Protein AF-0000000074036398 (afdb_homodimer)

Foldseek 3Di:
DEEEEEAAECCPFDQNVLSNLLQVLLVVVVHHYAYEYQYYDDPDPSYDYDPDPVSNVVLQVLLVVQCVQLVVQVPADPFFFTLLQAARPCVLVVCVVSPGQEYEYIHQTSRHHHLLCQLVNPHAYEYEYQAQCLQWLTTRYADPDDLCQLPADACHVRSVRNGRPGSSRVSNVVLLVSLVSRDHYAYEAQFPQSLVSLDSGPSCDLHHYYYFHRFDALVLQAADDLVVLCVVQVHDPPAAEEEFEDQCRQNDVQQPVVLQLVLLVVADDPRYEYEYENDQDHPVCRNVPPPHHYHYPHYDRDSNNLSSNLNNHQEYERAGLAGARDPNLLSNLSNLRAYQYAPHHRSVVQHDDQQQ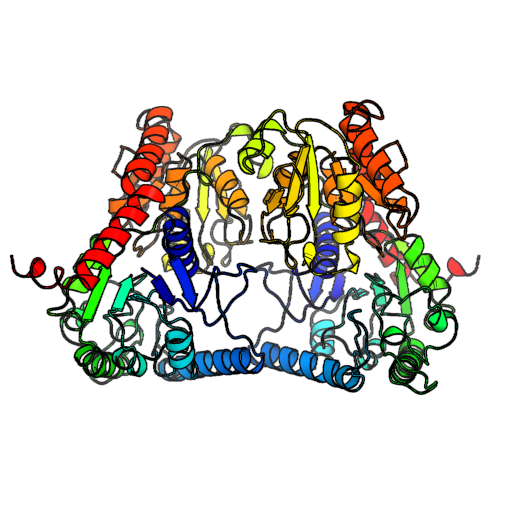FHHFHRSPSNRSSVRSNCSSVQGNNSNRNSVSSNVSSVQRRHSNRSSVVVVVVSVCSSVVNVSPPVVD/DEEEEEAAECCPFDQNVLSNLLQVLLVVVVHHYAYEYQYYDDPDPSYDYDPDPVSNVVLQVLLVVQCVQLVVQVPADPFFFTLLQAARPCVLVVCVVSPGQEYEYIHQTSRHHHLLCQLVNPHAYEYEYQAQCLQWLTTRYADPPDLCQLPADACHVRSVRNGRPGSSRVSNVVNLVSLVSRDHYAYEAQFPQSLVSLCSGPSCDPHHYYYAHRFDALVLQAADDLVVLCVVQVHDPPAAEEEFEDQCRQNDVQQPVVLQLVLVVVADDPRYEYEYENDQDHPVCRNVPPPHHYHYPHYDRDSNNLSSNLNNHQEYERAGLAGAHDPNLLSNLSNLRAYQYAPHHRSVVQHDDQQQFHHFHRSPSNRSSVRSNCSSVQRNNSNRNSVSSNVSSVQRRHSNRSSVVVVVVSVCSSVVNVSPVVVD

Structure (mmCIF, N/CA/C/O backbone):
data_AF-0000000074036398-model_v1
#
loop_
_entity.id
_entity.type
_entity.pdbx_description
1 polymer 'Glycosyltransferase involved in cell wall bisynthesis'
#
loop_
_atom_site.group_PDB
_atom_site.id
_atom_site.type_symbol
_atom_site.label_atom_id
_atom_site.label_alt_id
_atom_site.label_comp_id
_atom_site.label_asym_id
_atom_site.label_entity_id
_atom_site.label_seq_id
_atom_site.pdbx_PDB_ins_code
_atom_site.Cartn_x
_atom_site.Cartn_y
_atom_site.Cartn_z
_atom_site.occupancy
_atom_site.B_iso_or_equiv
_atom_site.auth_seq_id
_atom_site.auth_comp_id
_atom_site.auth_asym_id
_atom_site.auth_atom_id
_atom_site.pdbx_PDB_model_num
ATOM 1 N N . MET A 1 1 ? 15.227 10.672 27.078 1 94.19 1 MET A N 1
ATOM 2 C CA . MET A 1 1 ? 13.859 11.125 26.875 1 94.19 1 MET A CA 1
ATOM 3 C C . MET A 1 1 ? 13.102 10.164 25.969 1 94.19 1 MET A C 1
ATOM 5 O O . MET A 1 1 ? 13.602 9.781 24.906 1 94.19 1 MET A O 1
ATOM 9 N N . LYS A 1 2 ? 11.984 9.711 26.391 1 97.62 2 LYS A N 1
ATOM 10 C CA . LYS A 1 2 ? 11.125 8.828 25.609 1 97.62 2 LYS A CA 1
ATOM 11 C C . LYS A 1 2 ? 9.836 9.531 25.203 1 97.62 2 LYS A C 1
ATOM 13 O O . LYS A 1 2 ? 9.148 10.117 26.047 1 97.62 2 LYS A O 1
ATOM 18 N N . VAL A 1 3 ? 9.555 9.516 23.922 1 98.38 3 VAL A N 1
ATOM 19 C CA . VAL A 1 3 ? 8.359 10.172 23.406 1 98.38 3 VAL A CA 1
ATOM 20 C C . VAL A 1 3 ? 7.359 9.125 22.922 1 98.38 3 VAL A C 1
ATOM 22 O O . VAL A 1 3 ? 7.715 8.227 22.141 1 98.38 3 VAL A O 1
ATOM 25 N N . GLY A 1 4 ? 6.152 9.125 23.375 1 98.38 4 GLY A N 1
ATOM 26 C CA . GLY A 1 4 ? 5.066 8.289 22.891 1 98.38 4 GLY A CA 1
ATOM 27 C C . GLY A 1 4 ? 4.145 9.016 21.938 1 98.38 4 GLY A C 1
ATOM 28 O O . GLY A 1 4 ? 3.328 9.836 22.344 1 98.38 4 GLY A O 1
ATOM 29 N N . ILE A 1 5 ? 4.246 8.711 20.672 1 98.56 5 ILE A N 1
ATOM 30 C CA . ILE A 1 5 ? 3.402 9.32 19.641 1 98.56 5 ILE A CA 1
ATOM 31 C C . ILE A 1 5 ? 2.096 8.539 19.516 1 98.56 5 ILE A C 1
ATOM 33 O O . ILE A 1 5 ? 2.109 7.309 19.406 1 98.56 5 ILE A O 1
ATOM 37 N N . VAL A 1 6 ? 1.003 9.227 19.578 1 98.12 6 VAL A N 1
ATOM 38 C CA . VAL A 1 6 ? -0.309 8.586 19.531 1 98.12 6 VAL A CA 1
ATOM 39 C C . VAL A 1 6 ? -1.063 9.039 18.281 1 98.12 6 VAL A C 1
ATOM 41 O O . VAL A 1 6 ? -1.295 10.234 18.094 1 98.12 6 VAL A O 1
ATOM 44 N N . ASN A 1 7 ? -1.371 8.172 17.406 1 98 7 ASN A N 1
ATOM 45 C CA . ASN A 1 7 ? -2.145 8.391 16.203 1 98 7 ASN A CA 1
ATOM 46 C C . ASN A 1 7 ? -2.984 7.164 15.844 1 98 7 ASN A C 1
ATOM 48 O O . ASN A 1 7 ? -2.545 6.031 16.031 1 98 7 ASN A O 1
ATOM 52 N N . THR A 1 8 ? -4.145 7.383 15.32 1 96.06 8 THR A N 1
ATOM 53 C CA . THR A 1 8 ? -5.074 6.277 15.102 1 96.06 8 THR A CA 1
ATOM 54 C C . THR A 1 8 ? -4.469 5.234 14.172 1 96.06 8 THR A C 1
ATOM 56 O O . THR A 1 8 ? -4.488 4.039 14.469 1 96.06 8 THR A O 1
ATOM 59 N N . SER A 1 9 ? -3.9 5.684 13.109 1 94.06 9 SER A N 1
ATOM 60 C CA . SER A 1 9 ? -3.279 4.781 12.148 1 94.06 9 SER A CA 1
ATOM 61 C C . SER A 1 9 ? -1.773 5.004 12.07 1 94.06 9 SER A C 1
ATOM 63 O O . SER A 1 9 ? -1.288 6.102 12.352 1 94.06 9 SER A O 1
ATOM 65 N N . ASP A 1 10 ? -1.068 3.973 11.688 1 91 10 ASP A N 1
ATOM 66 C CA . ASP A 1 10 ? 0.385 4.105 11.664 1 91 10 ASP A CA 1
ATOM 67 C C . ASP A 1 10 ? 0.859 4.789 10.383 1 91 10 ASP A C 1
ATOM 69 O O . ASP A 1 10 ? 1.585 5.781 10.438 1 91 10 ASP A O 1
ATOM 73 N N . ILE A 1 11 ? 0.384 4.27 9.227 1 89.75 11 ILE A N 1
ATOM 74 C CA . ILE A 1 11 ? 0.991 4.832 8.023 1 89.75 11 ILE A CA 1
ATOM 75 C C . ILE A 1 11 ? -0.092 5.117 6.984 1 89.75 11 ILE A C 1
ATOM 77 O O . ILE A 1 11 ? 0.193 5.668 5.918 1 89.75 11 ILE A O 1
ATOM 81 N N . THR A 1 12 ? -1.3 4.812 7.227 1 87.06 12 THR A N 1
ATOM 82 C CA . THR A 1 12 ? -2.375 5.004 6.262 1 87.06 12 THR A CA 1
ATOM 83 C C . THR A 1 12 ? -3.084 6.336 6.492 1 87.06 12 THR A C 1
ATOM 85 O O . THR A 1 12 ? -3.662 6.559 7.559 1 87.06 12 THR A O 1
ATOM 88 N N . GLY A 1 13 ? -2.986 7.184 5.453 1 90.19 13 GLY A N 1
ATOM 89 C CA . GLY A 1 13 ? -3.574 8.508 5.562 1 90.19 13 GLY A CA 1
ATOM 90 C C . GLY A 1 13 ? -2.539 9.609 5.688 1 90.19 13 GLY A C 1
ATOM 91 O O . GLY A 1 13 ? -1.394 9.352 6.062 1 90.19 13 GLY A O 1
ATOM 92 N N . GLY A 1 14 ? -3.023 10.82 5.43 1 92.62 14 GLY A N 1
ATOM 93 C CA . GLY A 1 14 ? -2.111 11.953 5.465 1 92.62 14 GLY A CA 1
ATOM 94 C C . GLY A 1 14 ? -1.587 12.25 6.855 1 92.62 14 GLY A C 1
ATOM 95 O O . GLY A 1 14 ? -0.382 12.43 7.047 1 92.62 14 GLY A O 1
ATOM 96 N N . ALA A 1 15 ? -2.51 12.297 7.777 1 95 15 ALA A N 1
ATOM 97 C CA . ALA A 1 15 ? -2.109 12.57 9.156 1 95 15 ALA A CA 1
ATOM 98 C C . ALA A 1 15 ? -1.222 11.453 9.703 1 95 15 ALA A C 1
ATOM 100 O O . ALA A 1 15 ? -0.259 11.719 10.422 1 95 15 ALA A O 1
ATOM 101 N N . ALA A 1 16 ? -1.591 10.266 9.375 1 95.94 16 ALA A N 1
ATOM 102 C CA . ALA A 1 16 ? -0.818 9.109 9.836 1 95.94 16 ALA A CA 1
ATOM 103 C C . ALA A 1 16 ? 0.603 9.148 9.281 1 95.94 16 ALA A C 1
ATOM 105 O O . ALA A 1 16 ? 1.569 8.945 10.016 1 95.94 16 ALA A O 1
ATOM 106 N N . ARG A 1 17 ? 0.719 9.438 8 1 95.69 17 ARG A N 1
ATOM 107 C CA . ARG A 1 17 ? 2.035 9.531 7.379 1 95.69 17 ARG A CA 1
ATOM 108 C C . ARG A 1 17 ? 2.869 10.633 8.016 1 95.69 17 ARG A C 1
ATOM 110 O O . ARG A 1 17 ? 4.066 10.461 8.242 1 95.69 17 ARG A O 1
ATOM 117 N N . ALA A 1 18 ? 2.236 11.742 8.242 1 97.12 18 ALA A N 1
ATOM 118 C CA . ALA A 1 18 ? 2.928 12.859 8.875 1 97.12 18 ALA A CA 1
ATOM 119 C C . ALA A 1 18 ? 3.432 12.477 10.266 1 97.12 18 ALA A C 1
ATOM 121 O O . ALA A 1 18 ? 4.582 12.758 10.609 1 97.12 18 ALA A O 1
ATOM 122 N N . ALA A 1 19 ? 2.566 11.836 11.078 1 98.06 19 ALA A N 1
ATOM 123 C CA . ALA A 1 19 ? 2.953 11.398 12.414 1 98.06 19 ALA A CA 1
ATOM 124 C C . ALA A 1 19 ? 4.094 10.391 12.352 1 98.06 19 ALA A C 1
ATOM 126 O O . ALA A 1 19 ? 5.031 10.453 13.148 1 98.06 19 ALA A O 1
ATOM 127 N N . TYR A 1 20 ? 4.043 9.469 11.43 1 97.44 20 TYR A N 1
ATOM 128 C CA . TYR A 1 20 ? 5.074 8.453 11.258 1 97.44 20 TYR A CA 1
ATOM 129 C C . TYR A 1 20 ? 6.406 9.094 10.875 1 97.44 20 TYR A C 1
ATOM 131 O O . TYR A 1 20 ? 7.465 8.656 11.344 1 97.44 20 TYR A O 1
ATOM 139 N N . ARG A 1 21 ? 6.34 10.117 10.016 1 98.25 21 ARG A N 1
ATOM 140 C CA . ARG A 1 21 ? 7.559 10.812 9.609 1 98.25 21 ARG A CA 1
ATOM 141 C C . ARG A 1 21 ? 8.219 11.492 10.805 1 98.25 21 ARG A C 1
ATOM 143 O O . ARG A 1 21 ? 9.445 11.484 10.93 1 98.25 21 ARG A O 1
ATOM 150 N N . LEU A 1 22 ? 7.383 12.094 11.625 1 98.5 22 LEU A N 1
ATOM 151 C CA . LEU A 1 22 ? 7.969 12.695 12.82 1 98.5 22 LEU A CA 1
ATOM 152 C C . LEU A 1 22 ? 8.609 11.625 13.703 1 98.5 22 LEU A C 1
ATOM 154 O O . LEU A 1 22 ? 9.719 11.805 14.195 1 98.5 22 LEU A O 1
ATOM 158 N N . HIS A 1 23 ? 7.891 10.5 13.906 1 98.19 23 HIS A N 1
ATOM 159 C CA . HIS A 1 23 ? 8.406 9.359 14.648 1 98.19 23 HIS A CA 1
ATOM 160 C C . HIS A 1 23 ? 9.773 8.93 14.117 1 98.19 23 HIS A C 1
ATOM 162 O O . HIS A 1 23 ? 10.727 8.789 14.891 1 98.19 23 HIS A O 1
ATOM 168 N N . GLN A 1 24 ? 9.859 8.828 12.828 1 96.75 24 GLN A N 1
ATOM 169 C CA . GLN A 1 24 ? 11.109 8.398 12.195 1 96.75 24 GLN A CA 1
ATOM 170 C C . GLN A 1 24 ? 12.195 9.461 12.352 1 96.75 24 GLN A C 1
ATOM 172 O O . GLN A 1 24 ? 13.352 9.133 12.609 1 96.75 24 GLN A O 1
ATOM 177 N N . ALA A 1 25 ? 11.812 10.727 12.148 1 98.25 25 ALA A N 1
ATOM 178 C CA . ALA A 1 25 ? 12.773 11.82 12.266 1 98.25 25 ALA A CA 1
ATOM 179 C C . ALA A 1 25 ? 13.398 11.859 13.656 1 98.25 25 ALA A C 1
ATOM 181 O O . ALA A 1 25 ? 14.602 12.078 13.797 1 98.25 25 ALA A O 1
ATOM 182 N N . LEU A 1 26 ? 12.594 11.664 14.656 1 98.25 26 LEU A N 1
ATOM 183 C CA . LEU A 1 26 ? 13.078 11.633 16.031 1 98.25 26 LEU A CA 1
ATOM 184 C C . LEU A 1 26 ? 14.055 10.477 16.234 1 98.25 26 LEU A C 1
ATOM 186 O O . LEU A 1 26 ? 15.125 10.656 16.828 1 98.25 26 LEU A O 1
ATOM 190 N N . ARG A 1 27 ? 13.711 9.312 15.672 1 95.94 27 ARG A N 1
ATOM 191 C CA . ARG A 1 27 ? 14.555 8.133 15.836 1 95.94 27 ARG A CA 1
ATOM 192 C C . ARG A 1 27 ? 15.891 8.312 15.125 1 95.94 27 ARG A C 1
ATOM 194 O O . ARG A 1 27 ? 16.922 7.867 15.625 1 95.94 27 ARG A O 1
ATOM 201 N N . VAL A 1 28 ? 15.812 8.961 14.016 1 93.25 28 VAL A N 1
ATOM 202 C CA . VAL A 1 28 ? 17.031 9.227 13.266 1 93.25 28 VAL A CA 1
ATOM 203 C C . VAL A 1 28 ? 17.969 10.109 14.102 1 93.25 28 VAL A C 1
ATOM 205 O O . VAL A 1 28 ? 19.188 10 13.984 1 93.25 28 VAL A O 1
ATOM 208 N N . ARG A 1 29 ? 17.438 10.906 14.938 1 92.88 29 ARG A N 1
ATOM 209 C CA . ARG A 1 29 ? 18.219 11.773 15.812 1 92.88 29 ARG A CA 1
ATOM 210 C C . ARG A 1 29 ? 18.438 11.125 17.172 1 92.88 29 ARG A C 1
ATOM 212 O O . ARG A 1 29 ? 18.734 11.812 18.156 1 92.88 29 ARG A O 1
ATOM 219 N N . ASP A 1 30 ? 18.203 9.844 17.312 1 93.38 30 ASP A N 1
ATOM 220 C CA . ASP A 1 30 ? 18.484 9.008 18.469 1 93.38 30 ASP A CA 1
ATOM 221 C C . ASP A 1 30 ? 17.562 9.359 19.641 1 93.38 30 ASP A C 1
ATOM 223 O O . ASP A 1 30 ? 17.969 9.312 20.797 1 93.38 30 ASP A O 1
ATOM 227 N N . VAL A 1 31 ? 16.453 9.961 19.312 1 95.56 31 VAL A N 1
ATOM 228 C CA . VAL A 1 31 ? 15.406 10.109 20.328 1 95.56 31 VAL A CA 1
ATOM 229 C C . VAL A 1 31 ? 14.586 8.82 20.406 1 95.56 31 VAL A C 1
ATOM 231 O O . VAL A 1 31 ? 14.219 8.25 19.391 1 95.56 31 VAL A O 1
ATOM 234 N N . ASP A 1 32 ? 14.391 8.312 21.625 1 96.94 32 ASP A N 1
ATOM 235 C CA . ASP A 1 32 ? 13.578 7.117 21.828 1 96.94 32 ASP A CA 1
ATOM 236 C C . ASP A 1 32 ? 12.094 7.41 21.578 1 96.94 32 ASP A C 1
ATOM 238 O O . ASP A 1 32 ? 11.398 7.93 22.453 1 96.94 32 ASP A O 1
ATOM 242 N N . SER A 1 33 ? 11.656 7.102 20.422 1 97.56 33 SER A N 1
ATOM 243 C CA . SER A 1 33 ? 10.273 7.355 20.031 1 97.56 33 SER A CA 1
ATOM 244 C C . SER A 1 33 ? 9.523 6.055 19.766 1 97.56 33 SER A C 1
ATOM 246 O O . SER A 1 33 ? 10.047 5.152 19.109 1 97.56 33 SER A O 1
ATOM 248 N N . GLU A 1 34 ? 8.336 5.949 20.25 1 97.19 34 GLU A N 1
ATOM 249 C CA . GLU A 1 34 ? 7.41 4.852 20 1 97.19 34 GLU A CA 1
ATOM 250 C C . GLU A 1 34 ? 6.051 5.371 19.547 1 97.19 34 GLU A C 1
ATOM 252 O O . GLU A 1 34 ? 5.598 6.426 20 1 97.19 34 GLU A O 1
ATOM 257 N N . MET A 1 35 ? 5.48 4.629 18.641 1 96.88 35 MET A N 1
ATOM 258 C CA . MET A 1 35 ? 4.156 5.023 18.172 1 96.88 35 MET A CA 1
ATOM 259 C C . MET A 1 35 ? 3.088 4.066 18.688 1 96.88 35 MET A C 1
ATOM 261 O O . MET A 1 35 ? 3.23 2.848 18.562 1 96.88 35 MET A O 1
ATOM 265 N N . LEU A 1 36 ? 2.096 4.559 19.328 1 96.19 36 LEU A N 1
ATOM 266 C CA . LEU A 1 36 ? 0.922 3.814 19.766 1 96.19 36 LEU A CA 1
ATOM 267 C C . LEU A 1 36 ? -0.267 4.078 18.859 1 96.19 36 LEU A C 1
ATOM 269 O O . LEU A 1 36 ? -0.692 5.223 18.688 1 96.19 36 LEU A O 1
ATOM 273 N N . VAL A 1 37 ? -0.798 3.018 18.203 1 95.94 37 VAL A N 1
ATOM 274 C CA . VAL A 1 37 ? -1.821 3.211 17.172 1 95.94 37 VAL A CA 1
ATOM 275 C C . VAL A 1 37 ? -2.979 2.242 17.422 1 95.94 37 VAL A C 1
ATOM 277 O O . VAL A 1 37 ? -2.842 1.273 18.172 1 95.94 37 VAL A O 1
ATOM 280 N N . ALA A 1 38 ? -4.176 2.539 16.844 1 92.12 38 ALA A N 1
ATOM 281 C CA . ALA A 1 38 ? -5.32 1.633 16.859 1 92.12 38 ALA A CA 1
ATOM 282 C C . ALA A 1 38 ? -5.281 0.664 15.688 1 92.12 38 ALA A C 1
ATOM 284 O O . ALA A 1 38 ? -5.777 -0.461 15.781 1 92.12 38 ALA A O 1
ATOM 285 N N . ARG A 1 39 ? -4.742 1.114 14.586 1 87.81 39 ARG A N 1
ATOM 286 C CA . ARG A 1 39 ? -4.637 0.343 13.352 1 87.81 39 ARG A CA 1
ATOM 287 C C . ARG A 1 39 ? -3.197 0.294 12.852 1 87.81 39 ARG A C 1
ATOM 289 O O . ARG A 1 39 ? -2.654 1.306 12.406 1 87.81 39 ARG A O 1
ATOM 296 N N . ALA A 1 40 ? -2.627 -0.836 12.961 1 86.75 40 ALA A N 1
ATOM 297 C CA . ALA A 1 40 ? -1.254 -1.031 12.5 1 86.75 40 ALA A CA 1
ATOM 298 C C . ALA A 1 40 ? -1.216 -1.896 11.242 1 86.75 40 ALA A C 1
ATOM 300 O O . ALA A 1 40 ? -1.769 -2.998 11.227 1 86.75 40 ALA A O 1
ATOM 301 N N . VAL A 1 41 ? -0.63 -1.357 10.188 1 79.69 41 VAL A N 1
ATOM 302 C CA . VAL A 1 41 ? -0.542 -2.146 8.961 1 79.69 41 VAL A CA 1
ATOM 303 C C . VAL A 1 41 ? 0.922 -2.369 8.594 1 79.69 41 VAL A C 1
ATOM 305 O O . VAL A 1 41 ? 1.241 -3.262 7.805 1 79.69 41 VAL A O 1
ATOM 308 N N . SER A 1 42 ? 1.848 -1.572 9.141 1 81.44 42 SER A N 1
ATOM 309 C CA . SER A 1 42 ? 3.271 -1.724 8.859 1 81.44 42 SER A CA 1
ATOM 310 C C . SER A 1 42 ? 3.889 -2.828 9.711 1 81.44 42 SER A C 1
ATOM 312 O O . SER A 1 42 ? 3.271 -3.301 10.664 1 81.44 42 SER A O 1
ATOM 314 N N . ASP A 1 43 ? 5.07 -3.295 9.32 1 78.88 43 ASP A N 1
ATOM 315 C CA . ASP A 1 43 ? 5.805 -4.281 10.102 1 78.88 43 ASP A CA 1
ATOM 316 C C . ASP A 1 43 ? 6.902 -3.617 10.93 1 78.88 43 ASP A C 1
ATOM 318 O O . ASP A 1 43 ? 7.875 -4.27 11.32 1 78.88 43 ASP A O 1
ATOM 322 N N . ASP A 1 44 ? 6.789 -2.307 11.156 1 84.12 44 ASP A N 1
ATOM 323 C CA . ASP A 1 44 ? 7.746 -1.552 11.961 1 84.12 44 ASP A CA 1
ATOM 324 C C . ASP A 1 44 ? 7.629 -1.912 13.438 1 84.12 44 ASP A C 1
ATOM 326 O O . ASP A 1 44 ? 6.578 -1.709 14.055 1 84.12 44 ASP A O 1
ATOM 330 N N . LEU A 1 45 ? 8.672 -2.398 14.016 1 82.69 45 LEU A N 1
ATOM 331 C CA . LEU A 1 45 ? 8.656 -2.934 15.375 1 82.69 45 LEU A CA 1
ATOM 332 C C . LEU A 1 45 ? 8.484 -1.815 16.391 1 82.69 45 LEU A C 1
ATOM 334 O O . LEU A 1 45 ? 8.156 -2.074 17.547 1 82.69 45 LEU A O 1
ATOM 338 N N . SER A 1 46 ? 8.75 -0.591 16 1 88.88 46 SER A N 1
ATOM 339 C CA . SER A 1 46 ? 8.617 0.537 16.922 1 88.88 46 SER A CA 1
ATOM 340 C C . SER A 1 46 ? 7.172 1.027 16.984 1 88.88 46 SER A C 1
ATOM 342 O O . SER A 1 46 ? 6.859 1.952 17.734 1 88.88 46 SER A O 1
ATOM 344 N N . ILE A 1 47 ? 6.324 0.45 16.234 1 91 47 ILE A N 1
ATOM 345 C CA . ILE A 1 47 ? 4.898 0.752 16.25 1 91 47 ILE A CA 1
ATOM 346 C C . ILE A 1 47 ? 4.145 -0.322 17.031 1 91 47 ILE A C 1
ATOM 348 O O . ILE A 1 47 ? 4.309 -1.517 16.766 1 91 47 ILE A O 1
ATOM 352 N N . ARG A 1 48 ? 3.35 0.107 17.906 1 89.31 48 ARG A N 1
ATOM 353 C CA . ARG A 1 48 ? 2.574 -0.816 18.734 1 89.31 48 ARG A CA 1
ATOM 354 C C . ARG A 1 48 ? 1.078 -0.642 18.484 1 89.31 48 ARG A C 1
ATOM 356 O O . ARG A 1 48 ? 0.517 0.418 18.781 1 89.31 48 ARG A O 1
ATOM 363 N N . GLY A 1 49 ? 0.517 -1.555 17.828 1 84.75 49 GLY A N 1
ATOM 364 C CA . GLY A 1 49 ? -0.924 -1.623 17.641 1 84.75 49 GLY A CA 1
ATOM 365 C C . GLY A 1 49 ? -1.592 -2.65 18.531 1 84.75 49 GLY A C 1
ATOM 366 O O . GLY A 1 49 ? -0.952 -3.221 19.422 1 84.75 49 GLY A O 1
ATOM 367 N N . PRO A 1 50 ? -2.971 -2.74 18.328 1 75.56 50 PRO A N 1
ATOM 368 C CA . PRO A 1 50 ? -3.617 -3.795 19.109 1 75.56 50 PRO A CA 1
ATOM 369 C C . PRO A 1 50 ? -3.053 -5.184 18.812 1 75.56 50 PRO A C 1
ATOM 371 O O . PRO A 1 50 ? -2.773 -5.504 17.656 1 75.56 50 PRO A O 1
ATOM 374 N N . VAL A 1 51 ? -2.775 -5.852 19.75 1 66.12 51 VAL A N 1
ATOM 375 C CA . VAL A 1 51 ? -2.123 -7.148 19.578 1 66.12 51 VAL A CA 1
ATOM 376 C C . VAL A 1 51 ? -3.174 -8.227 19.312 1 66.12 51 VAL A C 1
ATOM 378 O O . VAL A 1 51 ? -2.959 -9.117 18.484 1 66.12 51 VAL A O 1
ATOM 381 N N . SER A 1 52 ? -4.316 -8.031 19.844 1 67.25 52 SER A N 1
ATOM 382 C CA . SER A 1 52 ? -5.289 -9.117 19.797 1 67.25 52 SER A CA 1
ATOM 383 C C . SER A 1 52 ? -6.363 -8.844 18.75 1 67.25 52 SER A C 1
ATOM 385 O O . SER A 1 52 ? -6.664 -7.691 18.438 1 67.25 52 SER A O 1
ATOM 387 N N . SER A 1 53 ? -6.855 -9.883 18.094 1 69.5 53 SER A N 1
ATOM 388 C CA . SER A 1 53 ? -8.008 -9.797 17.203 1 69.5 53 SER A CA 1
ATOM 389 C C . SER A 1 53 ? -9.203 -9.156 17.906 1 69.5 53 SER A C 1
ATOM 391 O O . SER A 1 53 ? -9.984 -8.438 17.281 1 69.5 53 SER A O 1
ATOM 393 N N . ILE A 1 54 ? -9.25 -9.344 19.125 1 69 54 ILE A N 1
ATOM 394 C CA . ILE A 1 54 ? -10.32 -8.75 19.922 1 69 54 ILE A CA 1
ATOM 395 C C . ILE A 1 54 ? -10.164 -7.23 19.953 1 69 54 ILE A C 1
ATOM 397 O O . ILE A 1 54 ? -11.141 -6.496 19.766 1 69 54 ILE A O 1
ATOM 401 N N . GLY A 1 55 ? -8.938 -6.875 20.156 1 71.56 55 GLY A N 1
ATOM 402 C CA . GLY A 1 55 ? -8.68 -5.441 20.141 1 71.56 55 GLY A CA 1
ATOM 403 C C . GLY A 1 55 ? -9.023 -4.793 18.812 1 71.56 55 GLY A C 1
ATOM 404 O O . GLY A 1 55 ? -9.594 -3.697 18.781 1 71.56 55 GLY A O 1
ATOM 405 N N . LYS A 1 56 ? -8.742 -5.477 17.734 1 72.44 56 LYS A N 1
ATOM 406 C CA . LYS A 1 56 ? -9.07 -4.977 16.406 1 72.44 56 LYS A CA 1
ATOM 407 C C . LYS A 1 56 ? -10.586 -4.895 16.203 1 72.44 56 LYS A C 1
ATOM 409 O O . LYS A 1 56 ? -11.086 -3.914 15.656 1 72.44 56 LYS A O 1
ATOM 414 N N . GLY A 1 57 ? -11.234 -5.906 16.641 1 74.56 57 GLY A N 1
ATOM 415 C CA . GLY A 1 57 ? -12.68 -5.91 16.562 1 74.56 57 GLY A CA 1
ATOM 416 C C . GLY A 1 57 ? -13.328 -4.824 17.406 1 74.56 57 GLY A C 1
ATOM 417 O O . GLY A 1 57 ? -14.266 -4.156 16.969 1 74.56 57 GLY A O 1
ATOM 418 N N . LEU A 1 58 ? -12.797 -4.664 18.562 1 76.31 58 LEU A N 1
ATOM 419 C CA . LEU A 1 58 ? -13.32 -3.65 19.469 1 76.31 58 LEU A CA 1
ATOM 420 C C . LEU A 1 58 ? -13.125 -2.252 18.891 1 76.31 58 LEU A C 1
ATOM 422 O O . LEU A 1 58 ? -14.008 -1.397 19 1 76.31 58 LEU A O 1
ATOM 426 N N . HIS A 1 59 ? -11.984 -2.021 18.312 1 79.38 59 HIS A N 1
ATOM 427 C CA . HIS A 1 59 ? -11.75 -0.725 17.688 1 79.38 59 HIS A CA 1
ATOM 428 C C . HIS A 1 59 ? -12.742 -0.481 16.547 1 79.38 59 HIS A C 1
ATOM 430 O O . HIS A 1 59 ? -13.227 0.639 16.375 1 79.38 59 HIS A O 1
ATOM 436 N N . TYR A 1 60 ? -12.93 -1.501 15.758 1 76.62 60 TYR A N 1
ATOM 437 C CA . TYR A 1 60 ? -13.906 -1.395 14.68 1 76.62 60 TYR A CA 1
ATOM 438 C C . TYR A 1 60 ? -15.266 -0.979 15.219 1 76.62 60 TYR A C 1
ATOM 440 O O . TYR A 1 60 ? -15.906 -0.067 14.68 1 76.62 60 TYR A O 1
ATOM 448 N N . LEU A 1 61 ? -15.672 -1.607 16.25 1 77.88 61 LEU A N 1
ATOM 449 C CA . LEU A 1 61 ? -16.953 -1.301 16.875 1 77.88 61 LEU A CA 1
ATOM 450 C C . LEU A 1 61 ? -16.969 0.116 17.438 1 77.88 61 LEU A C 1
ATOM 452 O O . LEU A 1 61 ? -17.953 0.839 17.297 1 77.88 61 LEU A O 1
ATOM 456 N N . SER A 1 62 ? -15.891 0.481 18.062 1 83.06 62 SER A N 1
ATOM 457 C CA . SER A 1 62 ? -15.781 1.822 18.625 1 83.06 62 SER A CA 1
ATOM 458 C C . SER A 1 62 ? -15.891 2.891 17.531 1 83.06 62 SER A C 1
ATOM 460 O O . SER A 1 62 ? -16.516 3.928 17.75 1 83.06 62 SER A O 1
ATOM 462 N N . SER A 1 63 ? -15.219 2.619 16.453 1 83.56 63 SER A N 1
ATOM 463 C CA . SER A 1 63 ? -15.258 3.555 15.328 1 83.56 63 SER A CA 1
ATOM 464 C C . SER A 1 63 ? -16.672 3.717 14.797 1 83.56 63 SER A C 1
ATOM 466 O O . SER A 1 63 ? -17.109 4.832 14.5 1 83.56 63 SER A O 1
ATOM 468 N N . ARG A 1 64 ? -17.375 2.658 14.75 1 81.44 64 ARG A N 1
ATOM 469 C CA . ARG A 1 64 ? -18.75 2.693 14.266 1 81.44 64 ARG A CA 1
ATOM 470 C C . ARG A 1 64 ? -19.656 3.42 15.258 1 81.44 64 ARG A C 1
ATOM 472 O O . ARG A 1 64 ? -20.469 4.262 14.859 1 81.44 64 ARG A O 1
ATOM 479 N N . LEU A 1 65 ? -19.484 3.082 16.469 1 84.56 65 LEU A N 1
ATOM 480 C CA . LEU A 1 65 ? -20.297 3.699 17.5 1 84.56 65 LEU A CA 1
ATOM 481 C C . LEU A 1 65 ? -20.078 5.207 17.547 1 84.56 65 LEU A C 1
ATOM 483 O O . LEU A 1 65 ? -21.016 5.977 17.75 1 84.56 65 LEU A O 1
ATOM 487 N N . ASP A 1 66 ? -18.875 5.609 17.359 1 87.5 66 ASP A N 1
ATOM 488 C CA . ASP A 1 66 ? -18.5 7.02 17.438 1 87.5 66 ASP A CA 1
ATOM 489 C C . ASP A 1 66 ? -19.094 7.809 16.266 1 87.5 66 ASP A C 1
ATOM 491 O O . ASP A 1 66 ? -19.266 9.023 16.359 1 87.5 66 ASP A O 1
ATOM 495 N N . SER A 1 67 ? -19.406 7.117 15.234 1 86.62 67 SER A N 1
ATOM 496 C CA . SER A 1 67 ? -19.922 7.793 14.047 1 86.62 67 SER A CA 1
ATOM 497 C C . SER A 1 67 ? -21.453 7.879 14.086 1 86.62 67 SER A C 1
ATOM 499 O O . SER A 1 67 ? -22.047 8.648 13.328 1 86.62 67 SER A O 1
ATOM 501 N N . LEU A 1 68 ? -22.141 7.207 14.938 1 87.94 68 LEU A N 1
ATOM 502 C CA . LEU A 1 68 ? -23.594 7.039 14.945 1 87.94 68 LEU A CA 1
ATOM 503 C C . LEU A 1 68 ? -24.297 8.367 15.227 1 87.94 68 LEU A C 1
ATOM 505 O O . LEU A 1 68 ? -25.281 8.695 14.578 1 87.94 68 LEU A O 1
ATOM 509 N N . PRO A 1 69 ? -23.766 9.156 16.172 1 90.88 69 PRO A N 1
ATOM 510 C CA . PRO A 1 69 ? -24.5 10.383 16.5 1 90.88 69 PRO A CA 1
ATOM 511 C C . PRO A 1 69 ? -24.609 11.336 15.32 1 90.88 69 PRO A C 1
ATOM 513 O O . PRO A 1 69 ? -25.625 12.023 15.164 1 90.88 69 PRO A O 1
ATOM 516 N N . SER A 1 70 ? -23.609 11.391 14.523 1 90.25 70 SER A N 1
ATOM 517 C CA . SER A 1 70 ? -23.625 12.32 13.398 1 90.25 70 SER A CA 1
ATOM 518 C C . SER A 1 70 ? -24.609 11.867 12.328 1 90.25 70 SER A C 1
ATOM 520 O O . SER A 1 70 ? -25.047 12.664 11.5 1 90.25 70 SER A O 1
ATOM 522 N N . ARG A 1 71 ? -24.969 10.578 12.328 1 88.69 71 ARG A N 1
ATOM 523 C CA . ARG A 1 71 ? -25.875 10.031 11.328 1 88.69 71 ARG A CA 1
ATOM 524 C C . ARG A 1 71 ? -27.297 10.539 11.547 1 88.69 71 ARG A C 1
ATOM 526 O O . ARG A 1 71 ? -28.141 10.461 10.648 1 88.69 71 ARG A O 1
ATOM 533 N N . ARG A 1 72 ? -27.531 11.055 12.664 1 91.19 72 ARG A N 1
ATOM 534 C CA . ARG A 1 72 ? -28.844 11.586 13 1 91.19 72 ARG A CA 1
ATOM 535 C C . ARG A 1 72 ? -29.109 12.914 12.297 1 91.19 72 ARG A C 1
ATOM 537 O O . ARG A 1 72 ? -30.203 13.477 12.383 1 91.19 72 ARG A O 1
ATOM 544 N N . TYR A 1 73 ? -28.156 13.422 11.664 1 94.44 73 TYR A N 1
ATOM 545 C CA . TYR A 1 73 ? -28.266 14.672 10.922 1 94.44 73 TYR A CA 1
ATOM 546 C C . TYR A 1 73 ? -28.266 14.422 9.414 1 94.44 73 TYR A C 1
ATOM 548 O O . TYR A 1 73 ? -27.234 14.5 8.766 1 94.44 73 TYR A O 1
ATOM 556 N N . PRO A 1 74 ? -29.328 14.133 8.836 1 89.31 74 PRO A N 1
ATOM 557 C CA . PRO A 1 74 ? -29.422 13.719 7.434 1 89.31 74 PRO A CA 1
ATOM 558 C C . PRO A 1 74 ? -28.969 14.805 6.461 1 89.31 74 PRO A C 1
ATOM 560 O O . PRO A 1 74 ? -28.594 14.508 5.32 1 89.31 74 PRO A O 1
ATOM 563 N N . SER A 1 75 ? -29 16.094 6.945 1 90.06 75 SER A N 1
ATOM 564 C CA . SER A 1 75 ? -28.625 17.203 6.066 1 90.06 75 SER A CA 1
ATOM 565 C C . SER A 1 75 ? -27.141 17.547 6.215 1 90.06 75 SER A C 1
ATOM 567 O O . SER A 1 75 ? -26.703 18.609 5.762 1 90.06 75 SER A O 1
ATOM 569 N N . ARG A 1 76 ? -26.484 16.766 6.836 1 90.81 76 ARG A N 1
ATOM 570 C CA . ARG A 1 76 ? -25.078 17.062 7.066 1 90.81 76 ARG A CA 1
ATOM 571 C C . ARG A 1 76 ? -24.297 17.047 5.754 1 90.81 76 ARG A C 1
ATOM 573 O O . ARG A 1 76 ? -24.641 16.312 4.824 1 90.81 76 ARG A O 1
ATOM 580 N N . SER A 1 77 ? -23.281 17.875 5.715 1 87.75 77 SER A N 1
ATOM 581 C CA . SER A 1 77 ? -22.406 17.922 4.551 1 87.75 77 SER A CA 1
ATOM 582 C C . SER A 1 77 ? -21.469 16.719 4.527 1 87.75 77 SER A C 1
ATOM 584 O O . SER A 1 77 ? -21.516 15.859 5.414 1 87.75 77 SER A O 1
ATOM 586 N N . ARG A 1 78 ? -20.609 16.625 3.482 1 84.62 78 ARG A N 1
ATOM 587 C CA . ARG A 1 78 ? -19.641 15.539 3.33 1 84.62 78 ARG A CA 1
ATOM 588 C C . ARG A 1 78 ? -18.359 15.836 4.09 1 84.62 78 ARG A C 1
ATOM 590 O O . ARG A 1 78 ? -17.406 15.047 4.051 1 84.62 78 ARG A O 1
ATOM 597 N N . THR A 1 79 ? -18.375 16.922 4.809 1 87.62 79 THR A N 1
ATOM 598 C CA . THR A 1 79 ? -17.219 17.281 5.621 1 87.62 79 THR A CA 1
ATOM 599 C C . THR A 1 79 ? -17.016 16.266 6.742 1 87.62 79 THR A C 1
ATOM 601 O O . THR A 1 79 ? -17.969 15.906 7.453 1 87.62 79 THR A O 1
ATOM 604 N N . PRO A 1 80 ? -15.734 15.859 6.898 1 90.69 80 PRO A N 1
ATOM 605 C CA . PRO A 1 80 ? -15.484 14.906 7.984 1 90.69 80 PRO A CA 1
ATOM 606 C C . PRO A 1 80 ? -15.859 15.461 9.359 1 90.69 80 PRO A C 1
ATOM 608 O O . PRO A 1 80 ? -15.625 16.641 9.633 1 90.69 80 PRO A O 1
ATOM 611 N N . PHE A 1 81 ? -16.516 14.664 10.109 1 94.44 81 PHE A N 1
ATOM 612 C CA . PHE A 1 81 ? -17.031 15.031 11.422 1 94.44 81 PHE A CA 1
ATOM 613 C C . PHE A 1 81 ? -16.828 13.898 12.422 1 94.44 81 PHE A C 1
ATOM 615 O O . PHE A 1 81 ? -17.125 12.734 12.125 1 94.44 81 PHE A O 1
ATOM 622 N N . SER A 1 82 ? -16.203 14.203 13.594 1 96.31 82 SER A N 1
ATOM 623 C CA . SER A 1 82 ? -15.93 13.18 14.594 1 96.31 82 SER A CA 1
ATOM 624 C C . SER A 1 82 ? -16.469 13.586 15.961 1 96.31 82 SER A C 1
ATOM 626 O O . SER A 1 82 ? -16.438 14.758 16.328 1 96.31 82 SER A O 1
ATOM 628 N N . VAL A 1 83 ? -16.922 12.617 16.703 1 96 83 VAL A N 1
ATOM 629 C CA . VAL A 1 83 ? -17.516 12.875 18.016 1 96 83 VAL A CA 1
ATOM 630 C C . VAL A 1 83 ? -16.484 12.602 19.109 1 96 83 VAL A C 1
ATOM 632 O O . VAL A 1 83 ? -16.406 13.336 20.094 1 96 83 VAL A O 1
ATOM 635 N N . ALA A 1 84 ? -15.688 11.531 18.938 1 95.12 84 ALA A N 1
ATOM 636 C CA . ALA A 1 84 ? -14.633 11.117 19.859 1 95.12 84 ALA A CA 1
ATOM 637 C C . ALA A 1 84 ? -15.195 10.867 21.266 1 95.12 84 ALA A C 1
ATOM 639 O O . ALA A 1 84 ? -14.617 11.305 22.25 1 95.12 84 ALA A O 1
ATOM 640 N N . ARG A 1 85 ? -16.297 10.188 21.328 1 91.5 85 ARG A N 1
ATOM 641 C CA . ARG A 1 85 ? -16.922 9.828 22.594 1 91.5 85 ARG A CA 1
ATOM 642 C C . ARG A 1 85 ? -16.375 8.508 23.109 1 91.5 85 ARG A C 1
ATOM 644 O O . ARG A 1 85 ? -16.328 8.281 24.328 1 91.5 85 ARG A O 1
ATOM 651 N N . VAL A 1 86 ? -16.031 7.754 22.188 1 90.5 86 VAL A N 1
ATOM 652 C CA . VAL A 1 86 ? -15.539 6.422 22.531 1 90.5 86 VAL A CA 1
ATOM 653 C C . VAL A 1 86 ? -14.031 6.355 22.281 1 90.5 86 VAL A C 1
ATOM 655 O O . VAL A 1 86 ? -13.516 6.984 21.359 1 90.5 86 VAL A O 1
ATOM 658 N N . GLY A 1 87 ? -13.328 5.652 23.203 1 89.88 87 GLY A N 1
ATOM 659 C CA . GLY A 1 87 ? -11.891 5.441 23.062 1 89.88 87 GLY A CA 1
ATOM 660 C C . GLY A 1 87 ? -11.477 4 23.297 1 89.88 87 GLY A C 1
ATOM 661 O O . GLY A 1 87 ? -12.266 3.189 23.781 1 89.88 87 GLY A O 1
ATOM 662 N N . ALA A 1 88 ? -10.305 3.738 22.812 1 89.06 88 ALA A N 1
ATOM 663 C CA . ALA A 1 88 ? -9.766 2.4 23.047 1 89.06 88 ALA A CA 1
ATOM 664 C C . ALA A 1 88 ? -9.641 2.105 24.531 1 89.06 88 ALA A C 1
ATOM 666 O O . ALA A 1 88 ? -9.062 2.898 25.281 1 89.06 88 ALA A O 1
ATOM 667 N N . HIS A 1 89 ? -10.117 0.937 24.938 1 86.38 89 HIS A N 1
ATOM 668 C CA . HIS A 1 89 ? -10.188 0.589 26.344 1 86.38 89 HIS A CA 1
ATOM 669 C C . HIS A 1 89 ? -8.797 0.372 26.938 1 86.38 89 HIS A C 1
ATOM 671 O O . HIS A 1 89 ? -8.602 0.506 28.141 1 86.38 89 HIS A O 1
ATOM 677 N N . ASP A 1 90 ? -7.867 0.06 26.078 1 90.31 90 ASP A N 1
ATOM 678 C CA . ASP A 1 90 ? -6.547 -0.308 26.578 1 90.31 90 ASP A CA 1
ATOM 679 C C . ASP A 1 90 ? -5.539 0.812 26.328 1 90.31 90 ASP A C 1
ATOM 681 O O . ASP A 1 90 ? -4.332 0.615 26.5 1 90.31 90 ASP A O 1
ATOM 685 N N . LEU A 1 91 ? -5.992 1.961 25.906 1 91.31 91 LEU A N 1
ATOM 686 C CA . LEU A 1 91 ? -5.09 3.049 25.547 1 91.31 91 LEU A CA 1
ATOM 687 C C . LEU A 1 91 ? -4.219 3.449 26.734 1 91.31 91 LEU A C 1
ATOM 689 O O . LEU A 1 91 ? -2.996 3.529 26.609 1 91.31 91 LEU A O 1
ATOM 693 N N . LEU A 1 92 ? -4.832 3.695 27.859 1 94.5 92 LEU A N 1
ATOM 694 C CA . LEU A 1 92 ? -4.121 4.176 29.047 1 94.5 92 LEU A CA 1
ATOM 695 C C . LEU A 1 92 ? -3.141 3.125 29.547 1 94.5 92 LEU A C 1
ATOM 697 O O . LEU A 1 92 ? -2.039 3.461 29.984 1 94.5 92 LEU A O 1
ATOM 701 N N . GLN A 1 93 ? -3.58 1.913 29.453 1 93.88 93 GLN A N 1
ATOM 702 C CA . GLN A 1 93 ? -2.697 0.817 29.828 1 93.88 93 GLN A CA 1
ATOM 703 C C . GLN A 1 93 ? -1.478 0.745 28.922 1 93.88 93 GLN A C 1
ATOM 705 O O . GLN A 1 93 ? -0.359 0.518 29.391 1 93.88 93 GLN A O 1
ATOM 710 N N . ARG A 1 94 ? -1.688 0.936 27.734 1 94.25 94 ARG A N 1
ATOM 711 C CA . ARG A 1 94 ? -0.601 0.895 26.766 1 94.25 94 ARG A CA 1
ATOM 712 C C . ARG A 1 94 ? 0.377 2.043 26.984 1 94.25 94 ARG A C 1
ATOM 714 O O . ARG A 1 94 ? 1.592 1.858 26.891 1 94.25 94 ARG A O 1
ATOM 721 N N . ILE A 1 95 ? -0.158 3.24 27.234 1 95.94 95 ILE A N 1
ATOM 722 C CA . ILE A 1 95 ? 0.688 4.398 27.484 1 95.94 95 ILE A CA 1
ATOM 723 C C . ILE A 1 95 ? 1.512 4.164 28.75 1 95.94 95 ILE A C 1
ATOM 725 O O . ILE A 1 95 ? 2.717 4.426 28.781 1 95.94 95 ILE A O 1
ATOM 729 N N . SER A 1 96 ? 0.852 3.658 29.75 1 95.25 96 SER A N 1
ATOM 730 C CA . SER A 1 96 ? 1.541 3.371 31 1 95.25 96 SER A CA 1
ATOM 731 C C . SER A 1 96 ? 2.646 2.34 30.797 1 95.25 96 SER A C 1
ATOM 733 O O . SER A 1 96 ? 3.746 2.488 31.328 1 95.25 96 SER A O 1
ATOM 735 N N . ALA A 1 97 ? 2.359 1.311 30.047 1 94.25 97 ALA A N 1
ATOM 736 C CA . ALA A 1 97 ? 3.326 0.249 29.781 1 94.25 97 ALA A CA 1
ATOM 737 C C . ALA A 1 97 ? 4.535 0.783 29.031 1 94.25 97 ALA A C 1
ATOM 739 O O . ALA A 1 97 ? 5.668 0.356 29.266 1 94.25 97 ALA A O 1
ATOM 740 N N . SER A 1 98 ? 4.293 1.659 28.141 1 94.38 98 SER A N 1
ATOM 741 C CA . SER A 1 98 ? 5.371 2.268 27.359 1 94.38 98 SER A CA 1
ATOM 742 C C . SER A 1 98 ? 6.184 3.236 28.219 1 94.38 98 SER A C 1
ATOM 744 O O . SER A 1 98 ? 7.363 3.471 27.938 1 94.38 98 SER A O 1
ATOM 746 N N . ASN A 1 99 ? 5.609 3.846 29.141 1 96.5 99 ASN A N 1
ATOM 747 C CA . ASN A 1 99 ? 6.207 4.746 30.125 1 96.5 99 ASN A CA 1
ATOM 748 C C . ASN A 1 99 ? 6.957 5.891 29.438 1 96.5 99 ASN A C 1
ATOM 750 O O . ASN A 1 99 ? 8.141 6.102 29.703 1 96.5 99 ASN A O 1
ATOM 754 N N . PRO A 1 100 ? 6.305 6.637 28.547 1 98 100 PRO A N 1
ATOM 755 C CA . PRO A 1 100 ? 6.969 7.773 27.906 1 98 100 PRO A CA 1
ATOM 756 C C . PRO A 1 100 ? 7.133 8.969 28.844 1 98 100 PRO A C 1
ATOM 758 O O . PRO A 1 100 ? 6.41 9.078 29.844 1 98 100 PRO A O 1
ATOM 761 N N . ASP A 1 101 ? 8.141 9.805 28.531 1 97.81 101 ASP A N 1
ATOM 762 C CA . ASP A 1 101 ? 8.297 11.062 29.25 1 97.81 101 ASP A CA 1
ATOM 763 C C . ASP A 1 101 ? 7.281 12.094 28.781 1 97.81 101 ASP A C 1
ATOM 765 O O . ASP A 1 101 ? 6.875 12.969 29.547 1 97.81 101 ASP A O 1
ATOM 769 N N . ILE A 1 102 ? 6.926 12.047 27.531 1 97.88 102 ILE A N 1
ATOM 770 C CA . ILE A 1 102 ? 5.984 12.953 26.875 1 97.88 102 ILE A CA 1
ATOM 771 C C . ILE A 1 102 ? 5.062 12.156 25.953 1 97.88 102 ILE A C 1
ATOM 773 O O . ILE A 1 102 ? 5.508 11.227 25.281 1 97.88 102 ILE A O 1
ATOM 777 N N . VAL A 1 103 ? 3.783 12.438 25.984 1 98.5 103 VAL A N 1
ATOM 778 C CA . VAL A 1 103 ? 2.834 11.875 25.031 1 98.5 103 VAL A CA 1
ATOM 779 C C . VAL A 1 103 ? 2.492 12.914 23.969 1 98.5 103 VAL A C 1
ATOM 781 O O . VAL A 1 103 ? 2.057 14.023 24.281 1 98.5 103 VAL A O 1
ATOM 784 N N . HIS A 1 104 ? 2.754 12.617 22.75 1 98.81 104 HIS A N 1
ATOM 785 C CA . HIS A 1 104 ? 2.508 13.5 21.609 1 98.81 104 HIS A CA 1
ATOM 786 C C . HIS A 1 104 ? 1.335 13.016 20.781 1 98.81 104 HIS A C 1
ATOM 788 O O . HIS A 1 104 ? 1.471 12.047 20.016 1 98.81 104 HIS A O 1
ATOM 79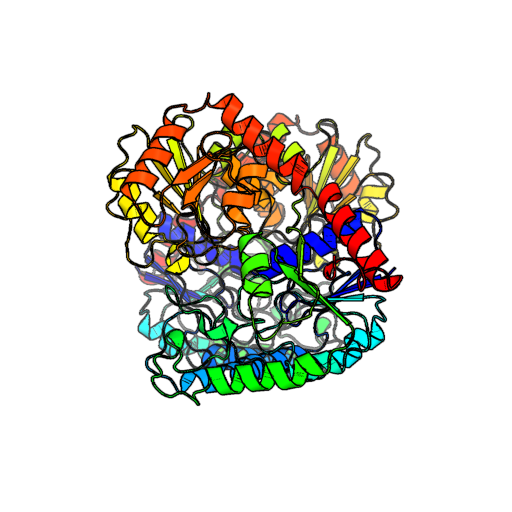4 N N . LEU A 1 105 ? 0.235 13.711 20.859 1 98.75 105 LEU A N 1
ATOM 795 C CA . LEU A 1 105 ? -0.991 13.375 20.141 1 98.75 105 LEU A CA 1
ATOM 796 C C . LEU A 1 105 ? -0.961 13.922 18.719 1 98.75 105 LEU A C 1
ATOM 798 O O . LEU A 1 105 ? -0.455 15.023 18.484 1 98.75 105 LEU A O 1
ATOM 802 N N . HIS A 1 106 ? -1.499 13.156 17.812 1 98.69 106 HIS A N 1
ATOM 803 C CA . HIS A 1 106 ? -1.757 13.57 16.438 1 98.69 106 HIS A CA 1
ATOM 804 C C . HIS A 1 106 ? -3.234 13.422 16.094 1 98.69 106 HIS A C 1
ATOM 806 O O . HIS A 1 106 ? -4.09 14.055 16.719 1 98.69 106 HIS A O 1
ATOM 812 N N . TRP A 1 107 ? -3.543 12.719 15.047 1 98.06 107 TRP A N 1
ATOM 813 C CA . TRP A 1 107 ? -4.945 12.469 14.734 1 98.06 107 TRP A CA 1
ATOM 814 C C . TRP A 1 107 ? -5.492 11.305 15.547 1 98.06 107 TRP A C 1
ATOM 816 O O . TRP A 1 107 ? -5.156 10.148 15.289 1 98.06 107 TRP A O 1
ATOM 826 N N . ILE A 1 108 ? -6.406 11.562 16.422 1 97.19 108 ILE A N 1
ATOM 827 C CA . ILE A 1 108 ? -6.727 10.578 17.453 1 97.19 108 ILE A CA 1
ATOM 828 C C . ILE A 1 108 ? -8.164 10.102 17.297 1 97.19 108 ILE A C 1
ATOM 830 O O . ILE A 1 108 ? -8.703 9.414 18.156 1 97.19 108 ILE A O 1
ATOM 834 N N . ASN A 1 109 ? -8.875 10.531 16.219 1 96.06 109 ASN A N 1
ATOM 835 C CA . ASN A 1 109 ? -10.281 10.211 16.016 1 96.06 109 ASN A CA 1
ATOM 836 C C . ASN A 1 109 ? -10.469 8.797 15.461 1 96.06 109 ASN A C 1
ATOM 838 O O . ASN A 1 109 ? -9.578 7.953 15.602 1 96.06 109 ASN A O 1
ATOM 842 N N . GLY A 1 110 ? -11.633 8.438 15.125 1 91.88 110 GLY A N 1
ATOM 843 C CA . GLY A 1 110 ? -11.93 7.109 14.609 1 91.88 110 GLY A CA 1
ATOM 844 C C . GLY A 1 110 ? -12.125 6.074 15.703 1 91.88 110 GLY A C 1
ATOM 845 O O . GLY A 1 110 ? -11.789 4.902 15.516 1 91.88 110 GLY A O 1
ATOM 846 N N . GLY A 1 111 ? -12.5 6.531 16.828 1 91.62 111 GLY A N 1
ATOM 847 C CA . GLY A 1 111 ? -12.797 5.613 17.922 1 91.62 111 GLY A CA 1
ATOM 848 C C . GLY A 1 111 ? -11.555 5.184 18.688 1 91.62 111 GLY A C 1
ATOM 849 O O . GLY A 1 111 ? -11.578 4.172 19.391 1 91.62 111 GLY A O 1
ATOM 850 N N . PHE A 1 112 ? -10.492 5.98 18.625 1 94.56 112 PHE A N 1
ATOM 851 C CA . PHE A 1 112 ? -9.234 5.578 19.25 1 94.56 112 PHE A CA 1
ATOM 852 C C . PHE A 1 112 ? -9.062 6.25 20.609 1 94.56 112 PHE A C 1
ATOM 854 O O . PHE A 1 112 ? -8.898 5.57 21.625 1 94.56 112 PHE A O 1
ATOM 861 N N . VAL A 1 113 ? -9.125 7.574 20.641 1 95.75 113 VAL A N 1
ATOM 862 C CA . VAL A 1 113 ? -8.992 8.297 21.906 1 95.75 113 VAL A CA 1
ATOM 863 C C . VAL A 1 113 ? -10.273 9.078 22.188 1 95.75 113 VAL A C 1
ATOM 865 O O . VAL A 1 113 ? -10.672 9.945 21.406 1 95.75 113 VAL A O 1
ATOM 868 N N . GLY A 1 114 ? -10.891 8.734 23.234 1 96 114 GLY A N 1
ATOM 869 C CA . GLY A 1 114 ? -11.961 9.586 23.719 1 96 114 GLY A CA 1
ATOM 870 C C . GLY A 1 114 ? -11.453 10.805 24.484 1 96 114 GLY A C 1
ATOM 871 O O . GLY A 1 114 ? -10.469 10.711 25.219 1 96 114 GLY A O 1
ATOM 872 N N . VAL A 1 115 ? -12.156 11.938 24.297 1 97.12 115 VAL A N 1
ATOM 873 C CA . VAL A 1 115 ? -11.695 13.18 24.906 1 97.12 115 VAL A CA 1
ATOM 874 C C . VAL A 1 115 ? -11.633 13.023 26.422 1 97.12 115 VAL A C 1
ATOM 876 O O . VAL A 1 115 ? -10.812 13.664 27.094 1 97.12 115 VAL A O 1
ATOM 879 N N . HIS A 1 116 ? -12.438 12.141 27 1 96.5 116 HIS A N 1
ATOM 880 C CA . HIS A 1 116 ? -12.477 11.914 28.438 1 96.5 116 HIS A CA 1
ATOM 881 C C . HIS A 1 116 ? -11.195 11.234 28.922 1 96.5 116 HIS A C 1
ATOM 883 O O . HIS A 1 116 ? -10.914 11.227 30.125 1 96.5 116 HIS A O 1
ATOM 889 N N . GLN A 1 117 ? -10.469 10.648 28.016 1 97.38 117 GLN A N 1
ATOM 890 C CA . GLN A 1 117 ? -9.266 9.922 28.406 1 97.38 117 GLN A CA 1
ATOM 891 C C . GLN A 1 117 ? -8.07 10.859 28.516 1 97.38 117 GLN A C 1
ATOM 893 O O . GLN A 1 117 ? -7.055 10.508 29.125 1 97.38 117 GLN A O 1
ATOM 898 N N . LEU A 1 118 ? -8.102 12.039 27.969 1 97.88 118 LEU A N 1
ATOM 899 C CA . LEU A 1 118 ? -6.965 12.945 27.859 1 97.88 118 LEU A CA 1
ATOM 900 C C . LEU A 1 118 ? -6.469 13.367 29.234 1 97.88 118 LEU A C 1
ATOM 902 O O . LEU A 1 118 ? -5.273 13.289 29.531 1 97.88 118 LEU A O 1
ATOM 906 N N . PRO A 1 119 ? -7.387 13.703 30.156 1 97.44 119 PRO A N 1
ATOM 907 C CA . PRO A 1 119 ? -6.91 14.117 31.484 1 97.44 119 PRO A CA 1
ATOM 908 C C . PRO A 1 119 ? -6.328 12.961 32.281 1 97.44 119 PRO A C 1
ATOM 910 O O . PRO A 1 119 ? -5.672 13.18 33.312 1 97.44 119 PRO A O 1
ATOM 913 N N . LEU A 1 120 ? -6.613 11.758 31.797 1 96.88 120 LEU A N 1
ATOM 914 C CA . LEU A 1 120 ? -6.164 10.586 32.531 1 96.88 120 LEU A CA 1
ATOM 915 C C . LEU A 1 120 ? -4.742 10.203 32.125 1 96.88 120 LEU A C 1
ATOM 917 O O . LEU A 1 120 ? -4.113 9.367 32.781 1 96.88 120 LEU A O 1
ATOM 921 N N . ILE A 1 121 ? -4.23 10.828 31.094 1 97 121 ILE A N 1
ATOM 922 C CA . ILE A 1 121 ? -2.84 10.625 30.703 1 97 121 ILE A CA 1
ATOM 923 C C . ILE A 1 121 ? -1.924 11.406 31.641 1 97 121 ILE A C 1
ATOM 925 O O . ILE A 1 121 ? -1.936 12.641 31.641 1 97 121 ILE A O 1
ATOM 929 N N . ASN A 1 122 ? -1.163 10.727 32.438 1 92.94 122 ASN A N 1
ATOM 930 C CA . ASN A 1 122 ? -0.344 11.359 33.469 1 92.94 122 ASN A CA 1
ATOM 931 C C . ASN A 1 122 ? 1.04 11.727 32.938 1 92.94 122 ASN A C 1
ATOM 933 O O . ASN A 1 122 ? 2.055 11.359 33.531 1 92.94 122 ASN A O 1
ATOM 937 N N . ARG A 1 123 ? 1.121 12.273 31.828 1 96.69 123 ARG A N 1
ATOM 938 C CA . ARG A 1 123 ? 2.32 12.789 31.172 1 96.69 123 ARG A CA 1
ATOM 939 C C . ARG A 1 123 ? 2.043 14.125 30.5 1 96.69 123 ARG A C 1
ATOM 941 O O . ARG A 1 123 ? 0.906 14.414 30.125 1 96.69 123 ARG A O 1
ATOM 948 N N . PRO A 1 124 ? 3.102 15.023 30.422 1 97.44 124 PRO A N 1
ATOM 949 C CA . PRO A 1 124 ? 2.896 16.203 29.562 1 97.44 124 PRO A CA 1
ATOM 950 C C . PRO A 1 124 ? 2.396 15.836 28.172 1 97.44 124 PRO A C 1
ATOM 952 O O . PRO A 1 124 ? 2.852 14.852 27.578 1 97.44 124 PRO A O 1
ATOM 955 N N . LEU A 1 125 ? 1.407 16.609 27.703 1 98.19 125 LEU A N 1
ATOM 956 C CA . LEU A 1 125 ? 0.799 16.344 26.391 1 98.19 125 LEU A CA 1
ATOM 957 C C . LEU A 1 125 ? 1.231 17.391 25.375 1 98.19 125 LEU A C 1
ATOM 959 O O . LEU A 1 125 ? 1.269 18.594 25.688 1 98.19 125 LEU A O 1
ATOM 963 N N . VAL A 1 126 ? 1.679 16.938 24.312 1 98.69 126 VAL A N 1
ATOM 964 C CA . VAL A 1 126 ? 1.829 17.75 23.109 1 98.69 126 VAL A CA 1
ATOM 965 C C . VAL A 1 126 ? 0.826 17.281 22.047 1 98.69 126 VAL A C 1
ATOM 967 O O . VAL A 1 126 ? 0.576 16.094 21.906 1 98.69 126 VAL A O 1
ATOM 970 N N . TRP A 1 127 ? 0.183 18.203 21.359 1 98.88 127 TRP A N 1
ATOM 971 C CA . TRP A 1 127 ? -0.824 17.828 20.375 1 98.88 127 TRP A CA 1
ATOM 972 C C . TRP A 1 127 ? -0.579 18.562 19.047 1 98.88 127 TRP A C 1
ATOM 974 O O . TRP A 1 127 ? -0.898 19.734 18.906 1 98.88 127 TRP A O 1
ATOM 984 N N . SER A 1 128 ? -0.055 17.797 18.078 1 98.81 128 SER A N 1
ATOM 985 C CA . SER A 1 128 ? 0.054 18.344 16.734 1 98.81 128 SER A CA 1
ATOM 986 C C . SER A 1 128 ? -1.276 18.234 15.984 1 98.81 128 SER A C 1
ATOM 988 O O . SER A 1 128 ? -1.805 17.141 15.789 1 98.81 128 SER A O 1
ATOM 990 N N . LEU A 1 129 ? -1.748 19.359 15.531 1 98.62 129 LEU A N 1
ATOM 991 C CA . LEU A 1 129 ? -3.059 19.422 14.891 1 98.62 129 LEU A CA 1
ATOM 992 C C . LEU A 1 129 ? -2.941 19.188 13.391 1 98.62 129 LEU A C 1
ATOM 994 O O . LEU A 1 129 ? -2.236 19.922 12.695 1 98.62 129 LEU A O 1
ATOM 998 N N . HIS A 1 130 ? -3.646 18.188 12.891 1 98.06 130 HIS A N 1
ATOM 999 C CA . HIS A 1 130 ? -3.629 17.875 11.469 1 98.06 130 HIS A CA 1
ATOM 1000 C C . HIS A 1 130 ? -4.828 18.5 10.758 1 98.06 130 HIS A C 1
ATOM 1002 O O . HIS A 1 130 ? -4.863 18.562 9.523 1 98.06 130 HIS A O 1
ATOM 1008 N N . ASP A 1 131 ? -5.742 18.906 11.5 1 96.88 131 ASP A N 1
ATOM 1009 C CA . ASP A 1 131 ? -6.941 19.625 11.062 1 96.88 131 ASP A CA 1
ATOM 1010 C C . ASP A 1 131 ? -7.547 20.438 12.211 1 96.88 131 ASP A C 1
ATOM 1012 O O . ASP A 1 131 ? -6.898 20.656 13.234 1 96.88 131 ASP A O 1
ATOM 1016 N N . MET A 1 132 ? -8.781 20.875 12.055 1 97.56 132 MET A N 1
ATOM 1017 C CA . MET A 1 132 ? -9.352 21.828 13.008 1 97.56 132 MET A CA 1
ATOM 1018 C C . MET A 1 132 ? -10.148 21.109 14.086 1 97.56 132 MET A C 1
ATOM 1020 O O . MET A 1 132 ? -10.688 21.734 15 1 97.56 132 MET A O 1
ATOM 1024 N N . TRP A 1 133 ? -10.227 19.844 14.086 1 98.06 133 TRP A N 1
ATOM 1025 C CA . TRP A 1 133 ? -11.164 19.078 14.891 1 98.06 133 TRP A CA 1
ATOM 1026 C C . TRP A 1 133 ? -10.977 19.359 16.375 1 98.06 133 TRP A C 1
ATOM 1028 O O . TRP A 1 133 ? -11.953 19.516 17.109 1 98.06 133 TRP A O 1
ATOM 1038 N N . ALA A 1 134 ? -9.734 19.469 16.797 1 98.56 134 ALA A N 1
ATOM 1039 C CA . ALA A 1 134 ? -9.414 19.562 18.219 1 98.56 134 ALA A CA 1
ATOM 1040 C C . ALA A 1 134 ? -10.078 20.766 18.859 1 98.56 134 ALA A C 1
ATOM 1042 O O . ALA A 1 134 ? -10.406 20.734 20.047 1 98.56 134 ALA A O 1
ATOM 1043 N N . PHE A 1 135 ? -10.305 21.766 18.078 1 98.44 135 PHE A N 1
ATOM 1044 C CA . PHE A 1 135 ? -10.82 22.969 18.719 1 98.44 135 PHE A CA 1
ATOM 1045 C C . PHE A 1 135 ? -12.18 23.359 18.141 1 98.44 135 PHE A C 1
ATOM 1047 O O . PHE A 1 135 ? -12.641 24.484 18.328 1 98.44 135 PHE A O 1
ATOM 1054 N N . THR A 1 136 ? -12.805 22.484 17.406 1 97.88 136 THR A N 1
ATOM 1055 C CA . THR A 1 136 ? -14.156 22.703 16.906 1 97.88 136 THR A CA 1
ATOM 1056 C C . THR A 1 136 ? -15.148 21.766 17.594 1 97.88 136 THR A C 1
ATOM 1058 O O . THR A 1 136 ? -14.758 20.953 18.422 1 97.88 136 THR A O 1
ATOM 1061 N N . GLY A 1 137 ? -16.438 21.938 17.188 1 97.38 137 GLY A N 1
ATOM 1062 C CA . GLY A 1 137 ? -17.484 21.078 17.719 1 97.38 137 GLY A CA 1
ATOM 1063 C C . GLY A 1 137 ? -17.562 19.734 17.031 1 97.38 137 GLY A C 1
ATOM 1064 O O . GLY A 1 137 ? -18.5 18.969 17.25 1 97.38 137 GLY A O 1
ATOM 1065 N N . GLY A 1 138 ? -16.641 19.453 16.188 1 97.25 138 GLY A N 1
ATOM 1066 C CA . GLY A 1 138 ? -16.641 18.125 15.594 1 97.25 138 GLY A CA 1
ATOM 1067 C C . GLY A 1 138 ? -16.188 18.125 14.148 1 97.25 138 GLY A C 1
ATOM 1068 O O . GLY A 1 138 ? -15.852 17.062 13.602 1 97.25 138 GLY A O 1
ATOM 1069 N N . CYS A 1 139 ? -16.219 19.297 13.516 1 96.38 139 CYS A N 1
ATOM 1070 C CA . CYS A 1 139 ? -15.828 19.375 12.109 1 96.38 139 CYS A CA 1
ATOM 1071 C C . CYS A 1 139 ? -14.312 19.406 11.969 1 96.38 139 CYS A C 1
ATOM 1073 O O . CYS A 1 139 ? -13.625 20.016 12.781 1 96.38 139 CYS A O 1
ATOM 1075 N N . HIS A 1 140 ? -13.742 18.703 11 1 95.75 140 HIS A N 1
ATOM 1076 C CA . HIS A 1 140 ? -12.305 18.672 10.758 1 95.75 140 HIS A CA 1
ATOM 1077 C C . HIS A 1 140 ? -11.852 19.875 9.938 1 95.75 140 HIS A C 1
ATOM 1079 O O . HIS A 1 140 ? -10.664 20.219 9.922 1 95.75 140 HIS A O 1
ATOM 1085 N N . TYR A 1 141 ? -12.734 20.391 9.227 1 93.06 141 TYR A N 1
ATOM 1086 C CA . TYR A 1 141 ? -12.578 21.641 8.477 1 93.06 141 TYR A CA 1
ATOM 1087 C C . TYR A 1 141 ? -13.859 22.469 8.508 1 93.06 141 TYR A C 1
ATOM 1089 O O . TYR A 1 141 ? -14.961 21.922 8.422 1 93.06 141 TYR A O 1
ATOM 1097 N N . ASN A 1 142 ? -13.656 23.703 8.625 1 89.69 142 ASN A N 1
ATOM 1098 C CA . ASN A 1 142 ? -14.844 24.531 8.758 1 89.69 142 ASN A CA 1
ATOM 1099 C C . ASN A 1 142 ? -15.5 24.797 7.402 1 89.69 142 ASN A C 1
ATOM 1101 O O . ASN A 1 142 ? -14.844 24.703 6.363 1 89.69 142 ASN A O 1
ATOM 1105 N N . ASN A 1 143 ? -16.891 24.656 7.359 1 76.5 143 ASN A N 1
ATOM 1106 C CA . ASN A 1 143 ? -17.672 24.953 6.164 1 76.5 143 ASN A CA 1
ATOM 1107 C C . ASN A 1 143 ? -17.672 26.438 5.836 1 76.5 143 ASN A C 1
ATOM 1109 O O . ASN A 1 143 ? -18.359 27.219 6.492 1 76.5 143 ASN A O 1
ATOM 1113 N N . GLU A 1 144 ? -16.812 26.828 4.879 1 68.81 144 GLU A N 1
ATOM 1114 C CA . GLU A 1 144 ? -16.719 28.109 4.168 1 68.81 144 GLU A CA 1
ATOM 1115 C C . GLU A 1 144 ? -16.953 29.281 5.109 1 68.81 144 GLU A C 1
ATOM 1117 O O . GLU A 1 144 ? -17.875 30.078 4.895 1 68.81 144 GLU A O 1
ATOM 1122 N N . GLY A 1 145 ? -16.328 29.422 6.297 1 81.75 145 GLY A N 1
ATOM 1123 C CA . GLY A 1 145 ? -16.234 30.688 7.004 1 81.75 145 GLY A CA 1
ATOM 1124 C C . GLY A 1 145 ? -16.719 30.609 8.438 1 81.75 145 GLY A C 1
ATOM 1125 O O . GLY A 1 145 ? -16.672 31.609 9.172 1 81.75 145 GLY A O 1
ATOM 1126 N N . CYS A 1 146 ? -17.203 29.406 8.867 1 94.19 146 CYS A N 1
ATOM 1127 C CA . CYS A 1 146 ? -17.672 29.281 10.242 1 94.19 146 CYS A CA 1
ATOM 1128 C C . CYS A 1 146 ? -16.547 29.547 11.234 1 94.19 146 CYS A C 1
ATOM 1130 O O . CYS A 1 146 ? -15.461 28.953 11.109 1 94.19 146 CYS A O 1
ATOM 1132 N N . ARG A 1 147 ? -16.781 30.391 12.164 1 96.69 147 ARG A N 1
ATOM 1133 C CA . ARG A 1 147 ? -15.773 30.703 13.172 1 96.69 147 ARG A CA 1
ATOM 1134 C C . ARG A 1 147 ? -16.328 30.516 14.578 1 96.69 147 ARG A C 1
ATOM 1136 O O . ARG A 1 147 ? -15.836 31.125 15.531 1 96.69 147 ARG A O 1
ATOM 1143 N N . ALA A 1 148 ? -17.344 29.703 14.695 1 96.69 148 ALA A N 1
ATOM 1144 C CA . ALA A 1 148 ? -18.031 29.516 15.969 1 96.69 148 ALA A CA 1
ATOM 1145 C C . ALA A 1 148 ? -17.078 28.984 17.031 1 96.69 148 ALA A C 1
ATOM 1147 O O . ALA A 1 148 ? -17.266 29.219 18.234 1 96.69 148 ALA A O 1
ATOM 1148 N N . PHE A 1 149 ? -16 28.359 16.641 1 97.44 149 PHE A N 1
ATOM 1149 C CA . PHE A 1 149 ? -15.055 27.734 17.562 1 97.44 149 PHE A CA 1
ATOM 1150 C C . PHE A 1 149 ? -14.367 28.797 18.406 1 97.44 149 PHE A C 1
ATOM 1152 O O . PHE A 1 149 ? -13.742 28.469 19.422 1 97.44 149 PHE A O 1
ATOM 1159 N N . GLU A 1 150 ? -14.359 30.062 17.969 1 97.81 150 GLU A N 1
ATOM 1160 C CA . GLU A 1 150 ? -13.734 31.156 18.719 1 97.81 150 GLU A CA 1
ATOM 1161 C C . GLU A 1 150 ? -14.461 31.391 20.031 1 97.81 150 GLU A C 1
ATOM 1163 O O . GLU A 1 150 ? -13.891 31.984 20.969 1 97.81 150 GLU A O 1
ATOM 1168 N N . GLN A 1 151 ? -15.703 30.953 20.062 1 96.38 151 GLN A N 1
ATOM 1169 C CA . GLN A 1 151 ? -16.5 31.109 21.266 1 96.38 151 GLN A CA 1
ATOM 1170 C C . GLN A 1 151 ? -17.078 29.781 21.734 1 96.38 151 GLN A C 1
ATOM 1172 O O . GLN A 1 151 ? -16.547 29.156 22.672 1 96.38 151 GLN A O 1
ATOM 1177 N N . SER A 1 152 ? -18.141 29.328 21.016 1 96.06 152 SER A N 1
ATOM 1178 C CA . SER A 1 152 ? -18.734 28.016 21.266 1 96.06 152 SER A CA 1
ATOM 1179 C C . SER A 1 152 ? -19.5 27.516 20.047 1 96.06 152 SER A C 1
ATOM 1181 O O . SER A 1 152 ? -20.219 28.281 19.406 1 96.06 152 SER A O 1
ATOM 1183 N N . CYS A 1 153 ? -19.25 26.344 19.641 1 97 153 CYS A N 1
ATOM 1184 C CA . CYS A 1 153 ? -19.906 25.781 18.469 1 97 153 CYS A CA 1
ATOM 1185 C C . CYS A 1 153 ? -21.406 25.594 18.719 1 97 153 CYS A C 1
ATOM 1187 O O . CYS A 1 153 ? -21.844 25.625 19.859 1 97 153 CYS A O 1
ATOM 1189 N N . GLY A 1 154 ? -22.078 25.453 17.719 1 96.06 154 GLY A N 1
ATOM 1190 C CA . GLY A 1 154 ? -23.531 25.359 17.641 1 96.06 154 GLY A CA 1
ATOM 1191 C C . GLY A 1 154 ? -24.078 25.812 16.297 1 96.06 154 GLY A C 1
ATOM 1192 O O . GLY A 1 154 ? -23.359 26.391 15.484 1 96.06 154 GLY A O 1
ATOM 1193 N N . ARG A 1 155 ? -25.375 25.438 16.078 1 95.44 155 ARG A N 1
ATOM 1194 C CA . ARG A 1 155 ? -25.938 25.734 14.766 1 95.44 155 ARG A CA 1
ATOM 1195 C C . ARG A 1 155 ? -24.953 25.406 13.656 1 95.44 155 ARG A C 1
ATOM 1197 O O . ARG A 1 155 ? -24.641 26.266 12.82 1 95.44 155 ARG A O 1
ATOM 1204 N N . CYS A 1 156 ? -24.453 24.25 13.727 1 96.12 156 CYS A N 1
ATOM 1205 C CA . CYS A 1 156 ? -23.312 23.812 12.922 1 96.12 156 CYS A CA 1
ATOM 1206 C C . CYS A 1 156 ? -23.688 23.688 11.453 1 96.12 156 CYS A C 1
ATOM 1208 O O . CYS A 1 156 ? -24.531 22.859 11.086 1 96.12 156 CYS A O 1
ATOM 1210 N N . PRO A 1 157 ? -23.078 24.469 10.633 1 95.12 157 PRO A N 1
ATOM 1211 C CA . PRO A 1 157 ? -23.375 24.359 9.195 1 95.12 157 PRO A CA 1
ATOM 1212 C C . PRO A 1 157 ? -23.031 22.984 8.633 1 95.12 157 PRO A C 1
ATOM 1214 O O . PRO A 1 157 ? -23.672 22.516 7.699 1 95.12 157 PRO A O 1
ATOM 1217 N N . VAL A 1 158 ? -22.031 22.297 9.156 1 94.31 158 VAL A N 1
ATOM 1218 C CA . VAL A 1 158 ? -21.625 20.969 8.688 1 94.31 158 VAL A CA 1
ATOM 1219 C C . VAL A 1 158 ? -22.734 19.953 8.977 1 94.31 158 VAL A C 1
ATOM 1221 O O . VAL A 1 158 ? -22.984 19.062 8.164 1 94.31 158 VAL A O 1
ATOM 1224 N N . LEU A 1 159 ? -23.391 20.141 10.102 1 95.31 159 LEU A N 1
ATOM 1225 C CA . LEU A 1 159 ? -24.469 19.25 10.484 1 95.31 159 LEU A CA 1
ATOM 1226 C C . LEU A 1 159 ? -25.781 19.688 9.852 1 95.31 159 LEU A C 1
ATOM 1228 O O . LEU A 1 159 ? -26.781 18.969 9.914 1 95.31 159 LEU A O 1
ATOM 1232 N N . GLY A 1 160 ? -25.781 20.844 9.188 1 94.69 160 GLY A N 1
ATOM 1233 C CA . GLY A 1 160 ? -27.031 21.406 8.688 1 94.69 160 GLY A CA 1
ATOM 1234 C C . GLY A 1 160 ? -28.016 21.734 9.789 1 94.69 160 GLY A C 1
ATOM 1235 O O . GLY A 1 160 ? -29.219 21.547 9.625 1 94.69 160 GLY A O 1
ATOM 1236 N N . SER A 1 161 ? -27.5 22.125 10.906 1 95.12 161 SER A N 1
ATOM 1237 C CA . SER A 1 161 ? -28.328 22.375 12.086 1 95.12 161 SER A CA 1
ATOM 1238 C C . SER A 1 161 ? -28.562 23.859 12.305 1 95.12 161 SER A C 1
ATOM 1240 O O . SER A 1 161 ? -27.656 24.672 12.086 1 95.12 161 SER A O 1
ATOM 1242 N N . THR A 1 162 ? -29.766 24.219 12.734 1 94 162 THR A N 1
ATOM 1243 C CA . THR A 1 162 ? -30.078 25.594 13.078 1 94 162 THR A CA 1
ATOM 1244 C C . THR A 1 162 ? -30.312 25.734 14.586 1 94 162 THR A C 1
ATOM 1246 O O . THR A 1 162 ? -30.688 26.812 15.062 1 94 162 THR A O 1
ATOM 1249 N N . THR A 1 163 ? -30.062 24.656 15.266 1 94.62 163 THR A N 1
ATOM 1250 C CA . THR A 1 163 ? -30.266 24.656 16.719 1 94.62 163 THR A CA 1
ATOM 1251 C C . THR A 1 163 ? -28.953 24.922 17.453 1 94.62 163 THR A C 1
ATOM 1253 O O . THR A 1 163 ? -27.922 24.359 17.094 1 94.62 163 THR A O 1
ATOM 1256 N N . GLU A 1 164 ? -29.047 25.781 18.438 1 95.25 164 GLU A N 1
ATOM 1257 C CA . GLU A 1 164 ? -27.859 26.141 19.219 1 95.25 164 GLU A CA 1
ATOM 1258 C C . GLU A 1 164 ? -27.297 24.922 19.938 1 95.25 164 GLU A C 1
ATOM 1260 O O . GLU A 1 164 ? -26.078 24.766 20.047 1 95.25 164 GLU A O 1
ATOM 1265 N N . ARG A 1 165 ? -28.188 24.062 20.5 1 96.06 165 ARG A N 1
ATOM 1266 C CA . ARG A 1 165 ? -27.75 22.922 21.281 1 96.06 165 ARG A CA 1
ATOM 1267 C C . ARG A 1 165 ? -27.734 21.656 20.438 1 96.06 165 ARG A C 1
ATOM 1269 O O . ARG A 1 165 ? -28.297 20.625 20.828 1 96.06 165 ARG A O 1
ATOM 1276 N N . ASP A 1 166 ? -27.109 21.766 19.344 1 97.25 166 ASP A N 1
ATOM 1277 C CA . ASP A 1 166 ? -26.969 20.594 18.484 1 97.25 166 ASP A CA 1
ATOM 1278 C C . ASP A 1 166 ? -25.766 19.75 18.891 1 97.25 166 ASP A C 1
ATOM 1280 O O . ASP A 1 166 ? -25.188 19.969 19.969 1 97.25 166 ASP A O 1
ATOM 1284 N N . LEU A 1 167 ? -25.453 18.766 18.141 1 97.56 167 LEU A N 1
ATOM 1285 C CA . LEU A 1 167 ? -24.375 17.828 18.453 1 97.56 167 LEU A CA 1
ATOM 1286 C C . LEU A 1 167 ? -23.031 18.578 18.562 1 97.56 167 LEU A C 1
ATOM 1288 O O . LEU A 1 167 ? -22.219 18.25 19.422 1 97.56 167 LEU A O 1
ATOM 1292 N N . SER A 1 168 ? -22.781 19.578 17.703 1 97.81 168 SER A N 1
ATOM 1293 C CA . SER A 1 168 ? -21.531 20.344 17.734 1 97.81 168 SER A CA 1
ATOM 1294 C C . SER A 1 168 ? -21.359 21.047 19.078 1 97.81 168 SER A C 1
ATOM 1296 O O . SER A 1 168 ? -20.266 21.062 19.641 1 97.81 168 SER A O 1
ATOM 1298 N 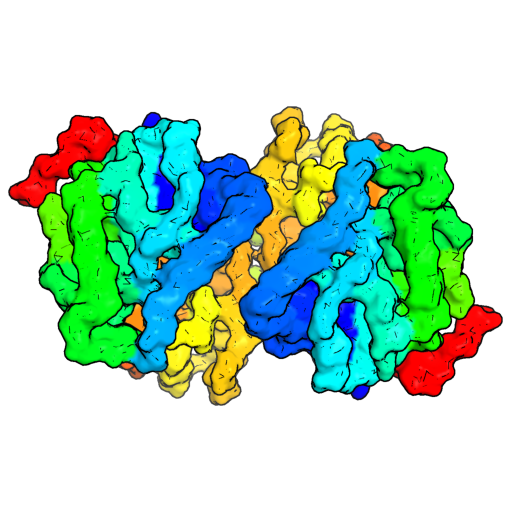N . ARG A 1 169 ? -22.391 21.594 19.594 1 98.38 169 ARG A N 1
ATOM 1299 C CA . ARG A 1 169 ? -22.344 22.234 20.906 1 98.38 169 ARG A CA 1
ATOM 1300 C C . ARG A 1 169 ? -22.016 21.219 21.984 1 98.38 169 ARG A C 1
ATOM 1302 O O . ARG A 1 169 ? -21.188 21.469 22.859 1 98.38 169 ARG A O 1
ATOM 1309 N N . ARG A 1 170 ? -22.672 20.125 21.953 1 97.81 170 ARG A N 1
ATOM 1310 C CA . ARG A 1 170 ? -22.469 19.078 22.953 1 97.81 170 ARG A CA 1
ATOM 1311 C C . ARG A 1 170 ? -21.016 18.594 22.953 1 97.81 170 ARG A C 1
ATOM 1313 O O . ARG A 1 170 ? -20.422 18.406 24.016 1 97.81 170 ARG A O 1
ATOM 1320 N N . ILE A 1 171 ? -20.516 18.391 21.797 1 98.19 171 ILE A N 1
ATOM 1321 C CA . ILE A 1 171 ? -19.141 17.922 21.672 1 98.19 171 ILE A CA 1
ATOM 1322 C C . ILE A 1 171 ? -18.188 19.016 22.172 1 98.19 171 ILE A C 1
ATOM 1324 O O . ILE A 1 171 ? -17.234 18.734 22.906 1 98.19 171 ILE A O 1
ATOM 1328 N N . TRP A 1 172 ? -18.453 20.219 21.75 1 98.31 172 TRP A N 1
ATOM 1329 C CA . TRP A 1 172 ? -17.641 21.359 22.156 1 98.31 172 TRP A CA 1
ATOM 1330 C C . TRP A 1 172 ? -17.609 21.5 23.672 1 98.31 172 TRP A C 1
ATOM 1332 O O . TRP A 1 172 ? -16.531 21.656 24.281 1 98.31 172 TRP A O 1
ATOM 1342 N N . ASP A 1 173 ? -18.734 21.359 24.297 1 98.44 173 ASP A N 1
ATOM 1343 C CA . ASP A 1 173 ? -18.844 21.453 25.75 1 98.44 173 ASP A CA 1
ATOM 1344 C C . ASP A 1 173 ? -18.078 20.328 26.438 1 98.44 173 ASP A C 1
ATOM 1346 O O . ASP A 1 173 ? -17.438 20.531 27.469 1 98.44 173 ASP A O 1
ATOM 1350 N N . ARG A 1 174 ? -18.25 19.234 25.891 1 97.88 174 ARG A N 1
ATOM 1351 C CA . ARG A 1 174 ? -17.531 18.078 26.422 1 97.88 174 ARG A CA 1
ATOM 1352 C C . ARG A 1 174 ? -16.016 18.281 26.344 1 97.88 174 ARG A C 1
ATOM 1354 O O . ARG A 1 174 ? -15.305 18.016 27.312 1 97.88 174 ARG A O 1
ATOM 1361 N N . LYS A 1 175 ? -15.547 18.75 25.203 1 98.5 175 LYS A N 1
ATOM 1362 C CA . LYS A 1 175 ? -14.125 19.062 25.062 1 98.5 175 LYS A CA 1
ATOM 1363 C C . LYS A 1 175 ? -13.68 20.078 26.094 1 98.5 175 LYS A C 1
ATOM 1365 O O . LYS A 1 175 ? -12.641 19.906 26.75 1 98.5 175 LYS A O 1
ATOM 1370 N N . ARG A 1 176 ? -14.445 21.109 26.203 1 98.12 176 ARG A N 1
ATOM 1371 C CA . ARG A 1 176 ? -14.117 22.141 27.172 1 98.12 176 ARG A CA 1
ATOM 1372 C C . ARG A 1 176 ? -13.953 21.547 28.562 1 98.12 176 ARG A C 1
ATOM 1374 O O . ARG A 1 176 ? -12.969 21.828 29.25 1 98.12 176 ARG A O 1
ATOM 1381 N N . ARG A 1 177 ? -14.898 20.734 28.953 1 97.81 177 ARG A N 1
ATOM 1382 C CA . ARG A 1 177 ? -14.906 20.109 30.281 1 97.81 177 ARG A CA 1
ATOM 1383 C C . ARG A 1 177 ? -13.641 19.281 30.5 1 97.81 177 ARG A C 1
ATOM 1385 O O . ARG A 1 177 ? -13.016 19.375 31.562 1 97.81 177 ARG A O 1
ATOM 1392 N N . PHE A 1 178 ? -13.273 18.547 29.562 1 97.81 178 PHE A N 1
ATOM 1393 C CA . PHE A 1 178 ? -12.172 17.625 29.766 1 97.81 178 PHE A CA 1
ATOM 1394 C C . PHE A 1 178 ? -10.828 18.297 29.516 1 97.81 178 PHE A C 1
ATOM 1396 O O . PHE A 1 178 ? -9.836 17.984 30.172 1 97.81 178 PHE A O 1
ATOM 1403 N N . PHE A 1 179 ? -10.766 19.219 28.516 1 97.88 179 PHE A N 1
ATOM 1404 C CA . PHE A 1 179 ? -9.531 19.953 28.281 1 97.88 179 PHE A CA 1
ATOM 1405 C C . PHE A 1 179 ? -9.117 20.766 29.5 1 97.88 179 PHE A C 1
ATOM 1407 O O . PHE A 1 179 ? -7.93 20.875 29.812 1 97.88 179 PHE A O 1
ATOM 1414 N N . ASP A 1 180 ? -10.047 21.25 30.188 1 96.25 180 ASP A N 1
ATOM 1415 C CA . ASP A 1 180 ? -9.789 22.047 31.391 1 96.25 180 ASP A CA 1
ATOM 1416 C C . ASP A 1 180 ? -9.078 21.234 32.438 1 96.25 180 ASP A C 1
ATOM 1418 O O . ASP A 1 180 ? -8.398 21.781 33.312 1 96.25 180 ASP A O 1
ATOM 1422 N N . LYS A 1 181 ? -9.242 19.969 32.375 1 97 181 LYS A N 1
ATOM 1423 C CA . LYS A 1 181 ? -8.664 19.078 33.375 1 97 181 LYS A CA 1
ATOM 1424 C C . LYS A 1 181 ? -7.266 18.625 32.969 1 97 181 LYS A C 1
ATOM 1426 O O . LYS A 1 181 ? -6.586 17.938 33.75 1 97 181 LYS A O 1
ATOM 1431 N N . VAL A 1 182 ? -6.855 18.953 31.781 1 96.62 182 VAL A N 1
ATOM 1432 C CA . VAL A 1 182 ? -5.516 18.609 31.328 1 96.62 182 VAL A CA 1
ATOM 1433 C C . VAL A 1 182 ? -4.52 19.688 31.75 1 96.62 182 VAL A C 1
ATOM 1435 O O . VAL A 1 182 ? -4.59 20.828 31.281 1 96.62 182 VAL A O 1
ATOM 1438 N N . GLU A 1 183 ? -3.617 19.422 32.594 1 89.25 183 GLU A N 1
ATOM 1439 C CA . GLU A 1 183 ? -2.74 20.422 33.219 1 89.25 183 GLU A CA 1
ATOM 1440 C C . GLU A 1 183 ? -1.632 20.844 32.25 1 89.25 183 GLU A C 1
ATOM 1442 O O . GLU A 1 183 ? -1.323 22.031 32.156 1 89.25 183 GLU A O 1
ATOM 1447 N N . ASN A 1 184 ? -0.995 20 31.656 1 93.81 184 ASN A N 1
ATOM 1448 C CA . ASN A 1 184 ? 0.153 20.281 30.812 1 93.81 184 ASN A CA 1
ATOM 1449 C C . ASN A 1 184 ? -0.105 19.891 29.359 1 93.81 184 ASN A C 1
ATOM 1451 O O . ASN A 1 184 ? 0.26 18.781 28.938 1 93.81 184 ASN A O 1
ATOM 1455 N N . LEU A 1 185 ? -0.727 20.844 28.609 1 97.38 185 LEU A N 1
ATOM 1456 C CA . LEU A 1 185 ? -1.01 20.641 27.188 1 97.38 185 LEU A CA 1
ATOM 1457 C C . LEU A 1 185 ? -0.377 21.734 26.344 1 97.38 185 LEU A C 1
ATOM 1459 O O . LEU A 1 185 ? -0.62 22.922 26.578 1 97.38 185 LEU A O 1
ATOM 1463 N N . THR A 1 186 ? 0.51 21.375 25.5 1 98.31 186 THR A N 1
ATOM 1464 C CA . THR A 1 186 ? 1.045 22.266 24.484 1 98.31 186 THR A CA 1
ATOM 1465 C C . THR A 1 186 ? 0.488 21.906 23.109 1 98.31 186 THR A C 1
ATOM 1467 O O . THR A 1 186 ? 0.554 20.75 22.688 1 98.31 186 THR A O 1
ATOM 1470 N N . VAL A 1 187 ? -0.081 22.891 22.422 1 98.69 187 VAL A N 1
ATOM 1471 C CA . VAL A 1 187 ? -0.699 22.672 21.109 1 98.69 187 VAL A CA 1
ATOM 1472 C C . VAL A 1 187 ? 0.265 23.094 20 1 98.69 187 VAL A C 1
ATOM 1474 O O . VAL A 1 187 ? 0.922 24.125 20.109 1 98.69 187 VAL A O 1
ATOM 1477 N N . VAL A 1 188 ? 0.363 22.234 19.016 1 98.75 188 VAL A N 1
ATOM 1478 C CA . VAL A 1 188 ? 1.231 22.531 17.875 1 98.75 188 VAL A CA 1
ATOM 1479 C C . VAL A 1 188 ? 0.393 22.688 16.609 1 98.75 188 VAL A C 1
ATOM 1481 O O . VAL A 1 188 ? -0.269 21.734 16.172 1 98.75 188 VAL A O 1
ATOM 1484 N N . GLY A 1 189 ? 0.34 23.891 16.062 1 98.62 189 GLY A N 1
ATOM 1485 C CA . GLY A 1 189 ? -0.131 24.047 14.695 1 98.62 189 GLY A CA 1
ATOM 1486 C C . GLY A 1 189 ? 0.928 23.734 13.656 1 98.62 189 GLY A C 1
ATOM 1487 O O . GLY A 1 189 ? 2.021 24.297 13.68 1 98.62 189 GLY A O 1
ATOM 1488 N N . LEU A 1 190 ? 0.603 22.891 12.727 1 98.5 190 LEU A N 1
ATOM 1489 C CA . LEU A 1 190 ? 1.582 22.438 11.742 1 98.5 190 LEU A CA 1
ATOM 1490 C C . LEU A 1 190 ? 1.838 23.531 10.703 1 98.5 190 LEU A C 1
ATOM 1492 O O . LEU A 1 190 ? 2.828 23.469 9.969 1 98.5 190 LEU A O 1
ATOM 1496 N N . SER A 1 191 ? 0.954 24.469 10.594 1 98.44 191 SER A N 1
ATOM 1497 C CA . SER A 1 191 ? 1.087 25.656 9.766 1 98.44 191 SER A CA 1
ATOM 1498 C C . SER A 1 191 ? 0.804 26.922 10.57 1 98.44 191 SER A C 1
ATOM 1500 O O . SER A 1 191 ? 0.193 26.859 11.641 1 98.44 191 SER A O 1
ATOM 1502 N N . ARG A 1 192 ? 1.314 28.078 10.062 1 97.94 192 ARG A N 1
ATOM 1503 C CA . ARG A 1 192 ? 1.002 29.344 10.711 1 97.94 192 ARG A CA 1
ATOM 1504 C C . ARG A 1 192 ? -0.506 29.562 10.781 1 97.94 192 ARG A C 1
ATOM 1506 O O . ARG A 1 192 ? -1.022 30.031 11.805 1 97.94 192 ARG A O 1
ATOM 1513 N N . TRP A 1 193 ? -1.151 29.203 9.719 1 96.81 193 TRP A N 1
ATOM 1514 C CA . TRP A 1 193 ? -2.602 29.344 9.656 1 96.81 193 TRP A CA 1
ATOM 1515 C C . TRP A 1 193 ? -3.273 28.562 10.781 1 96.81 193 TRP A C 1
ATOM 1517 O O . TRP A 1 193 ? -4.086 29.125 11.531 1 96.81 193 TRP A O 1
ATOM 1527 N N . LEU A 1 194 ? -2.965 27.297 10.891 1 98.06 194 LEU A N 1
ATOM 1528 C CA . LEU A 1 194 ? -3.646 26.453 11.867 1 98.06 194 LEU A CA 1
ATOM 1529 C C . LEU A 1 194 ? -3.252 26.859 13.289 1 98.06 194 LEU A C 1
ATOM 1531 O O . LEU A 1 194 ? -4.07 26.781 14.211 1 98.06 194 LEU A O 1
ATOM 1535 N N . ALA A 1 195 ? -1.988 27.25 13.492 1 98.44 195 ALA A N 1
ATOM 1536 C CA . ALA A 1 195 ? -1.576 27.781 14.797 1 98.44 195 ALA A CA 1
ATOM 1537 C C . ALA A 1 195 ? -2.402 29 15.18 1 98.44 195 ALA A C 1
ATOM 1539 O O . ALA A 1 195 ? -2.85 29.125 16.312 1 98.44 195 ALA A O 1
ATOM 1540 N N . ASP A 1 196 ? -2.59 29.844 14.227 1 97.44 196 ASP A N 1
ATOM 1541 C CA . ASP A 1 196 ? -3.377 31.047 14.461 1 97.44 196 ASP A CA 1
ATOM 1542 C C . ASP A 1 196 ? -4.824 30.703 14.797 1 97.44 196 ASP A C 1
ATOM 1544 O O . ASP A 1 196 ? -5.398 31.234 15.742 1 97.44 196 ASP A O 1
ATOM 1548 N N . GLU A 1 197 ? -5.391 29.812 13.961 1 96.94 197 GLU A N 1
ATOM 1549 C CA . GLU A 1 197 ? -6.762 29.391 14.234 1 96.94 197 GLU A CA 1
ATOM 1550 C C . GLU A 1 197 ? -6.883 28.766 15.625 1 96.94 197 GLU A C 1
ATOM 1552 O O . GLU A 1 197 ? -7.824 29.078 16.359 1 96.94 197 GLU A O 1
ATOM 1557 N N . ALA A 1 198 ? -5.969 27.891 15.977 1 98.19 198 ALA A N 1
ATOM 1558 C CA . ALA A 1 198 ? -5.984 27.25 17.281 1 98.19 198 ALA A CA 1
ATOM 1559 C C . ALA A 1 198 ? -5.848 28.266 18.406 1 98.19 198 ALA A C 1
ATOM 1561 O O . ALA A 1 198 ? -6.52 28.156 19.438 1 98.19 198 ALA A O 1
ATOM 1562 N N . SER A 1 199 ? -5.023 29.266 18.219 1 97.94 199 SER A N 1
ATOM 1563 C CA . SER A 1 199 ? -4.766 30.281 19.234 1 97.94 199 SER A CA 1
ATOM 1564 C C . SER A 1 199 ? -6 31.141 19.484 1 97.94 199 SER A C 1
ATOM 1566 O O . SER A 1 199 ? -6.168 31.688 20.578 1 97.94 199 SER A O 1
ATOM 1568 N N . THR A 1 200 ? -6.852 31.25 18.516 1 97.25 200 THR A N 1
ATOM 1569 C CA . THR A 1 200 ? -8.039 32.094 18.641 1 97.25 200 THR A CA 1
ATOM 1570 C C . THR A 1 200 ? -9.203 31.266 19.203 1 97.25 200 THR A C 1
ATOM 1572 O O . THR A 1 200 ? -10.258 31.828 19.516 1 97.25 200 THR A O 1
ATOM 1575 N N . SER A 1 201 ? -9.047 30 19.297 1 97.88 201 SER A N 1
ATOM 1576 C CA . SER A 1 201 ? -10.133 29.141 19.75 1 97.88 201 SER A CA 1
ATOM 1577 C C . SER A 1 201 ? -10.375 29.281 21.25 1 97.88 201 SER A C 1
ATOM 1579 O O . SER A 1 201 ? -9.43 29.453 22.016 1 97.88 201 SER A O 1
ATOM 1581 N N . ALA A 1 202 ? -11.57 29.141 21.641 1 98.19 202 ALA A N 1
ATOM 1582 C CA . ALA A 1 202 ? -11.922 29.203 23.047 1 98.19 202 ALA A CA 1
ATOM 1583 C C . ALA A 1 202 ? -11.414 27.953 23.797 1 98.19 202 ALA A C 1
ATOM 1585 O O . ALA A 1 202 ? -11.039 28.031 24.969 1 98.19 202 ALA A O 1
ATOM 1586 N N . LEU A 1 203 ? -11.383 26.891 23.141 1 98.38 203 LEU A N 1
ATOM 1587 C CA . LEU A 1 203 ? -11.008 25.625 23.781 1 98.38 203 LEU A CA 1
ATOM 1588 C C . LEU A 1 203 ? -9.539 25.625 24.172 1 98.38 203 LEU A C 1
ATOM 1590 O O . LEU A 1 203 ? -9.141 24.938 25.109 1 98.38 203 LEU A O 1
ATOM 1594 N N . PHE A 1 204 ? -8.727 26.391 23.438 1 98.06 204 PHE A N 1
ATOM 1595 C CA . PHE A 1 204 ? -7.301 26.406 23.719 1 98.06 204 PHE A CA 1
ATOM 1596 C C . PHE A 1 204 ? -6.883 27.719 24.359 1 98.06 204 PHE A C 1
ATOM 1598 O O . PHE A 1 204 ? -5.699 28.062 24.391 1 98.06 204 PHE A O 1
ATOM 1605 N N . ALA A 1 205 ? -7.867 28.5 24.797 1 95.75 205 ALA A N 1
ATOM 1606 C CA . ALA A 1 205 ? -7.562 29.766 25.484 1 95.75 205 ALA A CA 1
ATOM 1607 C C . ALA A 1 205 ? -6.621 29.531 26.656 1 95.75 205 ALA A C 1
ATOM 1609 O O . ALA A 1 205 ? -6.875 28.672 27.5 1 95.75 205 ALA A O 1
ATOM 1610 N N . GLY A 1 206 ? -5.516 30.266 26.641 1 93.06 206 GLY A N 1
ATOM 1611 C CA . GLY A 1 206 ? -4.582 30.188 27.75 1 93.06 206 GLY A CA 1
ATOM 1612 C C . GLY A 1 206 ? -3.574 29.062 27.609 1 93.06 206 GLY A C 1
ATOM 1613 O O . GLY A 1 206 ? -2.697 28.906 28.453 1 93.06 206 GLY A O 1
ATOM 1614 N N . ARG A 1 207 ? -3.73 28.25 26.641 1 96.31 207 ARG A N 1
ATOM 1615 C CA . ARG A 1 207 ? -2.779 27.172 26.391 1 96.31 207 ARG A CA 1
ATOM 1616 C C . ARG A 1 207 ? -1.656 27.641 25.469 1 96.31 207 ARG A C 1
ATOM 1618 O O . ARG A 1 207 ? -1.871 28.469 24.594 1 96.31 207 ARG A O 1
ATOM 1625 N N . PRO A 1 208 ? -0.424 27.125 25.734 1 97 208 PRO A N 1
ATOM 1626 C CA . PRO A 1 208 ? 0.627 27.422 24.75 1 97 208 PRO A CA 1
ATOM 1627 C C . PRO A 1 208 ? 0.331 26.828 23.375 1 97 208 PRO A C 1
ATOM 1629 O O . PRO A 1 208 ? -0.011 25.656 23.266 1 97 208 PRO A O 1
ATOM 1632 N N . VAL A 1 209 ? 0.387 27.656 22.328 1 98.12 209 VAL A N 1
ATOM 1633 C CA . VAL A 1 209 ? 0.276 27.25 20.938 1 98.12 209 VAL A CA 1
ATOM 1634 C C . VAL A 1 209 ? 1.553 27.609 20.188 1 98.12 209 VAL A C 1
ATOM 1636 O O . VAL A 1 209 ? 1.978 28.766 20.203 1 98.12 209 VAL A O 1
ATOM 1639 N N . VAL A 1 210 ? 2.189 26.641 19.609 1 98.19 210 VAL A N 1
ATOM 1640 C CA . VAL A 1 210 ? 3.414 26.875 18.859 1 98.19 210 VAL A CA 1
ATOM 1641 C C . VAL A 1 210 ? 3.238 26.406 17.406 1 98.19 210 VAL A C 1
ATOM 1643 O O . VAL A 1 210 ? 2.34 25.625 17.109 1 98.19 210 VAL A O 1
ATOM 1646 N N . ASN A 1 211 ? 3.988 26.938 16.516 1 98.44 211 ASN A N 1
ATOM 1647 C CA . ASN A 1 211 ? 3.998 26.516 15.117 1 98.44 211 ASN A CA 1
ATOM 1648 C C . ASN A 1 211 ? 5.242 25.703 14.789 1 98.44 211 ASN A C 1
ATOM 1650 O O . ASN A 1 211 ? 6.352 26.234 14.773 1 98.44 211 ASN A O 1
ATOM 1654 N N . LEU A 1 212 ? 5.09 24.438 14.633 1 98.62 212 LEU A N 1
ATOM 1655 C CA . LEU A 1 212 ? 6.133 23.531 14.164 1 98.62 212 LEU A CA 1
ATOM 1656 C C . LEU A 1 212 ? 5.617 22.641 13.031 1 98.62 212 LEU A C 1
ATOM 1658 O O . LEU A 1 212 ? 4.508 22.109 13.102 1 98.62 212 LEU A O 1
ATOM 1662 N N . PRO A 1 213 ? 6.395 22.453 12.016 1 98.5 213 PRO A N 1
ATOM 1663 C CA . PRO A 1 213 ? 5.918 21.734 10.828 1 98.5 213 PRO A CA 1
ATOM 1664 C C . PRO A 1 213 ? 6.148 20.219 10.93 1 98.5 213 PRO A C 1
ATOM 1666 O O . PRO A 1 213 ? 6.789 19.75 11.875 1 98.5 213 PRO A O 1
ATOM 1669 N N . ASN A 1 214 ? 5.461 19.453 9.992 1 98.06 214 ASN A N 1
ATOM 1670 C CA . ASN A 1 214 ? 5.832 18.062 9.742 1 98.06 214 ASN A CA 1
ATOM 1671 C C . ASN A 1 214 ? 7.184 17.953 9.039 1 98.06 214 ASN A C 1
ATOM 1673 O O . ASN A 1 214 ? 7.547 18.844 8.258 1 98.06 214 ASN A O 1
ATOM 1677 N N . PRO A 1 215 ? 7.895 16.906 9.359 1 98.62 215 PRO A N 1
ATOM 1678 C CA . PRO A 1 215 ? 9.172 16.688 8.672 1 98.62 215 PRO A CA 1
ATOM 1679 C C . PRO A 1 215 ? 9.031 15.82 7.426 1 98.62 215 PRO A C 1
ATOM 1681 O O . PRO A 1 215 ? 8.008 15.148 7.25 1 98.62 215 PRO A O 1
ATOM 1684 N N . ILE A 1 216 ? 10.031 15.844 6.613 1 98.56 216 ILE A N 1
ATOM 1685 C CA . ILE A 1 216 ? 10.148 14.953 5.465 1 98.56 216 ILE A CA 1
ATOM 1686 C C . ILE A 1 216 ? 11.602 14.5 5.309 1 98.56 216 ILE A C 1
ATOM 1688 O O . ILE A 1 216 ? 12.531 15.234 5.66 1 98.56 216 ILE A O 1
ATOM 1692 N N . ASP A 1 217 ? 11.812 13.258 4.91 1 98 217 ASP A N 1
ATOM 1693 C CA . ASP A 1 217 ? 13.148 12.711 4.699 1 98 217 ASP A CA 1
ATOM 1694 C C . ASP A 1 217 ? 13.695 13.117 3.334 1 98 217 ASP A C 1
ATOM 1696 O O . ASP A 1 217 ? 13.445 12.453 2.33 1 98 217 ASP A O 1
ATOM 1700 N N . CYS A 1 218 ? 14.594 14.062 3.342 1 98 218 CYS A N 1
ATOM 1701 C CA . CYS A 1 218 ? 15.102 14.602 2.08 1 98 218 CYS A CA 1
ATOM 1702 C C . CYS A 1 218 ? 16.172 13.695 1.488 1 98 218 CYS A C 1
ATOM 1704 O O . CYS A 1 218 ? 16.594 13.891 0.352 1 98 218 CYS A O 1
ATOM 1706 N N . SER A 1 219 ? 16.562 12.711 2.227 1 95.69 219 SER A N 1
ATOM 1707 C CA . SER A 1 219 ? 17.438 11.703 1.631 1 95.69 219 SER A CA 1
ATOM 1708 C C . SER A 1 219 ? 16.641 10.758 0.729 1 95.69 219 SER A C 1
ATOM 1710 O O . SER A 1 219 ? 17.219 10.125 -0.162 1 95.69 219 SER A O 1
ATOM 1712 N N . VAL A 1 220 ? 15.375 10.664 0.987 1 95.75 220 VAL A N 1
ATOM 1713 C CA . VAL A 1 220 ? 14.484 9.828 0.191 1 95.75 220 VAL A CA 1
ATOM 1714 C C . VAL A 1 220 ? 13.828 10.664 -0.905 1 95.75 220 VAL A C 1
ATOM 1716 O O . VAL A 1 220 ? 13.938 10.344 -2.09 1 95.75 220 VAL A O 1
ATOM 1719 N N . TYR A 1 221 ? 13.141 11.711 -0.466 1 98.06 221 TYR A N 1
ATOM 1720 C CA . TYR A 1 221 ? 12.531 12.633 -1.419 1 98.06 221 TYR A CA 1
ATOM 1721 C C . TYR A 1 221 ? 13.562 13.625 -1.95 1 98.06 221 TYR A C 1
ATOM 1723 O O . TYR A 1 221 ? 13.953 14.562 -1.246 1 98.06 221 TYR A O 1
ATOM 1731 N N . ARG A 1 222 ? 13.969 13.516 -3.141 1 97.81 222 ARG A N 1
ATOM 1732 C CA . ARG A 1 222 ? 15.023 14.312 -3.754 1 97.81 222 ARG A CA 1
ATOM 1733 C C . ARG A 1 222 ? 14.93 14.266 -5.277 1 97.81 222 ARG A C 1
ATOM 1735 O O . ARG A 1 222 ? 14.289 13.375 -5.836 1 97.81 222 ARG A O 1
ATOM 1742 N N . PRO A 1 223 ? 15.523 15.25 -5.941 1 97.88 223 PRO A N 1
ATOM 1743 C CA . PRO A 1 223 ? 15.547 15.188 -7.402 1 97.88 223 PRO A CA 1
ATOM 1744 C C . PRO A 1 223 ? 16.266 13.938 -7.93 1 97.88 223 PRO A C 1
ATOM 1746 O O . PRO A 1 223 ? 17.297 13.539 -7.383 1 97.88 223 PRO A O 1
ATOM 1749 N N . ILE A 1 224 ? 15.672 13.281 -8.891 1 96.69 224 ILE A N 1
ATOM 1750 C CA . ILE A 1 224 ? 16.312 12.188 -9.625 1 96.69 224 ILE A CA 1
ATOM 1751 C C . ILE A 1 224 ? 16.203 12.445 -11.125 1 96.69 224 ILE A C 1
ATOM 1753 O O . ILE A 1 224 ? 15.594 13.43 -11.555 1 96.69 224 ILE A O 1
ATOM 1757 N N . ASP A 1 225 ? 16.797 11.594 -11.945 1 95.56 225 ASP A N 1
ATOM 1758 C CA . ASP A 1 225 ? 16.797 11.75 -13.398 1 95.56 225 ASP A CA 1
ATOM 1759 C C . ASP A 1 225 ? 15.367 11.734 -13.945 1 95.56 225 ASP A C 1
ATOM 1761 O O . ASP A 1 225 ? 14.664 10.719 -13.844 1 95.56 225 ASP A O 1
ATOM 1765 N N . ARG A 1 226 ? 15.023 12.82 -14.547 1 94.62 226 ARG A N 1
ATOM 1766 C CA . ARG A 1 226 ? 13.656 13.016 -15.031 1 94.62 226 ARG A CA 1
ATOM 1767 C C . ARG A 1 226 ? 13.336 12.039 -16.156 1 94.62 226 ARG A C 1
ATOM 1769 O O . ARG A 1 226 ? 12.203 11.578 -16.281 1 94.62 226 ARG A O 1
ATOM 1776 N N . THR A 1 227 ? 14.281 11.75 -16.953 1 95.06 227 THR A N 1
ATOM 1777 C CA . THR A 1 227 ? 14.062 10.852 -18.078 1 95.06 227 THR A CA 1
ATOM 1778 C C . THR A 1 227 ? 13.625 9.469 -17.594 1 95.06 227 THR A C 1
ATOM 1780 O O . THR A 1 227 ? 12.664 8.898 -18.109 1 95.06 227 THR A O 1
ATOM 1783 N N . VAL A 1 228 ? 14.297 9.023 -16.578 1 94.75 228 VAL A N 1
ATOM 1784 C CA . VAL A 1 228 ? 13.984 7.711 -16.031 1 94.75 228 VAL A CA 1
ATOM 1785 C C . VAL A 1 228 ? 12.633 7.754 -15.336 1 94.75 228 VAL A C 1
ATOM 1787 O O . VAL A 1 228 ? 11.836 6.82 -15.445 1 94.75 228 VAL A O 1
ATOM 1790 N N . ALA A 1 229 ? 12.422 8.805 -14.562 1 96.69 229 ALA A N 1
ATOM 1791 C CA . ALA A 1 229 ? 11.133 8.969 -13.891 1 96.69 229 ALA A CA 1
ATOM 1792 C C . ALA A 1 229 ? 9.984 8.93 -14.891 1 96.69 229 ALA A C 1
ATOM 1794 O O . ALA A 1 229 ? 8.984 8.234 -14.672 1 96.69 229 ALA A O 1
ATOM 1795 N N . ARG A 1 230 ? 10.102 9.664 -16 1 96.75 230 ARG A N 1
ATOM 1796 C CA . ARG A 1 230 ? 9.062 9.703 -17.016 1 96.75 230 ARG A CA 1
ATOM 1797 C C . ARG A 1 230 ? 8.891 8.344 -17.688 1 96.75 230 ARG A C 1
ATOM 1799 O O . ARG A 1 230 ? 7.773 7.91 -17.953 1 96.75 230 ARG A O 1
ATOM 1806 N N . GLU A 1 231 ? 9.992 7.645 -17.891 1 94.12 231 GLU A N 1
ATOM 1807 C CA . GLU A 1 231 ? 9.922 6.297 -18.453 1 94.12 231 GLU A CA 1
ATOM 1808 C C . GLU A 1 231 ? 9.109 5.371 -17.547 1 94.12 231 GLU A C 1
ATOM 1810 O O . GLU A 1 231 ? 8.297 4.582 -18.031 1 94.12 231 GLU A O 1
ATOM 1815 N N . LEU A 1 232 ? 9.312 5.473 -16.281 1 95.19 232 LEU A N 1
ATOM 1816 C CA . LEU A 1 232 ? 8.648 4.617 -15.312 1 95.19 232 LEU A CA 1
ATOM 1817 C C . LEU A 1 232 ? 7.133 4.824 -15.352 1 95.19 232 LEU A C 1
ATOM 1819 O O . LEU A 1 232 ? 6.367 3.908 -15.047 1 95.19 232 LEU A O 1
ATOM 1823 N N . TRP A 1 233 ? 6.707 5.984 -15.727 1 96.12 233 TRP A N 1
ATOM 1824 C CA . TRP A 1 233 ? 5.281 6.285 -15.68 1 96.12 233 TRP A CA 1
ATOM 1825 C C . TRP A 1 233 ? 4.703 6.395 -17.094 1 96.12 233 TRP A C 1
ATOM 1827 O O . TRP A 1 233 ? 3.574 6.859 -17.266 1 96.12 233 TRP A O 1
ATOM 1837 N N . GLY A 1 234 ? 5.48 6.016 -18.094 1 93.38 234 GLY A N 1
ATOM 1838 C CA . GLY A 1 234 ? 5.012 6.012 -19.484 1 93.38 234 GLY A CA 1
ATOM 1839 C C . GLY A 1 234 ? 4.73 7.402 -20.016 1 93.38 234 GLY A C 1
ATOM 1840 O O . GLY A 1 234 ? 3.797 7.594 -20.797 1 93.38 234 GLY A O 1
ATOM 1841 N N . ILE A 1 235 ? 5.426 8.406 -19.516 1 95.56 235 ILE A N 1
ATOM 1842 C CA . ILE A 1 235 ? 5.258 9.797 -19.922 1 95.56 235 ILE A CA 1
ATOM 1843 C C . ILE A 1 235 ? 6.277 10.141 -21.016 1 95.56 235 ILE A C 1
ATOM 1845 O O . ILE A 1 235 ? 7.445 9.758 -20.922 1 95.56 235 ILE A O 1
ATOM 1849 N N . SER A 1 236 ? 5.789 10.828 -22.031 1 92.81 236 SER A N 1
ATOM 1850 C CA . SER A 1 236 ? 6.668 11.234 -23.125 1 92.81 236 SER A CA 1
ATOM 1851 C C . SER A 1 236 ? 7.766 12.172 -22.625 1 92.81 236 SER A C 1
ATOM 1853 O O . SER A 1 236 ? 7.512 13.055 -21.797 1 92.81 236 SER A O 1
ATOM 1855 N N . PRO A 1 237 ? 8.961 11.977 -23.141 1 93.19 237 PRO A N 1
ATOM 1856 C CA . PRO A 1 237 ? 10.078 12.828 -22.703 1 93.19 237 PRO A CA 1
ATOM 1857 C C . PRO A 1 237 ? 9.836 14.305 -22.984 1 93.19 237 PRO A C 1
ATOM 1859 O O . PRO A 1 237 ? 10.344 15.164 -22.266 1 93.19 237 PRO A O 1
ATOM 1862 N N . ASP A 1 238 ? 9.039 14.602 -23.984 1 93.62 238 ASP A N 1
ATOM 1863 C CA . ASP A 1 238 ? 8.875 15.992 -24.391 1 93.62 238 ASP A CA 1
ATOM 1864 C C . ASP A 1 238 ? 7.566 16.578 -23.844 1 93.62 238 ASP A C 1
ATOM 1866 O O . ASP A 1 238 ? 7.258 17.75 -24.078 1 93.62 238 ASP A O 1
ATOM 1870 N N . ALA A 1 239 ? 6.883 15.844 -23.078 1 95.88 239 ALA A N 1
ATOM 1871 C CA . ALA A 1 239 ? 5.586 16.281 -22.578 1 95.88 239 ALA A CA 1
ATOM 1872 C C . ALA A 1 239 ? 5.758 17.344 -21.5 1 95.88 239 ALA A C 1
ATOM 1874 O O . ALA A 1 239 ? 6.809 17.438 -20.859 1 95.88 239 ALA A O 1
ATOM 1875 N N . LYS A 1 240 ? 4.781 18.234 -21.438 1 97.06 240 LYS A N 1
ATOM 1876 C CA . LYS A 1 240 ? 4.605 19.109 -20.281 1 97.06 240 LYS A CA 1
ATOM 1877 C C . LYS A 1 240 ? 3.633 18.484 -19.266 1 97.06 240 LYS A C 1
ATOM 1879 O O . LYS A 1 240 ? 2.43 18.406 -19.531 1 97.06 240 LYS A O 1
ATOM 1884 N N . VAL A 1 241 ? 4.133 18.094 -18.125 1 97.81 241 VAL A N 1
ATOM 1885 C CA . VAL A 1 241 ? 3.365 17.219 -17.25 1 97.81 241 VAL A CA 1
ATOM 1886 C C . VAL A 1 241 ? 2.871 18 -16.031 1 97.81 241 VAL A C 1
ATOM 1888 O O . VAL A 1 241 ? 3.67 18.562 -15.289 1 97.81 241 VAL A O 1
ATOM 1891 N N . VAL A 1 242 ? 1.569 18.062 -15.852 1 98.12 242 VAL A N 1
ATOM 1892 C CA . VAL A 1 242 ? 0.908 18.578 -14.656 1 98.12 242 VAL A CA 1
ATOM 1893 C C . VAL A 1 242 ? 0.504 17.406 -13.75 1 98.12 242 VAL A C 1
ATOM 1895 O O . VAL A 1 242 ? -0.187 16.484 -14.188 1 98.12 242 VAL A O 1
ATOM 1898 N N . ALA A 1 243 ? 0.978 17.422 -12.539 1 98.25 243 ALA A N 1
ATOM 1899 C CA . ALA A 1 243 ? 0.617 16.375 -11.586 1 98.25 243 ALA A CA 1
ATOM 1900 C C . ALA A 1 243 ? -0.43 16.875 -10.594 1 98.25 243 ALA A C 1
ATOM 1902 O O . ALA A 1 243 ? -0.418 18.047 -10.211 1 98.25 243 ALA A O 1
ATOM 1903 N N . PHE A 1 244 ? -1.299 16.016 -10.258 1 96.94 244 PHE A N 1
ATOM 1904 C CA . PHE A 1 244 ? -2.328 16.234 -9.25 1 96.94 244 PHE A CA 1
ATOM 1905 C C . PHE A 1 244 ? -2.635 14.953 -8.492 1 96.94 244 PHE A C 1
ATOM 1907 O O . PHE A 1 244 ? -2.703 13.875 -9.094 1 96.94 244 PHE A O 1
ATOM 1914 N N . GLY A 1 245 ? -2.707 15.102 -7.188 1 92.44 245 GLY A N 1
ATOM 1915 C CA . GLY A 1 245 ? -3.107 13.883 -6.5 1 92.44 245 GLY A CA 1
ATOM 1916 C C . GLY A 1 245 ? -3.283 14.07 -5.004 1 92.44 245 GLY A C 1
ATOM 1917 O O . GLY A 1 245 ? -2.848 15.078 -4.445 1 92.44 245 GLY A O 1
ATOM 1918 N N . ALA A 1 246 ? -3.994 13.188 -4.41 1 82.5 246 ALA A N 1
ATOM 1919 C CA . ALA A 1 246 ? -4.305 13.055 -2.99 1 82.5 246 ALA A CA 1
ATOM 1920 C C . ALA A 1 246 ? -4.898 11.68 -2.688 1 82.5 246 ALA A C 1
ATOM 1922 O O . ALA A 1 246 ? -5.074 10.859 -3.59 1 82.5 246 ALA A O 1
ATOM 1923 N N . MET A 1 247 ? -4.977 11.508 -1.243 1 74.5 247 MET A N 1
ATOM 1924 C CA . MET A 1 247 ? -5.848 10.391 -0.884 1 74.5 247 MET A CA 1
ATOM 1925 C C . MET A 1 247 ? -7.281 10.648 -1.338 1 74.5 247 MET A C 1
ATOM 1927 O O . MET A 1 247 ? -7.852 11.695 -1.03 1 74.5 247 MET A O 1
ATOM 1931 N N . SER A 1 248 ? -7.883 9.906 -2.324 1 69.81 248 SER A N 1
ATOM 1932 C CA . SER A 1 248 ? -9.195 10.125 -2.932 1 69.81 248 SER A CA 1
ATOM 1933 C C . SER A 1 248 ? -9.211 11.391 -3.773 1 69.81 248 SER A C 1
ATOM 1935 O O . SER A 1 248 ? -10.102 12.227 -3.635 1 69.81 248 SER A O 1
ATOM 1937 N N . ALA A 1 249 ? -8.297 11.594 -4.504 1 77.88 249 ALA A N 1
ATOM 1938 C CA . ALA A 1 249 ? -7.941 12.805 -5.23 1 77.88 249 ALA A CA 1
ATOM 1939 C C . ALA A 1 249 ? -9.125 13.336 -6.035 1 77.88 249 ALA A C 1
ATOM 1941 O O . ALA A 1 249 ? -9.367 14.547 -6.082 1 77.88 249 ALA A O 1
ATOM 1942 N N . THR A 1 250 ? -9.93 12.438 -6.547 1 76.5 250 THR A N 1
ATOM 1943 C CA . THR A 1 250 ? -10.945 12.914 -7.48 1 76.5 250 THR A CA 1
ATOM 1944 C C . THR A 1 250 ? -12.328 12.883 -6.832 1 76.5 250 THR A C 1
ATOM 1946 O O . THR A 1 250 ? -13.289 13.438 -7.375 1 76.5 250 THR A O 1
ATOM 1949 N N . SER A 1 251 ? -12.359 12.281 -5.602 1 74 251 SER A N 1
ATOM 1950 C CA . SER A 1 251 ? -13.672 12.125 -4.988 1 74 251 SER A CA 1
ATOM 1951 C C . SER A 1 251 ? -13.852 13.078 -3.814 1 74 251 SER A C 1
ATOM 1953 O O . SER A 1 251 ? -14.977 13.414 -3.445 1 74 251 SER A O 1
ATOM 1955 N N . ASP A 1 252 ? -12.836 13.516 -3.23 1 78.31 252 ASP A N 1
ATOM 1956 C CA . ASP A 1 252 ? -12.891 14.492 -2.145 1 78.31 252 ASP A CA 1
ATOM 1957 C C . ASP A 1 252 ? -12.953 15.914 -2.689 1 78.31 252 ASP A C 1
ATOM 1959 O O . ASP A 1 252 ? -11.953 16.438 -3.182 1 78.31 252 ASP A O 1
ATOM 1963 N N . SER A 1 253 ? -14.062 16.578 -2.545 1 84.44 253 SER A N 1
ATOM 1964 C CA . SER A 1 253 ? -14.266 17.906 -3.092 1 84.44 253 SER A CA 1
ATOM 1965 C C . SER A 1 253 ? -13.273 18.906 -2.502 1 84.44 253 SER A C 1
ATOM 1967 O O . SER A 1 253 ? -12.922 19.891 -3.148 1 84.44 253 SER A O 1
ATOM 1969 N N . ARG A 1 254 ? -12.844 18.688 -1.339 1 88.69 254 ARG A N 1
ATOM 1970 C CA . ARG A 1 254 ? -11.898 19.578 -0.676 1 88.69 254 ARG A CA 1
ATOM 1971 C C . ARG A 1 254 ? -10.594 19.672 -1.459 1 88.69 254 ARG A C 1
ATOM 1973 O O . ARG A 1 254 ? -9.945 20.719 -1.477 1 88.69 254 ARG A O 1
ATOM 1980 N N . LYS A 1 255 ? -10.266 18.609 -2.23 1 91.56 255 LYS A N 1
ATOM 1981 C CA . LYS A 1 255 ? -8.977 18.547 -2.916 1 91.56 255 LYS A CA 1
ATOM 1982 C C . LYS A 1 255 ? -9.016 19.312 -4.234 1 91.56 255 LYS A C 1
ATOM 1984 O O . LYS A 1 255 ? -7.973 19.609 -4.812 1 91.56 255 LYS A O 1
ATOM 1989 N N . GLY A 1 256 ? -10.156 19.609 -4.762 1 93.69 256 GLY A N 1
ATOM 1990 C CA . GLY A 1 256 ? -10.32 20.625 -5.781 1 93.69 256 GLY A CA 1
ATOM 1991 C C . GLY A 1 256 ? -10.062 20.125 -7.188 1 93.69 256 GLY A C 1
ATOM 1992 O O . GLY A 1 256 ? -9.633 20.875 -8.062 1 93.69 256 GLY A O 1
ATOM 1993 N N . TYR A 1 257 ? -10.32 18.828 -7.43 1 93.56 257 TYR A N 1
ATOM 1994 C CA . TYR A 1 257 ? -10.133 18.297 -8.781 1 93.56 257 TYR A CA 1
ATOM 1995 C C . TYR A 1 257 ? -10.977 19.078 -9.789 1 93.56 257 TYR A C 1
ATOM 1997 O O . TYR A 1 257 ? -10.539 19.312 -10.914 1 93.56 257 TYR A O 1
ATOM 2005 N N . ASP A 1 258 ? -12.203 19.438 -9.414 1 93.75 258 ASP A N 1
ATOM 2006 C CA . ASP A 1 258 ? -13.078 20.219 -10.289 1 93.75 258 ASP A CA 1
ATOM 2007 C C . ASP A 1 258 ? -12.461 21.578 -10.617 1 93.75 258 ASP A C 1
ATOM 2009 O O . ASP A 1 258 ? -12.531 22.031 -11.766 1 93.75 258 ASP A O 1
ATOM 2013 N N . LEU A 1 259 ? -11.852 22.219 -9.664 1 96.06 259 LEU A N 1
ATOM 2014 C CA . LEU A 1 259 ? -11.188 23.5 -9.875 1 96.06 259 LEU A CA 1
ATOM 2015 C C . LEU A 1 259 ? -9.984 23.344 -10.797 1 96.06 259 LEU A C 1
ATOM 2017 O O . LEU A 1 259 ? -9.727 24.203 -11.641 1 96.06 259 LEU A O 1
ATOM 2021 N N . LEU A 1 260 ? -9.234 22.203 -10.688 1 96.25 260 LEU A N 1
ATOM 2022 C CA . LEU A 1 260 ? -8.109 21.922 -11.57 1 96.25 260 LEU A CA 1
ATOM 2023 C C . LEU A 1 260 ? -8.57 21.781 -13.016 1 96.25 260 LEU A C 1
ATOM 2025 O O . LEU A 1 260 ? -7.973 22.359 -13.922 1 96.25 260 LEU A O 1
ATOM 2029 N N . VAL A 1 261 ? -9.594 20.938 -13.172 1 95.38 261 VAL A N 1
ATOM 2030 C CA . VAL A 1 261 ? -10.102 20.672 -14.516 1 95.38 261 VAL A CA 1
ATOM 2031 C C . VAL A 1 261 ? -10.539 21.984 -15.172 1 95.38 261 VAL A C 1
ATOM 2033 O O . VAL A 1 261 ? -10.234 22.234 -16.344 1 95.38 261 VAL A O 1
ATOM 2036 N N . GLU A 1 262 ? -11.219 22.797 -14.398 1 95.88 262 GLU A N 1
ATOM 2037 C CA . GLU A 1 262 ? -11.633 24.094 -14.906 1 95.88 262 GLU A CA 1
ATOM 2038 C C . GLU A 1 262 ? -10.43 24.953 -15.297 1 95.88 262 GLU A C 1
ATOM 2040 O O . GLU A 1 262 ? -10.43 25.578 -16.359 1 95.88 262 GLU A O 1
ATOM 2045 N N . ALA A 1 263 ? -9.43 25.016 -14.477 1 97.75 263 ALA A N 1
ATOM 2046 C CA . ALA A 1 263 ? -8.219 25.781 -14.758 1 97.75 263 ALA A CA 1
ATOM 2047 C C . ALA A 1 263 ? -7.52 25.281 -16.016 1 97.75 263 ALA A C 1
ATOM 2049 O O . ALA A 1 263 ? -7.074 26.062 -16.844 1 97.75 263 ALA A O 1
ATOM 2050 N N . LEU A 1 264 ? -7.445 23.938 -16.172 1 97.12 264 LEU A N 1
ATOM 2051 C CA . LEU A 1 264 ? -6.707 23.312 -17.266 1 97.12 264 LEU A CA 1
ATOM 2052 C C . LEU A 1 264 ? -7.375 23.609 -18.594 1 97.12 264 LEU A C 1
ATOM 2054 O O . LEU A 1 264 ? -6.719 23.594 -19.641 1 97.12 264 LEU A O 1
ATOM 2058 N N . ARG A 1 265 ? -8.656 23.859 -18.562 1 95.06 265 ARG A N 1
ATOM 2059 C CA . ARG A 1 265 ? -9.359 24.234 -19.781 1 95.06 265 ARG A CA 1
ATOM 2060 C C . ARG A 1 265 ? -8.859 25.562 -20.312 1 95.06 265 ARG A C 1
ATOM 2062 O O . ARG A 1 265 ? -9.008 25.859 -21.5 1 95.06 265 ARG A O 1
ATOM 2069 N N . HIS A 1 266 ? -8.266 26.312 -19.438 1 94.62 266 HIS A N 1
ATOM 2070 C CA . HIS A 1 266 ? -7.777 27.625 -19.828 1 94.62 266 HIS A CA 1
ATOM 2071 C C . HIS A 1 266 ? -6.281 27.594 -20.125 1 94.62 266 HIS A C 1
ATOM 2073 O O . HIS A 1 266 ? -5.684 28.625 -20.453 1 94.62 266 HIS A O 1
ATOM 2079 N N . VAL A 1 267 ? -5.641 26.453 -19.969 1 95.69 267 VAL A N 1
ATOM 2080 C CA . VAL A 1 267 ? -4.207 26.328 -20.203 1 95.69 267 VAL A CA 1
ATOM 2081 C C . VAL A 1 267 ? -3.953 25.906 -21.656 1 95.69 267 VAL A C 1
ATOM 2083 O O . VAL A 1 267 ? -4.469 24.875 -22.109 1 95.69 267 VAL A O 1
ATOM 2086 N N . SER A 1 268 ? -3.242 26.703 -22.406 1 91.56 268 SER A N 1
ATOM 2087 C CA . SER A 1 268 ? -2.943 26.422 -23.812 1 91.56 268 SER A CA 1
ATOM 2088 C C . SER A 1 268 ? -1.457 26.156 -24.016 1 91.56 268 SER A C 1
ATOM 2090 O O . SER A 1 268 ? -0.736 26.984 -24.562 1 91.56 268 SER A O 1
ATOM 2092 N N . VAL A 1 269 ? -0.919 25.094 -23.547 1 93.62 269 VAL A N 1
ATOM 2093 C CA . VAL A 1 269 ? 0.47 24.672 -23.688 1 93.62 269 VAL A CA 1
ATOM 2094 C C . VAL A 1 269 ? 0.536 23.375 -24.484 1 93.62 269 VAL A C 1
ATOM 2096 O O . VAL A 1 269 ? -0.132 22.391 -24.141 1 93.62 269 VAL A O 1
ATOM 2099 N N . PRO A 1 270 ? 1.252 23.406 -25.578 1 93.5 270 PRO A N 1
ATOM 2100 C CA . PRO A 1 270 ? 1.357 22.172 -26.359 1 93.5 270 PRO A CA 1
ATOM 2101 C C . PRO A 1 270 ? 2.014 21.031 -25.594 1 93.5 270 PRO A C 1
ATOM 2103 O O . PRO A 1 270 ? 2.932 21.266 -24.812 1 93.5 270 PRO A O 1
ATOM 2106 N N . GLY A 1 271 ? 1.53 19.859 -25.828 1 95 271 GLY A N 1
ATOM 2107 C CA . GLY A 1 271 ? 2.148 18.672 -25.25 1 95 271 GLY A CA 1
ATOM 2108 C C . GLY A 1 271 ? 1.785 18.453 -23.797 1 95 271 GLY A C 1
ATOM 2109 O O . GLY A 1 271 ? 2.494 17.75 -23.078 1 95 271 GLY A O 1
ATOM 2110 N N . LEU A 1 272 ? 0.702 19.062 -23.406 1 96.62 272 LEU A N 1
ATOM 2111 C CA . LEU A 1 272 ? 0.27 18.969 -22.016 1 96.62 272 LEU A CA 1
ATOM 2112 C C . LEU A 1 272 ? -0.263 17.578 -21.703 1 96.62 272 LEU A C 1
ATOM 2114 O O . LEU A 1 272 ? -0.992 16.984 -22.516 1 96.62 272 LEU A O 1
ATOM 2118 N N . GLU A 1 273 ? 0.203 16.938 -20.594 1 96.81 273 GLU A N 1
ATOM 2119 C CA . GLU A 1 273 ? -0.349 15.719 -20.016 1 96.81 273 GLU A CA 1
ATOM 2120 C C . GLU A 1 273 ? -0.67 15.906 -18.531 1 96.81 273 GLU A C 1
ATOM 2122 O O . GLU A 1 273 ? -0.003 16.672 -17.844 1 96.81 273 GLU A O 1
ATOM 2127 N N . LEU A 1 274 ? -1.736 15.273 -18.125 1 96.38 274 LEU A N 1
ATOM 2128 C CA . LEU A 1 274 ? -2.141 15.328 -16.719 1 96.38 274 LEU A CA 1
ATOM 2129 C C . LEU A 1 274 ? -1.877 13.992 -16.031 1 96.38 274 LEU A C 1
ATOM 2131 O O . LEU A 1 274 ? -2.266 12.938 -16.531 1 96.38 274 LEU A O 1
ATOM 2135 N N . LEU A 1 275 ? -1.118 14.039 -14.984 1 96.56 275 LEU A N 1
ATOM 2136 C CA . LEU A 1 275 ? -0.811 12.875 -14.164 1 96.56 275 LEU A CA 1
ATOM 2137 C C . LEU A 1 275 ? -1.582 12.922 -12.852 1 96.56 275 LEU A C 1
ATOM 2139 O O . LEU A 1 275 ? -1.319 13.781 -12 1 96.56 275 LEU A O 1
ATOM 2143 N N . VAL A 1 276 ? -2.525 12.016 -12.664 1 95.06 276 VAL A N 1
ATOM 2144 C CA . VAL A 1 276 ? -3.383 11.984 -11.484 1 95.06 276 VAL A CA 1
ATOM 2145 C C . VAL A 1 276 ? -3.045 10.766 -10.625 1 95.06 276 VAL A C 1
ATOM 2147 O O . VAL A 1 276 ? -3.152 9.625 -11.094 1 95.06 276 VAL A O 1
ATOM 2150 N N . PHE A 1 277 ? -2.57 10.969 -9.398 1 94 277 PHE A N 1
ATOM 2151 C CA . PHE A 1 277 ? -2.328 9.859 -8.492 1 94 277 PHE A CA 1
ATOM 2152 C C . PHE A 1 277 ? -3.316 9.875 -7.332 1 94 277 PHE A C 1
ATOM 2154 O O . PHE A 1 277 ? -3.814 10.938 -6.953 1 94 277 PHE A O 1
ATOM 2161 N N . GLY A 1 278 ? -3.633 8.703 -6.777 1 91.25 278 GLY A N 1
ATOM 2162 C CA . GLY A 1 278 ? -4.637 8.562 -5.734 1 91.25 278 GLY A CA 1
ATOM 2163 C C . GLY A 1 278 ? -6.004 8.18 -6.27 1 91.25 278 GLY A C 1
ATOM 2164 O O . GLY A 1 278 ? -6.969 8.07 -5.508 1 91.25 278 GLY A O 1
ATOM 2165 N N . ALA A 1 279 ? -6.043 8.047 -7.582 1 88.06 279 ALA A N 1
ATOM 2166 C CA . ALA A 1 279 ? -7.281 7.645 -8.242 1 88.06 279 ALA A CA 1
ATOM 2167 C C . ALA A 1 279 ? -6.992 6.801 -9.484 1 88.06 279 ALA A C 1
ATOM 2169 O O . ALA A 1 279 ? -6.059 7.09 -10.234 1 88.06 279 ALA A O 1
ATOM 2170 N N . SER A 1 280 ? -7.789 5.77 -9.656 1 85.38 280 SER A N 1
ATOM 2171 C CA . SER A 1 280 ? -7.605 4.887 -10.805 1 85.38 280 SER A CA 1
ATOM 2172 C C . SER A 1 280 ? -8.445 5.344 -11.992 1 85.38 280 SER A C 1
ATOM 2174 O O . SER A 1 280 ? -8.234 4.895 -13.117 1 85.38 280 SER A O 1
ATOM 2176 N N . ALA A 1 281 ? -9.406 6.098 -11.727 1 80.75 281 ALA A N 1
ATOM 2177 C CA . ALA A 1 281 ? -10.273 6.668 -12.758 1 80.75 281 ALA A CA 1
ATOM 2178 C C . ALA A 1 281 ? -10.961 7.938 -12.258 1 80.75 281 ALA A C 1
ATOM 2180 O O . ALA A 1 281 ? -10.859 8.281 -11.07 1 80.75 281 ALA A O 1
ATOM 2181 N N . SER A 1 282 ? -11.5 8.594 -13.289 1 77.38 282 SER A N 1
ATOM 2182 C CA . SER A 1 282 ? -12.281 9.758 -12.891 1 77.38 282 SER A CA 1
ATOM 2183 C C . SER A 1 282 ? -13.625 9.344 -12.297 1 77.38 282 SER A C 1
ATOM 2185 O O . SER A 1 282 ? -14.32 8.492 -12.859 1 77.38 282 SER A O 1
ATOM 2187 N N . THR A 1 283 ? -13.891 9.695 -11.117 1 67.56 283 THR A N 1
ATOM 2188 C CA . THR A 1 283 ? -15.141 9.336 -10.469 1 67.56 283 THR A CA 1
ATOM 2189 C C . THR A 1 283 ? -16.328 9.812 -11.289 1 67.56 283 THR A C 1
ATOM 2191 O O . THR A 1 283 ? -17.312 9.086 -11.445 1 67.56 283 THR A O 1
ATOM 2194 N N . SER A 1 284 ? -16.375 10.984 -11.656 1 70.38 284 SER A N 1
ATOM 2195 C CA . SER A 1 284 ? -17.547 11.594 -12.281 1 70.38 284 SER A CA 1
ATOM 2196 C C . SER A 1 284 ? -17.344 11.781 -13.781 1 70.38 284 SER A C 1
ATOM 2198 O O . SER A 1 284 ? -18.156 12.43 -14.445 1 70.38 284 SER A O 1
ATOM 2200 N N . GLY A 1 285 ? -16.328 11.094 -14.188 1 80.25 285 GLY A N 1
ATOM 2201 C CA . GLY A 1 285 ? -16.016 11.375 -15.578 1 80.25 285 GLY A CA 1
ATOM 2202 C C . GLY A 1 285 ? -15.398 12.75 -15.789 1 80.25 285 GLY A C 1
ATOM 2203 O O . GLY A 1 285 ? -15.109 13.141 -16.922 1 80.25 285 GLY A O 1
ATOM 2204 N N . MET A 1 286 ? -15.273 13.422 -14.727 1 81.44 286 MET A N 1
ATOM 2205 C CA . MET A 1 286 ? -14.664 14.742 -14.812 1 81.44 286 MET A CA 1
ATOM 2206 C C . MET A 1 286 ? -13.258 14.664 -15.391 1 81.44 286 MET A C 1
ATOM 2208 O O . MET A 1 286 ? -12.461 13.82 -14.969 1 81.44 286 MET A O 1
ATOM 2212 N N . GLY A 1 287 ? -12.961 15.469 -16.391 1 83.44 287 GLY A N 1
ATOM 2213 C CA . GLY A 1 287 ? -11.641 15.492 -17 1 83.44 287 GLY A CA 1
ATOM 2214 C C . GLY A 1 287 ? -11.555 14.633 -18.25 1 83.44 287 GLY A C 1
ATOM 2215 O O . GLY A 1 287 ? -10.539 14.656 -18.953 1 83.44 287 GLY A O 1
ATOM 2216 N N . ASP A 1 288 ? -12.594 13.898 -18.484 1 83.19 288 ASP A N 1
ATOM 2217 C CA . ASP A 1 288 ? -12.562 13.008 -19.641 1 83.19 288 ASP A CA 1
ATOM 2218 C C . ASP A 1 288 ? -12.578 13.805 -20.953 1 83.19 288 ASP A C 1
ATOM 2220 O O . ASP A 1 288 ? -12.188 13.289 -22 1 83.19 288 ASP A O 1
ATOM 2224 N N . ASP A 1 289 ? -13.023 15.016 -20.828 1 86.56 289 ASP A N 1
ATOM 2225 C CA . ASP A 1 289 ? -13.164 15.82 -22.031 1 86.56 289 ASP A CA 1
ATOM 2226 C C . ASP A 1 289 ? -11.953 16.719 -22.25 1 86.56 289 ASP A C 1
ATOM 2228 O O . ASP A 1 289 ? -11.914 17.516 -23.188 1 86.56 289 ASP A O 1
ATOM 2232 N N . LEU A 1 290 ? -10.977 16.578 -21.422 1 91.75 290 LEU A N 1
ATOM 2233 C CA . LEU A 1 290 ? -9.75 17.344 -21.625 1 91.75 290 LEU A CA 1
ATOM 2234 C C . LEU A 1 290 ? -9.047 16.922 -22.906 1 91.75 290 LEU A C 1
ATOM 2236 O O . LEU A 1 290 ? -9.039 15.734 -23.25 1 91.75 290 LEU A O 1
ATOM 2240 N N . PRO A 1 291 ? -8.461 17.875 -23.641 1 91.75 291 PRO A N 1
ATOM 2241 C CA . PRO A 1 291 ? -7.918 17.594 -24.969 1 91.75 291 PRO A CA 1
ATOM 2242 C C . PRO A 1 291 ? -6.52 16.984 -24.922 1 91.75 291 PRO A C 1
ATOM 2244 O O . PRO A 1 291 ? -5.789 17.031 -25.922 1 91.75 291 PRO A O 1
ATOM 2247 N N . PHE A 1 292 ? -6.07 16.594 -23.828 1 93 292 PHE A N 1
ATOM 2248 C CA . PHE A 1 292 ? -4.766 15.961 -23.688 1 93 292 PHE A CA 1
ATOM 2249 C C . PHE A 1 292 ? -4.867 14.711 -22.812 1 93 292 PHE A C 1
ATOM 2251 O O . PHE A 1 292 ? -5.91 14.445 -22.219 1 93 292 PHE A O 1
ATOM 2258 N N . ARG A 1 293 ? -3.783 13.945 -22.859 1 93.25 293 ARG A N 1
ATOM 2259 C CA . ARG A 1 293 ? -3.771 12.641 -22.188 1 93.25 293 ARG A CA 1
ATOM 2260 C C . ARG A 1 293 ? -3.793 12.789 -20.672 1 93.25 293 ARG A C 1
ATOM 2262 O O . ARG A 1 293 ? -3.068 13.617 -20.125 1 93.25 293 ARG A O 1
ATOM 2269 N N . VAL A 1 294 ? -4.648 12.055 -20 1 93.44 294 VAL A N 1
ATOM 2270 C CA . VAL A 1 294 ? -4.707 11.984 -18.547 1 93.44 294 VAL A CA 1
ATOM 2271 C C . VAL A 1 294 ? -4.262 10.602 -18.078 1 93.44 294 VAL A C 1
ATOM 2273 O O . VAL A 1 294 ? -4.816 9.586 -18.516 1 93.44 294 VAL A O 1
ATOM 2276 N N . HIS A 1 295 ? -3.229 10.547 -17.234 1 93.44 295 HIS A N 1
ATOM 2277 C CA . HIS A 1 295 ? -2.723 9.312 -16.641 1 93.44 295 HIS A CA 1
ATOM 2278 C C . HIS A 1 295 ? -3.252 9.117 -15.227 1 93.44 295 HIS A C 1
ATOM 2280 O O . HIS A 1 295 ? -2.973 9.93 -14.344 1 93.44 295 HIS A O 1
ATOM 2286 N N . TYR A 1 296 ? -4.012 8.133 -15.016 1 91.19 296 TYR A N 1
ATOM 2287 C CA . TYR A 1 296 ? -4.422 7.746 -13.672 1 91.19 296 TYR A CA 1
ATOM 2288 C C . TYR A 1 296 ? -3.545 6.617 -13.141 1 91.19 296 TYR A C 1
ATOM 2290 O O . TYR A 1 296 ? -3.477 5.539 -13.734 1 91.19 296 TYR A O 1
ATOM 2298 N N . THR A 1 297 ? -2.902 6.867 -11.984 1 91.69 297 THR A N 1
ATOM 2299 C CA . THR A 1 297 ? -1.922 5.898 -11.508 1 91.69 297 THR A CA 1
ATOM 2300 C C . THR A 1 297 ? -2.521 5.012 -10.422 1 91.69 297 THR A C 1
ATOM 2302 O O . THR A 1 297 ? -1.912 4.02 -10.016 1 91.69 297 THR A O 1
ATOM 2305 N N . GLY A 1 298 ? -3.777 5.359 -9.969 1 90.31 298 GLY A N 1
ATOM 2306 C CA . GLY A 1 298 ? -4.309 4.703 -8.781 1 90.31 298 GLY A CA 1
ATOM 2307 C C . GLY A 1 298 ? -3.686 5.199 -7.492 1 90.31 298 GLY A C 1
ATOM 2308 O O . GLY A 1 298 ? -3.053 6.258 -7.469 1 90.31 298 GLY A O 1
ATOM 2309 N N . ARG A 1 299 ? -3.92 4.418 -6.43 1 90.38 299 ARG A N 1
ATOM 2310 C CA . ARG A 1 299 ? -3.357 4.766 -5.129 1 90.38 299 ARG A CA 1
ATOM 2311 C C . ARG A 1 299 ? -1.919 4.273 -5.008 1 90.38 299 ARG A C 1
ATOM 2313 O O . ARG A 1 299 ? -1.607 3.146 -5.395 1 90.38 299 ARG A O 1
ATOM 2320 N N . LEU A 1 300 ? -1.085 5.152 -4.555 1 93.38 300 LEU A N 1
ATOM 2321 C CA . LEU A 1 300 ? 0.321 4.824 -4.34 1 93.38 300 LEU A CA 1
ATOM 2322 C C . LEU A 1 300 ? 0.638 4.746 -2.852 1 93.38 300 LEU A C 1
ATOM 2324 O O . LEU A 1 300 ? 0.146 5.555 -2.062 1 93.38 300 LEU A O 1
ATOM 2328 N N . HIS A 1 301 ? 1.503 3.818 -2.502 1 91.19 301 HIS A N 1
ATOM 2329 C CA . HIS A 1 301 ? 1.768 3.57 -1.09 1 91.19 301 HIS A CA 1
ATOM 2330 C C . HIS A 1 301 ? 3.248 3.736 -0.769 1 91.19 301 HIS A C 1
ATOM 2332 O O . HIS A 1 301 ? 3.613 4.008 0.377 1 91.19 301 HIS A O 1
ATOM 2338 N N . ASP A 1 302 ? 4.094 3.572 -1.738 1 94.81 302 ASP A N 1
ATOM 2339 C CA . ASP A 1 302 ? 5.531 3.516 -1.485 1 94.81 302 ASP A CA 1
ATOM 2340 C C . ASP A 1 302 ? 6.191 4.863 -1.758 1 94.81 302 ASP A C 1
ATOM 2342 O O . ASP A 1 302 ? 5.855 5.539 -2.736 1 94.81 302 ASP A O 1
ATOM 2346 N N . ASP A 1 303 ? 7.129 5.227 -0.934 1 95.94 303 ASP A N 1
ATOM 2347 C CA . ASP A 1 303 ? 7.828 6.496 -1.102 1 95.94 303 ASP A CA 1
ATOM 2348 C C . ASP A 1 303 ? 8.508 6.574 -2.469 1 95.94 303 ASP A C 1
ATOM 2350 O O . ASP A 1 303 ? 8.461 7.617 -3.127 1 95.94 303 ASP A O 1
ATOM 2354 N N . VAL A 1 304 ? 9.086 5.516 -2.9 1 96.69 304 VAL A N 1
ATOM 2355 C CA . VAL A 1 304 ? 9.812 5.492 -4.168 1 96.69 304 VAL A CA 1
ATOM 2356 C C . VAL A 1 304 ? 8.859 5.832 -5.312 1 96.69 304 VAL A C 1
ATOM 2358 O O . VAL A 1 304 ? 9.25 6.523 -6.262 1 96.69 304 VAL A O 1
ATOM 2361 N N . SER A 1 305 ? 7.641 5.312 -5.238 1 97.25 305 SER A N 1
ATOM 2362 C CA . SER A 1 305 ? 6.645 5.617 -6.258 1 97.25 305 SER A CA 1
ATOM 2363 C C . SER A 1 305 ? 6.344 7.113 -6.309 1 97.25 305 SER A C 1
ATOM 2365 O O . SER A 1 305 ? 6.273 7.703 -7.387 1 97.25 305 SER A O 1
ATOM 2367 N N . LEU A 1 306 ? 6.23 7.691 -5.172 1 97.44 306 LEU A N 1
ATOM 2368 C CA . LEU A 1 306 ? 5.934 9.117 -5.098 1 97.44 306 LEU A CA 1
ATOM 2369 C C . LEU A 1 306 ? 7.117 9.945 -5.582 1 97.44 306 LEU A C 1
ATOM 2371 O O . LEU A 1 306 ? 6.945 10.898 -6.34 1 97.44 306 LEU A O 1
ATOM 2375 N N . VAL A 1 307 ? 8.297 9.555 -5.176 1 98.31 307 VAL A N 1
ATOM 2376 C CA . VAL A 1 307 ? 9.508 10.266 -5.574 1 98.31 307 VAL A CA 1
ATOM 2377 C C . VAL A 1 307 ? 9.617 10.281 -7.098 1 98.31 307 VAL A C 1
ATOM 2379 O O . VAL A 1 307 ? 9.852 11.328 -7.699 1 98.31 307 VAL A O 1
ATOM 2382 N N . THR A 1 308 ? 9.422 9.102 -7.723 1 98.19 308 THR A N 1
ATOM 2383 C CA . THR A 1 308 ? 9.539 9.023 -9.172 1 98.19 308 THR A CA 1
ATOM 2384 C C . THR A 1 308 ? 8.406 9.797 -9.852 1 98.19 308 THR A C 1
ATOM 2386 O O . THR A 1 308 ? 8.609 10.422 -10.891 1 98.19 308 THR A O 1
ATOM 2389 N N . LEU A 1 309 ? 7.242 9.758 -9.25 1 98.06 309 LEU A N 1
ATOM 2390 C CA . LEU A 1 309 ? 6.094 10.469 -9.805 1 98.06 309 LEU A CA 1
ATOM 2391 C C . LEU A 1 309 ? 6.34 11.969 -9.812 1 98.06 309 LEU A C 1
ATOM 2393 O O . LEU A 1 309 ? 6.199 12.625 -10.844 1 98.06 309 LEU A O 1
ATOM 2397 N N . TYR A 1 310 ? 6.73 12.531 -8.672 1 98.5 310 TYR A N 1
ATOM 2398 C CA . TYR A 1 310 ? 6.969 13.969 -8.578 1 98.5 310 TYR A CA 1
ATOM 2399 C C . TYR A 1 310 ? 8.078 14.406 -9.531 1 98.5 310 TYR A C 1
ATOM 2401 O O . TYR A 1 310 ? 7.996 15.477 -10.141 1 98.5 310 TYR A O 1
ATOM 2409 N N . ASN A 1 311 ? 9.109 13.586 -9.664 1 98.06 311 ASN A N 1
ATOM 2410 C CA . ASN A 1 311 ? 10.227 13.914 -10.539 1 98.06 311 ASN A CA 1
ATOM 2411 C C . ASN A 1 311 ? 9.836 13.836 -12.008 1 98.06 311 ASN A C 1
ATOM 2413 O O . ASN A 1 311 ? 10.516 14.398 -12.875 1 98.06 311 ASN A O 1
ATOM 2417 N N . SER A 1 312 ? 8.773 13.125 -12.32 1 97.81 312 SER A N 1
ATOM 2418 C CA . SER A 1 312 ? 8.32 13.008 -13.703 1 97.81 312 SER A CA 1
ATOM 2419 C C . SER A 1 312 ? 7.516 14.234 -14.117 1 97.81 312 SER A C 1
ATOM 2421 O O . SER A 1 312 ? 7.273 14.445 -15.305 1 97.81 312 SER A O 1
ATOM 2423 N N . ALA A 1 313 ? 7.031 15.055 -13.188 1 97.94 313 ALA A N 1
ATOM 2424 C CA . ALA A 1 313 ? 6.137 16.172 -13.461 1 97.94 313 ALA A CA 1
ATOM 2425 C C . ALA A 1 313 ? 6.918 17.484 -13.594 1 97.94 313 ALA A C 1
ATOM 2427 O O . ALA A 1 313 ? 8.023 17.609 -13.062 1 97.94 313 ALA A O 1
ATOM 2428 N N . ASP A 1 314 ? 6.328 18.375 -14.352 1 97.56 314 ASP A N 1
ATOM 2429 C CA . ASP A 1 314 ? 6.883 19.734 -14.445 1 97.56 314 ASP A CA 1
ATOM 2430 C C . ASP A 1 314 ? 6.34 20.625 -13.336 1 97.56 314 ASP A C 1
ATOM 2432 O O . ASP A 1 314 ? 7.023 21.547 -12.883 1 97.56 314 ASP A O 1
ATOM 2436 N N . VAL A 1 315 ? 5.141 20.344 -12.953 1 98.12 315 VAL A N 1
ATOM 2437 C CA . VAL A 1 315 ? 4.48 21.156 -11.938 1 98.12 315 VAL A CA 1
ATOM 2438 C C . VAL A 1 315 ? 3.461 20.312 -11.18 1 98.12 315 VAL A C 1
ATOM 2440 O O . VAL A 1 315 ? 2.779 19.469 -11.781 1 98.12 315 VAL A O 1
ATOM 2443 N N . MET A 1 316 ? 3.463 20.406 -9.891 1 98.62 316 MET A N 1
ATOM 2444 C CA . MET A 1 316 ? 2.424 19.844 -9.031 1 98.62 316 MET A CA 1
ATOM 2445 C C . MET A 1 316 ? 1.354 20.891 -8.719 1 98.62 316 MET A C 1
ATOM 2447 O O . MET A 1 316 ? 1.673 22 -8.305 1 98.62 316 MET A O 1
ATOM 2451 N N . VAL A 1 317 ? 0.12 20.531 -8.961 1 98.62 317 VAL A N 1
ATOM 2452 C CA . VAL A 1 317 ? -0.958 21.484 -8.695 1 98.62 317 VAL A CA 1
ATOM 2453 C C . VAL A 1 317 ? -1.766 21.016 -7.484 1 98.62 317 VAL A C 1
ATOM 2455 O O . VAL A 1 317 ? -2.166 19.844 -7.41 1 98.62 317 VAL A O 1
ATOM 2458 N N . VAL A 1 318 ? -1.928 21.875 -6.512 1 97.88 318 VAL A N 1
ATOM 2459 C CA . VAL A 1 318 ? -2.705 21.625 -5.305 1 97.88 318 VAL A CA 1
ATOM 2460 C C . VAL A 1 318 ? -3.846 22.641 -5.199 1 97.88 318 VAL A C 1
ATOM 2462 O O . VAL A 1 318 ? -3.758 23.609 -4.441 1 97.88 318 VAL A O 1
ATOM 2465 N N . PRO A 1 319 ? -4.895 22.375 -5.879 1 97.19 319 PRO A N 1
ATOM 2466 C CA . PRO A 1 319 ? -6.031 23.297 -5.934 1 97.19 319 PRO A CA 1
ATOM 2467 C C . PRO A 1 319 ? -7.031 23.062 -4.805 1 97.19 319 PRO A C 1
ATOM 2469 O O . PRO A 1 319 ? -8.242 23.141 -5.023 1 97.19 319 PRO A O 1
ATOM 2472 N N . SER A 1 320 ? -6.555 22.703 -3.65 1 95.44 320 SER A N 1
ATOM 2473 C CA . SER A 1 320 ? -7.41 22.375 -2.512 1 95.44 320 SER A CA 1
ATOM 2474 C C . SER A 1 320 ? -8.203 23.594 -2.049 1 95.44 320 SER A C 1
ATOM 2476 O O . SER A 1 320 ? -7.703 24.719 -2.092 1 95.44 320 SER A O 1
ATOM 2478 N N . ARG A 1 321 ? -9.43 23.344 -1.6 1 93.75 321 ARG A N 1
ATOM 2479 C CA . ARG A 1 321 ? -10.258 24.406 -1.016 1 93.75 321 ARG A CA 1
ATOM 2480 C C . ARG A 1 321 ? -9.797 24.734 0.402 1 93.75 321 ARG A C 1
ATOM 2482 O O . ARG A 1 321 ? -9.969 25.859 0.867 1 93.75 321 ARG A O 1
ATOM 2489 N N . GLN A 1 322 ? -9.312 23.781 1.111 1 92.38 322 GLN A N 1
ATOM 2490 C CA . GLN A 1 322 ? -8.711 23.922 2.438 1 92.38 322 GLN A CA 1
ATOM 2491 C C . GLN A 1 322 ? -7.523 22.984 2.605 1 92.38 322 GLN A C 1
ATOM 2493 O O . GLN A 1 322 ? -7.574 21.828 2.184 1 92.38 322 GLN A O 1
ATOM 2498 N N . GLU A 1 323 ? -6.453 23.609 3.129 1 92.62 323 GLU A N 1
ATOM 2499 C CA . GLU A 1 323 ? -5.219 22.859 3.324 1 92.62 323 GLU A CA 1
ATOM 2500 C C . GLU A 1 323 ? -4.449 23.359 4.543 1 92.62 323 GLU A C 1
ATOM 2502 O O . GLU A 1 323 ? -4.336 24.562 4.758 1 92.62 323 GLU A O 1
ATOM 2507 N N . ASN A 1 324 ? -4.062 22.469 5.355 1 94.94 324 ASN A N 1
ATOM 2508 C CA . ASN A 1 324 ? -3.164 22.812 6.457 1 94.94 324 ASN A CA 1
ATOM 2509 C C . ASN A 1 324 ? -1.703 22.766 6.02 1 94.94 324 ASN A C 1
ATOM 2511 O O . ASN A 1 324 ? -1.245 23.672 5.309 1 94.94 324 ASN A O 1
ATOM 2515 N N . LEU A 1 325 ? -0.943 21.844 6.254 1 96.62 325 LEU A N 1
ATOM 2516 C CA . LEU A 1 325 ? 0.405 21.625 5.742 1 96.62 325 LEU A CA 1
ATOM 2517 C C . LEU A 1 325 ? 0.457 20.375 4.863 1 96.62 325 LEU A C 1
ATOM 2519 O O . LEU A 1 325 ? 0.769 19.281 5.348 1 96.62 325 LEU A O 1
ATOM 2523 N N . SER A 1 326 ? 0.264 20.547 3.617 1 96.06 326 SER A N 1
ATOM 2524 C CA . SER A 1 326 ? 0.048 19.469 2.658 1 96.06 326 SER A CA 1
ATOM 2525 C C . SER A 1 326 ? 1.303 18.625 2.49 1 96.06 326 SER A C 1
ATOM 2527 O O . SER A 1 326 ? 2.375 19.141 2.178 1 96.06 326 SER A O 1
ATOM 2529 N N . ASN A 1 327 ? 1.144 17.297 2.664 1 96.69 327 ASN A N 1
ATOM 2530 C CA . ASN A 1 327 ? 2.23 16.375 2.357 1 96.69 327 ASN A CA 1
ATOM 2531 C C . ASN A 1 327 ? 2.621 16.438 0.883 1 96.69 327 ASN A C 1
ATOM 2533 O O . ASN A 1 327 ? 3.805 16.375 0.546 1 96.69 327 ASN A O 1
ATOM 2537 N N . ALA A 1 328 ? 1.633 16.578 0.02 1 97.12 328 ALA A N 1
ATOM 2538 C CA . ALA A 1 328 ? 1.874 16.578 -1.42 1 97.12 328 ALA A CA 1
ATOM 2539 C C . ALA A 1 328 ? 2.756 17.766 -1.821 1 97.12 328 ALA A C 1
ATOM 2541 O O . ALA A 1 328 ? 3.67 17.609 -2.637 1 97.12 328 ALA A O 1
ATOM 2542 N N . ILE A 1 329 ? 2.463 18.906 -1.263 1 98.44 329 ILE A N 1
ATOM 2543 C CA . ILE A 1 329 ? 3.279 20.078 -1.554 1 98.44 329 ILE A CA 1
ATOM 2544 C C . ILE A 1 329 ? 4.715 19.844 -1.087 1 98.44 329 ILE A C 1
ATOM 2546 O O . ILE A 1 329 ? 5.664 20.062 -1.845 1 98.44 329 ILE A O 1
ATOM 2550 N N . MET A 1 330 ? 4.863 19.406 0.112 1 98.44 330 MET A N 1
ATOM 2551 C CA . MET A 1 330 ? 6.18 19.188 0.705 1 98.44 330 MET A CA 1
ATOM 2552 C C . MET A 1 330 ? 6.973 18.156 -0.085 1 98.44 330 MET A C 1
ATOM 2554 O O . MET A 1 330 ? 8.156 18.344 -0.358 1 98.44 330 MET A O 1
ATOM 2558 N N . GLU A 1 331 ? 6.336 17.031 -0.406 1 98.62 331 GLU A N 1
ATOM 2559 C CA . GLU A 1 331 ? 6.961 15.961 -1.174 1 98.62 331 GLU A CA 1
ATOM 2560 C C . GLU A 1 331 ? 7.406 16.453 -2.547 1 98.62 331 GLU A C 1
ATOM 2562 O O . GLU A 1 331 ? 8.523 16.172 -2.98 1 98.62 331 GLU A O 1
ATOM 2567 N N . SER A 1 332 ? 6.551 17.203 -3.209 1 98.69 332 SER A N 1
ATOM 2568 C CA . SER A 1 332 ? 6.848 17.734 -4.535 1 98.69 332 SER A CA 1
ATOM 2569 C C . SER A 1 332 ? 8.039 18.672 -4.496 1 98.69 332 SER A C 1
ATOM 2571 O O . SER A 1 332 ? 8.984 18.531 -5.277 1 98.69 332 SER A O 1
ATOM 2573 N N . LEU A 1 333 ? 7.984 19.625 -3.559 1 98.81 333 LEU A N 1
ATOM 2574 C CA . LEU A 1 333 ? 9.062 20.594 -3.43 1 98.81 333 LEU A CA 1
ATOM 2575 C C . LEU A 1 333 ? 10.375 19.906 -3.074 1 98.81 333 LEU A C 1
ATOM 2577 O O . LEU A 1 333 ? 11.438 20.281 -3.576 1 98.81 333 LEU A O 1
ATOM 2581 N N . ALA A 1 334 ? 10.312 18.891 -2.203 1 98.81 334 ALA A N 1
ATOM 2582 C CA . ALA A 1 334 ? 11.508 18.141 -1.821 1 98.81 334 ALA A CA 1
ATOM 2583 C C . ALA A 1 334 ? 12.172 17.516 -3.043 1 98.81 334 ALA A C 1
ATOM 2585 O O . ALA A 1 334 ? 13.398 17.391 -3.088 1 98.81 334 ALA A O 1
ATOM 2586 N N . CYS A 1 335 ? 11.398 17.172 -4.02 1 98.56 335 CYS A N 1
ATOM 2587 C CA . CYS A 1 335 ? 11.898 16.531 -5.234 1 98.56 335 CYS A CA 1
ATOM 2588 C C . CYS A 1 335 ? 12.297 17.578 -6.27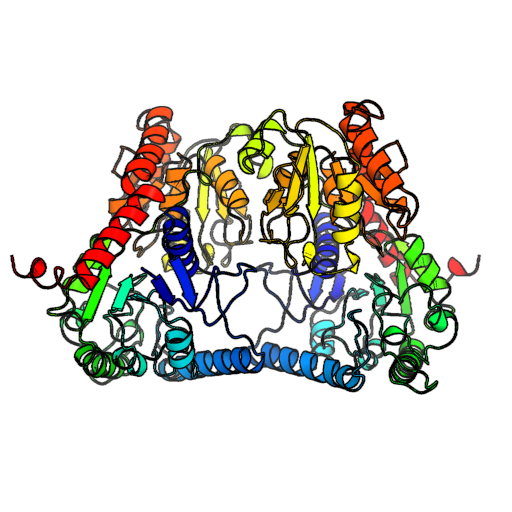 1 98.56 335 CYS A C 1
ATOM 2590 O O . CYS A 1 335 ? 12.68 17.234 -7.391 1 98.56 335 CYS A O 1
ATOM 2592 N N . GLY A 1 336 ? 12.133 18.875 -5.914 1 98.38 336 GLY A N 1
ATOM 2593 C CA . GLY A 1 336 ? 12.5 19.953 -6.812 1 98.38 336 GLY A CA 1
ATOM 2594 C C . GLY A 1 336 ? 11.422 20.297 -7.82 1 98.38 336 GLY A C 1
ATOM 2595 O O . GLY A 1 336 ? 11.672 20.984 -8.805 1 98.38 336 GLY A O 1
ATOM 2596 N N . THR A 1 337 ? 10.273 19.781 -7.703 1 98.31 337 THR A N 1
ATOM 2597 C CA . THR A 1 337 ? 9.141 20.078 -8.578 1 98.31 337 THR A CA 1
ATOM 2598 C C . THR A 1 337 ? 8.305 21.219 -8.023 1 98.31 337 THR A C 1
ATOM 2600 O O . THR A 1 337 ? 7.715 21.094 -6.945 1 98.31 337 THR A O 1
ATOM 2603 N N . PRO A 1 338 ? 8.219 22.312 -8.719 1 98.25 338 PRO A N 1
ATOM 2604 C CA . PRO A 1 338 ? 7.465 23.453 -8.211 1 98.25 338 PRO A CA 1
ATOM 2605 C C . PRO A 1 338 ? 5.98 23.156 -8.031 1 98.25 338 PRO A C 1
ATOM 2607 O O . PRO A 1 338 ? 5.453 22.234 -8.672 1 98.25 338 PRO A O 1
ATOM 2610 N N . VAL A 1 339 ? 5.336 23.984 -7.215 1 98.69 339 VAL A N 1
ATOM 2611 C CA . VAL A 1 339 ? 3.936 23.75 -6.871 1 98.69 339 VAL A CA 1
ATOM 2612 C C . VAL A 1 339 ? 3.109 24.984 -7.219 1 98.69 339 VAL A C 1
ATOM 2614 O O . VAL A 1 339 ? 3.545 26.109 -6.988 1 98.69 339 VAL A O 1
ATOM 2617 N N . VAL A 1 340 ? 2.01 24.75 -7.844 1 98.69 340 VAL A N 1
ATOM 2618 C CA . VAL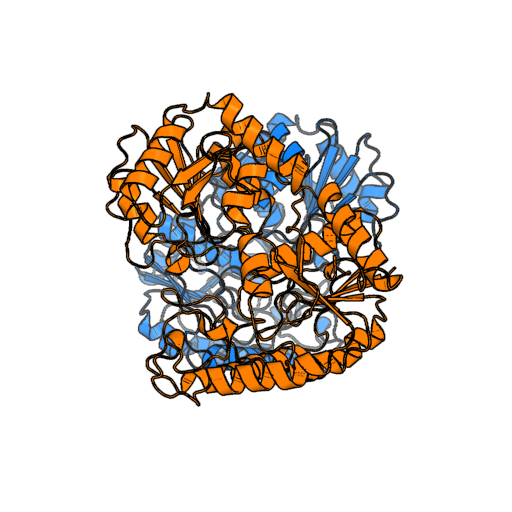 A 1 340 ? 0.994 25.781 -8.039 1 98.69 340 VAL A CA 1
ATOM 2619 C C . VAL A 1 340 ? -0.239 25.453 -7.199 1 98.69 340 VAL A C 1
ATOM 2621 O O . VAL A 1 340 ? -0.783 24.344 -7.281 1 98.69 340 VAL A O 1
ATOM 2624 N N . GLY A 1 341 ? -0.623 26.266 -6.375 1 98.38 341 GLY A N 1
ATOM 2625 C CA . GLY A 1 341 ? -1.798 26.109 -5.531 1 98.38 341 GLY A CA 1
ATOM 2626 C C . GLY A 1 341 ? -2.443 27.422 -5.148 1 98.38 341 GLY A C 1
ATOM 2627 O O . GLY A 1 341 ? -1.933 28.5 -5.492 1 98.38 341 GLY A O 1
ATOM 2628 N N . PHE A 1 342 ? -3.584 27.375 -4.492 1 98.06 342 PHE A N 1
ATOM 2629 C CA . PHE A 1 342 ? -4.246 28.594 -4.008 1 98.06 342 PHE A CA 1
ATOM 2630 C C . PHE A 1 342 ? -3.541 29.141 -2.771 1 98.06 342 PHE A C 1
ATOM 2632 O O . PHE A 1 342 ? -2.963 28.375 -1.994 1 98.06 342 PHE A O 1
ATOM 2639 N N . ASP A 1 343 ? -3.605 30.391 -2.648 1 97.88 343 ASP A N 1
ATOM 2640 C CA . ASP A 1 343 ? -3.08 31.016 -1.442 1 97.88 343 ASP A CA 1
ATOM 2641 C C . ASP A 1 343 ? -4.047 30.859 -0.272 1 97.88 343 ASP A C 1
ATOM 2643 O O . ASP A 1 343 ? -4.715 31.828 0.122 1 97.88 343 ASP A O 1
ATOM 2647 N N . ILE A 1 344 ? -4.039 29.734 0.281 1 95.62 344 ILE A N 1
ATOM 2648 C CA . ILE A 1 344 ? -4.957 29.406 1.365 1 95.62 344 ILE A CA 1
ATOM 2649 C C . ILE A 1 344 ? -4.234 28.578 2.42 1 95.62 344 ILE A C 1
ATOM 2651 O O . ILE A 1 344 ? -3.244 27.906 2.119 1 95.62 344 ILE A O 1
ATOM 2655 N N . GLY A 1 345 ? -4.715 28.656 3.639 1 95.31 345 GLY A N 1
ATOM 2656 C CA . GLY A 1 345 ? -4.254 27.781 4.699 1 95.31 345 GLY A CA 1
ATOM 2657 C C . GLY A 1 345 ? -2.752 27.828 4.906 1 95.31 345 GLY A C 1
ATOM 2658 O O . GLY A 1 345 ? -2.176 28.906 5.039 1 95.31 345 GLY A O 1
ATOM 2659 N N . GLY A 1 346 ? -2.174 26.656 4.965 1 96.94 346 GLY A N 1
ATOM 2660 C CA . GLY A 1 346 ? -0.747 26.547 5.227 1 96.94 346 GLY A CA 1
ATOM 2661 C C . GLY A 1 346 ? 0.091 26.5 3.965 1 96.94 346 GLY A C 1
ATOM 2662 O O . GLY A 1 346 ? 1.308 26.312 4.027 1 96.94 346 GLY A O 1
ATOM 2663 N N . ASN A 1 347 ? -0.525 26.734 2.764 1 98 347 ASN A N 1
ATOM 2664 C CA . ASN A 1 347 ? 0.214 26.609 1.513 1 98 347 ASN A CA 1
ATOM 2665 C C . ASN A 1 347 ? 1.371 27.609 1.441 1 98 347 ASN A C 1
ATOM 2667 O O . ASN A 1 347 ? 2.438 27.281 0.912 1 98 347 ASN A O 1
ATOM 2671 N N . GLY A 1 348 ? 1.107 28.781 2.055 1 97.81 348 GLY A N 1
ATOM 2672 C CA . GLY A 1 348 ? 2.105 29.844 2.0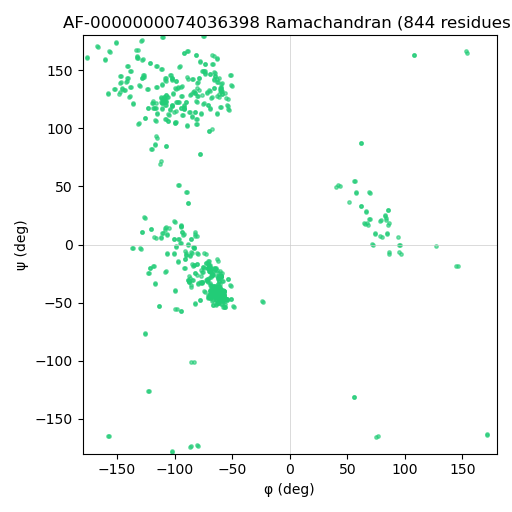23 1 97.81 348 GLY A CA 1
ATOM 2673 C C . GLY A 1 348 ? 3.297 29.562 2.922 1 97.81 348 GLY A C 1
ATOM 2674 O O . GLY A 1 348 ? 4.336 30.219 2.805 1 97.81 348 GLY A O 1
ATOM 2675 N N . ASP A 1 349 ? 3.174 28.625 3.832 1 98.31 349 ASP A N 1
ATOM 2676 C CA . ASP A 1 349 ? 4.309 28.219 4.656 1 98.31 349 ASP A CA 1
ATOM 2677 C C . ASP A 1 349 ? 5.363 27.5 3.822 1 98.31 349 ASP A C 1
ATOM 2679 O O . ASP A 1 349 ? 6.535 27.453 4.199 1 98.31 349 ASP A O 1
ATOM 2683 N N . MET A 1 350 ? 4.98 26.922 2.652 1 98.44 350 MET A N 1
ATOM 2684 C CA . MET A 1 350 ? 5.883 26.078 1.867 1 98.44 350 MET A CA 1
ATOM 2685 C C . MET A 1 350 ? 6.152 26.703 0.5 1 98.44 350 MET A C 1
ATOM 2687 O O . MET A 1 350 ? 7.25 26.562 -0.04 1 98.44 350 MET A O 1
ATOM 2691 N N . VAL A 1 351 ? 5.156 27.375 -0.025 1 98.56 351 VAL A N 1
ATOM 2692 C CA . VAL A 1 351 ? 5.289 27.922 -1.369 1 98.56 351 VAL A CA 1
ATOM 2693 C C . VAL A 1 351 ? 5.535 29.422 -1.286 1 98.56 351 VAL A C 1
ATOM 2695 O O . VAL A 1 351 ? 4.723 30.172 -0.718 1 98.56 351 VAL A O 1
ATOM 2698 N N . ASP A 1 352 ? 6.637 29.844 -1.729 1 97.81 352 ASP A N 1
ATOM 2699 C CA . ASP A 1 352 ? 6.926 31.266 -1.94 1 97.81 352 ASP A CA 1
ATOM 2700 C C . ASP A 1 352 ? 6.582 31.688 -3.367 1 97.81 352 ASP A C 1
ATOM 2702 O O . ASP A 1 352 ? 7.195 31.219 -4.324 1 97.81 352 ASP A O 1
ATOM 2706 N N . HIS A 1 353 ? 5.605 32.594 -3.449 1 97.88 353 HIS A N 1
ATOM 2707 C CA . HIS A 1 353 ? 5.035 33 -4.73 1 97.88 353 HIS A CA 1
ATOM 2708 C C . HIS A 1 353 ? 6.117 33.469 -5.695 1 97.88 353 HIS A C 1
ATOM 2710 O O . HIS A 1 353 ? 6.891 34.375 -5.375 1 97.88 353 HIS A O 1
ATOM 2716 N N . ARG A 1 354 ? 6.219 32.75 -6.855 1 97 354 ARG A N 1
ATOM 2717 C CA . ARG A 1 354 ? 7.094 33.031 -7.988 1 97 354 ARG A CA 1
ATOM 2718 C C . ARG A 1 354 ? 8.555 32.812 -7.617 1 97 354 ARG A C 1
ATOM 2720 O O . ARG A 1 354 ? 9.453 33.312 -8.312 1 97 354 ARG A O 1
ATOM 2727 N N . VAL A 1 355 ? 8.828 32.125 -6.559 1 96.69 355 VAL A N 1
ATOM 2728 C CA . VAL A 1 355 ? 10.18 31.766 -6.156 1 96.69 355 VAL A CA 1
ATOM 2729 C C . VAL A 1 355 ? 10.352 30.25 -6.262 1 96.69 355 VAL A C 1
ATOM 2731 O O . VAL A 1 355 ? 11.297 29.766 -6.898 1 96.69 355 VAL A O 1
ATOM 2734 N N . ASN A 1 356 ? 9.492 29.516 -5.664 1 97.31 356 ASN A N 1
ATOM 2735 C CA . ASN A 1 356 ? 9.555 28.062 -5.738 1 97.31 356 ASN A CA 1
ATOM 2736 C C . ASN A 1 356 ? 8.211 27.469 -6.16 1 97.31 356 ASN A C 1
ATOM 2738 O O . ASN A 1 356 ? 8.008 26.266 -6.074 1 97.31 356 ASN A O 1
ATOM 2742 N N . GLY A 1 357 ? 7.348 28.328 -6.586 1 98.06 357 GLY A N 1
ATOM 2743 C CA . GLY A 1 357 ? 6.004 27.969 -7.016 1 98.06 357 GLY A CA 1
ATOM 2744 C C . GLY A 1 357 ? 5.117 29.188 -7.273 1 98.06 357 GLY A C 1
ATOM 2745 O O . GLY A 1 357 ? 5.613 30.281 -7.551 1 98.06 357 GLY A O 1
ATOM 2746 N N . TYR A 1 358 ? 3.842 28.891 -7.324 1 98.5 358 TYR A N 1
ATOM 2747 C CA . TYR A 1 358 ? 2.869 29.938 -7.617 1 98.5 358 TYR A CA 1
ATOM 2748 C C . TYR A 1 358 ? 1.658 29.828 -6.699 1 98.5 358 TYR A C 1
ATOM 2750 O O . TYR A 1 358 ? 1.03 28.781 -6.609 1 98.5 358 TYR A O 1
ATOM 2758 N N . LEU A 1 359 ? 1.406 30.891 -5.957 1 98.69 359 LEU A N 1
ATOM 2759 C CA . LEU A 1 359 ? 0.207 30.969 -5.133 1 98.69 359 LEU A CA 1
ATOM 2760 C C . LEU A 1 359 ? -0.874 31.797 -5.824 1 98.69 359 LEU A C 1
ATOM 2762 O O . LEU A 1 359 ? -0.822 33.031 -5.816 1 98.69 359 LEU A O 1
ATOM 2766 N N . ALA A 1 360 ? -1.854 31.125 -6.336 1 98.75 360 ALA A N 1
ATOM 2767 C CA . ALA A 1 360 ? -2.982 31.766 -7.008 1 98.75 360 ALA A CA 1
ATOM 2768 C C . ALA A 1 360 ? -3.973 32.344 -5.992 1 98.75 360 ALA A C 1
ATOM 2770 O O . ALA A 1 360 ? -4.023 31.875 -4.848 1 98.75 360 ALA A O 1
ATOM 2771 N N . GLU A 1 361 ? -4.742 33.312 -6.477 1 98.25 361 GLU A N 1
ATOM 2772 C CA . GLU A 1 361 ? -5.848 33.812 -5.656 1 98.25 361 GLU A CA 1
ATOM 2773 C C . GLU A 1 361 ? -6.828 32.688 -5.328 1 98.25 361 GLU A C 1
ATOM 2775 O O . GLU A 1 361 ? -7.145 31.859 -6.191 1 98.25 361 GLU A O 1
ATOM 2780 N N . ALA A 1 362 ? -7.281 32.656 -4.098 1 95.81 362 ALA A N 1
ATOM 2781 C CA . ALA A 1 362 ? -8.117 31.578 -3.604 1 95.81 362 ALA A CA 1
ATOM 2782 C C . ALA A 1 362 ? -9.336 31.359 -4.504 1 95.81 362 ALA A C 1
ATOM 2784 O O . ALA A 1 362 ? -10.117 32.281 -4.73 1 95.81 362 ALA A O 1
ATOM 2785 N N . TYR A 1 363 ? -9.414 30.203 -5.105 1 95.06 363 TYR A N 1
ATOM 2786 C CA . TYR A 1 363 ? -10.555 29.656 -5.828 1 95.06 363 TYR A CA 1
ATOM 2787 C C . TYR A 1 363 ? -10.727 30.344 -7.18 1 95.06 363 TYR A C 1
ATOM 2789 O O . TYR A 1 363 ? -11.758 30.172 -7.844 1 95.06 363 TYR A O 1
ATOM 2797 N N . GLU A 1 364 ? -9.758 31.141 -7.555 1 97.56 364 GLU A N 1
ATOM 2798 C CA . GLU A 1 364 ? -9.758 31.734 -8.883 1 97.56 364 GLU A CA 1
ATOM 2799 C C . GLU A 1 364 ? -9.047 30.844 -9.898 1 97.56 364 GLU A C 1
ATOM 2801 O O . GLU A 1 364 ? -7.824 30.906 -10.047 1 97.56 364 GLU A O 1
ATOM 2806 N N . THR A 1 365 ? -9.859 30.141 -10.703 1 98 365 THR A N 1
ATOM 2807 C CA . THR A 1 365 ? -9.328 29.109 -11.578 1 98 365 THR A CA 1
ATOM 2808 C C . THR A 1 365 ? -8.516 29.719 -12.719 1 98 365 THR A C 1
ATOM 2810 O O . THR A 1 365 ? -7.566 29.109 -13.211 1 98 365 THR A O 1
ATOM 2813 N N . GLN A 1 366 ? -8.859 30.938 -13.133 1 98.19 366 GLN A N 1
ATOM 2814 C CA . GLN A 1 366 ? -8.07 31.594 -14.172 1 98.19 366 GLN A CA 1
ATOM 2815 C C . GLN A 1 366 ? -6.672 31.938 -13.672 1 98.19 366 GLN A C 1
ATOM 2817 O O . GLN A 1 366 ? -5.699 31.828 -14.414 1 98.19 366 GLN A O 1
ATOM 2822 N N . ASP A 1 367 ? -6.664 32.344 -12.445 1 98.56 367 ASP A N 1
ATOM 2823 C CA . ASP A 1 367 ? -5.355 32.625 -11.875 1 98.56 367 ASP A CA 1
ATOM 2824 C C . ASP A 1 367 ? -4.547 31.359 -11.664 1 98.56 367 ASP A C 1
ATOM 2826 O O . ASP A 1 367 ? -3.328 31.359 -11.836 1 98.56 367 ASP A O 1
ATOM 2830 N N . LEU A 1 368 ? -5.207 30.328 -11.242 1 98.62 368 LEU A N 1
ATOM 2831 C CA . LEU A 1 368 ? -4.551 29.031 -11.141 1 98.62 368 LEU A CA 1
ATOM 2832 C C . LEU A 1 368 ? -3.965 28.609 -12.484 1 98.62 368 LEU A C 1
ATOM 2834 O O . LEU A 1 368 ? -2.826 28.141 -12.547 1 98.62 368 LEU A O 1
ATOM 2838 N N . ALA A 1 369 ? -4.758 28.766 -13.531 1 98.5 369 ALA A N 1
ATOM 2839 C CA . ALA A 1 369 ? -4.309 28.469 -14.883 1 98.5 369 ALA A CA 1
ATOM 2840 C C . ALA A 1 369 ? -3.076 29.297 -15.25 1 98.5 369 ALA A C 1
ATOM 2842 O O . ALA A 1 369 ? -2.135 28.781 -15.859 1 98.5 369 ALA A O 1
ATOM 2843 N N . ALA A 1 370 ? -3.129 30.547 -14.898 1 97.88 370 ALA A N 1
ATOM 2844 C CA . ALA A 1 370 ? -2.002 31.438 -15.172 1 97.88 370 ALA A CA 1
ATOM 2845 C C . ALA A 1 370 ? -0.733 30.938 -14.484 1 97.88 370 ALA A C 1
ATOM 2847 O O . ALA A 1 370 ? 0.356 31 -15.062 1 97.88 370 ALA A O 1
ATOM 2848 N N . GLY A 1 371 ? -0.855 30.516 -13.258 1 98.19 371 GLY A N 1
ATOM 2849 C CA . GLY A 1 371 ? 0.277 29.953 -12.539 1 98.19 371 GLY A CA 1
ATOM 2850 C C . GLY A 1 371 ? 0.833 28.703 -13.195 1 98.19 371 GLY A C 1
ATOM 2851 O O . GLY A 1 371 ? 2.051 28.547 -13.305 1 98.19 371 GLY A O 1
ATOM 2852 N N . ILE A 1 372 ? -0.048 27.828 -13.617 1 98.25 372 ILE A N 1
ATOM 2853 C CA . ILE A 1 372 ? 0.359 26.594 -14.297 1 98.25 372 ILE A CA 1
ATOM 2854 C C . ILE A 1 372 ? 1.135 26.938 -15.562 1 98.25 372 ILE A C 1
ATOM 2856 O O . ILE A 1 372 ? 2.229 26.406 -15.789 1 98.25 372 ILE A O 1
ATOM 2860 N N . GLU A 1 373 ? 0.63 27.844 -16.328 1 97.5 373 GLU A N 1
ATOM 2861 C CA . GLU A 1 373 ? 1.28 28.25 -17.578 1 97.5 373 GLU A CA 1
ATOM 2862 C C . GLU A 1 373 ? 2.627 28.922 -17.297 1 97.5 373 GLU A C 1
ATOM 2864 O O . GLU A 1 373 ? 3.592 28.703 -18.031 1 97.5 373 GLU A O 1
ATOM 2869 N N . TRP A 1 374 ? 2.615 29.719 -16.281 1 96.81 374 TRP A N 1
ATOM 2870 C CA . TRP A 1 374 ? 3.846 30.406 -15.906 1 96.81 374 TRP A CA 1
ATOM 2871 C C . TRP A 1 374 ? 4.969 29.422 -15.641 1 96.81 374 TRP A C 1
ATOM 2873 O O . TRP A 1 374 ? 6.09 29.594 -16.125 1 96.81 374 TRP A O 1
ATOM 2883 N N . VAL A 1 375 ? 4.707 28.312 -14.93 1 97.25 375 VAL A N 1
ATOM 2884 C CA . VAL A 1 375 ? 5.711 27.312 -14.617 1 97.25 375 VAL A CA 1
ATOM 2885 C C . VAL A 1 375 ? 6.086 26.547 -15.883 1 97.25 375 VAL A C 1
ATOM 2887 O O . VAL A 1 375 ? 7.27 26.344 -16.172 1 97.25 375 VAL A O 1
ATOM 2890 N N . LEU A 1 376 ? 5.082 26.141 -16.656 1 96.25 376 LEU A N 1
ATOM 2891 C CA . LEU A 1 376 ? 5.297 25.281 -17.812 1 96.25 376 LEU A CA 1
ATOM 2892 C C . LEU A 1 376 ? 6.07 26.016 -18.906 1 96.25 376 LEU A C 1
ATOM 2894 O O . LEU A 1 376 ? 6.762 25.391 -19.703 1 96.25 376 LEU A O 1
ATOM 2898 N N . ASN A 1 377 ? 5.977 27.297 -18.922 1 92.69 377 ASN A N 1
ATOM 2899 C CA . ASN A 1 377 ? 6.648 28.094 -19.938 1 92.69 377 ASN A CA 1
ATOM 2900 C C . ASN A 1 377 ? 8.008 28.594 -19.453 1 92.69 377 ASN A C 1
ATOM 2902 O O . ASN A 1 377 ? 8.586 29.5 -20.047 1 92.69 377 ASN A O 1
ATOM 2906 N N . GLY A 1 378 ? 8.516 28.031 -18.453 1 83.38 378 GLY A N 1
ATOM 2907 C CA . GLY A 1 378 ? 9.859 28.328 -17.984 1 83.38 378 GLY A CA 1
ATOM 2908 C C . GLY A 1 378 ? 9.914 29.531 -17.047 1 83.38 378 GLY A C 1
ATOM 2909 O O . GLY A 1 378 ? 10.945 30.188 -16.938 1 83.38 378 GLY A O 1
ATOM 2910 N N . GLY A 1 379 ? 8.828 29.844 -16.578 1 74.62 379 GLY A N 1
ATOM 2911 C CA . GLY A 1 379 ? 8.797 30.922 -15.609 1 74.62 379 GLY A CA 1
ATOM 2912 C C . GLY A 1 379 ? 9.789 30.75 -14.477 1 74.62 379 GLY A C 1
ATOM 2913 O O . GLY A 1 379 ? 10.086 29.625 -14.078 1 74.62 379 GLY A O 1
ATOM 2914 N N . GLY A 1 380 ? 10.391 31.891 -13.922 1 72.19 380 GLY A N 1
ATOM 2915 C CA . GLY A 1 380 ? 11.359 31.891 -12.844 1 72.19 380 GLY A CA 1
ATOM 2916 C C . GLY A 1 380 ? 12.664 31.203 -13.227 1 72.19 380 GLY A C 1
ATOM 2917 O O . GLY A 1 380 ? 13.398 30.734 -12.359 1 72.19 380 GLY A O 1
ATOM 2918 N N . ASN A 1 381 ? 12.906 31.047 -14.445 1 76.94 381 ASN A N 1
ATOM 2919 C CA . ASN A 1 381 ? 14.039 30.25 -14.914 1 76.94 381 ASN A CA 1
ATOM 2920 C C . ASN A 1 381 ? 13.906 28.797 -14.477 1 76.94 381 ASN A C 1
ATOM 2922 O O . ASN A 1 381 ? 14.242 28.453 -13.344 1 76.94 381 ASN A O 1
ATOM 2926 N N . GLY A 1 382 ? 13.297 27.984 -15.133 1 84.62 382 GLY A N 1
ATOM 2927 C CA . GLY A 1 382 ? 12.969 26.594 -14.859 1 84.62 382 GLY A CA 1
ATOM 2928 C C . GLY A 1 382 ? 13.914 25.938 -13.867 1 84.62 382 GLY A C 1
ATOM 2929 O O . GLY A 1 382 ? 13.477 25.359 -12.867 1 84.62 382 GLY A O 1
ATOM 2930 N N . ARG A 1 383 ? 15.188 26.062 -14.047 1 91.25 383 ARG A N 1
ATOM 2931 C CA . ARG A 1 383 ? 16.172 25.438 -13.164 1 91.25 383 ARG A CA 1
ATOM 2932 C C . ARG A 1 383 ? 16.203 26.125 -11.805 1 91.25 383 ARG A C 1
ATOM 2934 O O . ARG A 1 383 ? 16.25 25.453 -10.773 1 91.25 383 ARG A O 1
ATOM 2941 N N . ALA A 1 384 ? 16.203 27.438 -11.812 1 95.06 384 ALA A N 1
ATOM 2942 C CA . ALA A 1 384 ? 16.234 28.203 -10.57 1 95.06 384 ALA A CA 1
ATOM 2943 C C . ALA A 1 384 ? 14.984 27.922 -9.727 1 95.06 384 ALA A C 1
ATOM 2945 O O . ALA A 1 384 ? 15.062 27.859 -8.492 1 95.06 384 ALA A O 1
ATOM 2946 N N . LEU A 1 385 ? 13.906 27.844 -10.367 1 96.5 385 LEU A N 1
ATOM 2947 C CA . LEU A 1 385 ? 12.648 27.562 -9.688 1 96.5 385 LEU A CA 1
ATOM 2948 C C . LEU A 1 385 ? 12.695 26.203 -8.984 1 96.5 385 LEU A C 1
ATOM 2950 O O . LEU A 1 385 ? 12.289 26.094 -7.824 1 96.5 385 LEU A O 1
ATOM 2954 N N . ARG A 1 386 ? 13.242 25.219 -9.641 1 97.06 386 ARG A N 1
ATOM 2955 C CA . ARG A 1 386 ? 13.344 23.859 -9.094 1 97.06 386 ARG A CA 1
ATOM 2956 C C . ARG A 1 386 ? 14.336 23.812 -7.938 1 97.06 386 ARG A C 1
ATOM 2958 O O . ARG A 1 386 ? 14.102 23.141 -6.934 1 97.06 386 ARG A O 1
ATOM 2965 N N . GLU A 1 387 ? 15.391 24.5 -8.062 1 97.5 387 GLU A N 1
ATOM 2966 C CA . GLU A 1 387 ? 16.391 24.562 -7 1 97.5 387 GLU A CA 1
ATOM 2967 C C . GLU A 1 387 ? 15.836 25.25 -5.758 1 97.5 387 GLU A C 1
ATOM 2969 O O . GLU A 1 387 ? 16.078 24.797 -4.637 1 97.5 387 GLU A O 1
ATOM 2974 N N . ALA A 1 388 ? 15.141 26.312 -5.992 1 97.94 388 ALA A N 1
ATOM 2975 C CA . ALA A 1 388 ? 14.531 27.031 -4.879 1 97.94 388 ALA A CA 1
ATOM 2976 C C . ALA A 1 388 ? 13.508 26.156 -4.156 1 97.94 388 ALA A C 1
ATOM 2978 O O . ALA A 1 388 ? 13.375 26.234 -2.934 1 97.94 388 ALA A O 1
ATOM 2979 N N . ALA A 1 389 ? 12.789 25.406 -4.945 1 97.88 389 ALA A N 1
ATOM 2980 C CA . ALA A 1 389 ? 11.812 24.484 -4.375 1 97.88 389 ALA A CA 1
ATOM 2981 C C . ALA A 1 389 ? 12.469 23.531 -3.385 1 97.88 389 ALA A C 1
ATOM 2983 O O . ALA A 1 389 ? 12.047 23.422 -2.23 1 97.88 389 ALA A O 1
ATOM 2984 N N . ARG A 1 390 ? 13.477 22.859 -3.795 1 98.5 390 ARG A N 1
ATOM 2985 C CA . ARG A 1 390 ? 14.156 21.891 -2.945 1 98.5 390 ARG A CA 1
ATOM 2986 C C . ARG A 1 390 ? 14.844 22.578 -1.77 1 98.5 390 ARG A C 1
ATOM 2988 O O . ARG A 1 390 ? 14.812 22.078 -0.644 1 98.5 390 ARG A O 1
ATOM 2995 N N . GLU A 1 391 ? 15.461 23.719 -1.996 1 98.38 391 GLU A N 1
ATOM 2996 C CA . GLU A 1 391 ? 16.219 24.422 -0.964 1 98.38 391 GLU A CA 1
ATOM 2997 C C . GLU A 1 391 ? 15.32 24.797 0.212 1 98.38 391 GLU A C 1
ATOM 2999 O O . GLU A 1 391 ? 15.734 24.719 1.369 1 98.38 391 GLU A O 1
ATOM 3004 N N . LYS A 1 392 ? 14.172 25.25 -0.129 1 98.19 392 LYS A N 1
ATOM 3005 C CA . LYS A 1 392 ? 13.227 25.609 0.929 1 98.19 392 LYS A CA 1
ATOM 3006 C C . LYS A 1 392 ? 12.961 24.422 1.847 1 98.19 392 LYS A C 1
ATOM 3008 O O . LYS A 1 392 ? 12.969 24.562 3.072 1 98.19 392 LYS A O 1
ATOM 3013 N N . VAL A 1 393 ? 12.711 23.266 1.298 1 98.75 393 VAL A N 1
ATOM 3014 C CA . VAL A 1 393 ? 12.375 22.062 2.07 1 98.75 393 VAL A CA 1
ATOM 3015 C C . VAL A 1 393 ? 13.594 21.625 2.881 1 98.75 393 VAL A C 1
ATOM 3017 O O . VAL A 1 393 ? 13.469 21.25 4.051 1 98.75 393 VAL A O 1
ATOM 3020 N N . LEU A 1 394 ? 14.773 21.688 2.328 1 98.62 394 LEU A N 1
ATOM 3021 C CA . LEU A 1 394 ? 16 21.312 3.021 1 98.62 394 LEU A CA 1
ATOM 3022 C C . LEU A 1 394 ? 16.219 22.188 4.246 1 98.62 394 LEU A C 1
ATOM 3024 O O . LEU A 1 394 ? 16.641 21.703 5.301 1 98.62 394 LEU A O 1
ATOM 3028 N N . ARG A 1 395 ? 15.867 23.406 4.09 1 98.25 395 ARG A N 1
ATOM 3029 C CA . ARG A 1 395 ? 16.156 24.406 5.125 1 98.25 395 ARG A CA 1
ATOM 3030 C C . ARG A 1 395 ? 15.141 24.312 6.258 1 98.25 395 ARG A C 1
ATOM 3032 O O . ARG A 1 395 ? 15.477 24.516 7.426 1 98.25 395 ARG A O 1
ATOM 3039 N N . GLU A 1 396 ? 13.969 23.984 5.91 1 98.5 396 GLU A N 1
ATOM 3040 C CA . GLU A 1 396 ? 12.922 24.266 6.891 1 98.5 396 GLU A CA 1
ATOM 3041 C C . GLU A 1 396 ? 12.188 22.984 7.293 1 98.5 396 GLU A C 1
ATOM 3043 O O . GLU A 1 396 ? 11.555 22.938 8.352 1 98.5 396 GLU A O 1
ATOM 3048 N N . PHE A 1 397 ? 12.25 21.906 6.465 1 98.75 397 PHE A N 1
ATOM 3049 C CA . PHE A 1 397 ? 11.305 20.812 6.695 1 98.75 397 PHE A CA 1
ATOM 3050 C C . PHE A 1 397 ? 12.031 19.484 6.758 1 98.75 397 PHE A C 1
ATOM 3052 O O . PHE A 1 397 ? 11.43 18.453 7.098 1 98.75 397 PHE A O 1
ATOM 3059 N N . ASP A 1 398 ? 13.328 19.422 6.543 1 98.69 398 ASP A N 1
ATOM 3060 C CA . ASP A 1 398 ? 14.078 18.172 6.527 1 98.69 398 ASP A CA 1
ATOM 3061 C C . ASP A 1 398 ? 14.102 17.531 7.91 1 98.69 398 ASP A C 1
ATOM 3063 O O . ASP A 1 398 ? 13.961 18.219 8.922 1 98.69 398 ASP A O 1
ATOM 3067 N N . TYR A 1 399 ? 14.289 16.203 7.965 1 98.38 399 TYR A N 1
ATOM 3068 C CA . TYR A 1 399 ? 14.258 15.391 9.18 1 98.38 399 TYR A CA 1
ATOM 3069 C C . TYR A 1 399 ? 15.125 16 10.266 1 98.38 399 TYR A C 1
ATOM 3071 O O . TYR A 1 399 ? 14.648 16.281 11.367 1 98.38 399 TYR A O 1
ATOM 3079 N N . PRO A 1 400 ? 16.375 16.297 10.008 1 97.62 400 PRO A N 1
ATOM 3080 C CA . PRO A 1 400 ? 17.234 16.797 11.094 1 97.62 400 PRO A CA 1
ATOM 3081 C C . PRO A 1 400 ? 16.766 18.141 11.625 1 97.62 400 PRO A C 1
ATOM 3083 O O . PRO A 1 400 ? 16.844 18.391 12.828 1 97.62 400 PRO A O 1
ATOM 3086 N N . VAL A 1 401 ? 16.281 19 10.742 1 98.25 401 VAL A N 1
ATOM 3087 C CA . VAL A 1 401 ? 15.859 20.359 11.102 1 98.25 401 VAL A CA 1
ATOM 3088 C C . VAL A 1 401 ? 14.633 20.297 12.016 1 98.25 401 VAL A C 1
ATOM 3090 O O . VAL A 1 401 ? 14.641 20.859 13.109 1 98.25 401 VAL A O 1
ATOM 3093 N N . VAL A 1 402 ? 13.656 19.609 11.625 1 98.62 402 VAL A N 1
ATOM 3094 C CA . VAL A 1 402 ? 12.383 19.578 12.344 1 98.62 402 VAL A CA 1
ATOM 3095 C C . VAL A 1 402 ? 12.531 18.766 13.625 1 98.62 402 VAL A C 1
ATOM 3097 O O . VAL A 1 402 ? 11.977 19.109 14.664 1 98.62 402 VAL A O 1
ATOM 3100 N N . ALA A 1 403 ? 13.266 17.609 13.555 1 98.38 403 ALA A N 1
ATOM 3101 C CA . ALA A 1 403 ? 13.492 16.797 14.742 1 98.38 403 ALA A CA 1
ATOM 3102 C C . ALA A 1 403 ? 14.156 17.609 15.852 1 98.38 403 ALA A C 1
ATOM 3104 O O . ALA A 1 403 ? 13.828 17.453 17.031 1 98.38 403 ALA A O 1
ATOM 3105 N N . GLN A 1 404 ? 15.047 18.406 15.453 1 98.12 404 GLN A N 1
ATOM 3106 C CA . GLN A 1 404 ? 15.719 19.266 16.422 1 98.12 404 GLN A CA 1
ATOM 3107 C C . GLN A 1 404 ? 14.734 20.234 17.078 1 98.12 404 GLN A C 1
ATOM 3109 O O . GLN A 1 404 ? 14.797 20.469 18.281 1 98.12 404 GLN A O 1
ATOM 3114 N N . GLN A 1 405 ? 13.906 20.844 16.312 1 98.56 405 GLN A N 1
ATOM 3115 C CA . GLN A 1 405 ? 12.914 21.781 16.828 1 98.56 405 GLN A CA 1
ATOM 3116 C C . GLN A 1 405 ? 11.977 21.094 17.828 1 98.56 405 GLN A C 1
ATOM 3118 O O . GLN A 1 405 ? 11.695 21.656 18.891 1 98.56 405 GLN A O 1
ATOM 3123 N N . TYR A 1 406 ? 11.516 19.953 17.516 1 98.56 406 TYR A N 1
ATOM 3124 C CA . TYR A 1 406 ? 10.617 19.219 18.406 1 98.56 406 TYR A CA 1
ATOM 3125 C C . TYR A 1 406 ? 11.352 18.766 19.672 1 98.56 406 TYR A C 1
ATOM 3127 O O . TYR A 1 406 ? 10.781 18.797 20.766 1 98.56 406 TYR A O 1
ATOM 3135 N N . THR A 1 407 ? 12.586 18.281 19.484 1 98.12 407 THR A N 1
ATOM 3136 C CA . THR A 1 407 ? 13.367 17.891 20.656 1 98.12 407 THR A CA 1
ATOM 3137 C C . THR A 1 407 ? 13.516 19.047 21.625 1 98.12 407 THR A C 1
ATOM 3139 O O . THR A 1 407 ? 13.359 18.875 22.844 1 98.12 407 THR A O 1
ATOM 3142 N N . LYS A 1 408 ? 13.781 20.219 21.094 1 97.88 408 LYS A N 1
ATOM 3143 C CA . LYS A 1 408 ? 13.875 21.422 21.922 1 97.88 408 LYS A CA 1
ATOM 3144 C C . LYS A 1 408 ? 12.555 21.688 22.641 1 97.88 408 LYS A C 1
ATOM 3146 O O . LYS A 1 408 ? 12.547 22.031 23.828 1 97.88 408 LYS A O 1
ATOM 3151 N N . LEU A 1 409 ? 11.492 21.594 21.938 1 98 409 LEU A N 1
ATOM 3152 C CA . LEU A 1 409 ? 10.18 21.797 22.531 1 98 409 LEU A CA 1
ATOM 3153 C C . LEU A 1 409 ? 9.953 20.812 23.688 1 98 409 LEU A C 1
ATOM 3155 O O . LEU A 1 409 ? 9.492 21.219 24.766 1 98 409 LEU A O 1
ATOM 3159 N N . TYR A 1 410 ? 10.25 19.531 23.469 1 98.12 410 TYR A N 1
ATOM 3160 C CA . TYR A 1 410 ? 10.078 18.516 24.484 1 98.12 410 TYR A CA 1
ATOM 3161 C C . TYR A 1 410 ? 10.906 18.844 25.719 1 98.12 410 TYR A C 1
ATOM 3163 O O . TYR A 1 410 ? 10.422 18.734 26.859 1 98.12 410 TYR A O 1
ATOM 3171 N N . GLU A 1 411 ? 12.109 19.25 25.484 1 97.25 411 GLU A N 1
ATOM 3172 C CA . GLU A 1 411 ? 13.008 19.594 26.578 1 97.25 411 GLU A CA 1
ATOM 3173 C C . GLU A 1 411 ? 12.469 20.781 27.375 1 97.25 411 GLU A C 1
ATOM 3175 O O . GLU A 1 411 ? 12.531 20.781 28.609 1 97.25 411 GLU A O 1
ATOM 3180 N N . GLN A 1 412 ? 11.977 21.734 26.672 1 96.94 412 GLN A N 1
ATOM 3181 C CA . GLN A 1 412 ? 11.398 22.906 27.328 1 96.94 412 GLN A CA 1
ATOM 3182 C C . GLN A 1 412 ? 10.203 22.516 28.203 1 96.94 412 GLN A C 1
ATOM 3184 O O . GLN A 1 412 ? 10.055 23.016 29.312 1 96.94 412 GLN A O 1
ATOM 3189 N N . ILE A 1 413 ? 9.406 21.688 27.688 1 96.75 413 ILE A N 1
ATOM 3190 C CA . ILE A 1 413 ? 8.219 21.234 28.406 1 96.75 413 ILE A CA 1
ATOM 3191 C C . ILE A 1 413 ? 8.633 20.453 29.641 1 96.75 413 ILE A C 1
ATOM 3193 O O . ILE A 1 413 ? 8.102 20.672 30.734 1 96.75 413 ILE A O 1
ATOM 3197 N N . LEU A 1 414 ? 9.586 19.578 29.5 1 95.5 414 LEU A N 1
ATOM 3198 C CA . LEU A 1 414 ? 10.008 18.688 30.578 1 95.5 414 LEU A CA 1
ATOM 3199 C C . LEU A 1 414 ? 10.766 19.469 31.656 1 95.5 414 LEU A C 1
ATOM 3201 O O . LEU A 1 414 ? 10.758 19.078 32.812 1 95.5 414 LEU A O 1
ATOM 3205 N N . SER A 1 415 ? 11.445 20.531 31.266 1 92.94 415 SER A N 1
ATOM 3206 C CA . SER A 1 415 ? 12.18 21.344 32.219 1 92.94 415 SER A CA 1
ATOM 3207 C C . SER A 1 415 ? 11.266 22.344 32.906 1 92.94 415 SER A C 1
ATOM 3209 O O . SER A 1 415 ? 11.672 23 33.875 1 92.94 415 SER A O 1
ATOM 3211 N N . GLY A 1 416 ? 10.07 22.438 32.594 1 83.12 416 GLY A N 1
ATOM 3212 C CA . GLY A 1 416 ? 9.125 23.375 33.156 1 83.12 416 GLY A CA 1
ATOM 3213 C C . GLY A 1 416 ? 9.25 24.781 32.594 1 83.12 416 GLY A C 1
ATOM 3214 O O . GLY A 1 416 ? 8.672 25.734 33.125 1 83.12 416 GLY A O 1
ATOM 3215 N N . GLU A 1 417 ? 10.086 25.031 31.531 1 63.59 417 GLU A N 1
ATOM 3216 C CA . GLU A 1 417 ? 10.32 26.328 30.922 1 63.59 417 GLU A CA 1
ATOM 3217 C C . GLU A 1 417 ? 9.164 26.734 30.016 1 63.59 417 GLU A C 1
ATOM 3219 O O . GLU A 1 417 ? 8.969 27.922 29.734 1 63.59 417 GLU A O 1
ATOM 3224 N N . THR A 1 418 ? 8.5 25.969 29.375 1 56.88 418 THR A N 1
ATOM 3225 C CA . THR A 1 418 ? 7.488 26.359 28.391 1 56.88 418 THR A CA 1
ATOM 3226 C C . THR A 1 418 ? 6.352 27.125 29.062 1 56.88 418 THR A C 1
ATOM 3228 O O . THR A 1 418 ? 5.562 27.797 28.391 1 56.88 418 THR A O 1
ATOM 3231 N N . ARG A 1 419 ? 6.156 27.219 30.266 1 48.88 419 ARG A N 1
ATOM 3232 C CA . ARG A 1 419 ? 5.121 28.047 30.875 1 48.88 419 ARG A CA 1
ATOM 3233 C C . ARG A 1 419 ? 5.383 29.516 30.641 1 48.88 419 ARG A C 1
ATOM 3235 O O . ARG A 1 419 ? 4.449 30.297 30.438 1 48.88 419 ARG A O 1
ATOM 3242 N N . ALA A 1 420 ? 6.566 30.172 30.641 1 42.91 420 ALA A N 1
ATOM 3243 C CA . ALA A 1 420 ? 6.902 31.594 30.766 1 42.91 420 ALA A CA 1
ATOM 3244 C C . ALA A 1 420 ? 6.879 32.281 29.406 1 42.91 420 ALA A C 1
ATOM 3246 O O . ALA A 1 420 ? 6.766 33.5 29.312 1 42.91 420 ALA A O 1
ATOM 3247 N N . ALA A 1 421 ? 7.109 31.656 28.266 1 44.31 421 ALA A N 1
ATOM 3248 C CA . ALA A 1 421 ? 7.293 32.469 27.047 1 44.31 421 ALA A CA 1
ATOM 3249 C C . ALA A 1 421 ? 5.953 32.906 26.484 1 44.31 421 ALA A C 1
ATOM 3251 O O . ALA A 1 421 ? 5.906 33.781 25.594 1 44.31 421 ALA A O 1
ATOM 3252 N N . ALA A 1 422 ? 4.812 32.312 26.625 1 42.56 422 ALA A N 1
ATOM 3253 C CA . ALA A 1 422 ? 3.619 32.875 26 1 42.56 422 ALA A CA 1
ATOM 3254 C C . ALA A 1 422 ? 3.186 34.188 26.703 1 42.56 422 ALA A C 1
ATOM 3256 O O . ALA A 1 422 ? 2.213 34.812 26.281 1 42.56 422 ALA A O 1
ATOM 3257 N N . VAL A 1 423 ? 3.547 34.469 28 1 33.47 423 VAL A N 1
ATOM 3258 C CA . VAL A 1 423 ? 3.107 35.719 28.609 1 33.47 423 VAL A CA 1
ATOM 3259 C C . VAL A 1 423 ? 3.926 36.875 28.047 1 33.47 423 VAL A C 1
ATOM 3261 O O . VAL A 1 423 ? 3.617 38.062 28.312 1 33.47 423 VAL A O 1
ATOM 3264 N N . ARG A 1 424 ? 5.168 36.719 27.422 1 29 424 ARG A N 1
ATOM 3265 C CA . ARG A 1 424 ? 5.695 37.969 26.922 1 29 424 ARG A CA 1
ATOM 3266 C C . ARG A 1 424 ? 5.332 38.156 25.453 1 29 424 ARG A C 1
ATOM 3268 O O . ARG A 1 424 ? 5.301 37.188 24.688 1 29 424 ARG A O 1
ATOM 3275 N N . MET B 1 1 ? -17.859 -12.469 -24.844 1 94.19 1 MET B N 1
ATOM 3276 C CA . MET B 1 1 ? -17.547 -13.383 -23.734 1 94.19 1 MET B CA 1
ATOM 3277 C C . MET B 1 1 ? -17.234 -12.609 -22.469 1 94.19 1 MET B C 1
ATOM 3279 O O . MET B 1 1 ? -16.438 -11.672 -22.484 1 94.19 1 MET B O 1
ATOM 3283 N N . LYS B 1 2 ? -17.906 -12.906 -21.422 1 97.56 2 LYS B N 1
ATOM 3284 C CA . LYS B 1 2 ? -17.672 -12.281 -20.125 1 97.56 2 LYS B CA 1
ATOM 3285 C C . LYS B 1 2 ? -17.094 -13.289 -19.125 1 97.56 2 LYS B C 1
ATOM 3287 O O . LYS B 1 2 ? -17.641 -14.383 -18.969 1 97.56 2 LYS B O 1
ATOM 3292 N N . VAL B 1 3 ? -15.984 -12.922 -18.531 1 98.38 3 VAL B N 1
ATOM 3293 C CA . VAL B 1 3 ? -15.312 -13.797 -17.578 1 98.38 3 VAL B CA 1
ATOM 3294 C C . VAL B 1 3 ? -15.43 -13.219 -16.172 1 98.38 3 VAL B C 1
ATOM 3296 O O . VAL B 1 3 ? -15.125 -12.047 -15.945 1 98.38 3 VAL B O 1
ATOM 3299 N N . GLY B 1 4 ? -15.93 -13.945 -15.219 1 98.31 4 GLY B N 1
ATOM 3300 C CA . GLY B 1 4 ? -15.953 -13.578 -13.812 1 98.31 4 GLY B CA 1
ATOM 3301 C C . GLY B 1 4 ? -14.844 -14.227 -13.008 1 98.31 4 GLY B C 1
ATOM 3302 O O . GLY B 1 4 ? -14.898 -15.414 -12.703 1 98.31 4 GLY B O 1
ATOM 3303 N N . ILE B 1 5 ? -13.844 -13.461 -12.648 1 98.5 5 ILE B N 1
ATOM 3304 C CA . ILE B 1 5 ? -12.727 -13.945 -11.852 1 98.5 5 ILE B CA 1
ATOM 3305 C C . ILE B 1 5 ? -13.078 -13.859 -10.367 1 98.5 5 ILE B C 1
ATOM 3307 O O . ILE B 1 5 ? -13.523 -12.82 -9.891 1 98.5 5 ILE B O 1
ATOM 3311 N N . VAL B 1 6 ? -12.891 -14.93 -9.664 1 98.12 6 VAL B N 1
ATOM 3312 C CA . VAL B 1 6 ? -13.242 -14.992 -8.25 1 98.12 6 VAL B CA 1
ATOM 3313 C C . VAL B 1 6 ? -11.984 -15.234 -7.418 1 98.12 6 VAL B C 1
ATOM 3315 O O . VAL B 1 6 ? -11.297 -16.234 -7.605 1 98.12 6 VAL B O 1
ATOM 3318 N N . ASN B 1 7 ? -11.633 -14.352 -6.59 1 98 7 ASN B N 1
ATOM 3319 C CA . ASN B 1 7 ? -10.516 -14.422 -5.66 1 98 7 ASN B CA 1
ATOM 3320 C C . ASN B 1 7 ? -10.812 -13.68 -4.363 1 98 7 ASN B C 1
ATOM 3322 O O . ASN B 1 7 ? -11.469 -12.633 -4.379 1 98 7 ASN B O 1
ATOM 3326 N N . THR B 1 8 ? -10.336 -14.172 -3.277 1 96.06 8 THR B N 1
ATOM 3327 C CA . THR B 1 8 ? -10.711 -13.625 -1.98 1 96.06 8 THR B CA 1
ATOM 3328 C C . THR B 1 8 ? -10.312 -12.156 -1.879 1 96.06 8 THR B C 1
ATOM 3330 O O . THR B 1 8 ? -11.125 -11.312 -1.487 1 96.06 8 THR B O 1
ATOM 3333 N N . SER B 1 9 ? -9.133 -11.867 -2.281 1 94 9 SER B N 1
ATOM 3334 C CA . SER B 1 9 ? -8.641 -10.492 -2.238 1 94 9 SER B CA 1
ATOM 3335 C C . SER B 1 9 ? -8.359 -9.961 -3.641 1 94 9 SER B C 1
ATOM 3337 O O . SER B 1 9 ? -8.078 -10.734 -4.559 1 94 9 SER B O 1
ATOM 3339 N N . ASP B 1 10 ? -8.438 -8.664 -3.77 1 91 10 ASP B N 1
ATOM 3340 C CA . ASP B 1 10 ? -8.25 -8.109 -5.105 1 91 10 ASP B CA 1
ATOM 3341 C C . ASP B 1 10 ? -6.766 -7.965 -5.441 1 91 10 ASP B C 1
ATOM 3343 O O . ASP B 1 10 ? -6.309 -8.453 -6.473 1 91 10 ASP B O 1
ATOM 3347 N N . ILE B 1 11 ? -6 -7.336 -4.508 1 89.62 11 ILE B N 1
ATOM 3348 C CA . ILE B 1 11 ? -4.633 -7.066 -4.934 1 89.62 11 ILE B CA 1
ATOM 3349 C C . ILE B 1 11 ? -3.664 -7.402 -3.801 1 89.62 11 ILE B C 1
ATOM 3351 O O . ILE B 1 11 ? -2.445 -7.32 -3.973 1 89.62 11 ILE B O 1
ATOM 3355 N N . THR B 1 12 ? -4.113 -7.793 -2.682 1 86.94 12 THR B N 1
ATOM 3356 C CA . THR B 1 12 ? -3.254 -8.07 -1.538 1 86.94 12 THR B CA 1
ATOM 3357 C C . THR B 1 12 ? -2.902 -9.555 -1.472 1 86.94 12 THR B C 1
ATOM 3359 O O . THR B 1 12 ? -3.785 -10.398 -1.324 1 86.94 12 THR B O 1
ATOM 3362 N N . GLY B 1 13 ? -1.587 -9.797 -1.593 1 90.19 13 GLY B N 1
ATOM 3363 C CA . GLY B 1 13 ? -1.12 -11.172 -1.597 1 90.19 13 GLY B CA 1
ATOM 3364 C C . GLY B 1 13 ? -0.655 -11.641 -2.963 1 90.19 13 GLY B C 1
ATOM 3365 O O . GLY B 1 13 ? -1.021 -11.055 -3.982 1 90.19 13 GLY B O 1
ATOM 3366 N N . GLY B 1 14 ? 0.097 -12.734 -2.918 1 92.62 14 GLY B N 1
ATOM 3367 C CA . GLY B 1 14 ? 0.645 -13.258 -4.164 1 92.62 14 GLY B CA 1
ATOM 3368 C C . GLY B 1 14 ? -0.417 -13.781 -5.109 1 92.62 14 GLY B C 1
ATOM 3369 O O . GLY B 1 14 ? -0.414 -13.453 -6.297 1 92.62 14 GLY B O 1
ATOM 3370 N N . ALA B 1 15 ? -1.292 -14.57 -4.551 1 95 15 ALA B N 1
ATOM 3371 C CA . ALA B 1 15 ? -2.361 -15.125 -5.375 1 95 15 ALA B CA 1
ATOM 3372 C C . ALA B 1 15 ? -3.287 -14.031 -5.891 1 95 15 ALA B C 1
ATOM 3374 O O . ALA B 1 15 ? -3.738 -14.078 -7.035 1 95 15 ALA B O 1
ATOM 3375 N N . ALA B 1 16 ? -3.566 -13.117 -5.031 1 95.88 16 ALA B N 1
ATOM 3376 C CA . ALA B 1 16 ? -4.438 -12.008 -5.41 1 95.88 16 ALA B CA 1
ATOM 3377 C C . ALA B 1 16 ? -3.824 -11.18 -6.539 1 95.88 16 ALA B C 1
ATOM 3379 O O . ALA B 1 16 ? -4.5 -10.859 -7.516 1 95.88 16 ALA B O 1
ATOM 3380 N N . ARG B 1 17 ? -2.555 -10.891 -6.41 1 95.69 17 ARG B N 1
ATOM 3381 C CA . ARG B 1 17 ? -1.86 -10.133 -7.449 1 95.69 17 ARG B CA 1
ATOM 3382 C C . ARG B 1 17 ? -1.864 -10.891 -8.773 1 95.69 17 ARG B C 1
ATOM 3384 O O . ARG B 1 17 ? -2.057 -10.289 -9.836 1 95.69 17 ARG B O 1
ATOM 3391 N N . ALA B 1 18 ? -1.607 -12.156 -8.688 1 97.12 18 ALA B N 1
ATOM 3392 C CA . ALA B 1 18 ? -1.611 -12.992 -9.891 1 97.12 18 ALA B CA 1
ATOM 3393 C C . ALA B 1 18 ? -2.979 -12.969 -10.562 1 97.12 18 ALA B C 1
ATOM 3395 O O . ALA B 1 18 ? -3.076 -12.797 -11.781 1 97.12 18 ALA B O 1
ATOM 3396 N N . ALA B 1 19 ? -4.051 -13.148 -9.773 1 98.06 19 ALA B N 1
ATOM 3397 C CA . ALA B 1 19 ? -5.41 -13.117 -10.305 1 98.06 19 ALA B CA 1
ATOM 3398 C C . ALA B 1 19 ? -5.73 -11.758 -10.922 1 98.06 19 ALA B C 1
ATOM 3400 O O . ALA B 1 19 ? -6.336 -11.688 -11.992 1 98.06 19 ALA B O 1
ATOM 3401 N N . TYR B 1 20 ? -5.332 -10.695 -10.297 1 97.44 20 TYR B N 1
ATOM 3402 C CA . TYR B 1 20 ? -5.562 -9.336 -10.781 1 97.44 20 TYR B CA 1
ATOM 3403 C C . TYR B 1 20 ? -4.836 -9.102 -12.102 1 97.44 20 TYR B C 1
ATOM 3405 O O . TYR B 1 20 ? -5.367 -8.453 -13 1 97.44 20 TYR B O 1
ATOM 3413 N N . ARG B 1 21 ? -3.609 -9.641 -12.188 1 98.25 21 ARG B N 1
ATOM 3414 C CA . ARG B 1 21 ? -2.844 -9.492 -13.422 1 98.25 21 ARG B CA 1
ATOM 3415 C C . ARG B 1 21 ? -3.541 -10.195 -14.586 1 98.25 21 ARG B C 1
ATOM 3417 O O . ARG B 1 21 ? -3.561 -9.68 -15.703 1 98.25 21 ARG B O 1
ATOM 3424 N N . LEU B 1 22 ? -4.059 -11.375 -14.289 1 98.56 22 LEU B N 1
ATOM 3425 C CA . LEU B 1 22 ? -4.801 -12.039 -15.352 1 98.56 22 LEU B CA 1
ATOM 3426 C C . LEU B 1 22 ? -6.023 -11.219 -15.75 1 98.56 22 LEU B C 1
ATOM 3428 O O . LEU B 1 22 ? -6.297 -11.047 -16.938 1 98.56 22 LEU B O 1
ATOM 3432 N N . HIS B 1 23 ? -6.77 -10.711 -14.75 1 98.12 23 HIS B N 1
ATOM 3433 C CA . HIS B 1 23 ? -7.91 -9.828 -14.977 1 98.12 23 HIS B CA 1
ATOM 3434 C C . HIS B 1 23 ? -7.535 -8.664 -15.891 1 98.12 23 HIS B C 1
ATOM 3436 O O . HIS B 1 23 ? -8.211 -8.406 -16.891 1 98.12 23 HIS B O 1
ATOM 3442 N N . GLN B 1 24 ? -6.43 -8.062 -15.578 1 96.75 24 GLN B N 1
ATOM 3443 C CA . GLN B 1 24 ? -5.965 -6.91 -16.359 1 96.75 24 GLN B CA 1
ATOM 3444 C C . GLN B 1 24 ? -5.539 -7.332 -17.766 1 96.75 24 GLN B C 1
ATOM 3446 O O . GLN B 1 24 ? -5.828 -6.637 -18.734 1 96.75 24 GLN B O 1
ATOM 3451 N N . ALA B 1 25 ? -4.812 -8.453 -17.844 1 98.25 25 ALA B N 1
ATOM 3452 C CA . ALA B 1 25 ? -4.344 -8.945 -19.141 1 98.25 25 ALA B CA 1
ATOM 3453 C C . ALA B 1 25 ? -5.516 -9.211 -20.078 1 98.25 25 ALA B C 1
ATOM 3455 O O . ALA B 1 25 ? -5.449 -8.891 -21.266 1 98.25 25 ALA B O 1
ATOM 3456 N N . LEU B 1 26 ? -6.562 -9.789 -19.562 1 98.25 26 LEU B N 1
ATOM 3457 C CA . LEU B 1 26 ? -7.762 -10.062 -20.359 1 98.25 26 LEU B CA 1
ATOM 3458 C C . LEU B 1 26 ? -8.398 -8.758 -20.828 1 98.25 26 LEU B C 1
ATOM 3460 O O . LEU B 1 26 ? -8.758 -8.641 -22.016 1 98.25 26 LEU B O 1
ATOM 3464 N N . ARG B 1 27 ? -8.445 -7.766 -19.938 1 95.88 27 ARG B N 1
ATOM 3465 C CA . ARG B 1 27 ? -9.062 -6.488 -20.297 1 95.88 27 ARG B CA 1
ATOM 3466 C C . ARG B 1 27 ? -8.25 -5.762 -21.359 1 95.88 27 ARG B C 1
ATOM 3468 O O . ARG B 1 27 ? -8.82 -5.117 -22.25 1 95.88 27 ARG B O 1
ATOM 3475 N N . VAL B 1 28 ? -6.98 -5.898 -21.234 1 93.25 28 VAL B N 1
ATOM 3476 C CA . VAL B 1 28 ? -6.102 -5.273 -22.219 1 93.25 28 VAL B CA 1
ATOM 3477 C C . VAL B 1 28 ? -6.371 -5.867 -23.594 1 93.25 28 VAL B C 1
ATOM 3479 O O . VAL B 1 28 ? -6.227 -5.184 -24.609 1 93.25 28 VAL B O 1
ATOM 3482 N N . ARG B 1 29 ? -6.777 -7.074 -23.656 1 92.88 29 ARG B N 1
ATOM 3483 C CA . ARG B 1 29 ? -7.098 -7.742 -24.906 1 92.88 29 ARG B CA 1
ATOM 3484 C C . ARG B 1 29 ? -8.586 -7.641 -25.219 1 92.88 29 ARG B C 1
ATOM 3486 O O . ARG B 1 29 ? -9.117 -8.43 -26 1 92.88 29 ARG B O 1
ATOM 3493 N N . ASP B 1 30 ? -9.305 -6.762 -24.578 1 93.38 30 ASP B N 1
ATOM 3494 C CA . ASP B 1 30 ? -10.695 -6.398 -24.828 1 93.38 30 ASP B CA 1
ATOM 3495 C C . ASP B 1 30 ? -11.641 -7.543 -24.453 1 93.38 30 ASP B C 1
ATOM 3497 O O . ASP B 1 30 ? -12.656 -7.758 -25.109 1 93.38 30 ASP B O 1
ATOM 3501 N N . VAL B 1 31 ? -11.164 -8.414 -23.609 1 95.44 31 VAL B N 1
ATOM 3502 C CA . VAL B 1 31 ? -12.062 -9.391 -23 1 95.44 31 VAL B CA 1
ATOM 3503 C C . VAL B 1 31 ? -12.789 -8.758 -21.812 1 95.44 31 VAL B C 1
ATOM 3505 O O . VAL B 1 31 ? -12.172 -8.078 -20.984 1 95.44 31 VAL B O 1
ATOM 3508 N N . ASP B 1 32 ? -14.109 -8.898 -21.766 1 96.94 32 ASP B N 1
ATOM 3509 C CA . ASP B 1 32 ? -14.898 -8.375 -20.656 1 96.94 32 ASP B CA 1
ATOM 3510 C C . ASP B 1 32 ? -14.648 -9.188 -19.375 1 96.94 32 ASP B C 1
ATOM 3512 O O . ASP B 1 32 ? -15.234 -10.258 -19.203 1 96.94 32 ASP B O 1
ATOM 3516 N N . SER B 1 33 ? -13.805 -8.703 -18.562 1 97.62 33 SER B N 1
ATOM 3517 C CA . SER B 1 33 ? -13.445 -9.383 -17.328 1 97.62 33 SER B CA 1
ATOM 3518 C C . SER B 1 33 ? -13.859 -8.57 -16.109 1 97.62 33 SER B C 1
ATOM 3520 O O . SER B 1 33 ? -13.648 -7.359 -16.062 1 97.62 33 SER B O 1
ATOM 3522 N N . GLU B 1 34 ? -14.43 -9.219 -15.148 1 97.12 34 GLU B N 1
ATOM 3523 C CA . GLU B 1 34 ? -14.773 -8.656 -13.844 1 97.12 34 GLU B CA 1
ATOM 3524 C C . GLU B 1 34 ? -14.234 -9.523 -12.711 1 97.12 34 GLU B C 1
ATOM 3526 O O . GLU B 1 34 ? -14.195 -10.75 -12.82 1 97.12 34 GLU B O 1
ATOM 3531 N N . MET B 1 35 ? -13.82 -8.844 -11.68 1 96.75 35 MET B N 1
ATOM 3532 C CA . MET B 1 35 ? -13.32 -9.586 -10.531 1 96.75 35 MET B CA 1
ATOM 3533 C C . MET B 1 35 ? -14.297 -9.484 -9.359 1 96.75 35 MET B C 1
ATOM 3535 O O . MET B 1 35 ? -14.734 -8.391 -9 1 96.75 35 MET B O 1
ATOM 3539 N N . LEU B 1 36 ? -14.719 -10.578 -8.828 1 96.12 36 LEU B N 1
ATOM 3540 C CA . LEU B 1 36 ? -15.539 -10.672 -7.625 1 96.12 36 LEU B CA 1
ATOM 3541 C C . LEU B 1 36 ? -14.688 -11.078 -6.422 1 96.12 36 LEU B C 1
ATOM 3543 O O . LEU B 1 36 ? -14.062 -12.141 -6.434 1 96.12 36 LEU B O 1
ATOM 3547 N N . VAL B 1 37 ? -14.633 -10.219 -5.387 1 95.88 37 VAL B N 1
ATOM 3548 C CA . VAL B 1 37 ? -13.711 -10.453 -4.277 1 95.88 37 VAL B CA 1
ATOM 3549 C C . VAL B 1 37 ? -14.445 -10.289 -2.951 1 95.88 37 VAL B C 1
ATOM 3551 O O . VAL B 1 37 ? -15.547 -9.727 -2.908 1 95.88 37 VAL B O 1
ATOM 3554 N N . ALA B 1 38 ? -13.891 -10.852 -1.841 1 92 38 ALA B N 1
ATOM 3555 C CA . ALA B 1 38 ? -14.406 -10.648 -0.491 1 92 38 ALA B CA 1
ATOM 3556 C C . ALA B 1 38 ? -13.805 -9.406 0.151 1 92 38 ALA B C 1
ATOM 3558 O O . ALA B 1 38 ? -14.438 -8.758 0.986 1 92 38 ALA B O 1
ATOM 3559 N N . ARG B 1 39 ? -12.586 -9.125 -0.211 1 87.56 39 ARG B N 1
ATOM 3560 C CA . ARG B 1 39 ? -11.828 -7.992 0.316 1 87.56 39 ARG B CA 1
ATOM 3561 C C . ARG B 1 39 ? -11.305 -7.109 -0.812 1 87.56 39 ARG B C 1
ATOM 3563 O O . ARG B 1 39 ? -10.406 -7.512 -1.55 1 87.56 39 ARG B O 1
ATOM 3570 N N . ALA B 1 40 ? -11.875 -5.977 -0.928 1 86.38 40 ALA B N 1
ATOM 3571 C CA . ALA B 1 40 ? -11.453 -5.02 -1.948 1 86.38 40 ALA B CA 1
ATOM 3572 C C . ALA B 1 40 ? -10.727 -3.83 -1.319 1 86.38 40 ALA B C 1
ATOM 3574 O O . ALA B 1 40 ? -11.258 -3.186 -0.41 1 86.38 40 ALA B O 1
ATOM 3575 N N . VAL B 1 41 ? -9.5 -3.611 -1.762 1 79.31 41 VAL B N 1
ATOM 3576 C CA . VAL B 1 41 ? -8.766 -2.473 -1.215 1 79.31 41 VAL B CA 1
ATOM 3577 C C . VAL B 1 41 ? -8.438 -1.486 -2.332 1 79.31 41 VAL B C 1
ATOM 3579 O O . VAL B 1 41 ? -8.117 -0.325 -2.066 1 79.31 41 VAL B O 1
ATOM 3582 N N . SER B 1 42 ? -8.492 -1.922 -3.594 1 81.19 42 SER B N 1
ATOM 3583 C CA . SER B 1 42 ? -8.203 -1.046 -4.727 1 81.19 42 SER B CA 1
ATOM 3584 C C . SER B 1 42 ? -9.414 -0.193 -5.086 1 81.19 42 SER B C 1
ATOM 3586 O O . SER B 1 42 ? -10.523 -0.45 -4.613 1 81.19 42 SER B O 1
ATOM 3588 N N . ASP B 1 43 ? -9.188 0.878 -5.859 1 78.88 43 ASP B N 1
ATOM 3589 C CA . ASP B 1 43 ? -10.281 1.716 -6.348 1 78.88 43 ASP B CA 1
ATOM 3590 C C . ASP B 1 43 ? -10.625 1.372 -7.797 1 78.88 43 ASP B C 1
ATOM 3592 O O . ASP B 1 43 ? -11.195 2.195 -8.516 1 78.88 43 ASP B O 1
ATOM 3596 N N . ASP B 1 44 ? -10.242 0.176 -8.234 1 83.75 44 ASP B N 1
ATOM 3597 C CA . ASP B 1 44 ? -10.539 -0.299 -9.586 1 83.75 44 ASP B CA 1
ATOM 3598 C C . ASP B 1 44 ? -12.023 -0.618 -9.742 1 83.75 44 ASP B C 1
ATOM 3600 O O . ASP B 1 44 ? -12.555 -1.489 -9.047 1 83.75 44 ASP B O 1
ATOM 3604 N N . LEU B 1 45 ? -12.68 0.036 -10.641 1 82 45 LEU B N 1
ATOM 3605 C CA . LEU B 1 45 ? -14.125 -0.047 -10.797 1 82 45 LEU B CA 1
ATOM 3606 C C . LEU B 1 45 ? -14.539 -1.414 -11.328 1 82 45 LEU B C 1
ATOM 3608 O O . LEU B 1 45 ? -15.711 -1.791 -11.25 1 82 45 LEU B O 1
ATOM 3612 N N . SER B 1 46 ? -13.617 -2.139 -11.914 1 88.44 46 SER B N 1
ATOM 3613 C CA . SER B 1 46 ? -13.922 -3.455 -12.461 1 88.44 46 SER B CA 1
ATOM 3614 C C . SER B 1 46 ? -13.867 -4.531 -11.383 1 88.44 46 SER B C 1
ATOM 3616 O O . SER B 1 46 ? -14.125 -5.707 -11.656 1 88.44 46 SER B O 1
ATOM 3618 N N . ILE B 1 47 ? -13.531 -4.172 -10.219 1 90.62 47 ILE B N 1
ATOM 3619 C CA . ILE B 1 47 ? -13.508 -5.066 -9.07 1 90.62 47 ILE B CA 1
ATOM 3620 C C . ILE B 1 47 ? -14.742 -4.836 -8.203 1 90.62 47 ILE B C 1
ATOM 3622 O O . ILE B 1 47 ? -15.055 -3.701 -7.836 1 90.62 47 ILE B O 1
ATOM 3626 N N . ARG B 1 48 ? -15.398 -5.879 -7.898 1 88.81 48 ARG B N 1
ATOM 3627 C CA . ARG B 1 48 ? -16.609 -5.797 -7.082 1 88.81 48 ARG B CA 1
ATOM 3628 C C . ARG B 1 48 ? -16.422 -6.527 -5.758 1 88.81 48 ARG B C 1
ATOM 3630 O O . ARG B 1 48 ? -16.234 -7.746 -5.734 1 88.81 48 ARG B O 1
ATOM 3637 N N . GLY B 1 49 ? -16.281 -5.801 -4.742 1 84.31 49 GLY B N 1
ATOM 3638 C CA . GLY B 1 49 ? -16.266 -6.332 -3.389 1 84.31 49 GLY B CA 1
ATOM 3639 C C . GLY B 1 49 ? -17.578 -6.129 -2.646 1 84.31 49 GLY B C 1
ATOM 3640 O O . GLY B 1 49 ? -18.562 -5.699 -3.234 1 84.31 49 GLY B O 1
ATOM 3641 N N . PRO B 1 50 ? -17.547 -6.598 -1.335 1 75.38 50 PRO B N 1
ATOM 3642 C CA . PRO B 1 50 ? -18.766 -6.32 -0.574 1 75.38 50 PRO B CA 1
ATOM 3643 C C . PRO B 1 50 ? -19.062 -4.824 -0.472 1 75.38 50 PRO B C 1
ATOM 3645 O O . PRO B 1 50 ? -18.156 -4.016 -0.295 1 75.38 50 PRO B O 1
ATOM 3648 N N . VAL B 1 51 ? -20.172 -4.488 -0.714 1 66.12 51 VAL B N 1
ATOM 3649 C CA . VAL B 1 51 ? -20.547 -3.08 -0.759 1 66.12 51 VAL B CA 1
ATOM 3650 C C . VAL B 1 51 ? -20.859 -2.586 0.649 1 66.12 51 VAL B C 1
ATOM 3652 O O . VAL B 1 51 ? -20.516 -1.464 1.016 1 66.12 51 VAL B O 1
ATOM 3655 N N . SER B 1 52 ? -21.344 -3.475 1.445 1 67.12 52 SER B N 1
ATOM 3656 C CA . SER B 1 52 ? -21.859 -3.02 2.732 1 67.12 52 SER B CA 1
ATOM 3657 C C . SER B 1 52 ? -20.875 -3.33 3.861 1 67.12 52 SER B C 1
ATOM 3659 O O . SER B 1 52 ? -20.109 -4.293 3.779 1 67.12 52 SER B O 1
ATOM 3661 N N . SER B 1 53 ? -20.797 -2.488 4.848 1 69.62 53 SER B N 1
ATOM 3662 C CA . SER B 1 53 ? -20.047 -2.744 6.074 1 69.62 53 SER B CA 1
ATOM 3663 C C . SER B 1 53 ? -20.469 -4.062 6.715 1 69.62 53 SER B C 1
ATOM 3665 O O . SER B 1 53 ? -19.656 -4.766 7.301 1 69.62 53 SER B O 1
ATOM 3667 N N . ILE B 1 54 ? -21.656 -4.383 6.504 1 69.44 54 ILE B N 1
ATOM 3668 C CA . ILE B 1 54 ? -22.172 -5.645 7.027 1 69.44 54 ILE B CA 1
ATOM 3669 C C . ILE B 1 54 ? -21.516 -6.812 6.309 1 69.44 54 ILE B C 1
ATOM 3671 O O . ILE B 1 54 ? -21.094 -7.781 6.945 1 69.44 54 ILE B O 1
ATOM 3675 N N . GLY B 1 55 ? -21.453 -6.621 5.023 1 71.88 55 GLY B N 1
ATOM 3676 C CA . GLY B 1 55 ? -20.781 -7.656 4.262 1 71.88 55 GLY B CA 1
ATOM 3677 C C . GLY B 1 55 ? -19.328 -7.852 4.68 1 71.88 55 GLY B C 1
ATOM 3678 O O . GLY B 1 55 ? -18.859 -8.984 4.781 1 71.88 55 GLY B O 1
ATOM 3679 N N . LYS B 1 56 ? -18.641 -6.766 4.973 1 72.75 56 LYS B N 1
ATOM 3680 C CA . LYS B 1 56 ? -17.266 -6.82 5.43 1 72.75 56 LYS B CA 1
ATOM 3681 C C . LYS B 1 56 ? -17.156 -7.5 6.793 1 72.75 56 LYS B C 1
ATOM 3683 O O . LYS B 1 56 ? -16.266 -8.32 7.023 1 72.75 56 LYS B O 1
ATOM 3688 N N . GLY B 1 57 ? -18.062 -7.141 7.625 1 74.81 57 GLY B N 1
ATOM 3689 C CA . GLY B 1 57 ? -18.109 -7.766 8.938 1 74.81 57 GLY B CA 1
ATOM 3690 C C . GLY B 1 57 ? -18.406 -9.25 8.883 1 74.81 57 GLY B C 1
ATOM 3691 O O . GLY B 1 57 ? -17.781 -10.047 9.586 1 74.81 57 GLY B O 1
ATOM 3692 N N . LEU B 1 58 ? -19.328 -9.562 8.039 1 76.56 58 LEU B N 1
ATOM 3693 C CA . LEU B 1 58 ? -19.703 -10.961 7.891 1 76.56 58 LEU B CA 1
ATOM 3694 C C . LEU B 1 58 ? -18.547 -11.797 7.344 1 76.56 58 LEU B C 1
ATOM 3696 O O . LEU B 1 58 ? -18.344 -12.93 7.77 1 76.56 58 LEU B O 1
ATOM 3700 N N . HIS B 1 59 ? -17.844 -11.25 6.406 1 79.62 59 HIS B N 1
ATOM 3701 C CA . HIS B 1 59 ? -16.688 -11.961 5.883 1 79.62 59 HIS B CA 1
ATOM 3702 C C . HIS B 1 59 ? -15.633 -12.18 6.969 1 79.62 59 HIS B C 1
ATOM 3704 O O . HIS B 1 59 ? -15.008 -13.234 7.031 1 79.62 59 HIS B O 1
ATOM 3710 N N . TYR B 1 60 ? -15.414 -11.141 7.727 1 76.75 60 TYR B N 1
ATOM 3711 C CA . TYR B 1 60 ? -14.477 -11.258 8.844 1 76.75 60 TYR B CA 1
ATOM 3712 C C . TYR B 1 60 ? -14.875 -12.414 9.758 1 76.75 60 TYR B C 1
ATOM 3714 O O . TYR B 1 60 ? -14.031 -13.234 10.125 1 76.75 60 TYR B O 1
ATOM 3722 N N . LEU B 1 61 ? -16.109 -12.469 10.07 1 78.12 61 LEU B N 1
ATOM 3723 C CA . LEU B 1 61 ? -16.625 -13.531 10.938 1 78.12 61 LEU B CA 1
ATOM 3724 C C . LEU B 1 61 ? -16.484 -14.891 10.258 1 78.12 61 LEU B C 1
ATOM 3726 O O . LEU B 1 61 ? -16.109 -15.867 10.906 1 78.12 61 LEU B O 1
ATOM 3730 N N . SER B 1 62 ? -16.781 -14.938 9.008 1 83.31 62 SER B N 1
ATOM 3731 C CA . SER B 1 62 ? -16.672 -16.188 8.258 1 83.31 62 SER B CA 1
ATOM 3732 C C . SER B 1 62 ? -15.234 -16.688 8.242 1 83.31 62 SER B C 1
ATOM 3734 O O . SER B 1 62 ? -15 -17.891 8.359 1 83.31 62 SER B O 1
ATOM 3736 N N . SER B 1 63 ? -14.344 -15.766 8.039 1 83.81 63 SER B N 1
ATOM 3737 C CA . SER B 1 63 ? -12.93 -16.125 8.023 1 83.81 63 SER B CA 1
ATOM 3738 C C . SER B 1 63 ? -12.492 -16.703 9.367 1 83.81 63 SER B C 1
ATOM 3740 O O . SER B 1 63 ? -11.75 -17.688 9.414 1 83.81 63 SER B O 1
ATOM 3742 N N . ARG B 1 64 ? -12.977 -16.141 10.391 1 81.81 64 ARG B N 1
ATOM 3743 C CA . ARG B 1 64 ? -12.641 -16.609 11.734 1 81.81 64 ARG B CA 1
ATOM 3744 C C . ARG B 1 64 ? -13.266 -17.984 12 1 81.81 64 ARG B C 1
ATOM 3746 O O . ARG B 1 64 ? -12.594 -18.891 12.516 1 81.81 64 ARG B O 1
ATOM 3753 N N . LEU B 1 65 ? -14.469 -18.078 11.648 1 84.94 65 LEU B N 1
ATOM 3754 C CA . LEU B 1 65 ? -15.18 -19.328 11.859 1 84.94 65 LEU B CA 1
ATOM 3755 C C . LEU B 1 65 ? -14.523 -20.469 11.078 1 84.94 65 LEU B C 1
ATOM 3757 O O . LEU B 1 65 ? -14.43 -21.594 11.57 1 84.94 65 LEU B O 1
ATOM 3761 N N . ASP B 1 66 ? -14.078 -20.172 9.914 1 87.94 66 ASP B N 1
ATOM 3762 C CA . ASP B 1 66 ? -13.484 -21.172 9.031 1 87.94 66 ASP B CA 1
ATOM 3763 C C . ASP B 1 66 ? -12.141 -21.656 9.578 1 87.94 66 ASP B C 1
ATOM 3765 O O . ASP B 1 66 ? -11.688 -22.75 9.25 1 87.94 66 ASP B O 1
ATOM 3769 N N . SER B 1 67 ? -11.555 -20.844 10.391 1 86.94 67 SER B N 1
ATOM 3770 C CA . SER B 1 67 ? -10.234 -21.188 10.906 1 86.94 67 SER B CA 1
ATOM 3771 C C . SER B 1 67 ? -10.336 -21.969 12.219 1 86.94 67 SER B C 1
ATOM 3773 O O . SER B 1 67 ? -9.367 -22.578 12.656 1 86.94 67 SER B O 1
ATOM 3775 N N . LEU B 1 68 ? -11.453 -22.047 12.859 1 88.25 68 LEU B N 1
ATOM 3776 C CA . LEU B 1 68 ? -11.641 -22.578 14.203 1 88.25 68 LEU B CA 1
ATOM 3777 C C . LEU B 1 68 ? -11.344 -24.062 14.258 1 88.25 68 LEU B C 1
ATOM 3779 O O . LEU B 1 68 ? -10.688 -24.547 15.195 1 88.25 68 LEU B O 1
ATOM 3783 N N . PRO B 1 69 ? -11.789 -24.828 13.25 1 91.19 69 PRO B N 1
ATOM 3784 C CA . PRO B 1 69 ? -11.578 -26.266 13.352 1 91.19 69 PRO B CA 1
ATOM 3785 C C . PRO B 1 69 ? -10.102 -26.641 13.406 1 91.19 69 PRO B C 1
ATOM 3787 O O . PRO B 1 69 ? -9.727 -27.594 14.094 1 91.19 69 PRO B O 1
ATOM 3790 N N . SER B 1 70 ? -9.297 -25.953 12.711 1 90.5 70 SER B N 1
ATOM 3791 C CA . SER B 1 70 ? -7.875 -26.281 12.688 1 90.5 70 SER B CA 1
ATOM 3792 C C . SER B 1 70 ? -7.203 -25.953 14.016 1 90.5 70 SER B C 1
ATOM 3794 O O . SER B 1 70 ? -6.141 -26.5 14.328 1 90.5 70 SER B O 1
ATOM 3796 N N . ARG B 1 71 ? -7.816 -25.078 14.812 1 88.88 71 ARG B N 1
ATOM 3797 C CA . ARG B 1 71 ? -7.242 -24.672 16.094 1 88.88 71 ARG B CA 1
ATOM 3798 C C . ARG B 1 71 ? -7.316 -25.812 17.109 1 88.88 71 ARG B C 1
ATOM 3800 O O . ARG B 1 71 ? -6.617 -25.781 18.125 1 88.88 71 ARG B O 1
ATOM 3807 N N . ARG B 1 72 ? -8.094 -26.75 16.844 1 91.44 72 ARG B N 1
ATOM 3808 C CA . ARG B 1 72 ? -8.25 -27.906 17.719 1 91.44 72 ARG B CA 1
ATOM 3809 C C . ARG B 1 72 ? -7.031 -28.812 17.641 1 91.44 72 ARG B C 1
ATOM 3811 O O . ARG B 1 72 ? -6.938 -29.797 18.375 1 91.44 72 ARG B O 1
ATOM 3818 N N . TYR B 1 73 ? -6.172 -28.562 16.766 1 94.56 73 TYR B N 1
ATOM 3819 C CA . TYR B 1 73 ? -4.945 -29.344 16.609 1 94.56 73 TYR B CA 1
ATOM 3820 C C . TYR B 1 73 ? -3.734 -28.562 17.094 1 94.56 73 TYR B C 1
ATOM 3822 O O . TYR B 1 73 ? -3.037 -27.922 16.312 1 94.56 73 TYR B O 1
ATOM 3830 N N . PRO B 1 74 ? -3.432 -28.578 18.312 1 89.56 74 PRO B N 1
ATOM 3831 C CA . PRO B 1 74 ? -2.391 -27.75 18.906 1 89.56 74 PRO B CA 1
ATOM 3832 C C . PRO B 1 74 ? -0.996 -28.062 18.375 1 89.56 74 PRO B C 1
ATOM 3834 O O . PRO B 1 74 ? -0.092 -27.234 18.453 1 89.56 74 PRO B O 1
ATOM 3837 N N . SER B 1 75 ? -0.84 -29.312 17.781 1 90.56 75 SER B N 1
ATOM 3838 C CA . SER B 1 75 ? 0.472 -29.703 17.281 1 90.56 75 SER B CA 1
ATOM 3839 C C . SER B 1 75 ? 0.613 -29.375 15.797 1 90.56 75 SER B C 1
ATOM 3841 O O . SER B 1 75 ? 1.533 -29.875 15.141 1 90.56 75 SER B O 1
ATOM 3843 N N . ARG B 1 76 ? -0.242 -28.688 15.32 1 91.25 76 ARG B N 1
ATOM 3844 C CA . ARG B 1 76 ? -0.201 -28.375 13.898 1 91.25 76 ARG B CA 1
ATOM 3845 C C . ARG B 1 76 ? 1.019 -27.531 13.555 1 91.25 76 ARG B C 1
ATOM 3847 O O . ARG B 1 76 ? 1.481 -26.75 14.383 1 91.25 76 ARG B O 1
ATOM 3854 N N . SER B 1 77 ? 1.517 -27.734 12.367 1 88.38 77 SER B N 1
ATOM 3855 C CA . SER B 1 77 ? 2.637 -26.938 11.875 1 88.38 77 SER B CA 1
ATOM 3856 C C . SER B 1 77 ? 2.186 -25.531 11.492 1 88.38 77 SER B C 1
ATOM 3858 O O . SER B 1 77 ? 1.008 -25.203 11.625 1 88.38 77 SER B O 1
ATOM 3860 N N . ARG B 1 78 ? 3.137 -24.672 11.031 1 85.06 78 ARG B N 1
ATOM 3861 C CA . ARG B 1 78 ? 2.852 -23.312 10.625 1 85.06 78 ARG B CA 1
ATOM 3862 C C . ARG B 1 78 ? 2.406 -23.25 9.164 1 85.06 78 ARG B C 1
ATOM 3864 O O . ARG B 1 78 ? 2.146 -22.172 8.633 1 85.06 78 ARG B O 1
ATOM 3871 N N . THR B 1 79 ? 2.264 -24.422 8.586 1 88.19 79 THR B N 1
ATOM 3872 C CA . THR B 1 79 ? 1.789 -24.484 7.203 1 88.19 79 THR B CA 1
ATOM 3873 C C . THR B 1 79 ? 0.351 -23.984 7.102 1 88.19 79 THR B C 1
ATOM 3875 O O . THR B 1 79 ? -0.509 -24.391 7.887 1 88.19 79 THR B O 1
ATOM 3878 N N . PRO B 1 80 ? 0.126 -23.141 6.094 1 90.94 80 PRO B N 1
ATOM 3879 C CA . PRO B 1 80 ? -1.249 -22.656 5.934 1 90.94 80 PRO B CA 1
ATOM 3880 C C . PRO B 1 80 ? -2.246 -23.797 5.695 1 90.94 80 PRO B C 1
ATOM 3882 O O . PRO B 1 80 ? -1.94 -24.75 4.973 1 90.94 80 PRO B O 1
ATOM 3885 N N . PHE B 1 81 ? -3.334 -23.719 6.363 1 94.62 81 PHE B N 1
ATOM 3886 C CA . PHE B 1 81 ? -4.371 -24.75 6.344 1 94.62 81 PHE B CA 1
ATOM 3887 C C . PHE B 1 81 ? -5.758 -24.109 6.32 1 94.62 81 PHE B C 1
ATOM 3889 O O . PHE B 1 81 ? -6.039 -23.203 7.098 1 94.62 81 PHE B O 1
ATOM 3896 N N . SER B 1 82 ? -6.609 -24.516 5.336 1 96.44 82 SER B N 1
ATOM 3897 C CA . SER B 1 82 ? -7.945 -23.938 5.215 1 96.44 82 SER B CA 1
ATOM 3898 C C . SER B 1 82 ? -9.016 -25.031 5.18 1 96.44 82 SER B C 1
ATOM 3900 O O . SER B 1 82 ? -8.797 -26.109 4.621 1 96.44 82 SER B O 1
ATOM 3902 N N . VAL B 1 83 ? -10.148 -24.734 5.742 1 96.12 83 VAL B N 1
ATOM 3903 C CA . VAL B 1 83 ? -11.234 -25.703 5.82 1 96.12 83 VAL B CA 1
ATOM 3904 C C . VAL B 1 83 ? -12.258 -25.422 4.719 1 96.12 83 VAL B C 1
ATOM 3906 O O . VAL B 1 83 ? -12.797 -26.344 4.113 1 96.12 83 VAL B O 1
ATOM 3909 N N . ALA B 1 84 ? -12.531 -24.141 4.457 1 95.31 84 ALA B N 1
ATOM 3910 C CA . ALA B 1 84 ? -13.453 -23.672 3.43 1 95.31 84 ALA B CA 1
ATOM 3911 C C . ALA B 1 84 ? -14.852 -24.25 3.648 1 95.31 84 ALA B C 1
ATOM 3913 O O . ALA B 1 84 ? -15.492 -24.703 2.701 1 95.31 84 ALA B O 1
ATOM 3914 N N . ARG B 1 85 ? -15.305 -24.234 4.859 1 91.75 85 ARG B N 1
ATOM 3915 C CA . ARG B 1 85 ? -16.641 -24.703 5.215 1 91.75 85 ARG B CA 1
ATOM 3916 C C . ARG B 1 85 ? -17.656 -23.578 5.078 1 91.75 85 ARG B C 1
ATOM 3918 O O . ARG B 1 85 ? -18.828 -23.828 4.777 1 91.75 85 ARG B O 1
ATOM 3925 N N . VAL B 1 86 ? -17.156 -22.453 5.312 1 90.75 86 VAL B N 1
ATOM 3926 C CA . VAL B 1 86 ? -18.031 -21.281 5.277 1 90.75 86 VAL B CA 1
ATOM 3927 C C . VAL B 1 86 ? -17.734 -20.453 4.027 1 90.75 86 VAL B C 1
ATOM 3929 O O . VAL B 1 86 ? -16.578 -20.391 3.576 1 90.75 86 VAL B O 1
ATOM 3932 N N . GLY B 1 87 ? -18.812 -19.922 3.42 1 89.94 87 GLY B N 1
ATOM 3933 C CA . GLY B 1 87 ? -18.672 -19.047 2.262 1 89.94 87 GLY B CA 1
ATOM 3934 C C . GLY B 1 87 ? -19.5 -17.781 2.371 1 89.94 87 GLY B C 1
ATOM 3935 O O . GLY B 1 87 ? -20.359 -17.672 3.246 1 89.94 87 GLY B O 1
ATOM 3936 N N . ALA B 1 88 ? -19.109 -16.859 1.549 1 88.94 88 ALA B N 1
ATOM 3937 C CA . ALA B 1 88 ? -19.875 -15.617 1.512 1 88.94 88 ALA B CA 1
ATOM 3938 C C . ALA B 1 88 ? -21.328 -15.883 1.109 1 88.94 88 ALA B C 1
ATOM 3940 O O . ALA B 1 88 ? -21.594 -16.531 0.1 1 88.94 88 ALA B O 1
ATOM 3941 N N . HIS B 1 89 ? -22.234 -15.289 1.869 1 86.19 89 HIS B N 1
ATOM 3942 C CA . HIS B 1 89 ? -23.656 -15.57 1.685 1 86.19 89 HIS B CA 1
ATOM 3943 C C . HIS B 1 89 ? -24.172 -14.984 0.375 1 86.19 89 HIS B C 1
ATOM 3945 O O . HIS B 1 89 ? -25.172 -15.453 -0.174 1 86.19 89 HIS B O 1
ATOM 3951 N N . ASP B 1 90 ? -23.484 -13.992 -0.108 1 90.31 90 ASP B N 1
ATOM 3952 C CA . ASP B 1 90 ? -24 -13.273 -1.275 1 90.31 90 ASP B CA 1
ATOM 3953 C C . ASP B 1 90 ? -23.203 -13.633 -2.527 1 90.31 90 ASP B C 1
ATOM 3955 O O . ASP B 1 90 ? -23.344 -12.992 -3.57 1 90.31 90 ASP B O 1
ATOM 3959 N N . LEU B 1 91 ? -22.328 -14.602 -2.436 1 91.31 91 LEU B N 1
ATOM 3960 C CA . LEU B 1 91 ? -21.438 -14.938 -3.549 1 91.31 91 LEU B CA 1
ATOM 3961 C C . LEU B 1 91 ? -22.25 -15.312 -4.785 1 91.31 91 LEU B C 1
ATOM 3963 O O . LEU B 1 91 ? -22.016 -14.781 -5.871 1 91.31 91 LEU B O 1
ATOM 3967 N N . LEU B 1 92 ? -23.188 -16.219 -4.629 1 94.5 92 LEU B N 1
ATOM 3968 C CA . LEU B 1 92 ? -23.969 -16.734 -5.754 1 94.5 92 LEU B CA 1
ATOM 3969 C C . LEU B 1 92 ? -24.828 -15.625 -6.367 1 94.5 92 LEU B C 1
ATOM 3971 O O . LEU B 1 92 ? -24.984 -15.562 -7.59 1 94.5 92 LEU B O 1
ATOM 3975 N N . GLN B 1 93 ? -25.312 -14.805 -5.5 1 93.88 93 GLN B N 1
ATOM 3976 C CA . GLN B 1 93 ? -26.094 -13.664 -5.977 1 93.88 93 GLN B CA 1
ATOM 3977 C C . GLN B 1 93 ? -25.234 -12.711 -6.789 1 93.88 93 GLN B C 1
ATOM 3979 O O . GLN B 1 93 ? -25.656 -12.195 -7.82 1 93.88 93 GLN B O 1
ATOM 3984 N N . ARG B 1 94 ? -24.109 -12.523 -6.363 1 94.25 94 ARG B N 1
ATOM 3985 C CA . ARG B 1 94 ? -23.188 -11.633 -7.055 1 94.25 94 ARG B CA 1
ATOM 3986 C C . ARG B 1 94 ? -22.781 -12.195 -8.414 1 94.25 94 ARG B C 1
ATOM 3988 O O . ARG B 1 94 ? -22.703 -11.461 -9.398 1 94.25 94 ARG B O 1
ATOM 3995 N N . ILE B 1 95 ? -22.5 -13.492 -8.453 1 96 95 ILE B N 1
ATOM 3996 C CA . ILE B 1 95 ? -22.141 -14.148 -9.703 1 96 95 ILE B CA 1
ATOM 3997 C C . ILE B 1 95 ? -23.312 -14.055 -10.68 1 96 95 ILE B C 1
ATOM 3999 O O . ILE B 1 95 ? -23.109 -13.734 -11.859 1 96 95 ILE B O 1
ATOM 4003 N N . SER B 1 96 ? -24.469 -14.328 -10.172 1 95.19 96 SER B N 1
ATOM 4004 C CA . SER B 1 96 ? -25.656 -14.25 -11.008 1 95.19 96 SER B CA 1
ATOM 4005 C C . SER B 1 96 ? -25.875 -12.844 -11.547 1 95.19 96 SER B C 1
ATOM 4007 O O . SER B 1 96 ? -26.203 -12.664 -12.727 1 95.19 96 SER B O 1
ATOM 4009 N N . ALA B 1 97 ? -25.688 -11.852 -10.711 1 94.19 97 ALA B N 1
ATOM 4010 C CA . ALA B 1 97 ? -25.875 -10.461 -11.102 1 94.19 97 ALA B CA 1
ATOM 4011 C C . ALA B 1 97 ? -24.859 -10.055 -12.172 1 94.19 97 ALA B C 1
ATOM 4013 O O . ALA B 1 97 ? -25.188 -9.289 -13.078 1 94.19 97 ALA B O 1
ATOM 4014 N N . SER B 1 98 ? -23.688 -10.539 -12.047 1 94.31 98 SER B N 1
ATOM 4015 C CA . SER B 1 98 ? -22.656 -10.25 -13.023 1 94.31 98 SER B CA 1
ATOM 4016 C C . SER B 1 98 ? -22.906 -10.984 -14.336 1 94.31 98 SER B C 1
ATOM 4018 O O . SER B 1 98 ? -22.469 -10.539 -15.398 1 94.31 98 SER B O 1
ATOM 4020 N N . ASN B 1 99 ? -23.484 -12.086 -14.297 1 96.56 99 ASN B N 1
ATOM 4021 C CA . ASN B 1 99 ? -23.906 -12.906 -15.422 1 96.56 99 ASN B CA 1
ATOM 4022 C C . ASN B 1 99 ? -22.719 -13.234 -16.344 1 96.56 99 ASN B C 1
ATOM 4024 O O . ASN B 1 99 ? -22.781 -12.961 -17.547 1 96.56 99 ASN B O 1
ATOM 4028 N N . PRO B 1 100 ? -21.641 -13.797 -15.805 1 98 100 PRO B N 1
ATOM 4029 C CA . PRO B 1 100 ? -20.5 -14.18 -16.656 1 98 100 PRO B CA 1
ATOM 4030 C C . PRO B 1 100 ? -20.781 -15.422 -17.5 1 98 100 PRO B C 1
ATOM 4032 O O . PRO B 1 100 ? -21.672 -16.219 -17.156 1 98 100 PRO B O 1
ATOM 4035 N N . ASP B 1 101 ? -20.047 -15.508 -18.625 1 97.88 101 ASP B N 1
ATOM 4036 C CA . ASP B 1 101 ? -20.109 -16.719 -19.422 1 97.88 101 ASP B CA 1
ATOM 4037 C C . ASP B 1 101 ? -19.297 -17.844 -18.781 1 97.88 101 ASP B C 1
ATOM 4039 O O . ASP B 1 101 ? -19.609 -19.031 -18.953 1 97.88 101 ASP B O 1
ATOM 4043 N N . ILE B 1 102 ? -18.25 -17.516 -18.109 1 97.88 102 ILE B N 1
ATOM 4044 C CA . ILE B 1 102 ? -17.328 -18.422 -17.438 1 97.88 102 ILE B CA 1
ATOM 4045 C C . ILE B 1 102 ? -16.938 -17.859 -16.078 1 97.88 102 ILE B C 1
ATOM 4047 O O . ILE B 1 102 ? -16.719 -16.656 -15.945 1 97.88 102 ILE B O 1
ATOM 4051 N N . VAL B 1 103 ? -16.922 -18.672 -15.055 1 98.5 103 VAL B N 1
ATOM 4052 C CA . VAL B 1 103 ? -16.406 -18.297 -13.742 1 98.5 103 VAL B CA 1
ATOM 4053 C C . VAL B 1 103 ? -15.008 -18.891 -13.547 1 98.5 103 VAL B C 1
ATOM 4055 O O . VAL B 1 103 ? -14.828 -20.109 -13.664 1 98.5 103 VAL B O 1
ATOM 4058 N N . HIS B 1 104 ? -14.047 -18.078 -13.344 1 98.81 104 HIS B N 1
ATOM 4059 C CA . HIS B 1 104 ? -12.664 -18.484 -13.156 1 98.81 104 HIS B CA 1
ATOM 4060 C C . HIS B 1 104 ? -12.227 -18.297 -11.703 1 98.81 104 HIS B C 1
ATOM 4062 O O . HIS B 1 104 ? -11.977 -17.172 -11.266 1 98.81 104 HIS B O 1
ATOM 4068 N N . LEU B 1 105 ? -12.062 -19.391 -11.008 1 98.75 105 LEU B N 1
ATOM 4069 C CA . LEU B 1 105 ? -11.68 -19.406 -9.602 1 98.75 105 LEU B CA 1
ATOM 4070 C C . LEU B 1 105 ? -10.164 -19.312 -9.461 1 98.75 105 LEU B C 1
ATOM 4072 O O . LEU B 1 105 ? -9.414 -19.875 -10.258 1 98.75 105 LEU B O 1
ATOM 4076 N N . HIS B 1 106 ? -9.75 -18.594 -8.453 1 98.69 106 HIS B N 1
ATOM 4077 C CA . HIS B 1 106 ? -8.359 -18.531 -8.008 1 98.69 106 HIS B CA 1
ATOM 4078 C C . HIS B 1 106 ? -8.227 -18.938 -6.547 1 98.69 106 HIS B C 1
ATOM 4080 O O . HIS B 1 106 ? -8.562 -20.078 -6.188 1 98.69 106 HIS B O 1
ATOM 4086 N N . TRP B 1 107 ? -7.645 -18.125 -5.742 1 98.12 107 TRP B N 1
ATOM 4087 C CA . TRP B 1 107 ? -7.578 -18.438 -4.316 1 98.12 107 TRP B CA 1
ATOM 4088 C C . TRP B 1 107 ? -8.875 -18.047 -3.615 1 98.12 107 TRP B C 1
ATOM 4090 O O . TRP B 1 107 ? -9.156 -16.859 -3.424 1 98.12 107 TRP B O 1
ATOM 4100 N N . ILE B 1 108 ? -9.602 -19 -3.119 1 97.25 108 ILE B N 1
ATOM 4101 C CA . ILE B 1 108 ? -10.984 -18.734 -2.744 1 97.25 108 ILE B CA 1
ATOM 4102 C C . ILE B 1 108 ? -11.164 -18.953 -1.242 1 97.25 108 ILE B C 1
ATOM 4104 O O . ILE B 1 108 ? -12.289 -18.969 -0.739 1 97.25 108 ILE B O 1
ATOM 4108 N N . ASN B 1 109 ? -10.062 -19.203 -0.482 1 96.12 109 ASN B N 1
ATOM 4109 C CA . ASN B 1 109 ? -10.141 -19.516 0.942 1 96.12 109 ASN B CA 1
ATOM 4110 C C . ASN B 1 109 ? -10.305 -18.25 1.783 1 96.12 109 ASN B C 1
ATOM 4112 O O . ASN B 1 109 ? -10.766 -17.219 1.283 1 96.12 109 ASN B O 1
ATOM 4116 N N . GLY B 1 110 ? -10.242 -18.359 3.037 1 91.94 110 GLY B N 1
ATOM 4117 C CA . GLY B 1 110 ? -10.414 -17.219 3.932 1 91.94 110 GLY B CA 1
ATOM 4118 C C . GLY B 1 110 ? -11.867 -16.891 4.203 1 91.94 110 GLY B C 1
ATOM 4119 O O . GLY B 1 110 ? -12.211 -15.719 4.398 1 91.94 110 GLY B O 1
ATOM 4120 N N . GLY B 1 111 ? -12.695 -17.859 4.07 1 91.75 111 GLY B N 1
ATOM 4121 C CA . GLY B 1 111 ? -14.102 -17.656 4.379 1 91.75 111 GLY B CA 1
ATOM 4122 C C . GLY B 1 111 ? -14.883 -17.047 3.232 1 91.75 111 GLY B C 1
ATOM 4123 O O . GLY B 1 111 ? -15.977 -16.516 3.436 1 91.75 111 GLY B O 1
ATOM 4124 N N . PHE B 1 112 ? -14.375 -17.172 2.008 1 94.62 112 PHE B N 1
ATOM 4125 C CA . PHE B 1 112 ? -15.016 -16.516 0.876 1 94.62 112 PHE B CA 1
ATOM 4126 C C . PHE B 1 112 ? -15.906 -17.484 0.111 1 94.62 112 PHE B C 1
ATOM 4128 O O . PHE B 1 112 ? -17.094 -17.234 -0.052 1 94.62 112 PHE B O 1
ATOM 4135 N N . VAL B 1 113 ? -15.344 -18.609 -0.328 1 95.81 113 VAL B N 1
ATOM 4136 C CA . VAL B 1 113 ? -16.125 -19.594 -1.051 1 95.81 113 VAL B CA 1
ATOM 4137 C C . VAL B 1 113 ? -16.125 -20.922 -0.282 1 95.81 113 VAL B C 1
ATOM 4139 O O . VAL B 1 113 ? -15.062 -21.5 -0.038 1 95.81 113 VAL B O 1
ATOM 4142 N N . GLY B 1 114 ? -17.25 -21.312 0.116 1 96.12 114 GLY B N 1
ATOM 4143 C CA . GLY B 1 114 ? -17.375 -22.672 0.615 1 96.12 114 GLY B CA 1
ATOM 4144 C C . GLY B 1 114 ? -17.469 -23.703 -0.49 1 96.12 114 GLY B C 1
ATOM 4145 O O . GLY B 1 114 ? -18.094 -23.453 -1.524 1 96.12 114 GLY B O 1
ATOM 4146 N N . VAL B 1 115 ? -16.844 -24.875 -0.249 1 97.19 115 VAL B N 1
ATOM 4147 C CA . VAL B 1 115 ? -16.781 -25.906 -1.288 1 97.19 115 VAL B CA 1
ATOM 4148 C C . VAL B 1 115 ? -18.203 -26.312 -1.691 1 97.19 115 VAL B C 1
ATOM 4150 O O . VAL B 1 115 ? -18.438 -26.703 -2.834 1 97.19 115 VAL B O 1
ATOM 4153 N N . HIS B 1 116 ? -19.172 -26.172 -0.798 1 96.5 116 HIS B N 1
ATOM 4154 C CA . HIS B 1 116 ? -20.547 -26.547 -1.067 1 96.5 116 HIS B CA 1
ATOM 4155 C C . HIS B 1 116 ? -21.188 -25.609 -2.078 1 96.5 116 HIS B C 1
ATOM 4157 O O . HIS B 1 116 ? -22.234 -25.906 -2.648 1 96.5 116 HIS B O 1
ATOM 4163 N N . GLN B 1 117 ? -20.609 -24.469 -2.268 1 97.38 117 GLN B N 1
ATOM 4164 C CA . GLN B 1 117 ? -21.188 -23.469 -3.166 1 97.38 117 GLN B CA 1
ATOM 4165 C C . GLN B 1 117 ? -20.781 -23.734 -4.613 1 97.38 117 GLN B C 1
ATOM 4167 O O . GLN B 1 117 ? -21.406 -23.219 -5.543 1 97.38 117 GLN B O 1
ATOM 4172 N N . LEU B 1 118 ? -19.75 -24.5 -4.879 1 97.94 118 LEU B N 1
ATOM 4173 C CA . LEU B 1 118 ? -19.156 -24.672 -6.195 1 97.94 118 LEU B CA 1
ATOM 4174 C C . LEU B 1 118 ? -20.141 -25.312 -7.164 1 97.94 118 LEU B C 1
ATOM 4176 O O . LEU B 1 118 ? -20.344 -24.812 -8.273 1 97.94 118 LEU B O 1
ATOM 4180 N N . PRO B 1 119 ? -20.875 -26.344 -6.723 1 97.5 119 PRO B N 1
ATOM 4181 C CA . PRO B 1 119 ? -21.828 -26.953 -7.656 1 97.5 119 PRO B CA 1
ATOM 4182 C C . PRO B 1 119 ? -23.031 -26.047 -7.949 1 97.5 119 PRO B C 1
ATOM 4184 O O . PRO B 1 119 ? -23.781 -26.312 -8.891 1 97.5 119 PRO B O 1
ATOM 4187 N N . LEU B 1 120 ? -23.172 -25.031 -7.113 1 96.88 120 LEU B N 1
ATOM 4188 C CA . LEU B 1 120 ? -24.328 -24.156 -7.27 1 96.88 120 LEU B CA 1
ATOM 4189 C C . LEU B 1 120 ? -24.031 -23.047 -8.281 1 96.88 120 LEU B C 1
ATOM 4191 O O . LEU B 1 120 ? -24.953 -22.328 -8.703 1 96.88 120 LEU B O 1
ATOM 4195 N N . ILE B 1 121 ? -22.781 -22.922 -8.688 1 97.06 121 ILE B N 1
ATOM 4196 C CA . ILE B 1 121 ? -22.422 -21.984 -9.742 1 97.06 121 ILE B CA 1
ATOM 4197 C C . ILE B 1 121 ? -22.828 -22.562 -11.102 1 97.06 121 ILE B C 1
ATOM 4199 O O . ILE B 1 121 ? -22.281 -23.562 -11.547 1 97.06 121 ILE B O 1
ATOM 4203 N N . ASN B 1 122 ? -23.781 -21.953 -11.742 1 92.94 122 ASN B N 1
ATOM 4204 C CA . ASN B 1 122 ? -24.359 -22.469 -12.977 1 92.94 122 ASN B CA 1
ATOM 4205 C C . ASN B 1 122 ? -23.625 -21.938 -14.203 1 92.94 122 ASN B C 1
ATOM 4207 O O . ASN B 1 122 ? -24.234 -21.406 -15.125 1 92.94 122 ASN B O 1
ATOM 4211 N N . ARG B 1 123 ? -22.375 -21.938 -14.18 1 96.69 123 ARG B N 1
ATOM 4212 C CA . ARG B 1 123 ? -21.469 -21.562 -15.266 1 96.69 123 ARG B CA 1
ATOM 4213 C C . ARG B 1 123 ? -20.297 -22.516 -15.344 1 96.69 123 ARG B C 1
ATOM 4215 O O . ARG B 1 123 ? -19.906 -23.125 -14.336 1 96.69 123 ARG B O 1
ATOM 4222 N N . PRO B 1 124 ? -19.734 -22.734 -16.594 1 97.44 124 PRO B N 1
ATOM 4223 C CA . PRO B 1 124 ? -18.453 -23.469 -16.625 1 97.44 124 PRO B CA 1
ATOM 4224 C C . PRO B 1 124 ? -17.422 -22.875 -15.672 1 97.44 124 PRO B C 1
ATOM 4226 O O . PRO B 1 124 ? -17.312 -21.656 -15.547 1 97.44 124 PRO B O 1
ATOM 4229 N N . LEU B 1 125 ? -16.719 -23.766 -14.969 1 98.19 125 LEU B N 1
ATOM 4230 C CA . LEU B 1 125 ? -15.727 -23.344 -13.984 1 98.19 125 LEU B CA 1
ATOM 4231 C C . LEU B 1 125 ? -14.312 -23.609 -14.484 1 98.19 125 LEU B C 1
ATOM 4233 O O . LEU B 1 125 ? -14.047 -24.672 -15.047 1 98.19 125 LEU B O 1
ATOM 4237 N N . VAL B 1 126 ? -13.547 -22.656 -14.43 1 98.69 126 VAL B N 1
ATOM 4238 C CA . VAL B 1 126 ? -12.094 -22.781 -14.539 1 98.69 126 VAL B CA 1
ATOM 4239 C C . VAL B 1 126 ? -11.445 -22.469 -13.195 1 98.69 126 VAL B C 1
ATOM 4241 O O . VAL B 1 126 ? -11.875 -21.562 -12.484 1 98.69 126 VAL B O 1
ATOM 4244 N N . TRP B 1 127 ? -10.453 -23.219 -12.781 1 98.88 127 TRP B N 1
ATOM 4245 C CA . TRP B 1 127 ? -9.82 -23.016 -11.484 1 98.88 127 TRP B CA 1
ATOM 4246 C C . TRP B 1 127 ? -8.305 -22.984 -11.617 1 98.88 127 TRP B C 1
ATOM 4248 O O . TRP B 1 127 ? -7.668 -24.047 -11.742 1 98.88 127 TRP B O 1
ATOM 4258 N N . SER B 1 128 ? -7.746 -21.781 -11.547 1 98.81 128 SER B N 1
ATOM 4259 C CA . SER B 1 128 ? -6.293 -21.656 -11.477 1 98.81 128 SER B CA 1
ATOM 4260 C C . SER B 1 128 ? -5.781 -21.891 -10.062 1 98.81 128 SER B C 1
ATOM 4262 O O . SER B 1 128 ? -6.148 -21.172 -9.133 1 98.81 128 SER B O 1
ATOM 4264 N N . LEU B 1 129 ? -4.902 -22.844 -9.938 1 98.69 129 LEU B N 1
ATOM 4265 C CA . LEU B 1 129 ? -4.41 -23.25 -8.625 1 98.69 129 LEU B CA 1
ATOM 4266 C C . LEU B 1 129 ? -3.174 -22.438 -8.234 1 98.69 129 LEU B C 1
ATOM 4268 O O . LEU B 1 129 ? -2.162 -22.469 -8.938 1 98.69 129 LEU B O 1
ATOM 4272 N N . HIS B 1 130 ? -3.254 -21.766 -7.113 1 98.12 130 HIS B N 1
ATOM 4273 C CA . HIS B 1 130 ? -2.125 -20.969 -6.633 1 98.12 130 HIS B CA 1
ATOM 4274 C C . HIS B 1 130 ? -1.302 -21.75 -5.613 1 98.12 130 HIS B C 1
ATOM 4276 O O . HIS B 1 130 ? -0.183 -21.359 -5.277 1 98.12 130 HIS B O 1
ATOM 4282 N N . ASP B 1 131 ? -1.838 -22.781 -5.156 1 96.94 131 ASP B N 1
ATOM 4283 C CA . ASP B 1 131 ? -1.215 -23.734 -4.242 1 96.94 131 ASP B CA 1
ATOM 4284 C C . ASP B 1 131 ? -1.904 -25.094 -4.312 1 96.94 131 ASP B C 1
ATOM 4286 O O . ASP B 1 131 ? -2.668 -25.359 -5.242 1 96.94 131 ASP B O 1
ATOM 4290 N N . MET B 1 132 ? -1.655 -25.953 -3.338 1 97.62 132 MET B N 1
ATOM 4291 C CA . MET B 1 132 ? -2.109 -27.344 -3.436 1 97.62 132 MET B CA 1
ATOM 4292 C C . MET B 1 132 ? -3.457 -27.516 -2.748 1 97.62 132 MET B C 1
ATOM 4294 O O . MET B 1 132 ? -4.02 -28.625 -2.752 1 97.62 132 MET B O 1
ATOM 4298 N N . TRP B 1 133 ? -4.043 -26.547 -2.215 1 98.12 133 TRP B N 1
ATOM 4299 C CA . TRP B 1 133 ? -5.18 -26.641 -1.306 1 98.12 133 TRP B CA 1
ATOM 4300 C C . TRP B 1 133 ? -6.348 -27.359 -1.978 1 98.12 133 TRP B C 1
ATOM 4302 O O . TRP B 1 133 ? -7.004 -28.203 -1.365 1 98.12 133 TRP B O 1
ATOM 4312 N N . ALA B 1 134 ? -6.578 -27.031 -3.232 1 98.56 134 ALA B N 1
ATOM 4313 C CA . ALA B 1 134 ? -7.781 -27.484 -3.93 1 98.56 134 ALA B CA 1
ATOM 4314 C C . ALA B 1 134 ? -7.848 -29.016 -3.961 1 98.56 134 ALA B C 1
ATOM 4316 O O . ALA B 1 134 ? -8.938 -29.594 -3.982 1 98.56 134 ALA B O 1
ATOM 4317 N N . PHE B 1 135 ? -6.711 -29.641 -3.926 1 98.44 135 PHE B N 1
ATOM 4318 C CA . PHE B 1 135 ? -6.77 -31.078 -4.09 1 98.44 135 PHE B CA 1
ATOM 4319 C C . PHE B 1 135 ? -6.188 -31.797 -2.871 1 98.44 135 PHE B C 1
ATOM 4321 O O . PHE B 1 135 ? -5.871 -32.969 -2.93 1 98.44 135 PHE B O 1
ATOM 4328 N N . THR B 1 136 ? -5.988 -31.094 -1.784 1 97.94 136 THR B N 1
ATOM 4329 C CA . THR B 1 136 ? -5.539 -31.688 -0.528 1 97.94 136 THR B CA 1
ATOM 4330 C C . THR B 1 136 ? -6.652 -31.656 0.516 1 97.94 136 THR B C 1
ATOM 4332 O O . THR B 1 136 ? -7.734 -31.109 0.259 1 97.94 136 THR B O 1
ATOM 4335 N N . GLY B 1 137 ? -6.305 -32.219 1.699 1 97.44 137 GLY B N 1
ATOM 4336 C CA . GLY B 1 137 ? -7.254 -32.188 2.803 1 97.44 137 GLY B CA 1
ATOM 4337 C C . GLY B 1 137 ? -7.258 -30.891 3.566 1 97.44 137 GLY B C 1
ATOM 4338 O O . GLY B 1 137 ? -7.906 -30.766 4.605 1 97.44 137 GLY B O 1
ATOM 4339 N N . GLY B 1 138 ? -6.555 -29.938 3.086 1 97.38 138 GLY B N 1
ATOM 4340 C CA . GLY B 1 138 ? -6.629 -28.641 3.738 1 97.38 138 GLY B CA 1
ATOM 4341 C C . GLY B 1 138 ? -5.316 -27.875 3.715 1 97.38 138 GLY B C 1
ATOM 4342 O O . GLY B 1 138 ? -5.285 -26.672 3.951 1 97.38 138 GLY B O 1
ATOM 4343 N N . CYS B 1 139 ? -4.215 -28.609 3.475 1 96.5 139 CYS B N 1
ATOM 4344 C CA . CYS B 1 139 ? -2.908 -27.953 3.471 1 96.5 139 CYS B CA 1
ATOM 4345 C C . CYS B 1 139 ? -2.66 -27.234 2.15 1 96.5 139 CYS B C 1
ATOM 4347 O O . CYS B 1 139 ? -3.049 -27.734 1.089 1 96.5 139 CYS B O 1
ATOM 4349 N N . HIS B 1 140 ? -2.078 -26.062 2.16 1 95.94 140 HIS B N 1
ATOM 4350 C CA . HIS B 1 140 ? -1.773 -25.281 0.961 1 95.94 140 HIS B CA 1
ATOM 4351 C C . HIS B 1 140 ? -0.469 -25.75 0.322 1 95.94 140 HIS B C 1
ATOM 4353 O O . HIS B 1 140 ? -0.217 -25.469 -0.854 1 95.94 140 HIS B O 1
ATOM 4359 N N .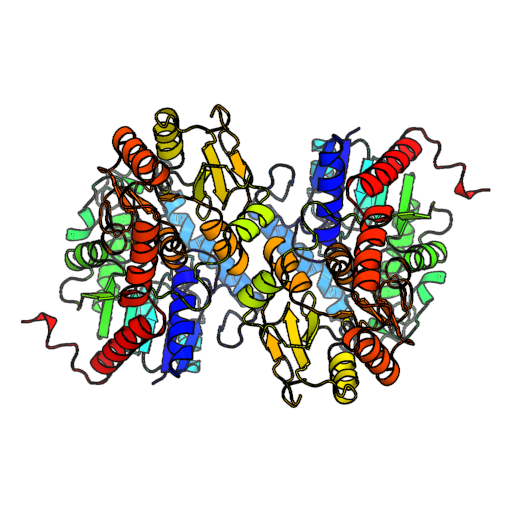 TYR B 1 141 ? 0.34 -26.312 1.107 1 93.44 141 TYR B N 1
ATOM 4360 C CA . TYR B 1 141 ? 1.578 -26.969 0.694 1 93.44 141 TYR B CA 1
ATOM 4361 C C . TYR B 1 141 ? 1.834 -28.219 1.52 1 93.44 141 TYR B C 1
ATOM 4363 O O . TYR B 1 141 ? 1.596 -28.234 2.729 1 93.44 141 TYR B O 1
ATOM 4371 N N . ASN B 1 142 ? 2.281 -29.203 0.858 1 90.06 142 ASN B N 1
ATOM 4372 C CA . ASN B 1 142 ? 2.447 -30.469 1.569 1 90.06 142 ASN B CA 1
ATOM 4373 C C . ASN B 1 142 ? 3.717 -30.469 2.414 1 90.06 142 ASN B C 1
ATOM 4375 O O . ASN B 1 142 ? 4.688 -29.797 2.084 1 90.06 142 ASN B O 1
ATOM 4379 N N . ASN B 1 143 ? 3.498 -30.938 3.674 1 76.31 143 ASN B N 1
ATOM 4380 C CA . ASN B 1 143 ? 4.621 -31.094 4.594 1 76.31 143 ASN B CA 1
ATOM 4381 C C . ASN B 1 143 ? 5.445 -32.344 4.254 1 76.31 143 ASN B C 1
ATOM 4383 O O . ASN B 1 143 ? 4.895 -33.438 4.082 1 76.31 143 ASN B O 1
ATOM 4387 N N . GLU B 1 144 ? 6.832 -32.188 4.105 1 68.25 144 GLU B N 1
ATOM 4388 C CA . GLU B 1 144 ? 7.809 -33.25 4.125 1 68.25 144 GLU B CA 1
ATOM 4389 C C . GLU B 1 144 ? 7.426 -34.375 3.143 1 68.25 144 GLU B C 1
ATOM 4391 O O . GLU B 1 144 ? 7.41 -35.562 3.502 1 68.25 144 GLU B O 1
ATOM 4396 N N . GLY B 1 145 ? 6.82 -34.125 1.916 1 83.12 145 GLY B N 1
ATOM 4397 C CA . GLY B 1 145 ? 6.707 -35.156 0.897 1 83.12 145 GLY B CA 1
ATOM 4398 C C . GLY B 1 145 ? 5.387 -35.906 0.949 1 83.12 145 GLY B C 1
ATOM 4399 O O . GLY B 1 145 ? 5.188 -36.875 0.223 1 83.12 145 GLY B O 1
ATOM 4400 N N . CYS B 1 146 ? 4.414 -35.469 1.807 1 94.25 146 CYS B N 1
ATOM 4401 C CA . CYS B 1 146 ? 3.109 -36.125 1.896 1 94.25 146 CYS B CA 1
ATOM 4402 C C . CYS B 1 146 ? 2.434 -36.156 0.531 1 94.25 146 CYS B C 1
ATOM 4404 O O . CYS B 1 146 ? 2.352 -35.156 -0.167 1 94.25 146 CYS B O 1
ATOM 4406 N N . ARG B 1 147 ? 1.972 -37.312 0.179 1 96.81 147 ARG B N 1
ATOM 4407 C CA . ARG B 1 147 ? 1.293 -37.5 -1.102 1 96.81 147 ARG B CA 1
ATOM 4408 C C . ARG B 1 147 ? -0.083 -38.125 -0.911 1 96.81 147 ARG B C 1
ATOM 4410 O O . ARG B 1 147 ? -0.619 -38.75 -1.829 1 96.81 147 ARG B O 1
ATOM 4417 N N . ALA B 1 148 ? -0.638 -37.969 0.273 1 96.69 148 ALA B N 1
ATOM 4418 C CA . ALA B 1 148 ? -1.91 -38.594 0.614 1 96.69 148 ALA B CA 1
ATOM 4419 C C . ALA B 1 148 ? -3.021 -38.156 -0.325 1 96.69 148 ALA B C 1
ATOM 4421 O O . ALA B 1 148 ? -3.984 -38.875 -0.565 1 96.69 148 ALA B O 1
ATOM 4422 N N . PHE B 1 149 ? -2.875 -37 -0.936 1 97.5 149 PHE B N 1
ATOM 4423 C CA . PHE B 1 149 ? -3.896 -36.406 -1.799 1 97.5 149 PHE B CA 1
ATOM 4424 C C . PHE B 1 149 ? -4.117 -37.281 -3.035 1 97.5 149 PHE B C 1
ATOM 4426 O O . PHE B 1 149 ? -5.113 -37.125 -3.74 1 97.5 149 PHE B O 1
ATOM 4433 N N . GLU B 1 150 ? -3.146 -38.156 -3.387 1 97.88 150 GLU B N 1
ATOM 4434 C CA . GLU B 1 150 ? -3.271 -39.031 -4.547 1 97.88 150 GLU B CA 1
ATOM 4435 C C . GLU B 1 150 ? -4.387 -40.031 -4.348 1 97.88 150 GLU B C 1
ATOM 4437 O O . GLU B 1 150 ? -4.902 -40.594 -5.316 1 97.88 150 GLU B O 1
ATOM 4442 N N . GLN B 1 151 ? -4.703 -40.25 -3.086 1 96.5 151 GLN B N 1
ATOM 4443 C CA . GLN B 1 151 ? -5.766 -41.188 -2.756 1 96.5 151 GLN B CA 1
ATOM 4444 C C . GLN B 1 151 ? -6.824 -40.531 -1.873 1 96.5 151 GLN B C 1
ATOM 4446 O O . GLN B 1 151 ? -7.891 -40.156 -2.357 1 96.5 151 GLN B O 1
ATOM 4451 N N . SER B 1 152 ? -6.488 -40.375 -0.568 1 96.25 152 SER B N 1
ATOM 4452 C CA . SER B 1 152 ? -7.344 -39.688 0.384 1 96.25 152 SER B CA 1
ATOM 4453 C C . SER B 1 152 ? -6.539 -39.188 1.578 1 96.25 152 SER B C 1
ATOM 4455 O O . SER B 1 152 ? -5.66 -39.875 2.084 1 96.25 152 SER B O 1
ATOM 4457 N N . CYS B 1 153 ? -6.707 -37.969 1.922 1 97.12 153 CYS B N 1
ATOM 4458 C CA . CYS B 1 153 ? -5.965 -37.375 3.029 1 97.12 153 CYS B CA 1
ATOM 4459 C C . CYS B 1 153 ? -6.383 -38 4.359 1 97.12 153 CYS B C 1
ATOM 4461 O O . CYS B 1 153 ? -7.418 -38.656 4.441 1 97.12 153 CYS B O 1
ATOM 4463 N N . GLY B 1 154 ? -5.617 -37.812 5.277 1 96.38 154 GLY B N 1
ATOM 4464 C CA . GLY B 1 154 ? -5.699 -38.344 6.625 1 96.38 154 GLY B CA 1
ATOM 4465 C C . GLY B 1 154 ? -4.348 -38.469 7.301 1 96.38 154 GLY B C 1
ATOM 4466 O O . GLY B 1 154 ? -3.309 -38.312 6.66 1 96.38 154 GLY B O 1
ATOM 4467 N N . ARG B 1 155 ? -4.418 -38.688 8.648 1 95.56 155 ARG B N 1
ATOM 4468 C CA . ARG B 1 155 ? -3.16 -38.688 9.391 1 95.56 155 ARG B CA 1
ATOM 4469 C C . ARG B 1 155 ? -2.248 -37.562 8.93 1 95.56 155 ARG B C 1
ATOM 4471 O O . ARG B 1 155 ? -1.096 -37.812 8.562 1 95.56 155 ARG B O 1
ATOM 4478 N N . CYS B 1 156 ? -2.799 -36.438 8.914 1 96.25 156 CYS B N 1
ATOM 4479 C CA . CYS B 1 156 ? -2.203 -35.25 8.273 1 96.25 156 CYS B CA 1
ATOM 4480 C C . CYS B 1 156 ? -0.977 -34.781 9.047 1 96.25 156 CYS B C 1
ATOM 4482 O O . CYS B 1 156 ? -1.09 -34.344 10.195 1 96.25 156 CYS B O 1
ATOM 4484 N N . PRO B 1 157 ? 0.149 -34.812 8.438 1 95.31 157 PRO B N 1
ATOM 4485 C CA . PRO B 1 157 ? 1.346 -34.312 9.117 1 95.31 157 PRO B CA 1
ATOM 4486 C C . PRO B 1 157 ? 1.246 -32.844 9.469 1 95.31 157 PRO B C 1
ATOM 4488 O O . PRO B 1 157 ? 1.812 -32.406 10.477 1 95.31 157 PRO B O 1
ATOM 4491 N N . VAL B 1 158 ? 0.551 -32.031 8.703 1 94.5 158 VAL B N 1
ATOM 4492 C CA . VAL B 1 158 ? 0.396 -30.609 8.961 1 94.5 158 VAL B CA 1
ATOM 4493 C C . VAL B 1 158 ? -0.405 -30.391 10.242 1 94.5 158 VAL B C 1
ATOM 4495 O O . VAL B 1 158 ? -0.104 -29.5 11.031 1 94.5 158 VAL B O 1
ATOM 4498 N N . LEU B 1 159 ? -1.371 -31.266 10.453 1 95.5 159 LEU B N 1
ATOM 4499 C CA . LEU B 1 159 ? -2.201 -31.172 11.648 1 95.5 159 LEU B CA 1
ATOM 4500 C C . LEU B 1 159 ? -1.538 -31.875 12.828 1 95.5 159 LEU B C 1
ATOM 4502 O O . LEU B 1 159 ? -2.002 -31.766 13.961 1 95.5 159 LEU B O 1
ATOM 4506 N N . GLY B 1 160 ? -0.43 -32.562 12.57 1 94.94 160 GLY B N 1
ATOM 4507 C CA . GLY B 1 160 ? 0.171 -33.406 13.609 1 94.94 160 GLY B CA 1
ATOM 4508 C C . GLY B 1 160 ? -0.733 -34.531 14.07 1 94.94 160 GLY B C 1
ATOM 4509 O O . GLY B 1 160 ? -0.764 -34.844 15.25 1 94.94 160 GLY B O 1
ATOM 4510 N N . SER B 1 161 ? -1.507 -35.031 13.156 1 95.38 161 SER B N 1
ATOM 4511 C CA . SER B 1 161 ? -2.504 -36.062 13.492 1 95.38 161 SER B CA 1
ATOM 4512 C C . SER B 1 161 ? -2.037 -37.438 13.086 1 95.38 161 SER B C 1
ATOM 4514 O O . SER B 1 161 ? -1.404 -37.594 12.039 1 95.38 161 SER B O 1
ATOM 4516 N N . THR B 1 162 ? -2.352 -38.406 13.898 1 94 162 THR B N 1
ATOM 4517 C CA . THR B 1 162 ? -2.059 -39.812 13.578 1 94 162 THR B CA 1
ATOM 4518 C C . THR B 1 162 ? -3.344 -40.594 13.328 1 94 162 THR B C 1
ATOM 4520 O O . THR B 1 162 ? -3.311 -41.812 13.148 1 94 162 THR B O 1
ATOM 4523 N N . THR B 1 163 ? -4.414 -39.875 13.32 1 94.62 163 THR B N 1
ATOM 4524 C CA . THR B 1 163 ? -5.711 -40.5 13.117 1 94.62 163 THR B CA 1
ATOM 4525 C C . THR B 1 163 ? -6.145 -40.406 11.656 1 94.62 163 THR B C 1
ATOM 4527 O O . THR B 1 163 ? -6.008 -39.344 11.047 1 94.62 163 THR B O 1
ATOM 4530 N N . GLU B 1 164 ? -6.621 -41.5 11.141 1 95.06 164 GLU B N 1
ATOM 4531 C CA . GLU B 1 164 ? -7.062 -41.562 9.75 1 95.06 164 GLU B CA 1
ATOM 4532 C C . GLU B 1 164 ? -8.219 -40.594 9.508 1 95.06 164 GLU B C 1
ATOM 4534 O O . GLU B 1 164 ? -8.297 -39.938 8.461 1 95.06 164 GLU B O 1
ATOM 4539 N N . ARG B 1 165 ? -9.18 -40.531 10.469 1 96.06 165 ARG B N 1
ATOM 4540 C CA . ARG B 1 165 ? -10.367 -39.688 10.305 1 96.06 165 ARG B CA 1
ATOM 4541 C C . ARG B 1 165 ? -10.188 -38.344 10.984 1 96.06 165 ARG B C 1
ATOM 4543 O O . ARG B 1 165 ? -11.039 -37.906 11.766 1 96.06 165 ARG B O 1
ATOM 4550 N N . ASP B 1 166 ? -9.117 -37.719 10.672 1 97.31 166 ASP B N 1
ATOM 4551 C CA . ASP B 1 166 ? -8.867 -36.406 11.211 1 97.31 166 ASP B CA 1
ATOM 4552 C C . ASP B 1 166 ? -9.523 -35.312 10.344 1 97.31 166 ASP B C 1
ATOM 4554 O O . ASP B 1 166 ? -10.336 -35.625 9.477 1 97.31 166 ASP B O 1
ATOM 4558 N N . LEU B 1 167 ? -9.289 -34.094 10.648 1 97.62 167 LEU B N 1
ATOM 4559 C CA . LEU B 1 167 ? -9.898 -32.969 9.953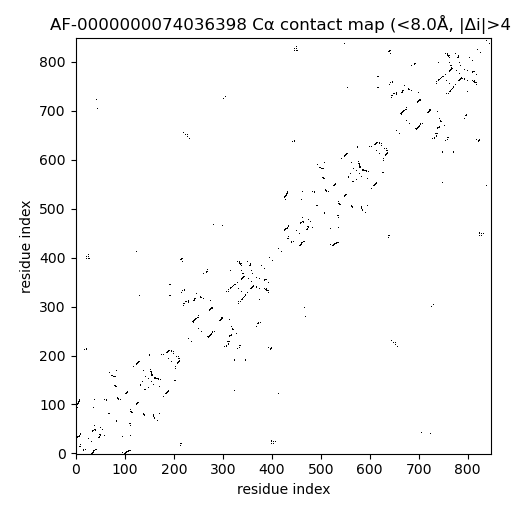 1 97.62 167 LEU B CA 1
ATOM 4560 C C . LEU B 1 167 ? -9.562 -33 8.461 1 97.62 167 LEU B C 1
ATOM 4562 O O . LEU B 1 167 ? -10.406 -32.688 7.621 1 97.62 167 LEU B O 1
ATOM 4566 N N . SER B 1 168 ? -8.312 -33.375 8.094 1 97.88 168 SER B N 1
ATOM 4567 C CA . SER B 1 168 ? -7.914 -33.438 6.691 1 97.88 168 SER B CA 1
ATOM 4568 C C . SER B 1 168 ? -8.766 -34.438 5.914 1 97.88 168 SER B C 1
ATOM 4570 O O . SER B 1 168 ? -9.164 -34.156 4.781 1 97.88 168 SER B O 1
ATOM 4572 N N . ARG B 1 169 ? -9.039 -35.531 6.48 1 98.44 169 ARG B N 1
ATOM 4573 C CA . ARG B 1 169 ? -9.906 -36.5 5.852 1 98.44 169 ARG B CA 1
ATOM 4574 C C . ARG B 1 169 ? -11.312 -35.969 5.652 1 98.44 169 ARG B C 1
ATOM 4576 O O . ARG B 1 169 ? -11.906 -36.125 4.582 1 98.44 169 ARG B O 1
ATOM 4583 N N . ARG B 1 170 ? -11.836 -35.344 6.66 1 97.81 170 ARG B N 1
ATOM 4584 C CA . ARG B 1 170 ? -13.188 -34.812 6.594 1 97.81 170 ARG B CA 1
ATOM 4585 C C . ARG B 1 170 ? -13.297 -33.75 5.488 1 97.81 170 ARG B C 1
ATOM 4587 O O . ARG B 1 170 ? -14.281 -33.75 4.742 1 97.81 170 ARG B O 1
ATOM 4594 N N . ILE B 1 171 ? -12.328 -32.906 5.426 1 98.25 171 ILE B N 1
ATOM 4595 C CA . ILE B 1 171 ? -12.328 -31.875 4.406 1 98.25 171 ILE B CA 1
ATOM 4596 C C . ILE B 1 171 ? -12.195 -32.531 3.021 1 98.25 171 ILE B C 1
ATOM 4598 O O . ILE B 1 171 ? -12.906 -32.125 2.09 1 98.25 171 ILE B O 1
ATOM 4602 N N . TRP B 1 172 ? -11.289 -33.469 2.92 1 98.38 172 TRP B N 1
ATOM 4603 C CA . TRP B 1 172 ? -11.07 -34.156 1.661 1 98.38 172 TRP B CA 1
ATOM 4604 C C . TRP B 1 172 ? -12.352 -34.844 1.177 1 98.38 172 TRP B C 1
ATOM 4606 O O . TRP B 1 172 ? -12.727 -34.688 0.011 1 98.38 172 TRP B O 1
ATOM 4616 N N . ASP B 1 173 ? -13.055 -35.469 2.062 1 98.44 173 ASP B N 1
ATOM 4617 C CA . ASP B 1 173 ? -14.312 -36.125 1.736 1 98.44 173 ASP B CA 1
ATOM 4618 C C . ASP B 1 173 ? -15.367 -35.125 1.291 1 98.44 173 ASP B C 1
ATOM 4620 O O . ASP B 1 173 ? -16.141 -35.406 0.374 1 98.44 173 ASP B O 1
ATOM 4624 N N . ARG B 1 174 ? -15.391 -34.125 2 1 97.94 174 ARG B N 1
ATOM 4625 C CA . ARG B 1 174 ? -16.344 -33.062 1.654 1 97.94 174 ARG B CA 1
ATOM 4626 C C . ARG B 1 174 ? -16.062 -32.531 0.254 1 97.94 174 ARG B C 1
ATOM 4628 O O . ARG B 1 174 ? -17 -32.344 -0.539 1 97.94 174 ARG B O 1
ATOM 4635 N N . LYS B 1 175 ? -14.797 -32.25 -0.042 1 98.5 175 LYS B N 1
ATOM 4636 C CA . LYS B 1 175 ? -14.43 -31.797 -1.38 1 98.5 175 LYS B CA 1
ATOM 4637 C C . LYS B 1 175 ? -14.844 -32.812 -2.438 1 98.5 175 LYS B C 1
ATOM 4639 O O . LYS B 1 175 ? -15.422 -32.438 -3.465 1 98.5 175 LYS B O 1
ATOM 4644 N N . ARG B 1 176 ? -14.523 -34.031 -2.164 1 98.12 176 ARG B N 1
ATOM 4645 C CA . ARG B 1 176 ? -14.891 -35.094 -3.105 1 98.12 176 ARG B CA 1
ATOM 4646 C C . ARG B 1 176 ? -16.391 -35.062 -3.4 1 98.12 176 ARG B C 1
ATOM 4648 O O . ARG B 1 176 ? -16.797 -35.094 -4.562 1 98.12 176 ARG B O 1
ATOM 4655 N N . ARG B 1 177 ? -17.188 -34.969 -2.361 1 97.81 177 ARG B N 1
ATOM 4656 C CA . ARG B 1 177 ? -18.641 -34.969 -2.477 1 97.81 177 ARG B CA 1
ATOM 4657 C C . ARG B 1 177 ? -19.109 -33.812 -3.354 1 97.81 177 ARG B C 1
ATOM 4659 O O . ARG B 1 177 ? -19.969 -34 -4.227 1 97.81 177 ARG B O 1
ATOM 4666 N N . PHE B 1 178 ? -18.594 -32.688 -3.148 1 97.88 178 PHE B N 1
ATOM 4667 C CA . PHE B 1 178 ? -19.109 -31.516 -3.832 1 97.88 178 PHE B CA 1
ATOM 4668 C C . PHE B 1 178 ? -18.469 -31.359 -5.207 1 97.88 178 PHE B C 1
ATOM 4670 O O . PHE B 1 178 ? -19.125 -30.922 -6.152 1 97.88 178 PHE B O 1
ATOM 4677 N N . PHE B 1 179 ? -17.172 -31.719 -5.355 1 97.88 179 PHE B N 1
ATOM 4678 C CA . PHE B 1 179 ? -16.516 -31.656 -6.66 1 97.88 179 PHE B CA 1
ATOM 4679 C C . PHE B 1 179 ? -17.219 -32.562 -7.652 1 97.88 179 PHE B C 1
ATOM 4681 O O . PHE B 1 179 ? -17.344 -32.25 -8.836 1 97.88 179 PHE B O 1
ATOM 4688 N N . ASP B 1 180 ? -17.656 -33.656 -7.188 1 96.25 180 ASP B N 1
ATOM 4689 C CA . ASP B 1 180 ? -18.344 -34.625 -8.039 1 96.25 180 ASP B CA 1
ATOM 4690 C C . ASP B 1 180 ? -19.609 -34.031 -8.648 1 96.25 180 ASP B C 1
ATOM 4692 O O . ASP B 1 180 ? -20.062 -34.5 -9.695 1 96.25 180 ASP B O 1
ATOM 4696 N N . LYS B 1 181 ? -20.125 -33.062 -8 1 97 181 LYS B N 1
ATOM 4697 C CA . LYS B 1 181 ? -21.391 -32.469 -8.453 1 97 181 LYS B CA 1
ATOM 4698 C C . LYS B 1 181 ? -21.125 -31.312 -9.414 1 97 181 LYS B C 1
ATOM 4700 O O . LYS B 1 181 ? -22.078 -30.734 -9.969 1 97 181 LYS B O 1
ATOM 4705 N N . VAL B 1 182 ? -19.891 -30.953 -9.594 1 96.62 182 VAL B N 1
ATOM 4706 C CA . VAL B 1 182 ? -19.547 -29.891 -10.523 1 96.62 182 VAL B CA 1
ATOM 4707 C C . VAL B 1 182 ? -19.359 -30.469 -11.93 1 96.62 182 VAL B C 1
ATOM 4709 O O . VAL B 1 182 ? -18.422 -31.234 -12.172 1 96.62 182 VAL B O 1
ATOM 4712 N N . GLU B 1 183 ? -20.156 -30.156 -12.859 1 89.31 183 GLU B N 1
ATOM 4713 C CA . GLU B 1 183 ? -20.188 -30.797 -14.172 1 89.31 183 GLU B CA 1
ATOM 4714 C C . GLU B 1 183 ? -19.062 -30.281 -15.062 1 89.31 183 GLU B C 1
ATOM 4716 O O . GLU B 1 183 ? -18.406 -31.062 -15.742 1 89.31 183 GLU B O 1
ATOM 4721 N N . ASN B 1 184 ? -18.875 -29.094 -15.148 1 93.81 184 ASN B N 1
ATOM 4722 C CA . ASN B 1 184 ? -17.906 -28.484 -16.047 1 93.81 184 ASN B CA 1
ATOM 4723 C C . ASN B 1 184 ? -16.812 -27.734 -15.273 1 93.81 184 ASN B C 1
ATOM 4725 O O . ASN B 1 184 ? -16.922 -26.531 -15.062 1 93.81 184 ASN B O 1
ATOM 4729 N N . LEU B 1 185 ? -15.758 -28.5 -14.891 1 97.38 185 LEU B N 1
ATOM 4730 C CA . LEU B 1 185 ? -14.617 -27.938 -14.188 1 97.38 185 LEU B CA 1
ATOM 4731 C C . LEU B 1 185 ? -13.32 -28.219 -14.938 1 97.38 185 LEU B C 1
ATOM 4733 O O . LEU B 1 185 ? -13.008 -29.375 -15.234 1 97.38 185 LEU B O 1
ATOM 4737 N N . THR B 1 186 ? -12.664 -27.203 -15.359 1 98.31 186 THR B N 1
ATOM 4738 C CA . THR B 1 186 ? -11.312 -27.297 -15.891 1 98.31 186 THR B CA 1
ATOM 4739 C C . THR B 1 186 ? -10.305 -26.734 -14.898 1 98.31 186 THR B C 1
ATOM 4741 O O . THR B 1 186 ? -10.453 -25.609 -14.414 1 98.31 186 THR B O 1
ATOM 4744 N N . VAL B 1 187 ? -9.273 -27.531 -14.578 1 98.69 187 VAL B N 1
ATOM 4745 C CA . VAL B 1 187 ? -8.266 -27.141 -13.602 1 98.69 187 VAL B CA 1
ATOM 4746 C C . VAL B 1 187 ? -7.023 -26.625 -14.32 1 98.69 187 VAL B C 1
ATOM 4748 O O . VAL B 1 187 ? -6.59 -27.203 -15.312 1 98.69 187 VAL B O 1
ATOM 4751 N N . VAL B 1 188 ? -6.52 -25.516 -13.828 1 98.75 188 VAL B N 1
ATOM 4752 C CA . VAL B 1 188 ? -5.312 -24.938 -14.398 1 98.75 188 VAL B CA 1
ATOM 4753 C C . VAL B 1 188 ? -4.184 -24.969 -13.375 1 98.75 188 VAL B C 1
ATOM 4755 O O . VAL B 1 188 ? -4.281 -24.328 -12.32 1 98.75 188 VAL B O 1
ATOM 4758 N N . GLY B 1 189 ? -3.152 -25.766 -13.625 1 98.62 189 GLY B N 1
ATOM 4759 C CA . GLY B 1 189 ? -1.902 -25.594 -12.898 1 98.62 189 GLY B CA 1
ATOM 4760 C C . GLY B 1 189 ? -1.046 -24.469 -13.438 1 98.62 189 GLY B C 1
ATOM 4761 O O . GLY B 1 189 ? -0.719 -24.438 -14.625 1 98.62 189 GLY B O 1
ATOM 4762 N N . LEU B 1 190 ? -0.639 -23.578 -12.594 1 98.5 190 LEU B N 1
ATOM 4763 C CA . LEU B 1 190 ? 0.106 -22.406 -13.031 1 98.5 190 LEU B CA 1
ATOM 4764 C C . LEU B 1 190 ? 1.543 -22.766 -13.383 1 98.5 190 LEU B C 1
ATOM 4766 O O . LEU B 1 190 ? 2.242 -22 -14.047 1 98.5 190 LEU B O 1
ATOM 4770 N N . SER B 1 191 ? 1.999 -23.875 -12.914 1 98.44 191 SER B N 1
ATOM 4771 C CA . SER B 1 191 ? 3.289 -24.469 -13.258 1 98.44 191 SER B CA 1
ATOM 4772 C C . SER B 1 191 ? 3.131 -25.922 -13.703 1 98.44 191 SER B C 1
ATOM 4774 O O . SER B 1 191 ? 2.109 -26.562 -13.422 1 98.44 191 SER B O 1
ATOM 4776 N N . ARG B 1 192 ? 4.148 -26.438 -14.445 1 97.94 192 ARG B N 1
ATOM 4777 C CA . ARG B 1 192 ? 4.133 -27.844 -14.812 1 97.94 192 ARG B CA 1
ATOM 4778 C C . ARG B 1 192 ? 4.055 -28.734 -13.578 1 97.94 192 ARG B C 1
ATOM 4780 O O . ARG B 1 192 ? 3.32 -29.734 -13.562 1 97.94 192 ARG B O 1
ATOM 4787 N N . TRP B 1 193 ? 4.789 -28.344 -12.578 1 96.75 193 TRP B N 1
ATOM 4788 C CA . TRP B 1 193 ? 4.801 -29.078 -11.328 1 96.75 193 TRP B CA 1
ATOM 4789 C C . TRP B 1 193 ? 3.395 -29.188 -10.742 1 96.75 193 TRP B C 1
ATOM 4791 O O . TRP B 1 193 ? 2.922 -30.281 -10.43 1 96.75 193 TRP B O 1
ATOM 4801 N N . LEU B 1 194 ? 2.742 -28.062 -10.578 1 98 194 LEU B N 1
ATOM 4802 C CA . LEU B 1 194 ? 1.437 -28.062 -9.93 1 98 194 LEU B CA 1
ATOM 4803 C C . LEU B 1 194 ? 0.39 -28.734 -10.805 1 98 194 LEU B C 1
ATOM 4805 O O . LEU B 1 194 ? -0.522 -29.406 -10.305 1 98 194 LEU B O 1
ATOM 4809 N N . ALA B 1 195 ? 0.486 -28.578 -12.125 1 98.44 195 ALA B N 1
ATOM 4810 C CA . ALA B 1 195 ? -0.393 -29.297 -13.039 1 98.44 195 ALA B CA 1
ATOM 4811 C C . ALA B 1 195 ? -0.24 -30.812 -12.867 1 98.44 195 ALA B C 1
ATOM 4813 O O . ALA B 1 195 ? -1.232 -31.531 -12.82 1 98.44 195 ALA B O 1
ATOM 4814 N N . ASP B 1 196 ? 0.969 -31.203 -12.758 1 97.44 196 ASP B N 1
ATOM 4815 C CA . ASP B 1 196 ? 1.245 -32.625 -12.57 1 97.44 196 ASP B CA 1
ATOM 4816 C C . ASP B 1 196 ? 0.677 -33.125 -11.242 1 97.44 196 ASP B C 1
ATOM 4818 O O . ASP B 1 196 ? 0.041 -34.188 -11.195 1 97.44 196 ASP B O 1
ATOM 4822 N N . GLU B 1 197 ? 0.971 -32.344 -10.188 1 97 197 GLU B N 1
ATOM 4823 C CA . GLU B 1 197 ? 0.432 -32.75 -8.891 1 97 197 GLU B CA 1
ATOM 4824 C C . GLU B 1 197 ? -1.091 -32.812 -8.922 1 97 197 GLU B C 1
ATOM 4826 O O . GLU B 1 197 ? -1.682 -33.75 -8.398 1 97 197 GLU B O 1
ATOM 4831 N N . ALA B 1 198 ? -1.729 -31.828 -9.5 1 98.25 198 ALA B N 1
ATOM 4832 C CA . ALA B 1 198 ? -3.188 -31.797 -9.594 1 98.25 198 ALA B CA 1
ATOM 4833 C C . ALA B 1 198 ? -3.711 -33 -10.398 1 98.25 198 ALA B C 1
ATOM 4835 O O . ALA B 1 198 ? -4.727 -33.594 -10.039 1 98.25 198 ALA B O 1
ATOM 4836 N N . SER B 1 199 ? -3.014 -33.344 -11.453 1 97.94 199 SER B N 1
ATOM 4837 C CA . SER B 1 199 ? -3.436 -34.438 -12.336 1 97.94 199 SER B CA 1
ATOM 4838 C C . SER B 1 199 ? -3.365 -35.781 -11.625 1 97.94 199 SER B C 1
ATOM 4840 O O . SER B 1 199 ? -4.098 -36.688 -11.969 1 97.94 199 SER B O 1
ATOM 4842 N N . THR B 1 200 ? -2.521 -35.875 -10.648 1 97.31 200 THR B N 1
ATOM 4843 C CA . THR B 1 200 ? -2.35 -37.125 -9.945 1 97.31 200 THR B CA 1
ATOM 4844 C C . THR B 1 200 ? -3.303 -37.219 -8.758 1 97.31 200 THR B C 1
ATOM 4846 O O . THR B 1 200 ? -3.41 -38.281 -8.109 1 97.31 200 THR B O 1
ATOM 4849 N N . SER B 1 201 ? -3.955 -36.156 -8.453 1 97.94 201 SER B N 1
ATOM 4850 C CA . SER B 1 201 ? -4.828 -36.125 -7.289 1 97.94 201 SER B CA 1
ATOM 4851 C C . SER B 1 201 ? -6.109 -36.906 -7.523 1 97.94 201 SER B C 1
ATOM 4853 O O . SER B 1 201 ? -6.648 -36.938 -8.633 1 97.94 201 SER B O 1
ATOM 4855 N N . ALA B 1 202 ? -6.605 -37.5 -6.508 1 98.25 202 ALA B N 1
ATOM 4856 C CA . ALA B 1 202 ? -7.867 -38.219 -6.59 1 98.25 202 ALA B CA 1
ATOM 4857 C C . ALA B 1 202 ? -9.039 -37.281 -6.777 1 98.25 202 ALA B C 1
ATOM 4859 O O . ALA B 1 202 ? -10.016 -37.594 -7.453 1 98.25 202 ALA B O 1
ATOM 4860 N N . LEU B 1 203 ? -8.953 -36.156 -6.219 1 98.38 203 LEU B N 1
ATOM 4861 C CA . LEU B 1 203 ? -10.062 -35.219 -6.246 1 98.38 203 LEU B CA 1
ATOM 4862 C C . LEU B 1 203 ? -10.297 -34.688 -7.66 1 98.38 203 LEU B C 1
ATOM 4864 O O . LEU B 1 203 ? -11.414 -34.312 -8.008 1 98.38 203 LEU B O 1
ATOM 4868 N N . PHE B 1 204 ? -9.234 -34.656 -8.484 1 98.06 204 PHE B N 1
ATOM 4869 C CA . PHE B 1 204 ? -9.383 -34.125 -9.836 1 98.06 204 PHE B CA 1
ATOM 4870 C C . PHE B 1 204 ? -9.312 -35.25 -10.859 1 98.06 204 PHE B C 1
ATOM 4872 O O . PHE B 1 204 ? -9.094 -35 -12.047 1 98.06 204 PHE B O 1
ATOM 4879 N N . ALA B 1 205 ? -9.43 -36.5 -10.398 1 95.75 205 ALA B N 1
ATOM 4880 C CA . ALA B 1 205 ? -9.438 -37.625 -11.32 1 95.75 205 ALA B CA 1
ATOM 4881 C C . ALA B 1 205 ? -10.516 -37.469 -12.383 1 95.75 205 ALA B C 1
ATOM 4883 O O . ALA B 1 205 ? -11.68 -37.188 -12.062 1 95.75 205 ALA B O 1
ATOM 4884 N N . GLY B 1 206 ? -10.07 -37.562 -13.641 1 93.06 206 GLY B N 1
ATOM 4885 C CA . GLY B 1 206 ? -11.023 -37.5 -14.734 1 93.06 206 GLY B CA 1
ATOM 4886 C C . GLY B 1 206 ? -11.328 -36.062 -15.18 1 93.06 206 GLY B C 1
ATOM 4887 O O . GLY B 1 206 ? -12.086 -35.844 -16.125 1 93.06 206 GLY B O 1
ATOM 4888 N N . ARG B 1 207 ? -10.859 -35.125 -14.461 1 96.31 207 ARG B N 1
ATOM 4889 C CA . ARG B 1 207 ? -11.062 -33.719 -14.836 1 96.31 207 ARG B CA 1
ATOM 4890 C C . ARG B 1 207 ? -9.945 -33.219 -15.758 1 96.31 207 ARG B C 1
ATOM 4892 O O . ARG B 1 207 ? -8.805 -33.688 -15.648 1 96.31 207 ARG B O 1
ATOM 4899 N N . PRO B 1 208 ? -10.32 -32.375 -16.734 1 97 208 PRO B N 1
ATOM 4900 C CA . PRO B 1 208 ? -9.242 -31.75 -17.516 1 97 208 PRO B CA 1
ATOM 4901 C C . PRO B 1 208 ? -8.312 -30.891 -16.672 1 97 208 PRO B C 1
ATOM 4903 O O . PRO B 1 208 ? -8.781 -30.047 -15.898 1 97 208 PRO B O 1
ATOM 4906 N N . VAL B 1 209 ? -6.996 -31.141 -16.75 1 98.12 209 VAL B N 1
ATOM 4907 C CA . VAL B 1 209 ? -5.957 -30.328 -16.125 1 98.12 209 VAL B CA 1
ATOM 4908 C C . VAL B 1 209 ? -5.023 -29.766 -17.203 1 98.12 209 VAL B C 1
ATOM 4910 O O . VAL B 1 209 ? -4.477 -30.516 -18.016 1 98.12 209 VAL B O 1
ATOM 4913 N N . VAL B 1 210 ? -4.914 -28.469 -17.25 1 98.19 210 VAL B N 1
ATOM 4914 C CA . VAL B 1 210 ? -4.039 -27.828 -18.234 1 98.19 210 VAL B CA 1
ATOM 4915 C C . VAL B 1 210 ? -2.988 -26.984 -17.516 1 98.19 210 VAL B C 1
ATOM 4917 O O . VAL B 1 210 ? -3.152 -26.641 -16.344 1 98.19 210 VAL B O 1
ATOM 4920 N N . ASN B 1 211 ? -1.894 -26.734 -18.141 1 98.44 211 ASN B N 1
ATOM 4921 C CA . ASN B 1 211 ? -0.845 -25.875 -17.609 1 98.44 211 ASN B CA 1
ATOM 4922 C C . ASN B 1 211 ? -0.833 -24.516 -18.328 1 98.44 211 ASN B C 1
ATOM 4924 O O . ASN B 1 211 ? -0.485 -24.438 -19.5 1 98.44 211 ASN B O 1
ATOM 4928 N N . LEU B 1 212 ? -1.276 -23.516 -17.672 1 98.62 212 LEU B N 1
ATOM 4929 C CA . LEU B 1 212 ? -1.2 -22.125 -18.125 1 98.62 212 LEU B CA 1
ATOM 4930 C C . LEU B 1 212 ? -0.632 -21.219 -17.047 1 98.62 212 LEU B C 1
ATOM 4932 O O . LEU B 1 212 ? -1.016 -21.328 -15.875 1 98.62 212 LEU B O 1
ATOM 4936 N N . PRO B 1 213 ? 0.24 -20.328 -17.375 1 98.5 213 PRO B N 1
ATOM 4937 C CA . PRO B 1 213 ? 0.923 -19.516 -16.375 1 98.5 213 PRO B CA 1
ATOM 4938 C C . PRO B 1 213 ? 0.168 -18.234 -16.031 1 98.5 213 PRO B C 1
ATOM 4940 O O . PRO B 1 213 ? -0.834 -17.922 -16.688 1 98.5 213 PRO B O 1
ATOM 4943 N N . ASN B 1 214 ? 0.597 -17.578 -14.898 1 98 214 ASN B N 1
ATOM 4944 C CA . ASN B 1 214 ? 0.215 -16.188 -14.641 1 98 214 ASN B CA 1
ATOM 4945 C C . ASN B 1 214 ? 0.887 -15.227 -15.617 1 98 214 ASN B C 1
ATOM 4947 O O . ASN B 1 214 ? 2.01 -15.477 -16.062 1 98 214 ASN B O 1
ATOM 4951 N N . PRO B 1 215 ? 0.179 -14.18 -15.938 1 98.62 215 PRO B N 1
ATOM 4952 C CA . PRO B 1 215 ? 0.782 -13.164 -16.797 1 98.62 215 PRO B CA 1
ATOM 4953 C C . PRO B 1 215 ? 1.479 -12.055 -16.016 1 98.62 215 PRO B C 1
ATOM 4955 O O . PRO B 1 215 ? 1.249 -11.914 -14.812 1 98.62 215 PRO B O 1
ATOM 4958 N N . ILE B 1 216 ? 2.287 -11.312 -16.703 1 98.56 216 ILE B N 1
ATOM 4959 C CA . ILE B 1 216 ? 2.906 -10.102 -16.156 1 98.56 216 ILE B CA 1
ATOM 4960 C C . ILE B 1 216 ? 2.947 -9.023 -17.234 1 98.56 216 ILE B C 1
ATOM 4962 O O . ILE B 1 216 ? 3.045 -9.32 -18.422 1 98.56 216 ILE B O 1
ATOM 4966 N N . ASP B 1 217 ? 2.75 -7.773 -16.844 1 98 217 ASP B N 1
ATOM 4967 C CA . ASP B 1 217 ? 2.787 -6.641 -17.766 1 98 217 ASP B CA 1
ATOM 4968 C C . ASP B 1 217 ? 4.227 -6.211 -18.047 1 98 217 ASP B C 1
ATOM 4970 O O . ASP B 1 217 ? 4.797 -5.41 -17.312 1 98 217 ASP B O 1
ATOM 4974 N N . CYS B 1 218 ? 4.719 -6.578 -19.203 1 98 218 CYS B N 1
ATOM 4975 C CA . CYS B 1 218 ? 6.121 -6.309 -19.516 1 98 218 CYS B CA 1
ATOM 4976 C C . CYS B 1 218 ? 6.312 -4.867 -19.953 1 98 218 CYS B C 1
ATOM 4978 O O . CYS B 1 218 ? 7.445 -4.406 -20.109 1 98 218 CYS B O 1
ATOM 4980 N N . SER B 1 219 ? 5.238 -4.168 -20.141 1 95.69 219 SER B N 1
ATOM 4981 C CA . SER B 1 219 ? 5.371 -2.736 -20.375 1 95.69 219 SER B CA 1
ATOM 4982 C C . SER B 1 219 ? 5.684 -1.987 -19.078 1 95.69 219 SER B C 1
ATOM 4984 O O . SER B 1 219 ? 6.23 -0.882 -19.109 1 95.69 219 SER B O 1
ATOM 4986 N N . VAL B 1 220 ? 5.316 -2.59 -17.984 1 95.75 220 VAL B N 1
ATOM 4987 C CA . VAL B 1 220 ? 5.578 -2.014 -16.672 1 95.75 220 VAL B CA 1
ATOM 4988 C C . VAL B 1 220 ? 6.883 -2.576 -16.109 1 95.75 220 VAL B C 1
ATOM 4990 O O . VAL B 1 220 ? 7.793 -1.818 -15.766 1 95.75 220 VAL B O 1
ATOM 4993 N N . TYR B 1 221 ? 6.922 -3.889 -16.016 1 98.06 221 TYR B N 1
ATOM 4994 C CA . TYR B 1 221 ? 8.141 -4.551 -15.57 1 98.06 221 TYR B CA 1
ATOM 4995 C C . TYR B 1 221 ? 9.141 -4.688 -16.703 1 98.06 221 TYR B C 1
ATOM 4997 O O . TYR B 1 221 ? 8.969 -5.527 -17.594 1 98.06 221 TYR B O 1
ATOM 5005 N N . ARG B 1 222 ? 10.172 -3.967 -16.703 1 97.81 222 ARG B N 1
ATOM 5006 C CA . ARG B 1 222 ? 11.164 -3.9 -17.781 1 97.81 222 ARG B CA 1
ATOM 5007 C C . ARG B 1 222 ? 12.484 -3.326 -17.266 1 97.81 222 ARG B C 1
ATOM 5009 O O . ARG B 1 222 ? 12.523 -2.689 -16.219 1 97.81 222 ARG B O 1
ATOM 5016 N N . PRO B 1 223 ? 13.57 -3.604 -18 1 97.94 223 PRO B N 1
ATOM 5017 C CA . PRO B 1 223 ? 14.836 -2.992 -17.609 1 97.94 223 PRO B CA 1
ATOM 5018 C C . PRO B 1 223 ? 14.789 -1.466 -17.625 1 97.94 223 PRO B C 1
ATOM 5020 O O . PRO B 1 223 ? 14.195 -0.875 -18.531 1 97.94 223 PRO B O 1
ATOM 5023 N N . ILE B 1 224 ? 15.312 -0.83 -16.594 1 96.69 224 ILE B N 1
ATOM 5024 C CA . ILE B 1 224 ? 15.5 0.615 -16.547 1 96.69 224 ILE B CA 1
ATOM 5025 C C . ILE B 1 224 ? 16.938 0.928 -16.141 1 96.69 224 ILE B C 1
ATOM 5027 O O . ILE B 1 224 ? 17.734 0.02 -15.859 1 96.69 224 ILE B O 1
ATOM 5031 N N . ASP B 1 225 ? 17.328 2.189 -16.141 1 95.56 225 ASP B N 1
ATOM 5032 C CA . ASP B 1 225 ? 18.688 2.609 -15.805 1 95.56 225 ASP B CA 1
ATOM 5033 C C . ASP B 1 225 ? 19.062 2.18 -14.383 1 95.56 225 ASP B C 1
ATOM 5035 O O . ASP B 1 225 ? 18.453 2.643 -13.414 1 95.56 225 ASP B O 1
ATOM 5039 N N . ARG B 1 226 ? 20.062 1.361 -14.336 1 94.75 226 ARG B N 1
ATOM 5040 C CA . ARG B 1 226 ? 20.484 0.77 -13.07 1 94.75 226 ARG B CA 1
ATOM 5041 C C . ARG B 1 226 ? 21 1.835 -12.109 1 94.75 226 ARG B C 1
ATOM 5043 O O . ARG B 1 226 ? 20.812 1.738 -10.898 1 94.75 226 ARG B O 1
ATOM 5050 N N . THR B 1 227 ? 21.641 2.809 -12.625 1 95.06 227 THR B N 1
ATOM 5051 C CA . THR B 1 227 ? 22.219 3.861 -11.789 1 95.06 227 THR B CA 1
ATOM 5052 C C . THR B 1 227 ? 21.125 4.59 -11.016 1 95.06 227 THR B C 1
ATOM 5054 O O . THR B 1 227 ? 21.25 4.805 -9.805 1 95.06 227 THR B O 1
ATOM 5057 N N . VAL B 1 228 ? 20.078 4.867 -11.719 1 94.81 228 VAL B N 1
ATOM 5058 C CA . VAL B 1 228 ? 18.969 5.578 -11.086 1 94.81 228 VAL B CA 1
ATOM 5059 C C . VAL B 1 228 ? 18.266 4.66 -10.094 1 94.81 228 VAL B C 1
ATOM 5061 O O . VAL B 1 228 ? 17.875 5.09 -9 1 94.81 228 VAL B O 1
ATOM 5064 N N . ALA B 1 229 ? 18.047 3.428 -10.508 1 96.75 229 ALA B N 1
ATOM 5065 C CA . ALA B 1 229 ? 17.422 2.457 -9.609 1 96.75 229 ALA B CA 1
ATOM 5066 C C . ALA B 1 229 ? 18.203 2.342 -8.305 1 96.75 229 ALA B C 1
ATOM 5068 O O . ALA B 1 229 ? 17.625 2.357 -7.215 1 96.75 229 ALA B O 1
ATOM 5069 N N . ARG B 1 230 ? 19.547 2.223 -8.391 1 96.81 230 ARG B N 1
ATOM 5070 C CA . ARG B 1 230 ? 20.391 2.1 -7.203 1 96.81 230 ARG B CA 1
ATOM 5071 C C . ARG B 1 230 ? 20.344 3.375 -6.367 1 96.81 230 ARG B C 1
ATOM 5073 O O . ARG B 1 230 ? 20.312 3.314 -5.137 1 96.81 230 ARG B O 1
ATOM 5080 N N . GLU B 1 231 ? 20.297 4.512 -7.02 1 94.19 231 GLU B N 1
ATOM 5081 C CA . GLU B 1 231 ? 20.172 5.777 -6.305 1 94.19 231 GLU B CA 1
ATOM 5082 C C . GLU B 1 231 ? 18.891 5.816 -5.473 1 94.19 231 GLU B C 1
ATOM 5084 O O . GLU B 1 231 ? 18.906 6.266 -4.324 1 94.19 231 GLU B O 1
ATOM 5089 N N . LEU B 1 232 ? 17.828 5.348 -6.031 1 95.31 232 LEU B N 1
ATOM 5090 C CA . LEU B 1 232 ? 16.516 5.367 -5.375 1 95.31 232 LEU B CA 1
ATOM 5091 C C . LEU B 1 232 ? 16.531 4.52 -4.109 1 95.31 232 LEU B C 1
ATOM 5093 O O . LEU B 1 232 ? 15.797 4.797 -3.162 1 95.31 232 LEU B O 1
ATOM 5097 N N . TRP B 1 233 ? 17.375 3.537 -4.066 1 96.19 233 TRP B N 1
ATOM 5098 C CA . TRP B 1 233 ? 17.359 2.625 -2.926 1 96.19 233 TRP B CA 1
ATOM 5099 C C . TRP B 1 233 ? 18.609 2.801 -2.078 1 96.19 233 TRP B C 1
ATOM 5101 O O . TRP B 1 233 ? 18.906 1.979 -1.206 1 96.19 233 TRP B O 1
ATOM 5111 N N . GLY B 1 234 ? 19.391 3.842 -2.352 1 93.44 234 GLY B N 1
ATOM 5112 C CA . GLY B 1 234 ? 20.578 4.148 -1.567 1 93.44 234 GLY B CA 1
ATOM 5113 C C . GLY B 1 234 ? 21.672 3.104 -1.696 1 93.44 234 GLY B C 1
ATOM 5114 O O . GLY B 1 234 ? 22.375 2.816 -0.73 1 93.44 234 GLY B O 1
ATOM 5115 N N . ILE B 1 235 ? 21.734 2.418 -2.818 1 95.62 235 ILE B N 1
ATOM 5116 C CA . ILE B 1 235 ? 22.719 1.375 -3.082 1 95.62 235 ILE B CA 1
ATOM 5117 C C . ILE B 1 235 ? 23.922 1.972 -3.818 1 95.62 235 ILE B C 1
ATOM 5119 O O . ILE B 1 235 ? 23.75 2.781 -4.734 1 95.62 235 ILE B O 1
ATOM 5123 N N . SER B 1 236 ? 25.094 1.566 -3.379 1 92.81 236 SER B N 1
ATOM 5124 C CA . SER B 1 236 ? 26.312 2.049 -4.016 1 92.81 236 SER B CA 1
ATOM 5125 C C . SER B 1 236 ? 26.391 1.61 -5.473 1 92.81 236 SER B C 1
ATOM 5127 O O . SER B 1 236 ? 26.031 0.477 -5.805 1 92.81 236 SER B O 1
ATOM 5129 N N . PRO B 1 237 ? 26.844 2.506 -6.32 1 93.12 237 PRO B N 1
ATOM 5130 C CA . PRO B 1 237 ? 26.922 2.166 -7.742 1 93.12 237 PRO B CA 1
ATOM 5131 C C . PRO B 1 237 ? 27.828 0.964 -8.008 1 93.12 237 PRO B C 1
ATOM 5133 O O . PRO B 1 237 ? 27.625 0.237 -8.984 1 93.12 237 PRO B O 1
ATOM 5136 N N . ASP B 1 238 ? 28.797 0.748 -7.148 1 93.62 238 ASP B N 1
ATOM 5137 C CA . ASP B 1 238 ? 29.781 -0.297 -7.41 1 93.62 238 ASP B CA 1
ATOM 5138 C C . ASP B 1 238 ? 29.469 -1.562 -6.617 1 93.62 238 ASP B C 1
ATOM 5140 O O . ASP B 1 238 ? 30.172 -2.561 -6.715 1 93.62 238 ASP B O 1
ATOM 5144 N N . ALA B 1 239 ? 28.406 -1.574 -5.949 1 95.94 239 ALA B N 1
ATOM 5145 C CA . ALA B 1 239 ? 28.047 -2.713 -5.102 1 95.94 239 ALA B CA 1
ATOM 5146 C C . ALA B 1 239 ? 27.594 -3.9 -5.941 1 95.94 239 ALA B C 1
ATOM 5148 O O . ALA B 1 239 ? 27.141 -3.729 -7.078 1 95.94 239 ALA B O 1
ATOM 5149 N N . LYS B 1 240 ? 27.859 -5.078 -5.418 1 97.12 240 LYS B N 1
ATOM 5150 C CA . LYS B 1 240 ? 27.219 -6.301 -5.895 1 97.12 240 LYS B CA 1
ATOM 5151 C C . LYS B 1 240 ? 25.984 -6.625 -5.074 1 97.12 240 LYS B C 1
ATOM 5153 O O . LYS B 1 240 ? 26.078 -6.988 -3.9 1 97.12 240 LYS B O 1
ATOM 5158 N N . VAL B 1 241 ? 24.828 -6.516 -5.68 1 97.88 241 VAL B N 1
ATOM 5159 C CA . VAL B 1 241 ? 23.594 -6.48 -4.902 1 97.88 241 VAL B CA 1
ATOM 5160 C C . VAL B 1 241 ? 22.828 -7.793 -5.086 1 97.88 241 VAL B C 1
ATOM 5162 O O . VAL B 1 241 ? 22.484 -8.164 -6.207 1 97.88 241 VAL B O 1
ATOM 5165 N N . VAL B 1 242 ? 22.594 -8.508 -4.012 1 98.19 242 VAL B N 1
ATOM 5166 C CA . VAL B 1 242 ? 21.719 -9.664 -3.938 1 98.19 242 VAL B CA 1
ATOM 5167 C C . VAL B 1 242 ? 20.359 -9.25 -3.385 1 98.19 242 VAL B C 1
ATOM 5169 O O . VAL B 1 242 ? 20.266 -8.656 -2.307 1 98.19 242 VAL B O 1
ATOM 5172 N N . ALA B 1 243 ? 19.312 -9.5 -4.133 1 98.31 243 ALA B N 1
ATOM 5173 C CA . ALA B 1 243 ? 17.969 -9.188 -3.674 1 98.31 243 ALA B CA 1
ATOM 5174 C C . ALA B 1 243 ? 17.234 -10.438 -3.199 1 98.31 243 ALA B C 1
ATOM 5176 O O . ALA B 1 243 ? 17.438 -11.523 -3.752 1 98.31 243 ALA B O 1
ATOM 5177 N N . PHE B 1 244 ? 16.484 -10.266 -2.197 1 97 244 PHE B N 1
ATOM 5178 C CA . PHE B 1 244 ? 15.609 -11.297 -1.638 1 97 244 PHE B CA 1
ATOM 5179 C C . PHE B 1 244 ? 14.328 -10.68 -1.084 1 97 244 PHE B C 1
ATOM 5181 O O . PHE B 1 244 ? 14.367 -9.617 -0.455 1 97 244 PHE B O 1
ATOM 5188 N N . GLY B 1 245 ? 13.242 -11.32 -1.431 1 92.62 245 GLY B N 1
ATOM 5189 C CA . GLY B 1 245 ? 12.047 -10.781 -0.801 1 92.62 245 GLY B CA 1
ATOM 5190 C C . GLY B 1 245 ? 10.789 -11.57 -1.122 1 92.62 245 GLY B C 1
ATOM 5191 O O . GLY B 1 245 ? 10.789 -12.391 -2.041 1 92.62 245 GLY B O 1
ATOM 5192 N N . ALA B 1 246 ? 9.797 -11.398 -0.336 1 82.81 246 ALA B N 1
ATOM 5193 C CA . ALA B 1 246 ? 8.453 -11.953 -0.399 1 82.81 246 ALA B CA 1
ATOM 5194 C C . ALA B 1 246 ? 7.516 -11.242 0.57 1 82.81 246 ALA B C 1
ATOM 5196 O O . ALA B 1 246 ? 7.934 -10.328 1.289 1 82.81 246 ALA B O 1
ATOM 5197 N N . MET B 1 247 ? 6.152 -11.68 0.308 1 74.81 247 MET B N 1
ATOM 5198 C CA . MET B 1 247 ? 5.254 -11.312 1.398 1 74.81 247 MET B CA 1
ATOM 5199 C C . MET B 1 247 ? 5.656 -12.008 2.693 1 74.81 247 MET B C 1
ATOM 5201 O O . MET B 1 247 ? 5.793 -13.234 2.73 1 74.81 247 MET B O 1
ATOM 5205 N N . SER B 1 248 ? 6.164 -11.305 3.771 1 69.88 248 SER B N 1
ATOM 5206 C CA . SER B 1 248 ? 6.695 -11.852 5.016 1 69.88 248 SER B CA 1
ATOM 5207 C C . SER B 1 248 ? 8.023 -12.562 4.785 1 69.88 248 SER B C 1
ATOM 5209 O O . SER B 1 248 ? 8.203 -13.703 5.23 1 69.88 248 SER B O 1
ATOM 5211 N N . ALA B 1 249 ? 8.82 -12.047 4.102 1 78.06 249 ALA B N 1
ATOM 5212 C CA . ALA B 1 249 ? 10.055 -12.586 3.529 1 78.06 249 ALA B CA 1
ATOM 5213 C C . ALA B 1 249 ? 10.914 -13.25 4.602 1 78.06 249 ALA B C 1
ATOM 5215 O O . ALA B 1 249 ? 11.484 -14.32 4.375 1 78.06 249 ALA B O 1
ATOM 5216 N N . THR B 1 250 ? 10.898 -12.695 5.785 1 76.75 250 THR B N 1
ATOM 5217 C CA . THR B 1 250 ? 11.859 -13.188 6.762 1 76.75 250 THR B CA 1
ATOM 5218 C C . THR B 1 250 ? 11.164 -14.039 7.824 1 76.75 250 THR B C 1
ATOM 5220 O O . THR B 1 250 ? 11.828 -14.719 8.609 1 76.75 250 THR B O 1
ATOM 5223 N N . SER B 1 251 ? 9.797 -14.023 7.754 1 74 251 SER B N 1
ATOM 5224 C CA . SER B 1 251 ? 9.086 -14.727 8.812 1 74 251 SER B CA 1
ATOM 5225 C C . SER B 1 251 ? 8.469 -16.016 8.297 1 74 251 SER B C 1
ATOM 5227 O O . SER B 1 251 ? 8.195 -16.938 9.078 1 74 251 SER B O 1
ATOM 5229 N N . ASP B 1 252 ? 8.227 -16.141 7.082 1 78.69 252 ASP B N 1
ATOM 5230 C CA . ASP B 1 252 ? 7.707 -17.359 6.469 1 78.69 252 ASP B CA 1
ATOM 5231 C C . ASP B 1 252 ? 8.836 -18.328 6.137 1 78.69 252 ASP B C 1
ATOM 5233 O O . ASP B 1 252 ? 9.586 -18.109 5.18 1 78.69 252 ASP B O 1
ATOM 5237 N N . SER B 1 253 ? 8.938 -19.422 6.844 1 84.81 253 SER B N 1
ATOM 5238 C CA . SER B 1 253 ? 10.023 -20.375 6.668 1 84.81 253 SER B CA 1
ATOM 5239 C C . SER B 1 253 ? 10.023 -20.953 5.258 1 84.81 253 SER B C 1
ATOM 5241 O O . SER B 1 253 ? 11.078 -21.344 4.746 1 84.81 253 SER B O 1
ATOM 5243 N N . ARG B 1 254 ? 8.922 -21.016 4.648 1 88.94 254 ARG B N 1
ATOM 5244 C CA . ARG B 1 254 ? 8.812 -21.562 3.299 1 88.94 254 ARG B CA 1
ATOM 5245 C C . ARG B 1 254 ? 9.648 -20.75 2.312 1 88.94 254 ARG B C 1
ATOM 5247 O O . ARG B 1 254 ? 10.188 -21.297 1.353 1 88.94 254 ARG B O 1
ATOM 5254 N N . LYS B 1 255 ? 9.867 -19.453 2.625 1 91.62 255 LYS B N 1
ATOM 5255 C CA . LYS B 1 255 ? 10.547 -18.562 1.688 1 91.62 255 LYS B CA 1
ATOM 5256 C C . LYS B 1 255 ? 12.062 -18.703 1.79 1 91.62 255 LYS B C 1
ATOM 5258 O O . LYS B 1 255 ? 12.797 -18.266 0.905 1 91.62 255 LYS B O 1
ATOM 5263 N N . GLY B 1 256 ? 12.57 -19.266 2.834 1 93.81 256 GLY B N 1
ATOM 5264 C CA . GLY B 1 256 ? 13.93 -19.781 2.867 1 93.81 256 GLY B CA 1
ATOM 5265 C C . GLY B 1 256 ? 14.961 -18.719 3.207 1 93.81 256 GLY B C 1
ATOM 5266 O O . GLY B 1 256 ? 16.109 -18.812 2.773 1 93.81 256 GLY B O 1
ATOM 5267 N N . TYR B 1 257 ? 14.57 -17.703 3.994 1 93.69 257 TYR B N 1
ATOM 5268 C CA . TYR B 1 257 ? 15.539 -16.688 4.391 1 93.69 257 TYR B CA 1
ATOM 5269 C C . TYR B 1 257 ? 16.719 -17.312 5.117 1 93.69 257 TYR B C 1
ATOM 5271 O O . TYR B 1 257 ? 17.859 -16.891 4.941 1 93.69 257 TYR B O 1
ATOM 5279 N N . ASP B 1 258 ? 16.469 -18.312 5.969 1 93.88 258 ASP B N 1
ATOM 5280 C CA . ASP B 1 258 ? 17.531 -19.016 6.688 1 93.88 258 ASP B CA 1
ATOM 5281 C C . ASP B 1 258 ? 18.484 -19.703 5.723 1 93.88 258 ASP B C 1
ATOM 5283 O O . ASP B 1 258 ? 19.703 -19.656 5.918 1 93.88 258 ASP B O 1
ATOM 5287 N N . LEU B 1 259 ? 17.984 -20.297 4.68 1 96.19 259 LEU B N 1
ATOM 5288 C CA . LEU B 1 259 ? 18.812 -20.938 3.67 1 96.19 259 LEU B CA 1
ATOM 5289 C C . LEU B 1 259 ? 19.641 -19.922 2.91 1 96.19 259 LEU B C 1
ATOM 5291 O O . LEU B 1 259 ? 20.797 -20.172 2.58 1 96.19 259 LEU B O 1
ATOM 5295 N N . LEU B 1 260 ? 19.078 -18.719 2.639 1 96.31 260 LEU B N 1
ATOM 5296 C CA . LEU B 1 260 ? 19.812 -17.641 1.98 1 96.31 260 LEU B CA 1
ATOM 5297 C C . LEU B 1 260 ? 21 -17.188 2.83 1 96.31 260 LEU B C 1
ATOM 5299 O O . LEU B 1 260 ? 22.109 -17.047 2.324 1 96.31 260 LEU B O 1
ATOM 5303 N N . VAL B 1 261 ? 20.688 -16.922 4.102 1 95.44 261 VAL B N 1
ATOM 5304 C CA . VAL B 1 261 ? 21.703 -16.422 5.012 1 95.44 261 VAL B CA 1
ATOM 5305 C C . VAL B 1 261 ? 22.859 -17.438 5.09 1 95.44 261 VAL B C 1
ATOM 5307 O O . VAL B 1 261 ? 24.031 -17.047 5.039 1 95.44 261 VAL B O 1
ATOM 5310 N N . GLU B 1 262 ? 22.484 -18.688 5.176 1 96 262 GLU B N 1
ATOM 5311 C CA . GLU B 1 262 ? 23.5 -19.734 5.191 1 96 262 GLU B CA 1
ATOM 5312 C C . GLU B 1 262 ? 24.328 -19.719 3.91 1 96 262 GLU B C 1
ATOM 5314 O O . GLU B 1 262 ? 25.562 -19.828 3.953 1 96 262 GLU B O 1
ATOM 5319 N N . ALA B 1 263 ? 23.703 -19.625 2.777 1 97.81 263 ALA B N 1
ATOM 5320 C CA . ALA B 1 263 ? 24.406 -19.594 1.491 1 97.81 263 ALA B CA 1
ATOM 5321 C C . ALA B 1 263 ? 25.344 -18.391 1.398 1 97.81 263 ALA B C 1
ATOM 5323 O O . ALA B 1 263 ? 26.469 -18.516 0.929 1 97.81 263 ALA B O 1
ATOM 5324 N N . LEU B 1 264 ? 24.859 -17.219 1.87 1 97.19 264 LEU B N 1
ATOM 5325 C CA . LEU B 1 264 ? 25.609 -15.977 1.74 1 97.19 264 LEU B CA 1
ATOM 5326 C C . LEU B 1 264 ? 26.875 -16.016 2.586 1 97.19 264 LEU B C 1
ATOM 5328 O O . LEU B 1 264 ? 27.844 -15.305 2.293 1 97.19 264 LEU B O 1
ATOM 5332 N N . ARG B 1 265 ? 26.859 -16.812 3.613 1 95.19 265 ARG B N 1
ATOM 5333 C CA . ARG B 1 265 ? 28.062 -16.969 4.43 1 95.19 265 ARG B CA 1
ATOM 5334 C C . ARG B 1 265 ? 29.188 -17.625 3.625 1 95.19 265 ARG B C 1
ATOM 5336 O O . ARG B 1 265 ? 30.359 -17.469 3.967 1 95.19 265 ARG B O 1
ATOM 5343 N N . HIS B 1 266 ? 28.797 -18.281 2.588 1 94.69 266 HIS B N 1
ATOM 5344 C CA . HIS B 1 266 ? 29.781 -18.984 1.76 1 94.69 266 HIS B CA 1
ATOM 5345 C C . HIS B 1 266 ? 30.141 -18.156 0.524 1 94.69 266 HIS B C 1
ATOM 5347 O O . HIS B 1 266 ? 30.953 -18.594 -0.302 1 94.69 266 HIS B O 1
ATOM 5353 N N . VAL B 1 267 ? 29.531 -17.016 0.34 1 95.75 267 VAL B N 1
ATOM 5354 C CA . VAL B 1 267 ? 29.781 -16.172 -0.826 1 95.75 267 VAL B CA 1
ATOM 5355 C C . VAL B 1 267 ? 30.891 -15.172 -0.509 1 95.75 267 VAL B C 1
ATOM 5357 O O . VAL B 1 267 ? 30.797 -14.406 0.45 1 95.75 267 VAL B O 1
ATOM 5360 N N . SER B 1 268 ? 31.984 -15.211 -1.231 1 91.75 268 SER B N 1
ATOM 5361 C CA . SER B 1 268 ? 33.125 -14.312 -1.026 1 91.75 268 SER B CA 1
ATOM 5362 C C . SER B 1 268 ? 33.281 -13.352 -2.199 1 91.75 268 SER B C 1
ATOM 5364 O O . SER B 1 268 ? 34.156 -13.531 -3.039 1 91.75 268 SER B O 1
ATOM 5366 N N . VAL B 1 269 ? 32.469 -12.398 -2.379 1 93.69 269 VAL B N 1
ATOM 5367 C CA . VAL B 1 269 ? 32.5 -11.375 -3.416 1 93.69 269 VAL B CA 1
ATOM 5368 C C . VAL B 1 269 ? 32.625 -9.992 -2.773 1 93.69 269 VAL B C 1
ATOM 5370 O O . VAL B 1 269 ? 31.828 -9.641 -1.896 1 93.69 269 VAL B O 1
ATOM 5373 N N . PRO B 1 270 ? 33.625 -9.281 -3.146 1 93.5 270 PRO B N 1
ATOM 5374 C CA . PRO B 1 270 ? 33.781 -7.941 -2.57 1 93.5 270 PRO B CA 1
ATOM 5375 C C . PRO B 1 270 ? 32.625 -7.016 -2.922 1 93.5 270 PRO B C 1
ATOM 5377 O O . PRO B 1 270 ? 32.094 -7.086 -4.031 1 93.5 270 PRO B O 1
ATOM 5380 N N . GLY B 1 271 ? 32.25 -6.203 -1.983 1 95.06 271 GLY B N 1
ATOM 5381 C CA . GLY B 1 271 ? 31.266 -5.184 -2.234 1 95.06 271 GLY B CA 1
ATOM 5382 C C . GLY B 1 271 ? 29.844 -5.723 -2.219 1 95.06 271 GLY B C 1
ATOM 5383 O O . GLY B 1 271 ? 28.938 -5.113 -2.787 1 95.06 271 GLY B O 1
ATOM 5384 N N . LEU B 1 272 ? 29.688 -6.855 -1.588 1 96.69 272 LEU B N 1
ATOM 5385 C CA . LEU B 1 272 ? 28.375 -7.5 -1.539 1 96.69 272 LEU B CA 1
ATOM 5386 C C . LEU B 1 272 ? 27.422 -6.734 -0.627 1 96.69 272 LEU B C 1
ATOM 5388 O O . LEU B 1 272 ? 27.828 -6.285 0.452 1 96.69 272 LEU B O 1
ATOM 5392 N N . GLU B 1 273 ? 26.188 -6.441 -1.109 1 96.81 273 GLU B N 1
ATOM 5393 C CA . GLU B 1 273 ? 25.078 -5.922 -0.316 1 96.81 273 GLU B CA 1
ATOM 5394 C C . GLU B 1 273 ? 23.828 -6.77 -0.498 1 96.81 273 GLU B C 1
ATOM 5396 O O . GLU B 1 273 ? 23.609 -7.348 -1.566 1 96.81 273 GLU B O 1
ATOM 5401 N N . LEU B 1 274 ? 23.094 -6.902 0.583 1 96.44 274 LEU B N 1
ATOM 5402 C CA . LEU B 1 274 ? 21.844 -7.656 0.543 1 96.44 274 LEU B CA 1
ATOM 5403 C C . LEU B 1 274 ? 20.641 -6.723 0.621 1 96.44 274 LEU B C 1
ATOM 5405 O O . LEU B 1 274 ? 20.578 -5.855 1.497 1 96.44 274 LEU B O 1
ATOM 5409 N N . LEU B 1 275 ? 19.797 -6.805 -0.35 1 96.56 275 LEU B N 1
ATOM 5410 C CA . LEU B 1 275 ? 18.547 -6.035 -0.41 1 96.56 275 LEU B CA 1
ATOM 5411 C C . LEU B 1 275 ? 17.344 -6.914 -0.099 1 96.56 275 LEU B C 1
ATOM 5413 O O . LEU B 1 275 ? 17 -7.801 -0.885 1 96.56 275 LEU B O 1
ATOM 5417 N N . VAL B 1 276 ? 16.703 -6.68 1.029 1 95.06 276 VAL B N 1
ATOM 5418 C CA . VAL B 1 276 ? 15.578 -7.488 1.485 1 95.06 276 VAL B CA 1
ATOM 5419 C C . VAL B 1 276 ? 14.289 -6.672 1.412 1 95.06 276 VAL B C 1
ATOM 5421 O O . VAL B 1 276 ? 14.172 -5.625 2.051 1 95.06 276 VAL B O 1
ATOM 5424 N N . PHE B 1 277 ? 13.32 -7.09 0.597 1 94.06 277 PHE B N 1
ATOM 5425 C CA . PHE B 1 277 ? 12.023 -6.426 0.554 1 94.06 277 PHE B CA 1
ATOM 5426 C C . PHE B 1 277 ? 10.938 -7.332 1.111 1 94.06 277 PHE B C 1
ATOM 5428 O O . PHE B 1 277 ? 11.047 -8.555 1.053 1 94.06 277 PHE B O 1
ATOM 5435 N N . GLY B 1 278 ? 9.883 -6.738 1.676 1 91.25 278 GLY B N 1
ATOM 5436 C CA . GLY B 1 278 ? 8.812 -7.469 2.338 1 91.25 278 GLY B CA 1
ATOM 5437 C C . GLY B 1 278 ? 9.008 -7.578 3.84 1 91.25 278 GLY B C 1
ATOM 5438 O O . GLY B 1 278 ? 8.203 -8.203 4.531 1 91.25 278 GLY B O 1
ATOM 5439 N N . ALA B 1 279 ? 10.117 -7 4.281 1 88.19 279 ALA B N 1
ATOM 5440 C CA . ALA B 1 279 ? 10.422 -6.988 5.711 1 88.19 279 ALA B CA 1
ATOM 5441 C C . ALA B 1 279 ? 11.156 -5.711 6.102 1 88.19 279 ALA B C 1
ATOM 5443 O O . ALA B 1 279 ? 12.023 -5.234 5.367 1 88.19 279 ALA B O 1
ATOM 5444 N N . SER B 1 280 ? 10.789 -5.191 7.238 1 85.31 280 SER B N 1
ATOM 5445 C CA . SER B 1 280 ? 11.414 -3.965 7.715 1 85.31 280 SER B CA 1
ATOM 5446 C C . SER B 1 280 ? 12.617 -4.27 8.609 1 85.31 280 SER B C 1
ATOM 5448 O O . SER B 1 280 ? 13.43 -3.387 8.891 1 85.31 280 SER B O 1
ATOM 5450 N N . ALA B 1 281 ? 12.641 -5.414 9.109 1 80.75 281 ALA B N 1
ATOM 5451 C CA . ALA B 1 281 ? 13.75 -5.883 9.938 1 80.75 281 ALA B CA 1
ATOM 5452 C C . ALA B 1 281 ? 13.836 -7.406 9.938 1 80.75 281 ALA B C 1
ATOM 5454 O O . ALA B 1 281 ? 12.953 -8.078 9.398 1 80.75 281 ALA B O 1
ATOM 5455 N N . SER B 1 282 ? 15.008 -7.797 10.438 1 77.5 282 SER B N 1
ATOM 5456 C CA . SER B 1 282 ? 15.125 -9.242 10.586 1 77.5 282 SER B CA 1
ATOM 5457 C C . SER B 1 282 ? 14.297 -9.742 11.766 1 77.5 282 SER B C 1
ATOM 5459 O O . SER B 1 282 ? 14.344 -9.164 12.852 1 77.5 282 SER B O 1
ATOM 5461 N N . THR B 1 283 ? 13.398 -10.609 11.547 1 67.69 283 THR B N 1
ATOM 5462 C CA . THR B 1 283 ? 12.555 -11.133 12.609 1 67.69 283 THR B CA 1
ATOM 5463 C C . THR B 1 283 ? 13.398 -11.742 13.719 1 67.69 283 THR B C 1
ATOM 5465 O O . THR B 1 283 ? 13.109 -11.562 14.906 1 67.69 283 THR B O 1
ATOM 5468 N N . SER B 1 284 ? 14.281 -12.547 13.43 1 71 284 SER B N 1
ATOM 5469 C CA . SER B 1 284 ? 15.023 -13.328 14.414 1 71 284 SER B CA 1
ATOM 5470 C C . SER B 1 284 ? 16.453 -12.82 14.562 1 71 284 SER B C 1
ATOM 5472 O O . SER B 1 284 ? 17.281 -13.461 15.219 1 71 284 SER B O 1
ATOM 5474 N N . GLY B 1 285 ? 16.594 -11.656 14.039 1 80.62 285 GLY B N 1
ATOM 5475 C CA . GLY B 1 285 ? 17.969 -11.211 14.031 1 80.62 285 GLY B CA 1
ATOM 5476 C C . GLY B 1 285 ? 18.828 -11.969 13.031 1 80.62 285 GLY B C 1
ATOM 5477 O O . GLY B 1 285 ? 20.031 -11.727 12.93 1 80.62 285 GLY B O 1
ATOM 5478 N N . MET B 1 286 ? 18.203 -12.852 12.375 1 82.25 286 MET B N 1
ATOM 5479 C CA . MET B 1 286 ? 18.922 -13.617 11.367 1 82.25 286 MET B CA 1
ATOM 5480 C C . MET B 1 286 ? 19.516 -12.695 10.305 1 82.25 286 MET B C 1
ATOM 5482 O O . MET B 1 286 ? 18.828 -11.805 9.797 1 82.25 286 MET B O 1
ATOM 5486 N N . GLY B 1 287 ? 20.797 -12.844 10.008 1 83.81 287 GLY B N 1
ATOM 5487 C CA . GLY B 1 287 ? 21.453 -12.039 9 1 83.81 287 GLY B CA 1
ATOM 5488 C C . GLY B 1 287 ? 22.156 -10.828 9.57 1 83.81 287 GLY B C 1
ATOM 5489 O O . GLY B 1 287 ? 22.875 -10.117 8.859 1 83.81 287 GLY B O 1
ATOM 5490 N N . ASP B 1 288 ? 21.969 -10.617 10.828 1 83.25 288 ASP B N 1
ATOM 5491 C CA . ASP B 1 288 ? 22.578 -9.445 11.445 1 83.25 288 ASP B CA 1
ATOM 5492 C C . ASP B 1 288 ? 24.094 -9.602 11.516 1 83.25 288 ASP B C 1
ATOM 5494 O O . ASP B 1 288 ? 24.828 -8.609 11.648 1 83.25 288 ASP B O 1
ATOM 5498 N N . ASP B 1 289 ? 24.516 -10.82 11.422 1 86.69 289 ASP B N 1
ATOM 5499 C CA . ASP B 1 289 ? 25.938 -11.078 11.57 1 86.69 289 ASP B CA 1
ATOM 5500 C C . ASP B 1 289 ? 26.625 -11.172 10.211 1 86.69 289 ASP B C 1
ATOM 5502 O O . ASP B 1 289 ? 27.828 -11.43 10.133 1 86.69 289 ASP B O 1
ATOM 5506 N N . LEU B 1 290 ? 25.906 -10.922 9.18 1 91.88 290 LEU B N 1
ATOM 5507 C CA . LEU B 1 290 ? 26.531 -10.906 7.859 1 91.88 290 LEU B CA 1
ATOM 5508 C C . LEU B 1 290 ? 27.531 -9.758 7.742 1 91.88 290 LEU B C 1
ATOM 5510 O O . LEU B 1 290 ? 27.297 -8.664 8.266 1 91.88 290 LEU B O 1
ATOM 5514 N N . PRO B 1 291 ? 28.656 -9.984 7.059 1 91.88 291 PRO B N 1
ATOM 5515 C CA . PRO B 1 291 ? 29.75 -9.008 7.039 1 91.88 291 PRO B CA 1
ATOM 5516 C C . PRO B 1 291 ? 29.531 -7.891 6.02 1 91.88 291 PRO B C 1
ATOM 5518 O O . PRO B 1 291 ? 30.484 -7.207 5.629 1 91.88 291 PRO B O 1
ATOM 5521 N N . PHE B 1 292 ? 28.422 -7.801 5.453 1 92.94 292 PHE B N 1
ATOM 5522 C CA . PHE B 1 292 ? 28.094 -6.746 4.496 1 92.94 292 PHE B CA 1
ATOM 5523 C C . PHE B 1 292 ? 26.75 -6.105 4.824 1 92.94 292 PHE B C 1
ATOM 5525 O O . PHE B 1 292 ? 26.031 -6.586 5.691 1 92.94 292 PHE B O 1
ATOM 5532 N N . ARG B 1 293 ? 26.516 -4.988 4.164 1 93.25 293 ARG B N 1
ATOM 5533 C CA . ARG B 1 293 ? 25.328 -4.176 4.469 1 93.25 293 ARG B CA 1
ATOM 5534 C C . ARG B 1 293 ? 24.062 -4.879 4.023 1 93.25 293 ARG B C 1
ATOM 5536 O O . ARG B 1 293 ? 24 -5.426 2.92 1 93.25 293 ARG B O 1
ATOM 5543 N N . VAL B 1 294 ? 23.062 -4.922 4.875 1 93.44 294 VAL B N 1
ATOM 5544 C CA . VAL B 1 294 ? 21.734 -5.441 4.566 1 93.44 294 VAL B CA 1
ATOM 5545 C C . VAL B 1 294 ? 20.719 -4.297 4.562 1 93.44 294 VAL B C 1
ATOM 5547 O O . VAL B 1 294 ? 20.594 -3.566 5.547 1 93.44 294 VAL B O 1
ATOM 5550 N N . HIS B 1 295 ? 20.016 -4.113 3.438 1 93.44 295 HIS B N 1
ATOM 5551 C CA . HIS B 1 295 ? 18.984 -3.105 3.293 1 93.44 295 HIS B CA 1
ATOM 5552 C C . HIS B 1 295 ? 17.594 -3.723 3.453 1 93.44 295 HIS B C 1
ATOM 5554 O O . HIS B 1 295 ? 17.188 -4.57 2.652 1 93.44 295 HIS B O 1
ATOM 5560 N N . TYR B 1 296 ? 16.906 -3.365 4.449 1 91.12 296 TYR B N 1
ATOM 5561 C CA . TYR B 1 296 ? 15.508 -3.74 4.598 1 91.12 296 TYR B CA 1
ATOM 5562 C C . TYR B 1 296 ? 14.594 -2.631 4.102 1 91.12 296 TYR B C 1
ATOM 5564 O O . TYR B 1 296 ? 14.633 -1.509 4.613 1 91.12 296 TYR B O 1
ATOM 5572 N N . THR B 1 297 ? 13.734 -2.969 3.125 1 91.69 297 THR B N 1
ATOM 5573 C CA . THR B 1 297 ? 12.953 -1.917 2.488 1 91.69 297 THR B CA 1
ATOM 5574 C C . THR B 1 297 ? 11.531 -1.887 3.049 1 91.69 297 THR B C 1
ATOM 5576 O O . THR B 1 297 ? 10.758 -0.968 2.756 1 91.69 297 THR B O 1
ATOM 5579 N N . GLY B 1 298 ? 11.18 -2.928 3.887 1 90.31 298 GLY B N 1
ATOM 5580 C CA . GLY B 1 298 ? 9.797 -3.082 4.285 1 90.31 298 GLY B CA 1
ATOM 5581 C C . GLY B 1 298 ? 8.922 -3.689 3.201 1 90.31 298 GLY B C 1
ATOM 5582 O O . GLY B 1 298 ? 9.438 -4.238 2.223 1 90.31 298 GLY B O 1
ATOM 5583 N N . ARG B 1 299 ? 7.598 -3.543 3.426 1 90.25 299 ARG B N 1
ATOM 5584 C CA . ARG B 1 299 ? 6.645 -4.059 2.447 1 90.25 299 ARG B CA 1
ATOM 5585 C C . ARG B 1 299 ? 6.418 -3.053 1.322 1 90.25 299 ARG B C 1
ATOM 5587 O O . ARG B 1 299 ? 6.285 -1.854 1.573 1 90.25 299 ARG B O 1
ATOM 5594 N N . LEU B 1 300 ? 6.5 -3.551 0.148 1 93.31 300 LEU B N 1
ATOM 5595 C CA . LEU B 1 300 ? 6.266 -2.725 -1.032 1 93.31 300 LEU B CA 1
ATOM 5596 C C . LEU B 1 300 ? 4.93 -3.07 -1.683 1 93.31 300 LEU B C 1
ATOM 5598 O O . LEU B 1 300 ? 4.559 -4.242 -1.76 1 93.31 300 LEU B O 1
ATOM 5602 N N . HIS B 1 301 ? 4.266 -2.059 -2.188 1 91.19 301 HIS B N 1
ATOM 5603 C CA . HIS B 1 301 ? 2.918 -2.266 -2.703 1 91.19 301 HIS B CA 1
ATOM 5604 C C . HIS B 1 301 ? 2.818 -1.848 -4.164 1 91.19 301 HIS B C 1
ATOM 5606 O O . HIS B 1 301 ? 1.941 -2.32 -4.891 1 91.19 301 HIS B O 1
ATOM 5612 N N . ASP B 1 302 ? 3.666 -0.965 -4.598 1 94.81 302 ASP B N 1
ATOM 5613 C CA . ASP B 1 302 ? 3.521 -0.36 -5.918 1 94.81 302 ASP B CA 1
ATOM 5614 C C . ASP B 1 302 ? 4.43 -1.043 -6.938 1 94.81 302 ASP B C 1
ATOM 5616 O O . ASP B 1 302 ? 5.582 -1.366 -6.633 1 94.81 302 ASP B O 1
ATOM 5620 N N . ASP B 1 303 ? 3.936 -1.222 -8.125 1 96 303 ASP B N 1
ATOM 5621 C CA . ASP B 1 303 ? 4.719 -1.861 -9.18 1 96 303 ASP B CA 1
ATOM 5622 C C . ASP B 1 303 ? 6.016 -1.099 -9.438 1 96 303 ASP B C 1
ATOM 5624 O O . ASP B 1 303 ? 7.074 -1.705 -9.625 1 96 303 ASP B O 1
ATOM 5628 N N . VAL B 1 304 ? 5.949 0.183 -9.438 1 96.69 304 VAL B N 1
ATOM 5629 C CA . VAL B 1 304 ? 7.117 1.011 -9.734 1 96.69 304 VAL B CA 1
ATOM 5630 C C . VAL B 1 304 ? 8.219 0.735 -8.711 1 96.69 304 VAL B C 1
ATOM 5632 O O . VAL B 1 304 ? 9.398 0.709 -9.055 1 96.69 304 VAL B O 1
ATOM 5635 N N . SER B 1 305 ? 7.832 0.565 -7.453 1 97.25 305 SER B N 1
ATOM 5636 C CA . SER B 1 305 ? 8.805 0.248 -6.41 1 97.25 305 SER B CA 1
ATOM 5637 C C . SER B 1 305 ? 9.5 -1.076 -6.695 1 97.25 305 SER B C 1
ATOM 5639 O O . SER B 1 305 ? 10.727 -1.177 -6.57 1 97.25 305 SER B O 1
ATOM 5641 N N . LEU B 1 306 ? 8.75 -2.018 -7.117 1 97.44 306 LEU B N 1
ATOM 5642 C CA . LEU B 1 306 ? 9.312 -3.33 -7.41 1 97.44 306 LEU B CA 1
ATOM 5643 C C . LEU B 1 306 ? 10.203 -3.275 -8.641 1 97.44 306 LEU B C 1
ATOM 5645 O O . LEU B 1 306 ? 11.305 -3.838 -8.641 1 97.44 306 LEU B O 1
ATOM 5649 N N . VAL B 1 307 ? 9.758 -2.578 -9.656 1 98.31 307 VAL B N 1
ATOM 5650 C CA . VAL B 1 307 ? 10.523 -2.451 -10.891 1 98.31 307 VAL B CA 1
ATOM 5651 C C . VAL B 1 307 ? 11.891 -1.843 -10.586 1 98.31 307 VAL B C 1
ATOM 5653 O O . VAL B 1 307 ? 12.922 -2.361 -11.023 1 98.31 307 VAL B O 1
ATOM 5656 N N . THR B 1 308 ? 11.898 -0.75 -9.797 1 98.19 308 THR B N 1
ATOM 5657 C CA . THR B 1 308 ? 13.164 -0.091 -9.484 1 98.19 308 THR B CA 1
ATOM 5658 C C . THR B 1 308 ? 14.023 -0.973 -8.586 1 98.19 308 THR B C 1
ATOM 5660 O O . THR B 1 308 ? 15.25 -0.995 -8.719 1 98.19 308 THR B O 1
ATOM 5663 N N . LEU B 1 309 ? 13.391 -1.703 -7.699 1 98.12 309 LEU B N 1
ATOM 5664 C CA . LEU B 1 309 ? 14.117 -2.592 -6.797 1 98.12 309 LEU B CA 1
ATOM 5665 C C . LEU B 1 309 ? 14.82 -3.693 -7.578 1 98.12 309 LEU B C 1
ATOM 5667 O O . LEU B 1 309 ? 16.031 -3.893 -7.422 1 98.12 309 LEU B O 1
ATOM 5671 N N . TYR B 1 310 ? 14.094 -4.391 -8.438 1 98.5 310 TYR B N 1
ATOM 5672 C CA . TYR B 1 310 ? 14.68 -5.477 -9.211 1 98.5 310 TYR B CA 1
ATOM 5673 C C . TYR B 1 310 ? 15.805 -4.969 -10.102 1 98.5 310 TYR B C 1
ATOM 5675 O O . TYR B 1 310 ? 16.828 -5.637 -10.266 1 98.5 310 TYR B O 1
ATOM 5683 N N . ASN B 1 311 ? 15.633 -3.787 -10.68 1 98.12 311 ASN B N 1
ATOM 5684 C CA . ASN B 1 311 ? 16.641 -3.213 -11.562 1 98.12 311 ASN B CA 1
ATOM 5685 C C . ASN B 1 311 ? 17.875 -2.773 -10.789 1 98.12 311 ASN B C 1
ATOM 5687 O O . ASN B 1 311 ? 18.953 -2.596 -11.375 1 98.12 311 ASN B O 1
ATOM 5691 N N . SER B 1 312 ? 17.75 -2.562 -9.5 1 97.88 312 SER B N 1
ATOM 5692 C CA . SER B 1 312 ? 18.891 -2.158 -8.68 1 97.88 312 SER B CA 1
ATOM 5693 C C . SER B 1 312 ? 19.766 -3.357 -8.312 1 97.88 312 SER B C 1
ATOM 5695 O O . SER B 1 312 ? 20.891 -3.193 -7.863 1 97.88 312 SER B O 1
ATOM 5697 N N . ALA B 1 313 ? 19.266 -4.586 -8.438 1 98 313 ALA B N 1
ATOM 5698 C CA . ALA B 1 313 ? 19.953 -5.797 -7.992 1 98 313 ALA B CA 1
ATOM 5699 C C . ALA B 1 313 ? 20.734 -6.441 -9.141 1 98 313 ALA B C 1
ATOM 5701 O O . ALA B 1 313 ? 20.406 -6.242 -10.312 1 98 313 ALA B O 1
ATOM 5702 N N . ASP B 1 314 ? 21.766 -7.16 -8.75 1 97.62 314 ASP B N 1
ATOM 5703 C CA . ASP B 1 314 ? 22.5 -7.957 -9.719 1 97.62 314 ASP B CA 1
ATOM 5704 C C . ASP B 1 314 ? 21.891 -9.344 -9.875 1 97.62 314 ASP B C 1
ATOM 5706 O O . ASP B 1 314 ? 21.969 -9.953 -10.945 1 97.62 314 ASP B O 1
ATOM 5710 N N . VAL B 1 315 ? 21.328 -9.812 -8.82 1 98.19 315 VAL B N 1
ATOM 5711 C CA . VAL B 1 315 ? 20.75 -11.148 -8.805 1 98.19 315 VAL B CA 1
ATOM 5712 C C . VAL B 1 315 ? 19.609 -11.211 -7.785 1 98.19 315 VAL B C 1
ATOM 5714 O O . VAL B 1 315 ? 19.703 -10.625 -6.707 1 98.19 315 VAL B O 1
ATOM 5717 N N . MET B 1 316 ? 18.516 -11.781 -8.164 1 98.62 316 MET B N 1
ATOM 5718 C CA . MET B 1 316 ? 17.422 -12.125 -7.266 1 98.62 316 MET B CA 1
ATOM 5719 C C . MET B 1 316 ? 17.547 -13.57 -6.793 1 98.62 316 MET B C 1
ATOM 5721 O O . MET B 1 316 ? 17.719 -14.484 -7.602 1 98.62 316 MET B O 1
ATOM 5725 N N . VAL B 1 317 ? 17.5 -13.758 -5.492 1 98.69 317 VAL B N 1
ATOM 5726 C CA . VAL B 1 317 ? 17.609 -15.109 -4.965 1 98.69 317 VAL B CA 1
ATOM 5727 C C . VAL B 1 317 ? 16.266 -15.555 -4.398 1 98.69 317 VAL B C 1
ATOM 5729 O O . VAL B 1 317 ? 15.641 -14.828 -3.623 1 98.69 317 VAL B O 1
ATOM 5732 N N . VAL B 1 318 ? 15.789 -16.703 -4.848 1 97.94 318 VAL B N 1
ATOM 5733 C CA . VAL B 1 318 ? 14.547 -17.297 -4.387 1 97.94 318 VAL B CA 1
ATOM 5734 C C . VAL B 1 318 ? 14.828 -18.672 -3.787 1 97.94 318 VAL B C 1
ATOM 5736 O O . VAL B 1 318 ? 14.602 -19.703 -4.438 1 97.94 318 VAL B O 1
ATOM 5739 N N . PRO B 1 319 ? 15.227 -18.688 -2.574 1 97.19 319 PRO B N 1
ATOM 5740 C CA . PRO B 1 319 ? 15.609 -19.922 -1.897 1 97.19 319 PRO B CA 1
ATOM 5741 C C . PRO B 1 319 ? 14.422 -20.625 -1.226 1 97.19 319 PRO B C 1
ATOM 5743 O O . PRO B 1 319 ? 14.57 -21.172 -0.128 1 97.19 319 PRO B O 1
ATOM 5746 N N . SER B 1 320 ? 13.273 -20.562 -1.822 1 95.44 320 SER B N 1
ATOM 5747 C CA . SER B 1 320 ? 12.055 -21.109 -1.247 1 95.44 320 SER B CA 1
ATOM 5748 C C . SER B 1 320 ? 12.141 -22.625 -1.121 1 95.44 320 SER B C 1
ATOM 5750 O O . SER B 1 320 ? 12.727 -23.297 -1.974 1 95.44 320 SER B O 1
ATOM 5752 N N . ARG B 1 321 ? 11.531 -23.156 -0.059 1 93.88 321 ARG B N 1
ATOM 5753 C CA . ARG B 1 321 ? 11.43 -24.594 0.123 1 93.88 321 ARG B CA 1
ATOM 5754 C C . ARG B 1 321 ? 10.359 -25.188 -0.785 1 93.88 321 ARG B C 1
ATOM 5756 O O . ARG B 1 321 ? 10.453 -26.359 -1.187 1 93.88 321 ARG B O 1
ATOM 5763 N N . GLN B 1 322 ? 9.336 -24.469 -1.066 1 92.44 322 GLN B N 1
ATOM 5764 C CA . GLN B 1 322 ? 8.273 -24.812 -2.002 1 92.44 322 GLN B CA 1
ATOM 5765 C C . GLN B 1 322 ? 7.777 -23.578 -2.742 1 92.44 322 GLN B C 1
ATOM 5767 O O . GLN B 1 322 ? 7.625 -22.5 -2.145 1 92.44 322 GLN B O 1
ATOM 5772 N N . GLU B 1 323 ? 7.668 -23.781 -4.055 1 92.69 323 GLU B N 1
ATOM 5773 C CA . GLU B 1 323 ? 7.246 -22.672 -4.91 1 92.69 323 GLU B CA 1
ATOM 5774 C C . GLU B 1 323 ? 6.453 -23.172 -6.113 1 92.69 323 GLU B C 1
ATOM 5776 O O . GLU B 1 323 ? 6.84 -24.156 -6.75 1 92.69 323 GLU B O 1
ATOM 5781 N N . ASN B 1 324 ? 5.344 -22.594 -6.324 1 95 324 ASN B N 1
ATOM 5782 C CA . ASN B 1 324 ? 4.586 -22.859 -7.543 1 95 324 ASN B CA 1
ATOM 5783 C C . ASN B 1 324 ? 5.074 -22.016 -8.711 1 95 324 ASN B C 1
ATOM 5785 O O . ASN B 1 324 ? 6.152 -22.266 -9.258 1 95 324 ASN B O 1
ATOM 5789 N N . LEU B 1 325 ? 4.5 -21 -9.094 1 96.69 325 LEU B N 1
ATOM 5790 C CA . LEU B 1 325 ? 4.961 -20.031 -10.07 1 96.69 325 LEU B CA 1
ATOM 5791 C C . LEU B 1 325 ? 5.176 -18.672 -9.414 1 96.69 325 LEU B C 1
ATOM 5793 O O . LEU B 1 325 ? 4.273 -17.828 -9.406 1 96.69 325 LEU B O 1
ATOM 5797 N N . SER B 1 326 ? 6.359 -18.422 -9 1 96.06 326 SER B N 1
ATOM 5798 C CA . SER B 1 326 ? 6.707 -17.297 -8.148 1 96.06 326 SER B CA 1
ATOM 5799 C C . SER B 1 326 ? 6.559 -15.969 -8.898 1 96.06 326 SER B C 1
ATOM 5801 O O . SER B 1 326 ? 7.16 -15.781 -9.953 1 96.06 326 SER B O 1
ATOM 5803 N N . ASN B 1 327 ? 5.789 -15.039 -8.305 1 96.69 327 ASN B N 1
ATOM 5804 C CA . ASN B 1 327 ? 5.723 -13.688 -8.844 1 96.69 327 ASN B CA 1
ATOM 5805 C C . ASN B 1 327 ? 7.086 -13 -8.82 1 96.69 327 ASN B C 1
ATOM 5807 O O . ASN B 1 327 ? 7.445 -12.281 -9.758 1 96.69 327 ASN B O 1
ATOM 5811 N N . ALA B 1 328 ? 7.844 -13.242 -7.762 1 97.12 328 ALA B N 1
ATOM 5812 C CA . ALA B 1 328 ? 9.141 -12.594 -7.594 1 97.12 328 ALA B CA 1
ATOM 5813 C C . ALA B 1 328 ? 10.102 -12.992 -8.711 1 97.12 328 ALA B C 1
ATOM 5815 O O . ALA B 1 328 ? 10.828 -12.148 -9.25 1 97.12 328 ALA B O 1
ATOM 5816 N N . ILE B 1 329 ? 10.109 -14.258 -9.031 1 98.44 329 ILE B N 1
ATOM 5817 C CA . ILE B 1 329 ? 10.961 -14.727 -10.117 1 98.44 329 ILE B CA 1
ATOM 5818 C C . ILE B 1 329 ? 10.547 -14.055 -11.422 1 98.44 329 ILE B C 1
ATOM 5820 O O . ILE B 1 329 ? 11.391 -13.508 -12.141 1 98.44 329 ILE B O 1
ATOM 5824 N N . MET B 1 330 ? 9.297 -14.086 -11.711 1 98.44 330 MET B N 1
ATOM 5825 C CA . MET B 1 330 ? 8.766 -13.539 -12.953 1 98.44 330 MET B CA 1
ATOM 5826 C C . MET B 1 330 ? 9.055 -12.039 -13.055 1 98.44 330 MET B C 1
ATOM 5828 O O . MET B 1 330 ? 9.477 -11.555 -14.109 1 98.44 330 MET B O 1
ATOM 5832 N N . GLU B 1 331 ? 8.789 -11.305 -11.984 1 98.62 331 GLU B N 1
ATOM 5833 C CA . GLU B 1 331 ? 9.031 -9.867 -11.938 1 98.62 331 GLU B CA 1
ATOM 5834 C C . GLU B 1 331 ? 10.508 -9.547 -12.148 1 98.62 331 GLU B C 1
ATOM 5836 O O . GLU B 1 331 ? 10.844 -8.648 -12.922 1 98.62 331 GLU B O 1
ATOM 5841 N N . SER B 1 332 ? 11.367 -10.289 -11.492 1 98.69 332 SER B N 1
ATOM 5842 C CA . SER B 1 332 ? 12.805 -10.086 -11.602 1 98.69 332 SER B CA 1
ATOM 5843 C C . SER B 1 332 ? 13.289 -10.32 -13.023 1 98.69 332 SER B C 1
ATOM 5845 O O . SER B 1 332 ? 13.977 -9.477 -13.602 1 98.69 332 SER B O 1
ATOM 5847 N N . LEU B 1 333 ? 12.883 -11.469 -13.586 1 98.81 333 LEU B N 1
ATOM 5848 C CA . LEU B 1 333 ? 13.297 -11.805 -14.945 1 98.81 333 LEU B CA 1
ATOM 5849 C C . LEU B 1 333 ? 12.766 -10.789 -15.945 1 98.81 333 LEU B C 1
ATOM 5851 O O . LEU B 1 333 ? 13.461 -10.422 -16.891 1 98.81 333 LEU B O 1
ATOM 5855 N N . ALA B 1 334 ? 11.523 -10.32 -15.742 1 98.81 334 ALA B N 1
ATOM 5856 C CA . ALA B 1 334 ? 10.93 -9.32 -16.609 1 98.81 334 ALA B CA 1
ATOM 5857 C C . ALA B 1 334 ? 11.781 -8.047 -16.641 1 98.81 334 ALA B C 1
ATOM 5859 O O . ALA B 1 334 ? 11.852 -7.371 -17.672 1 98.81 334 ALA B O 1
ATOM 5860 N N . CYS B 1 335 ? 12.43 -7.75 -15.57 1 98.56 335 CYS B N 1
ATOM 5861 C CA . CYS B 1 335 ? 13.258 -6.555 -15.445 1 98.56 335 CYS B CA 1
ATOM 5862 C C . CYS B 1 335 ? 14.68 -6.828 -15.914 1 98.56 335 CYS B C 1
ATOM 5864 O O . CYS B 1 335 ? 15.539 -5.953 -15.836 1 98.56 335 CYS B O 1
ATOM 5866 N N . GLY B 1 336 ? 14.938 -8.086 -16.344 1 98.38 336 GLY B N 1
ATOM 5867 C CA . GLY B 1 336 ? 16.25 -8.453 -16.844 1 98.38 336 GLY B CA 1
ATOM 5868 C C . GLY B 1 336 ? 17.219 -8.836 -15.742 1 98.38 336 GLY B C 1
ATOM 5869 O O . GLY B 1 336 ? 18.422 -8.922 -15.969 1 98.38 336 GLY B O 1
ATOM 5870 N N . THR B 1 337 ? 16.797 -8.992 -14.562 1 98.38 337 THR B N 1
ATOM 5871 C CA . THR B 1 337 ? 17.625 -9.406 -13.438 1 98.38 337 THR B CA 1
ATOM 5872 C C . THR B 1 337 ? 17.594 -10.922 -13.273 1 98.38 337 THR B C 1
ATOM 5874 O O . THR B 1 337 ? 16.531 -11.5 -12.992 1 98.38 337 THR B O 1
ATOM 5877 N N . PRO B 1 338 ? 18.703 -11.586 -13.414 1 98.31 338 PRO B N 1
ATOM 5878 C CA . PRO B 1 338 ? 18.719 -13.047 -13.312 1 98.31 338 PRO B CA 1
ATOM 5879 C C . PRO B 1 338 ? 18.312 -13.547 -11.93 1 98.31 338 PRO B C 1
ATOM 5881 O O . PRO B 1 338 ? 18.422 -12.805 -10.945 1 98.31 338 PRO B O 1
ATOM 5884 N N . VAL B 1 339 ? 17.906 -14.805 -11.891 1 98.69 339 VAL B N 1
ATOM 5885 C CA . VAL B 1 339 ? 17.391 -15.383 -10.656 1 98.69 339 VAL B CA 1
ATOM 5886 C C . VAL B 1 339 ? 18.203 -16.625 -10.289 1 98.69 339 VAL B C 1
ATOM 5888 O O . VAL B 1 339 ? 18.531 -17.438 -11.164 1 98.69 339 VAL B O 1
ATOM 5891 N N . VAL B 1 340 ? 18.562 -16.703 -9.055 1 98.69 340 VAL B N 1
ATOM 5892 C CA . VAL B 1 340 ? 19.141 -17.922 -8.492 1 98.69 340 VAL B CA 1
ATOM 5893 C C . VAL B 1 340 ? 18.141 -18.547 -7.504 1 98.69 340 VAL B C 1
ATOM 5895 O O . VAL B 1 340 ? 17.672 -17.875 -6.582 1 98.69 340 VAL B O 1
ATOM 5898 N N . GLY B 1 341 ? 17.75 -19.688 -7.688 1 98.38 341 GLY B N 1
ATOM 5899 C CA . GLY B 1 341 ? 16.844 -20.406 -6.809 1 98.38 341 GLY B CA 1
ATOM 5900 C C . GLY B 1 341 ? 17.062 -21.906 -6.836 1 98.38 341 GLY B C 1
ATOM 5901 O O . GLY B 1 341 ? 17.891 -22.406 -7.598 1 98.38 341 GLY B O 1
ATOM 5902 N N . PHE B 1 342 ? 16.375 -22.641 -5.988 1 98.06 342 PHE B N 1
ATOM 5903 C CA . PHE B 1 342 ? 16.453 -24.094 -5.98 1 98.06 342 PHE B CA 1
ATOM 5904 C C . PHE B 1 342 ? 15.656 -24.688 -7.141 1 98.06 342 PHE B C 1
ATOM 5906 O O . PHE B 1 342 ? 14.656 -24.094 -7.574 1 98.06 342 PHE B O 1
ATOM 5913 N N . ASP B 1 343 ? 16.109 -25.781 -7.59 1 97.88 343 ASP B N 1
ATOM 5914 C CA . ASP B 1 343 ? 15.375 -26.5 -8.617 1 97.88 343 ASP B CA 1
ATOM 5915 C C . ASP B 1 343 ? 14.195 -27.25 -8.008 1 97.88 343 ASP B C 1
ATOM 5917 O O . ASP B 1 343 ? 14.227 -28.484 -7.883 1 97.88 343 ASP B O 1
ATOM 5921 N N . ILE B 1 344 ? 13.188 -26.547 -7.734 1 95.5 344 ILE B N 1
ATOM 5922 C CA . ILE B 1 344 ? 12.008 -27.109 -7.086 1 95.5 344 ILE B CA 1
ATOM 5923 C C . ILE B 1 344 ? 10.75 -26.484 -7.691 1 95.5 344 ILE B C 1
ATOM 5925 O O . ILE B 1 344 ? 10.781 -25.391 -8.227 1 95.5 344 ILE B O 1
ATOM 5929 N N . GLY B 1 345 ? 9.68 -27.234 -7.621 1 95.31 345 GLY B N 1
ATOM 5930 C CA . GLY B 1 345 ? 8.367 -26.719 -7.98 1 95.31 345 GLY B CA 1
ATOM 5931 C C . GLY B 1 345 ? 8.32 -26.141 -9.391 1 95.31 345 GLY B C 1
ATOM 5932 O O . GLY B 1 345 ? 8.734 -26.812 -10.344 1 95.31 345 GLY B O 1
ATOM 5933 N N . GLY B 1 346 ? 7.773 -24.969 -9.477 1 96.88 346 GLY B N 1
ATOM 5934 C CA . GLY B 1 346 ? 7.598 -24.328 -10.773 1 96.88 346 GLY B CA 1
ATOM 5935 C C . GLY B 1 346 ? 8.758 -23.422 -11.164 1 96.88 346 GLY B C 1
ATOM 5936 O O . GLY B 1 346 ? 8.703 -22.75 -12.188 1 96.88 346 GLY B O 1
ATOM 5937 N N . ASN B 1 347 ? 9.883 -23.453 -10.383 1 98 347 ASN B N 1
ATOM 5938 C CA . ASN B 1 347 ? 10.992 -22.531 -10.656 1 98 347 ASN B CA 1
ATOM 5939 C C . ASN B 1 347 ? 11.594 -22.781 -12.039 1 98 347 ASN B C 1
ATOM 5941 O O . ASN B 1 347 ? 11.992 -21.844 -12.719 1 98 347 ASN B O 1
ATOM 5945 N N . GLY B 1 348 ? 11.57 -24.094 -12.406 1 97.81 348 GLY B N 1
ATOM 5946 C CA . GLY B 1 348 ? 12.148 -24.484 -13.68 1 97.81 348 GLY B CA 1
ATOM 5947 C C . GLY B 1 348 ? 11.312 -24.062 -14.875 1 97.81 348 GLY B C 1
ATOM 5948 O O . GLY B 1 348 ? 11.789 -24.078 -16.016 1 97.81 348 GLY B O 1
ATOM 5949 N N . ASP B 1 349 ? 10.07 -23.703 -14.648 1 98.31 349 ASP B N 1
ATOM 5950 C CA . ASP B 1 349 ? 9.242 -23.172 -15.727 1 98.31 349 ASP B CA 1
ATOM 5951 C C . ASP B 1 349 ? 9.727 -21.797 -16.172 1 98.31 349 ASP B C 1
ATOM 5953 O O . ASP B 1 349 ? 9.461 -21.375 -17.297 1 98.31 349 ASP B O 1
ATOM 5957 N N . MET B 1 350 ? 10.469 -21.047 -15.305 1 98.44 350 MET B N 1
ATOM 5958 C CA . MET B 1 350 ? 10.852 -19.672 -15.586 1 98.44 350 MET B CA 1
ATOM 5959 C C . MET B 1 350 ? 12.367 -19.531 -15.688 1 98.44 350 MET B C 1
ATOM 5961 O O . MET B 1 350 ? 12.867 -18.734 -16.469 1 98.44 350 MET B O 1
ATOM 5965 N N . VAL B 1 351 ? 13.062 -20.328 -14.922 1 98.56 351 VAL B N 1
ATOM 5966 C CA . VAL B 1 351 ? 14.516 -20.203 -14.883 1 98.56 351 VAL B CA 1
ATOM 5967 C C . VAL B 1 351 ? 15.148 -21.344 -15.688 1 98.56 351 VAL B C 1
ATOM 5969 O O . VAL B 1 351 ? 14.93 -22.516 -15.391 1 98.56 351 VAL B O 1
ATOM 5972 N N . ASP B 1 352 ? 15.805 -21.016 -16.719 1 97.88 352 ASP B N 1
ATOM 5973 C CA . ASP B 1 352 ? 16.656 -21.953 -17.438 1 97.88 352 ASP B CA 1
ATOM 5974 C C . ASP B 1 352 ? 18.094 -21.906 -16.922 1 97.88 352 ASP B C 1
ATOM 5976 O O . ASP B 1 352 ? 18.781 -20.891 -17.031 1 97.88 352 ASP B O 1
ATOM 5980 N N . HIS B 1 353 ? 18.516 -23.062 -16.375 1 97.94 353 HIS B N 1
ATOM 5981 C CA . HIS B 1 353 ? 19.781 -23.156 -15.68 1 97.94 353 HIS B CA 1
ATOM 5982 C C . HIS B 1 353 ? 20.938 -22.672 -16.562 1 97.94 353 HIS B C 1
ATOM 5984 O O . HIS B 1 353 ? 21.125 -23.172 -17.672 1 97.94 353 HIS B O 1
ATOM 5990 N N . ARG B 1 354 ? 21.656 -21.609 -16.062 1 97.12 354 ARG B N 1
ATOM 5991 C CA . ARG B 1 354 ? 22.844 -21.016 -16.641 1 97.12 354 ARG B CA 1
ATOM 5992 C C . ARG B 1 354 ? 22.531 -20.328 -17.969 1 97.12 354 ARG B C 1
ATOM 5994 O O . ARG B 1 354 ? 23.438 -20.047 -18.75 1 97.12 354 ARG B O 1
ATOM 6001 N N . VAL B 1 355 ? 21.297 -20.031 -18.234 1 96.81 355 VAL B N 1
ATOM 6002 C CA . VAL B 1 355 ? 20.875 -19.266 -19.391 1 96.81 355 VAL B CA 1
ATOM 6003 C C . VAL B 1 355 ? 20.297 -17.938 -18.953 1 96.81 355 VAL B C 1
ATOM 6005 O O . VAL B 1 355 ? 20.703 -16.875 -19.438 1 96.81 355 VAL B O 1
ATOM 6008 N N . ASN B 1 356 ? 19.375 -17.969 -18.078 1 97.44 356 ASN B N 1
ATOM 6009 C CA . ASN B 1 356 ? 18.781 -16.734 -17.562 1 97.44 356 ASN B CA 1
ATOM 6010 C C . ASN B 1 356 ? 18.781 -16.703 -16.031 1 97.44 356 ASN B C 1
ATOM 6012 O O . ASN B 1 356 ? 18.156 -15.852 -15.422 1 97.44 356 ASN B O 1
ATOM 6016 N N . GLY B 1 357 ? 19.484 -17.641 -15.469 1 98.12 357 GLY B N 1
ATOM 6017 C CA . GLY B 1 357 ? 19.609 -17.797 -14.031 1 98.12 357 GLY B CA 1
ATOM 6018 C C . GLY B 1 357 ? 20.312 -19.078 -13.633 1 98.12 357 GLY B C 1
ATOM 6019 O O . GLY B 1 357 ? 21.094 -19.641 -14.414 1 98.12 357 GLY B O 1
ATOM 6020 N N . TYR B 1 358 ? 20.141 -19.422 -12.383 1 98.56 358 TYR B N 1
ATOM 6021 C CA . TYR B 1 358 ? 20.797 -20.594 -11.836 1 98.56 358 TYR B CA 1
ATOM 6022 C C . TYR B 1 358 ? 19.844 -21.406 -10.969 1 98.56 358 TYR B C 1
ATOM 6024 O O . TYR B 1 358 ? 19.25 -20.875 -10.031 1 98.56 358 TYR B O 1
ATOM 6032 N N . LEU B 1 359 ? 19.656 -22.656 -11.344 1 98.69 359 LEU B N 1
ATOM 6033 C CA . LEU B 1 359 ? 18.875 -23.578 -10.531 1 98.69 359 LEU B CA 1
ATOM 6034 C C . LEU B 1 359 ? 19.781 -24.469 -9.695 1 98.69 359 LEU B C 1
ATOM 6036 O O . LEU B 1 359 ? 20.344 -25.438 -10.211 1 98.69 359 LEU B O 1
ATOM 6040 N N . ALA B 1 360 ? 19.859 -24.172 -8.43 1 98.75 360 ALA B N 1
ATOM 6041 C CA . ALA B 1 360 ? 20.656 -24.953 -7.496 1 98.75 360 ALA B CA 1
ATOM 6042 C C . ALA B 1 360 ? 19.938 -26.25 -7.098 1 98.75 360 ALA B C 1
ATOM 6044 O O . ALA B 1 360 ? 18.719 -26.344 -7.195 1 98.75 360 ALA B O 1
ATOM 6045 N N . GLU B 1 361 ? 20.766 -27.219 -6.656 1 98.25 361 GLU B N 1
ATOM 6046 C CA . GLU B 1 361 ? 20.172 -28.422 -6.078 1 98.25 361 GLU B CA 1
ATOM 6047 C C . GLU B 1 361 ? 19.297 -28.078 -4.875 1 98.25 361 GLU B C 1
ATOM 6049 O O . GLU B 1 361 ? 19.656 -27.234 -4.051 1 98.25 361 GLU B O 1
ATOM 6054 N N . ALA B 1 362 ? 18.156 -28.734 -4.789 1 95.88 362 ALA B N 1
ATOM 6055 C CA . ALA B 1 362 ? 17.156 -28.438 -3.77 1 95.88 362 ALA B CA 1
ATOM 6056 C C . ALA B 1 362 ? 17.766 -28.469 -2.373 1 95.88 362 ALA B C 1
ATOM 6058 O O . ALA B 1 362 ? 18.328 -29.484 -1.962 1 95.88 362 ALA B O 1
ATOM 6059 N N . TYR B 1 363 ? 17.766 -27.344 -1.712 1 95.12 363 TYR B N 1
ATOM 6060 C CA . TYR B 1 363 ? 18.078 -27.141 -0.299 1 95.12 363 TYR B CA 1
ATOM 6061 C C . TYR B 1 363 ? 19.578 -27.266 -0.04 1 95.12 363 TYR B C 1
ATOM 6063 O O . TYR B 1 363 ? 20 -27.328 1.113 1 95.12 363 TYR B O 1
ATOM 6071 N N . GLU B 1 364 ? 20.328 -27.328 -1.096 1 97.62 364 GLU B N 1
ATOM 6072 C CA . GLU B 1 364 ? 21.781 -27.312 -0.963 1 97.62 364 GLU B CA 1
ATOM 6073 C C . GLU B 1 364 ? 22.328 -25.891 -0.985 1 97.62 364 GLU B C 1
ATOM 6075 O O . GLU B 1 364 ? 22.594 -25.328 -2.055 1 97.62 364 GLU B O 1
ATOM 6080 N N . THR B 1 365 ? 22.672 -25.391 0.212 1 98 365 THR B N 1
ATOM 6081 C CA . THR B 1 365 ? 23.016 -23.984 0.365 1 98 365 THR B CA 1
ATOM 6082 C C . THR B 1 365 ? 24.359 -23.688 -0.279 1 98 365 THR B C 1
ATOM 6084 O O . THR B 1 365 ? 24.594 -22.562 -0.757 1 98 365 THR B O 1
ATOM 6087 N N . GLN B 1 366 ? 25.266 -24.656 -0.317 1 98.19 366 GLN B N 1
ATOM 6088 C CA . GLN B 1 366 ? 26.547 -24.438 -0.98 1 98.19 366 GLN B CA 1
ATOM 6089 C C . GLN B 1 366 ? 26.359 -24.266 -2.484 1 98.19 366 GLN B C 1
ATOM 6091 O O . GLN B 1 366 ? 27.047 -23.469 -3.109 1 98.19 366 GLN B O 1
ATOM 6096 N N . ASP B 1 367 ? 25.469 -25.047 -2.975 1 98.56 367 ASP B N 1
ATOM 6097 C CA . ASP B 1 367 ? 25.188 -24.906 -4.398 1 98.56 367 ASP B CA 1
ATOM 6098 C C . ASP B 1 367 ? 24.484 -23.594 -4.695 1 98.56 367 ASP B C 1
ATOM 6100 O O . ASP B 1 367 ? 24.719 -22.969 -5.727 1 98.56 367 ASP B O 1
ATOM 6104 N N . LEU B 1 368 ? 23.578 -23.219 -3.836 1 98.62 368 LEU B N 1
ATOM 6105 C CA . LEU B 1 368 ? 22.953 -21.906 -3.957 1 98.62 368 LEU B CA 1
ATOM 6106 C C . LEU B 1 368 ? 24 -20.797 -3.961 1 98.62 368 LEU B C 1
ATOM 6108 O O . LEU B 1 368 ? 23.922 -19.875 -4.781 1 98.62 368 LEU B O 1
ATOM 6112 N N . ALA B 1 369 ? 24.938 -20.906 -3.039 1 98.5 369 ALA B N 1
ATOM 6113 C CA . ALA B 1 369 ? 26.031 -19.938 -2.961 1 98.5 369 ALA B CA 1
ATOM 6114 C C . ALA B 1 369 ? 26.828 -19.906 -4.266 1 98.5 369 ALA B C 1
ATOM 6116 O O . ALA B 1 369 ? 27.203 -18.844 -4.746 1 98.5 369 ALA B O 1
ATOM 6117 N N . ALA B 1 370 ? 27.094 -21.078 -4.777 1 97.94 370 ALA B N 1
ATOM 6118 C CA . ALA B 1 370 ? 27.812 -21.172 -6.035 1 97.94 370 ALA B CA 1
ATOM 6119 C C . ALA B 1 370 ? 27.078 -20.453 -7.16 1 97.94 370 ALA B C 1
ATOM 6121 O O . ALA B 1 370 ? 27.703 -19.797 -7.996 1 97.94 370 ALA B O 1
ATOM 6122 N N . GLY B 1 371 ? 25.797 -20.641 -7.227 1 98.25 371 GLY B N 1
ATOM 6123 C CA . GLY B 1 371 ? 24.984 -19.938 -8.211 1 98.25 371 GLY B CA 1
ATOM 6124 C C . GLY B 1 371 ? 25.031 -18.422 -8.062 1 98.25 371 GLY B C 1
ATOM 6125 O O . GLY B 1 371 ? 25.156 -17.703 -9.055 1 98.25 371 GLY B O 1
ATOM 6126 N N . ILE B 1 372 ? 24.938 -17.953 -6.848 1 98.31 372 ILE B N 1
ATOM 6127 C CA . ILE B 1 372 ? 25.016 -16.531 -6.566 1 98.31 372 ILE B CA 1
ATOM 6128 C C . ILE B 1 372 ? 26.344 -15.977 -7.043 1 98.31 372 ILE B C 1
ATOM 6130 O O . ILE B 1 372 ? 26.391 -14.969 -7.758 1 98.31 372 ILE B O 1
ATOM 6134 N N . GLU B 1 373 ? 27.406 -16.641 -6.723 1 97.56 373 GLU B N 1
ATOM 6135 C CA . GLU B 1 373 ? 28.75 -16.219 -7.121 1 97.56 373 GLU B CA 1
ATOM 6136 C C . GLU B 1 373 ? 28.906 -16.234 -8.641 1 97.56 373 GLU B C 1
ATOM 6138 O O . GLU B 1 373 ? 29.531 -15.352 -9.219 1 97.56 373 GLU B O 1
ATOM 6143 N N . TRP B 1 374 ? 28.375 -17.266 -9.203 1 96.88 374 TRP B N 1
ATOM 6144 C CA . TRP B 1 374 ? 28.453 -17.406 -10.656 1 96.88 374 TRP B CA 1
ATOM 6145 C C . TRP B 1 374 ? 27.844 -16.188 -11.352 1 96.88 374 TRP B C 1
ATOM 6147 O O . TRP B 1 374 ? 28.438 -15.633 -12.273 1 96.88 374 TRP B O 1
ATOM 6157 N N . VAL B 1 375 ? 26.688 -15.703 -10.906 1 97.38 375 VAL B N 1
ATOM 6158 C CA . VAL B 1 375 ? 26.016 -14.547 -11.5 1 97.38 375 VAL B CA 1
ATOM 6159 C C . VAL B 1 375 ? 26.828 -13.281 -11.203 1 97.38 375 VAL B C 1
ATOM 6161 O O . VAL B 1 375 ? 27.078 -12.484 -12.109 1 97.38 375 VAL B O 1
ATOM 6164 N N . LEU B 1 376 ? 27.25 -13.125 -9.953 1 96.38 376 LEU B N 1
ATOM 6165 C CA . LEU B 1 376 ? 27.906 -11.898 -9.508 1 96.38 376 LEU B CA 1
ATOM 6166 C C . LEU B 1 376 ? 29.266 -11.727 -10.18 1 96.38 376 LEU B C 1
ATOM 6168 O O . LEU B 1 376 ? 29.75 -10.609 -10.344 1 96.38 376 LEU B O 1
ATOM 6172 N N . ASN B 1 377 ? 29.859 -12.797 -10.57 1 92.94 377 ASN B N 1
ATOM 6173 C CA . ASN B 1 377 ? 31.172 -12.758 -11.188 1 92.94 377 ASN B CA 1
ATOM 6174 C C . ASN B 1 377 ? 31.078 -12.719 -12.711 1 92.94 377 ASN B C 1
ATOM 6176 O O . ASN B 1 377 ? 32.062 -12.961 -13.406 1 92.94 377 ASN B O 1
ATOM 6180 N N . GLY B 1 378 ? 29.969 -12.422 -13.234 1 84.06 378 GLY B N 1
ATOM 6181 C CA . GLY B 1 378 ? 29.781 -12.234 -14.664 1 84.06 378 GLY B CA 1
ATOM 6182 C C . GLY B 1 378 ? 29.5 -13.523 -15.406 1 84.06 378 GLY B C 1
ATOM 6183 O O . GLY B 1 378 ? 29.781 -13.633 -16.594 1 84.06 378 GLY B O 1
ATOM 6184 N N . GLY B 1 379 ? 29.125 -14.445 -14.68 1 76.12 379 GLY B N 1
ATOM 6185 C CA . GLY B 1 379 ? 28.75 -15.695 -15.32 1 76.12 379 GLY B CA 1
ATOM 6186 C C . GLY B 1 379 ? 27.734 -15.508 -16.438 1 76.12 379 GLY B C 1
ATOM 6187 O O . GLY B 1 379 ? 26.891 -14.617 -16.375 1 76.12 379 GLY B O 1
ATOM 6188 N N . GLY B 1 380 ? 27.828 -16.375 -17.562 1 73.75 380 GLY B N 1
ATOM 6189 C CA . GLY B 1 380 ? 26.938 -16.312 -18.703 1 73.75 380 GLY B CA 1
ATOM 6190 C C . GLY B 1 380 ? 27.078 -15.023 -19.5 1 73.75 380 GLY B C 1
ATOM 6191 O O . GLY B 1 380 ? 26.141 -14.609 -20.188 1 73.75 380 GLY B O 1
ATOM 6192 N N . ASN B 1 381 ? 28.109 -14.344 -19.328 1 77.88 381 ASN B N 1
ATOM 6193 C CA . ASN B 1 381 ? 28.25 -13.008 -19.906 1 77.88 381 ASN B CA 1
ATOM 6194 C C . ASN B 1 381 ? 27.188 -12.055 -19.359 1 77.88 381 ASN B C 1
ATOM 6196 O O . ASN B 1 381 ? 26.062 -12.023 -19.859 1 77.88 381 ASN B O 1
ATOM 6200 N N . GLY B 1 382 ? 27.359 -11.43 -18.344 1 85.12 382 GLY B N 1
ATOM 6201 C CA . GLY B 1 382 ? 26.453 -10.555 -17.609 1 85.12 382 GLY B CA 1
ATOM 6202 C C . GLY B 1 382 ? 25.344 -9.977 -18.469 1 85.12 382 GLY B C 1
ATOM 6203 O O . GLY B 1 382 ? 24.156 -10.086 -18.141 1 85.12 382 GLY B O 1
ATOM 6204 N N . ARG B 1 383 ? 25.656 -9.422 -19.594 1 91.5 383 ARG B N 1
ATOM 6205 C CA . ARG B 1 383 ? 24.672 -8.797 -20.469 1 91.5 383 ARG B CA 1
ATOM 6206 C C . ARG B 1 383 ? 23.781 -9.852 -21.109 1 91.5 383 ARG B C 1
ATOM 6208 O O . ARG B 1 383 ? 22.562 -9.688 -21.172 1 91.5 383 ARG B O 1
ATOM 6215 N N . ALA B 1 384 ? 24.375 -10.922 -21.609 1 95.25 384 ALA B N 1
ATOM 6216 C CA . ALA B 1 384 ? 23.625 -11.992 -22.25 1 95.25 384 ALA B CA 1
ATOM 6217 C C . ALA B 1 384 ? 22.656 -12.656 -21.281 1 95.25 384 ALA B C 1
ATOM 6219 O O . ALA B 1 384 ? 21.531 -13.016 -21.641 1 95.25 384 ALA B O 1
ATOM 6220 N N . LEU B 1 385 ? 23.109 -12.836 -20.109 1 96.62 385 LEU B N 1
ATOM 6221 C CA . LEU B 1 385 ? 22.281 -13.438 -19.062 1 96.62 385 LEU B CA 1
ATOM 6222 C C . LEU B 1 385 ? 21.047 -12.586 -18.797 1 96.62 385 LEU B C 1
ATOM 6224 O O . LEU B 1 385 ? 19.938 -13.117 -18.688 1 96.62 385 LEU B O 1
ATOM 6228 N N . ARG B 1 386 ? 21.219 -11.297 -18.719 1 97.19 386 ARG B N 1
ATOM 6229 C CA . ARG B 1 386 ? 20.125 -10.367 -18.453 1 97.19 386 ARG B CA 1
ATOM 6230 C C . ARG B 1 386 ? 19.156 -10.305 -19.625 1 97.19 386 ARG B C 1
ATOM 6232 O O . ARG B 1 386 ? 17.938 -10.242 -19.422 1 97.19 386 ARG B O 1
ATOM 6239 N N . GLU B 1 387 ? 19.656 -10.32 -20.781 1 97.56 387 GLU B N 1
ATOM 6240 C CA . GLU B 1 387 ? 18.812 -10.312 -21.969 1 97.56 387 GLU B CA 1
ATOM 6241 C C . GLU B 1 387 ? 17.984 -11.594 -22.078 1 97.56 387 GLU B C 1
ATOM 6243 O O . GLU B 1 387 ? 16.797 -11.539 -22.406 1 97.56 387 GLU B O 1
ATOM 6248 N N . ALA B 1 388 ? 18.609 -12.68 -21.797 1 98 388 ALA B N 1
ATOM 6249 C CA . ALA B 1 388 ? 17.906 -13.953 -21.812 1 98 388 ALA B CA 1
ATOM 6250 C C . ALA B 1 388 ? 16.797 -13.992 -20.766 1 98 388 ALA B C 1
ATOM 6252 O O . ALA B 1 388 ? 15.734 -14.578 -21.016 1 98 388 ALA B O 1
ATOM 6253 N N . ALA B 1 389 ? 17.094 -13.422 -19.641 1 97.88 389 ALA B N 1
ATOM 6254 C CA . ALA B 1 389 ? 16.094 -13.336 -18.578 1 97.88 389 ALA B CA 1
ATOM 6255 C C . ALA B 1 389 ? 14.836 -12.633 -19.062 1 97.88 389 ALA B C 1
ATOM 6257 O O . ALA B 1 389 ? 13.734 -13.18 -18.969 1 97.88 389 ALA B O 1
ATOM 6258 N N . ARG B 1 390 ? 14.977 -11.484 -19.594 1 98.5 390 ARG B N 1
ATOM 6259 C CA . ARG B 1 390 ? 13.828 -10.711 -20.062 1 98.5 390 ARG B CA 1
ATOM 6260 C C . ARG B 1 390 ? 13.148 -11.391 -21.25 1 98.5 390 ARG B C 1
ATOM 6262 O O . ARG B 1 390 ? 11.922 -11.43 -21.328 1 98.5 390 ARG B O 1
ATOM 6269 N N . GLU B 1 391 ? 13.922 -11.953 -22.156 1 98.38 391 GLU B N 1
ATOM 6270 C CA . GLU B 1 391 ? 13.383 -12.57 -23.359 1 98.38 391 GLU B CA 1
ATOM 6271 C C . GLU B 1 391 ? 12.445 -13.727 -23.031 1 98.38 391 GLU B C 1
ATOM 6273 O O . GLU B 1 391 ? 11.414 -13.906 -23.672 1 98.38 391 GLU B O 1
ATOM 6278 N N . LYS B 1 392 ? 12.859 -14.477 -22.094 1 98.19 392 LYS B N 1
ATOM 6279 C CA . LYS B 1 392 ? 12.016 -15.594 -21.672 1 98.19 392 LYS B CA 1
ATOM 6280 C C . LYS B 1 392 ? 10.633 -15.102 -21.234 1 98.19 392 LYS B C 1
ATOM 6282 O O . LYS B 1 392 ? 9.617 -15.672 -21.625 1 98.19 392 LYS B O 1
ATOM 6287 N N . VAL B 1 393 ? 10.578 -14.07 -20.438 1 98.75 393 VAL B N 1
ATOM 6288 C CA . VAL B 1 393 ? 9.32 -13.555 -19.906 1 98.75 393 VAL B CA 1
ATOM 6289 C C . VAL B 1 393 ? 8.492 -12.945 -21.031 1 98.75 393 VAL B C 1
ATOM 6291 O O . VAL B 1 393 ? 7.273 -13.148 -21.094 1 98.75 393 VAL B O 1
ATOM 6294 N N . LEU B 1 394 ? 9.109 -12.25 -21.953 1 98.62 394 LEU B N 1
ATOM 6295 C CA . LEU B 1 394 ? 8.414 -11.656 -23.094 1 98.62 394 LEU B CA 1
ATOM 6296 C C . LEU B 1 394 ? 7.746 -12.727 -23.938 1 98.62 394 LEU B C 1
ATOM 6298 O O . LEU B 1 394 ? 6.621 -12.539 -24.406 1 98.62 394 LEU B O 1
ATOM 6302 N N . ARG B 1 395 ? 8.414 -13.812 -24.031 1 98.25 395 ARG B N 1
ATOM 6303 C CA . ARG B 1 395 ? 7.965 -14.875 -24.938 1 98.25 395 ARG B CA 1
ATOM 6304 C C . ARG B 1 395 ? 6.844 -15.688 -24.312 1 98.25 395 ARG B C 1
ATOM 6306 O O . ARG B 1 395 ? 5.93 -16.141 -25 1 98.25 395 ARG B O 1
ATOM 6313 N N . GLU B 1 396 ? 6.918 -15.82 -23.062 1 98.5 396 GLU B N 1
ATOM 6314 C CA . GLU B 1 396 ? 6.098 -16.891 -22.5 1 98.5 396 GLU B CA 1
ATOM 6315 C C . GLU B 1 396 ? 5.105 -16.344 -21.469 1 98.5 396 GLU B C 1
ATOM 6317 O O . GLU B 1 396 ? 4.098 -16.984 -21.172 1 98.5 396 GLU B O 1
ATOM 6322 N N . PHE B 1 397 ? 5.352 -15.133 -20.906 1 98.75 397 PHE B N 1
ATOM 6323 C CA . PHE B 1 397 ? 4.582 -14.773 -19.719 1 98.75 397 PHE B CA 1
ATOM 6324 C C . PHE B 1 397 ? 3.967 -13.383 -19.875 1 98.75 397 PHE B C 1
ATOM 6326 O O . PHE B 1 397 ? 3.152 -12.961 -19.047 1 98.75 397 PHE B O 1
ATOM 6333 N N . ASP B 1 398 ? 4.23 -12.672 -20.953 1 98.69 398 ASP B N 1
ATOM 6334 C CA . ASP B 1 398 ? 3.73 -11.312 -21.141 1 98.69 398 ASP B CA 1
ATOM 6335 C C . ASP B 1 398 ? 2.211 -11.305 -21.297 1 98.69 398 ASP B C 1
ATOM 6337 O O . ASP B 1 398 ? 1.618 -12.305 -21.703 1 98.69 398 ASP B O 1
ATOM 6341 N N . TYR B 1 399 ? 1.576 -10.172 -20.969 1 98.38 399 TYR B N 1
ATOM 6342 C CA . TYR B 1 399 ? 0.128 -9.992 -20.969 1 98.38 399 TYR B CA 1
ATOM 6343 C C . TYR B 1 399 ? -0.491 -10.5 -22.266 1 98.38 399 TYR B C 1
ATOM 6345 O O . TYR B 1 399 ? -1.379 -11.359 -22.234 1 98.38 399 TYR B O 1
ATOM 6353 N N . PRO B 1 400 ? -0.041 -10.062 -23.406 1 97.62 400 PRO B N 1
ATOM 6354 C CA . PRO B 1 400 ? -0.709 -10.484 -24.641 1 97.62 400 PRO B CA 1
ATOM 6355 C C . PRO B 1 400 ? -0.603 -11.992 -24.891 1 97.62 400 PRO B C 1
ATOM 6357 O O . PRO B 1 400 ? -1.553 -12.609 -25.359 1 97.62 400 PRO B O 1
ATOM 6360 N N . VAL B 1 401 ? 0.54 -12.57 -24.531 1 98.25 401 VAL B N 1
ATOM 6361 C CA . VAL B 1 401 ? 0.801 -13.984 -24.766 1 98.25 401 VAL B CA 1
ATOM 6362 C C . VAL B 1 401 ? -0.13 -14.836 -23.906 1 98.25 401 VAL B C 1
ATOM 6364 O O . VAL B 1 401 ? -0.843 -15.703 -24.406 1 98.25 401 VAL B O 1
ATOM 6367 N N . VAL B 1 402 ? -0.172 -14.586 -22.672 1 98.62 402 VAL B N 1
ATOM 6368 C CA . VAL B 1 402 ? -0.918 -15.414 -21.734 1 98.62 402 VAL B CA 1
ATOM 6369 C C . VAL B 1 402 ? -2.416 -15.156 -21.891 1 98.62 402 VAL B C 1
ATOM 6371 O O . VAL B 1 402 ? -3.221 -16.094 -21.812 1 98.62 402 VAL B O 1
ATOM 6374 N N . ALA B 1 403 ? -2.824 -13.875 -22.094 1 98.38 403 ALA B N 1
ATOM 6375 C CA . ALA B 1 403 ? -4.234 -13.555 -22.312 1 98.38 403 ALA B CA 1
ATOM 6376 C C . ALA B 1 403 ? -4.797 -14.328 -23.5 1 98.38 403 ALA B C 1
ATOM 6378 O O . ALA B 1 403 ? -5.938 -14.797 -23.453 1 98.38 403 ALA B O 1
ATOM 6379 N N . GLN B 1 404 ? -3.998 -14.422 -24.484 1 98.12 404 GLN B N 1
ATOM 6380 C CA . GLN B 1 404 ? -4.43 -15.172 -25.656 1 98.12 404 GLN B CA 1
ATOM 6381 C C . GLN B 1 404 ? -4.637 -16.641 -25.328 1 98.12 404 GLN B C 1
ATOM 6383 O O . GLN B 1 404 ? -5.602 -17.266 -25.781 1 98.12 404 GLN B O 1
ATOM 6388 N N . GLN B 1 405 ? -3.756 -17.234 -24.609 1 98.56 405 GLN B N 1
ATOM 6389 C CA . GLN B 1 405 ? -3.859 -18.625 -24.219 1 98.56 405 GLN B CA 1
ATOM 6390 C C . GLN B 1 405 ? -5.121 -18.875 -23.391 1 98.56 405 GLN B C 1
ATOM 6392 O O . GLN B 1 405 ? -5.84 -19.859 -23.625 1 98.56 405 GLN B O 1
ATOM 6397 N N . TYR B 1 406 ? -5.406 -18.031 -22.469 1 98.62 406 TYR B N 1
ATOM 6398 C CA . TYR B 1 406 ? -6.594 -18.188 -21.641 1 98.62 406 TYR B CA 1
ATOM 6399 C C . TYR B 1 406 ? -7.863 -17.969 -22.453 1 98.62 406 TYR B C 1
ATOM 6401 O O . TYR B 1 406 ? -8.859 -18.672 -22.25 1 98.62 406 TYR B O 1
ATOM 6409 N N . THR B 1 407 ? -7.828 -16.953 -23.312 1 98.12 407 THR B N 1
ATOM 6410 C CA . THR B 1 407 ? -8.984 -16.719 -24.172 1 98.12 407 THR B CA 1
ATOM 6411 C C . THR B 1 407 ? -9.305 -17.969 -25 1 98.12 407 THR B C 1
ATOM 6413 O O . THR B 1 407 ? -10.469 -18.344 -25.125 1 98.12 407 THR B O 1
ATOM 6416 N N . LYS B 1 408 ? -8.289 -18.594 -25.547 1 97.88 408 LYS B N 1
ATOM 6417 C CA . LYS B 1 408 ? -8.477 -19.828 -26.297 1 97.88 408 LYS B CA 1
ATOM 6418 C C . LYS B 1 408 ? -9.086 -20.922 -25.406 1 97.88 408 LYS B C 1
ATOM 6420 O O . LYS B 1 408 ? -9.984 -21.641 -25.844 1 97.88 408 LYS B O 1
ATOM 6425 N N . LEU B 1 409 ? -8.578 -21.047 -24.25 1 98 409 LEU B N 1
ATOM 6426 C CA . LEU B 1 409 ? -9.117 -22.031 -23.312 1 98 409 LEU B CA 1
ATOM 6427 C C . LEU B 1 409 ? -10.594 -21.781 -23.047 1 98 409 LEU B C 1
ATOM 6429 O O . LEU B 1 409 ? -11.398 -22.719 -23.078 1 98 409 LEU B O 1
ATOM 6433 N N . TYR B 1 410 ? -10.961 -20.531 -22.766 1 98.06 410 TYR B N 1
ATOM 6434 C CA . TYR B 1 410 ? -12.352 -20.172 -22.516 1 98.06 410 TYR B CA 1
ATOM 6435 C C . TYR B 1 410 ? -13.242 -20.531 -23.703 1 98.06 410 TYR B C 1
ATOM 6437 O O . TYR B 1 410 ? -14.32 -21.094 -23.531 1 98.06 410 TYR B O 1
ATOM 6445 N N . GLU B 1 411 ? -12.742 -20.219 -24.859 1 97.19 411 GLU B N 1
ATOM 6446 C CA . GLU B 1 411 ? -13.5 -20.5 -26.078 1 97.19 411 GLU B CA 1
ATOM 6447 C C . GLU B 1 411 ? -13.711 -22 -26.25 1 97.19 411 GLU B C 1
ATOM 6449 O O . GLU B 1 411 ? -14.797 -22.438 -26.641 1 97.19 411 GLU B O 1
ATOM 6454 N N . GLN B 1 412 ? -12.688 -22.734 -25.984 1 96.94 412 GLN B N 1
ATOM 6455 C CA . GLN B 1 412 ? -12.781 -24.188 -26.078 1 96.94 412 GLN B CA 1
ATOM 6456 C C . GLN B 1 412 ? -13.82 -24.734 -25.109 1 96.94 412 GLN B C 1
ATOM 6458 O O . GLN B 1 412 ? -14.594 -25.625 -25.453 1 96.94 412 GLN B O 1
ATOM 6463 N N . ILE B 1 413 ? -13.797 -24.25 -23.953 1 96.69 413 ILE B N 1
ATOM 6464 C CA . ILE B 1 413 ? -14.727 -24.688 -22.922 1 96.69 413 ILE B CA 1
ATOM 6465 C C . ILE B 1 413 ? -16.156 -24.328 -23.328 1 96.69 413 ILE B C 1
ATOM 6467 O O . ILE B 1 413 ? -17.062 -25.156 -23.219 1 96.69 413 ILE B O 1
ATOM 6471 N N . LEU B 1 414 ? -16.344 -23.141 -23.812 1 95.5 414 LEU B N 1
ATOM 6472 C CA . LEU B 1 414 ? -17.672 -22.641 -24.141 1 95.5 414 LEU B CA 1
ATOM 6473 C C . LEU B 1 414 ? -18.219 -23.328 -25.391 1 95.5 414 LEU B C 1
ATOM 6475 O O . LEU B 1 414 ? -19.438 -23.453 -25.547 1 95.5 414 LEU B O 1
ATOM 6479 N N . SER B 1 415 ? -17.344 -23.719 -26.281 1 92.88 415 SER B N 1
ATOM 6480 C CA . SER B 1 415 ? -17.781 -24.406 -27.5 1 92.88 415 SER B CA 1
ATOM 6481 C C . SER B 1 415 ? -18 -25.891 -27.25 1 92.88 415 SER B C 1
ATOM 6483 O O . SER B 1 415 ? -18.516 -26.609 -28.109 1 92.88 415 SER B O 1
ATOM 6485 N N . GLY B 1 416 ? -17.75 -26.391 -26.125 1 82.94 416 GLY B N 1
ATOM 6486 C CA . GLY B 1 416 ? -17.906 -27.797 -25.797 1 82.94 416 GLY B CA 1
ATOM 6487 C C . GLY B 1 416 ? -16.75 -28.641 -26.281 1 82.94 416 GLY B C 1
ATOM 6488 O O . GLY B 1 416 ? -16.844 -29.875 -26.281 1 82.94 416 GLY B O 1
ATOM 6489 N N . GLU B 1 417 ? -15.648 -28.062 -26.828 1 62.94 417 GLU B N 1
ATOM 6490 C CA . GLU B 1 417 ? -14.5 -28.797 -27.375 1 62.94 417 GLU B CA 1
ATOM 6491 C C . GLU B 1 417 ? -13.594 -29.297 -26.25 1 62.94 417 GLU B C 1
ATOM 6493 O O . GLU B 1 417 ? -12.828 -30.234 -26.453 1 62.94 417 GLU B O 1
ATOM 6498 N N . THR B 1 418 ? -13.414 -28.75 -25.203 1 56.19 418 THR B N 1
ATOM 6499 C CA . THR B 1 418 ? -12.445 -29.156 -24.188 1 56.19 418 THR B CA 1
ATOM 6500 C C . THR B 1 418 ? -12.773 -30.547 -23.656 1 56.19 418 THR B C 1
ATOM 6502 O O . THR B 1 418 ? -11.922 -31.203 -23.062 1 56.19 418 THR B O 1
ATOM 6505 N N . ARG B 1 419 ? -13.836 -31.141 -23.828 1 48.78 419 ARG B N 1
ATOM 6506 C CA . ARG B 1 419 ? -14.109 -32.5 -23.375 1 48.78 419 ARG B CA 1
ATOM 6507 C C . ARG B 1 419 ? -13.211 -33.5 -24.094 1 48.78 419 ARG B C 1
ATOM 6509 O O . ARG B 1 419 ? -12.773 -34.5 -23.5 1 48.78 419 ARG B O 1
ATOM 6516 N N . ALA B 1 420 ? -12.844 -33.406 -25.375 1 42.94 420 ALA B N 1
ATOM 6517 C CA . ALA B 1 420 ? -12.266 -34.438 -26.219 1 42.94 420 ALA B CA 1
ATOM 6518 C C . ALA B 1 420 ? -10.75 -34.469 -26.062 1 42.94 420 ALA B C 1
ATOM 6520 O O . ALA B 1 420 ? -10.125 -35.5 -26.328 1 42.94 420 ALA B O 1
ATOM 6521 N N . ALA B 1 421 ? -10.016 -33.406 -25.75 1 43.84 421 ALA B N 1
ATOM 6522 C CA . ALA B 1 421 ? -8.562 -33.5 -25.875 1 43.84 421 ALA B CA 1
ATOM 6523 C C . ALA B 1 421 ? -7.957 -34.281 -24.703 1 43.84 421 ALA B C 1
ATOM 6525 O O . ALA B 1 421 ? -6.785 -34.656 -24.734 1 43.84 421 ALA B O 1
ATOM 6526 N N . ALA B 1 422 ? -8.461 -34.375 -23.547 1 41.88 422 ALA B N 1
ATOM 6527 C CA . ALA B 1 422 ? -7.773 -35.156 -22.516 1 41.88 422 ALA B CA 1
ATOM 6528 C C . ALA B 1 422 ? -7.879 -36.656 -22.812 1 41.88 422 ALA B C 1
ATOM 6530 O O . ALA B 1 422 ? -7.309 -37.469 -22.078 1 41.88 422 ALA B O 1
ATOM 6531 N N . VAL B 1 423 ? -8.805 -37.219 -23.609 1 33.91 423 VAL B N 1
ATOM 6532 C CA . VAL B 1 423 ? -8.836 -38.656 -23.859 1 33.91 423 VAL B CA 1
ATOM 6533 C C . VAL B 1 423 ? -7.734 -39.031 -24.859 1 33.91 423 VAL B C 1
ATOM 6535 O O . VAL B 1 423 ? -7.418 -40.188 -25.031 1 33.91 423 VAL B O 1
ATOM 6538 N N . ARG B 1 424 ? -7.145 -38.094 -25.766 1 29.62 424 ARG B N 1
ATOM 6539 C CA . ARG B 1 424 ? -6.094 -38.719 -26.562 1 29.62 424 ARG B CA 1
ATOM 6540 C C . ARG B 1 424 ? -4.727 -38.531 -25.922 1 29.62 424 ARG B C 1
ATOM 6542 O O . ARG B 1 424 ? -4.465 -37.469 -25.312 1 29.62 424 ARG B O 1
#

Radius of gyration: 28.3 Å; Cα contacts (8 Å, |Δi|>4): 1917; chains: 2; bounding box: 64×80×61 Å

InterPro domains:
  IPR028098 Glycosyltransferase subfamily 4-like, N-terminal domain [PF13439] (13-219)

Secondary structure (DSSP, 8-state):
-EEEEE-SBSSSSHHHHHHHHHHHHHHHTT-EEEEE-SB--S--TTEE---SHHHHHHHHHHHHHHHHHHHT-TT--SS-B-------TTHHHHHHHH--SEEEE---TTTT--GGGGGG--S-EEEEESSSGGGSSSBSS-STT--GGGT---S-TTTT---TTSHHHHHHHHHHHHHTT-SSEEEEESSHHHHHHHHH-STTTTS-EEE-PPPB-TTTS----HHHHHHHTT--TT-EEEEEE-TTTTT-GGG-HHHHHHHHTT---TTEEEEEESBSS-SS-TTTT-SSEEEE-B----HHHHHHHHHH-SEEEE--SS-SS-HHHHHHHHTT--EEEES-TTGGGTPPBTTTEEEEPTT-HHHHHHHHHHHHTTTTTHHHHHHHHHHHHHHHTBHHHHHHHHHHHHHHHHHT-TTTTT--/-EEEEE-SBSSSSHHHHHHHHHHHHHHHTT-EEEEE-SB--S--TTEE---SHHHHHHHHHHHHHHHHHHHT-TT--SS-B-------TTHHHHHHHH--SEEEE---TTTT--GGGGGG--S-EEEEESSSGGGSSSBSS-STT--GGGT---S-TTTT---TTSHHHHHHHHHHHHHTT-SSEEEEESSHHHHHHHHH-STTTTS-EEE-PPPB-TTTS----HHHHHHHTT--TT-EEEEEE-TTTTT-GGG-HHHHHHHHTT---TTEEEEEESBSS-SSSTTTT-SSEEEE-B----HHHHHHHHHH-SEEEE--SS-SS-HHHHHHHHTT--EEEES-TTGGGT--BTTTEEEEPTT-HHHHHHHHHHHHTTTTTHHHHHHHHHHHHHHHTBHHHHHHHHHHHHHHHHHT-TTTTTT-

Solvent-accessible surface area (backbone atoms only — not comparable to full-atom values): 42761 Å² total; per-residue (Å²): 119,34,38,32,35,35,25,25,32,44,61,67,55,71,55,18,36,40,53,42,36,41,47,49,24,30,42,75,69,72,36,50,53,35,36,44,26,60,43,64,80,72,76,52,83,58,49,43,41,57,85,44,71,62,48,47,51,50,38,54,50,28,28,51,59,30,48,48,70,63,63,75,33,83,63,34,52,91,64,60,66,53,61,30,74,32,42,44,87,57,49,66,58,50,50,60,72,66,58,42,62,32,38,38,38,45,52,36,52,72,12,34,46,15,55,78,51,56,48,70,50,93,44,46,33,34,37,42,45,75,55,45,33,88,46,31,29,20,39,38,57,69,67,92,78,64,61,43,28,48,67,60,29,32,36,33,70,52,45,54,38,86,42,60,85,33,70,26,20,54,38,29,51,50,46,42,61,31,51,71,59,40,85,51,54,38,36,28,11,38,16,66,44,50,23,50,55,48,58,53,14,44,67,39,58,92,46,54,65,42,70,51,61,65,32,42,57,54,89,70,32,34,68,61,66,41,67,59,24,16,54,75,68,73,41,63,89,82,46,41,28,40,28,36,62,36,92,44,23,65,72,40,72,50,48,14,46,69,49,45,49,57,11,52,74,68,47,89,59,84,54,43,32,37,40,34,35,26,26,52,57,58,75,80,52,64,64,71,81,49,96,48,58,72,45,56,68,18,73,75,78,37,67,63,43,51,35,35,50,39,30,40,28,63,31,38,46,49,45,38,76,66,47,48,64,55,64,64,58,52,50,24,17,28,20,28,17,22,37,29,27,32,59,44,60,13,43,61,78,77,40,44,70,69,47,21,21,28,59,18,57,68,90,36,35,68,44,42,20,50,38,49,48,38,53,76,71,40,40,66,48,51,65,56,16,20,51,42,13,23,48,51,34,61,68,63,26,16,26,73,52,32,32,50,53,50,50,51,50,52,49,31,53,75,69,62,54,59,73,62,62,76,80,105,118,33,39,32,34,35,26,27,32,44,62,67,55,70,56,17,36,38,52,41,36,41,46,49,24,29,41,75,70,72,35,50,51,36,37,44,27,60,43,65,81,74,74,52,85,58,50,45,41,57,83,45,71,61,50,46,51,48,36,54,51,28,28,51,58,30,48,48,70,63,62,76,34,84,63,35,54,91,62,59,66,54,61,30,73,30,42,43,90,57,49,66,58,49,49,58,73,65,59,42,63,31,38,35,36,44,52,38,52,72,13,34,47,17,56,79,49,56,47,69,50,92,43,47,32,35,36,44,44,74,54,44,33,89,48,31,28,20,40,38,58,72,59,96,79,61,62,43,29,48,67,60,30,32,38,33,69,52,46,55,38,86,42,59,85,33,68,28,19,54,38,30,52,50,46,45,60,30,51,71,58,39,84,52,55,39,37,27,12,37,16,66,44,50,23,50,53,48,59,54,12,42,68,40,57,94,44,52,64,41,69,52,61,65,33,44,57,54,89,70,32,35,69,60,64,41,67,59,23,16,54,76,69,74,43,64,90,81,46,40,29,40,28,37,60,36,93,43,23,64,73,40,72,51,48,14,45,69,49,44,49,58,11,52,73,70,47,89,58,83,54,44,33,38,39,34,35,25,26,52,56,57,73,80,52,63,65,70,79,50,95,47,59,71,45,55,69,18,73,77,78,38,67,62,43,50,37,34,49,37,28,40,29,63,31,37,47,50,45,38,78,67,44,49,65,55,64,63,58,52,51,24,17,28,20,26,18,22,39,30,27,32,57,44,59,12,44,62,80,77,39,43,69,69,48,21,22,29,58,18,57,69,88,36,36,68,44,41,20,49,37,50,48,39,54,76,72,39,39,64,48,51,67,56,17,20,51,40,14,23,49,52,33,60,68,63,25,17,23,72,53,31,32,48,55,50,51,50,51,51,50,31,53,75,71,61,53,57,73,61,63,74,78,107

Nearest PDB structures (foldseek):
  3mbo-assembly1_B  TM=7.731E-01  e=2.297E-17  Bacillus anthracis
  3mbo-assembly4_H  TM=7.829E-01  e=6.794E-17  Bacillus anthracis
  3mbo-assembly2_C  TM=7.729E-01  e=6.096E-17  Bacillus anthracis
  3mbo-assembly3_E  TM=7.803E-01  e=9.930E-17  Bacillus anthracis
  6n1x-assembly1_A  TM=7.570E-01  e=5.332E-16  Staphylococcus aureus subsp. aureus CN1

pLDDT: mean 92.9, std 9.47, range [29.0, 98.88]

Organism: NCBI:txid159291

Sequence (848 aa):
MKVGIVNTSDITGGAARAAYRLHQALRVRDVDSEMLVARAVSDDLSIRGPVSSIGKGLHYLSSRLDSLPSRRYPSRSRTPFSVARVGAHDLLQRISASNPDIVHLHWINGGFVGVHQLPLINRPLVWSLHDMWAFTGGCHYNNEGCRAFEQSCGRCPVLGSTTERDLSRRIWDRKRRFFDKVENLTVVGLSRWLADEASTSALFAGRPVVNLPNPIDCSVYRPIDRTVARELWGISPDAKVVAFGAMSATSDSRKGYDLLVEALRHVSVPGLELLVFGASASTSGMGDDLPFRVHYTGRLHDDVSLVTLYNSADVMVVPSRQENLSNAIMESLACGTPVVGFDIGGNGDMVDHRVNGYLAEAYETQDLAAGIEWVLNGGGNGRALREAAREKVLREFDYPVVAQQYTKLYEQILSGETRAAAVRMKVGIVNTSDITGGAARAAYRLHQALRVRDVDSEMLVARAVSDDLSIRGPVSSIGKGLHYLSSRLDSLPSRRYPSRSRTPFSVARVGAHDLLQRISASNPDIVHLHWINGGFVGVHQLPLINRPLVWSLHDMWAFTGGCHYNNEGCRAFEQSCGRCPVLGSTTERDLSRRIWDRKRRFFDKVENLTVVGLSRWLADEASTSALFAGRPVVNLPNPIDCSVYRPIDRTVARELWGISPDAKVVAFGAMSATSDSRKGYDLLVEALRHVSVPGLELLVFGASASTSGMGDDLPFRVHYTGRLHDDVSLVTLYNSADVMVVPSRQENLSNAIMESLACGTPVVGFDIGGNGDMVDHRVNGYLAEAYETQDLAAGIEWVLNGGGNGRALREAAREKVLREFDYPVVAQQYTKLYEQILSGETRAAAVR